Protein AF-A0ABD3R9Z1-F1 (afdb_monomer)

Secondary structure (DSSP, 8-state):
-HHHHHHHHHHHHHHHHHHHHHTSHHHHTTTTS---TT-HHHHHHHHHHHHHHTT--SPPP--SSHHHHHHHHHHHHHHTT----S----SS--HHHHHHHHHHHHHHHTSTT-TTHHHHHHHHHH-S-HHHHHHHHHHHHHHHHTTSSS--SS--------------------------------------------------------------------------TTHHHHHHHHHHHHHHHHHHHHHHHHHHHHHHHHHHHHHHHHHHHHHHHHHHHHHHHHHHHHHHHHHHHHHHHHHHHHHHHHHHHHHHHHHHHHHHHHHHHHHHHHHHHHHHHHHHHHHHHHHHHHHHHHHHHHHHHHHHHHHHHHHHHHHHHHHHHHHHHHHHHHHHHHHHHHHHHHHHHHHHHHHHHHHHHHHHHHHHHHHHHHHHHHHHHHHHHHS-------------------HHHHHHHHHHHHHHHHHHHHHHHHHHHHHHHHHHHHHHHHHHHHHHHHHHHHHHHHHHHHHHHHHHHHHHHHHHHHHHHHHHHHHHHHHHHHHHHHHHHHHHHHHHHHHHHHHHHHHHHHHHHHHHHHHHHHHHHHHHHHHHHHHHHHHHHHHHHHHHHHHHHHHHHHHHHHHHHHHHHHHHHHHHHHHHHHHHHHHHTTTSSS-HHHHHHHHHHHHHHHHHHHHHHHHHHHHHHHHHHHHHHHHHHHHHHHHHHHHHHHHHHHHHHHHHHHHHHHHHHHHHHHHHHHHHHHHHHHHHHHHHHHHHHHHHHHHHHHHTTS---HHHHHHHHHHHHHHHHHHHHHHHHHHHHHHHHSSSS-------------------HHHHHHHHHHHHHHHHHHHHHHHHHHHHHHHHHHHHHHHHHHHHHHHHHHHHHHHHHHHHHHHHHHHHHHHHHHHTTS-------------------------------------------------------------

pLDDT: mean 74.55, std 20.41, range [29.44, 95.31]

Radius of gyration: 79.47 Å; Cα contacts (8 Å, |Δi|>4): 129; chains: 1; bounding box: 194×84×289 Å

Solvent-accessible surface area (backbone atoms only — not comparable to full-atom values): 58354 Å² total; per-residue (Å²): 109,69,72,62,52,53,54,52,55,54,49,53,51,42,53,32,52,49,57,62,50,43,76,36,79,79,40,49,89,55,73,90,50,88,78,56,72,75,36,38,69,55,26,50,38,51,38,58,50,51,36,62,60,66,69,50,88,70,83,74,81,83,53,96,37,22,66,57,22,52,51,49,43,51,45,53,41,48,76,70,68,41,91,62,78,90,65,72,78,56,101,68,74,46,71,67,53,54,45,52,52,51,49,43,50,53,48,43,34,66,28,94,83,25,94,57,20,69,60,51,52,51,52,57,71,64,50,94,45,67,71,43,47,52,51,52,52,47,51,48,53,54,58,57,59,70,63,68,77,78,67,88,82,75,76,98,73,90,76,93,78,88,91,79,90,89,88,89,86,81,94,77,92,78,93,75,93,74,93,76,92,74,90,77,90,79,80,88,88,89,87,82,79,90,76,90,83,87,87,81,84,84,85,93,86,82,88,83,90,84,89,83,85,88,86,91,92,83,83,88,85,85,89,84,91,80,93,58,99,64,49,70,60,52,51,53,49,50,52,49,51,51,48,51,50,50,52,50,52,48,51,51,51,53,49,50,51,50,52,51,50,53,51,50,48,51,51,52,53,49,53,52,50,51,54,49,50,55,48,54,50,52,55,50,52,52,50,52,52,50,50,52,54,51,52,52,52,50,53,51,51,51,49,52,50,51,53,51,51,49,53,54,49,51,51,51,52,50,52,48,54,52,48,54,54,50,52,56,49,48,54,52,47,52,52,51,51,50,51,52,49,54,51,50,53,51,50,50,52,51,48,55,49,49,56,49,49,52,51,48,53,52,54,50,50,55,50,49,53,50,50,53,50,49,51,50,52,51,61,57,45,52,60,51,52,50,51,52,50,51,51,49,53,52,48,52,52,49,51,51,52,49,51,52,52,53,49,52,51,48,53,50,49,53,50,48,51,52,49,48,53,50,49,51,51,48,50,50,50,51,49,48,52,48,50,48,50,48,50,51,50,45,52,58,70,75,59,78,88,83,80,85,83,81,81,88,77,90,84,91,81,90,80,93,80,63,80,77,56,57,57,54,53,52,50,52,53,53,49,50,52,51,52,52,51,50,50,54,52,52,50,50,59,50,50,51,53,50,50,53,50,49,51,49,52,48,53,51,49,52,48,51,51,51,50,50,54,48,55,50,50,54,49,52,52,50,52,50,53,48,54,54,47,54,53,50,50,53,52,51,51,52,52,52,52,52,52,52,50,50,54,52,51,51,53,50,51,52,50,51,50,51,51,51,53,51,51,51,51,53,52,50,53,51,50,51,54,51,50,52,50,49,53,53,52,49,54,52,49,55,47,52,56,48,51,50,51,51,51,53,49,52,51,50,50,53,50,52,51,49,59,49,50,55,50,53,50,52,51,50,52,51,53,51,51,51,50,50,51,51,51,50,52,49,50,48,50,51,50,50,51,52,49,51,52,48,53,52,51,48,53,56,46,54,56,49,48,61,59,43,60,71,54,50,79,78,61,74,84,84,56,76,79,64,53,60,62,53,51,58,57,51,55,52,53,52,51,54,51,50,50,52,51,49,53,50,49,49,53,52,49,54,55,50,50,54,50,50,53,52,50,53,52,50,52,52,52,51,50,54,53,50,54,51,52,52,51,52,50,53,52,51,50,54,51,50,54,51,51,50,54,53,51,54,50,52,50,53,51,48,54,52,51,51,52,53,48,52,52,50,49,55,51,50,53,51,51,51,50,51,52,51,53,52,51,53,51,50,50,51,56,52,62,72,68,61,81,80,52,76,66,60,54,51,52,50,50,51,52,50,50,50,53,49,52,55,48,52,49,50,49,51,54,46,54,65,53,58,78,71,73,74,91,84,84,83,83,83,84,82,78,89,81,80,86,84,91,85,89,86,89,81,90,48,78,63,54,60,48,50,51,48,51,53,48,50,52,50,49,52,49,52,50,49,51,50,52,50,50,50,52,50,49,52,50,48,54,53,48,50,51,52,49,53,51,51,51,50,54,51,50,51,50,49,52,50,51,51,52,49,51,51,50,49,51,52,49,50,53,52,49,50,54,51,50,58,61,63,62,76,78,73,81,90,80,86,81,85,91,85,86,82,89,83,91,83,86,85,88,87,84,81,88,74,89,77,91,79,86,84,88,82,85,90,81,89,86,80,89,81,88,82,88,86,82,90,83,87,82,90,82,86,83,90,80,86,88,83,86,82,84,86,132

Organism: NCBI:txid382380

Foldseek 3Di:
DVVVVVVVLLVLLVQLLVLLLCLDPLNVVVPPDPDDLQDLSVLQSVLVVLCVLLVPPDDDDRDPGSLVSVLVLVVSLVVSVQPQPPPNQPSGQDSSSVSSSSLSSLLSCCDPPGPCNVVSVVSLVPDPDPSSSVSNVVSNVVVVVVVPPPPPPDDDDDDDDDDDDDDDDDDDDDDDDDDDDDDDDDDDDDDDDDDDDDDDDDDDDDDDDDDDDDDDDDDDDDDDDDDDPCVVVVVVVVVVVVVVVVVVVVVVVVVVVVVVVVVVVVVVVVVVVVVVVVVVVVVVVVVVVVVVVVVVVVVVVVVVVVVVVVVVVVVVVVVVVVVVVVVVVVVVVVVVVVVVVVVVVVVVVVVVVVVVVVVVVVVVVVVVVVVVVVVVVVVVVVVVVVVVVVVVVVVVVVVVVVVVVVVVVVVVVVVVVVVVVVVVVVVVVVVVVVVVVVVVVVVVVVDDDDDDDDDDDDDDDDDDDDPVVVVVVVVVVVVVVVVVVVVVVVVVVVVVVVVVVVVVVVVVVVVVVVVVVVVVVVVVVVVVVVVVVVVVVVVVVVVVVVVVVVVVVVVVVVVVVVVVVVVVVVVVVVVVVVVVVVVVVVVVVVVVVVVVVVVVVVVVVVVVVVVVVVVVVVVVVVVVVVVVVVVVVVVVVVVVVVVVVVVVVVVVVVVVCVVVVVVCVVPVPPCPPVVVVVVVVVVVVVVVVVVVVVVVVVVVVVVVVVVVVVVVVVVVVVVVVVVVVVVVVVVVVVVVVVVVVVVVVVVVVVVVVVVVVVVVVVVVVVVVVVVVVVVVVVVVVVVVPDDDPPVVVVVVVVVVVVVVVVVVVVVVVCVVVVVPPPDPDPDPPDDDDDDDDDDDDDDDPVNVVVVVVVVVVVVVVVVVVVVVVVVVVVVVVVVVVVVVVVVVVVVVVVVVVVVVVVVVVVVVVVVVVVVVVVVVPDDDDDDDDDDDDDDDDDDDDDDDDDDDDDDDDDDDDDDDDDDDDDDDDDDDDDDDDDDDDDD

Sequence (983 aa):
MADCMEGSATQQRLDALQCWLCDFPQLEACHERVADFDDVVIANKIIEIAEEICDCEISIPRPTSASKAWAAIHGLARDNGLPIDDIDPPPLITRECQSRILCALLCHALSDRCERQRDYVGRIMAMGRSDVQQEIMRIIQESALYRNDDDDNNGDTGEYSAYMEASGAASVSASFELEGKIDTKRDRIDAFGDDNLHFDSPQGKKRPQVDRNGIIFEGMHNVVQHRSADDDIACLEIAKLQKELNELRQREMDFSLKVDEERAQHRSDMLQVESRHLRTTRDLEGKYTKEISEQKREIEMLRHYEQSAKKLSEENSRLRDELDVLECSKEKLAFAEEQLRKFREKVELIGDLNDALQREEKAHAASVDKCLALEGELAVLKPLKRQLEEYRVRATDAEVALAECREDLRRLKLKSSGLEDTNEVLQRGARLQHKEAINLQKRLQEDGGQSDKGGFAVGIGISELNPELMEELKTLRSEYARLKEFESKREVDSVQRLEESYDDARRLSEKFKAQFCKTKSELEDTQQLLCESEVREANLMVEAEQLKKKIIELDDEMKEERLKSHKAALDAERNFQNEKKSIINKGRQDLIDLEEKLTQKIEAERKQHKDKMDRAEAQRMEMESNLSEQLTTLREHSSNVLRSTKELGQKMLDDMEQSKKAEVEKLSKDKADEIEALIAKGKAMIRESRQKAKALQMKITEEYEVKISSLEESLVKVKSIQEEYEKIATAKIAKRDQQIKVLESRIRESIISNSQLEDKVKKAERSSRELAGDNDRLRRQLGSRFGLGASAQNNLEELTSLCKSLQEENRRLKEINSDRLISAMDVRESIPSSDTTQPVTSFSKTALTEFREEYEEKIEELENEKRDLIMKSSAAATETRKAEQRSWELEEELTKVRSELTSAKLALQRNERRSNFSLGLSSSSKQKENAPNILQDPSPAAAETQNFTPKIEAKTNSQTRPVLPLLMDHFTPKSDSDECRQS

Mean predicted aligned error: 23.97 Å

Structure (mmCIF, N/CA/C/O backbone):
data_AF-A0ABD3R9Z1-F1
#
_entry.id   AF-A0ABD3R9Z1-F1
#
loop_
_atom_site.group_PDB
_atom_site.id
_atom_site.type_symbol
_atom_site.label_atom_id
_atom_site.label_alt_id
_atom_site.label_comp_id
_atom_site.label_asym_id
_atom_site.label_entity_id
_atom_site.label_seq_id
_atom_site.pdbx_PDB_ins_code
_atom_site.Cartn_x
_atom_site.Cartn_y
_atom_site.Cartn_z
_atom_site.occupancy
_atom_site.B_iso_or_equiv
_atom_site.auth_seq_id
_atom_site.auth_comp_id
_atom_site.auth_asym_id
_atom_site.auth_atom_id
_atom_site.pdbx_PDB_model_num
ATOM 1 N N . MET A 1 1 ? -8.720 -10.884 -21.717 1.00 48.88 1 MET A N 1
ATOM 2 C CA . MET A 1 1 ? -7.986 -9.724 -21.155 1.00 48.88 1 MET A CA 1
ATOM 3 C C . MET A 1 1 ? -7.708 -8.675 -22.225 1.00 48.88 1 MET A C 1
ATOM 5 O O . MET A 1 1 ? -7.985 -7.525 -21.934 1.00 48.88 1 MET A O 1
ATOM 9 N N . ALA A 1 2 ? -7.258 -9.038 -23.436 1.00 37.34 2 ALA A N 1
ATOM 10 C CA . ALA A 1 2 ? -7.145 -8.100 -24.565 1.00 37.34 2 ALA A CA 1
ATOM 11 C C . ALA A 1 2 ? -8.491 -7.421 -24.920 1.00 37.34 2 ALA A C 1
ATOM 13 O O . ALA A 1 2 ? -8.570 -6.200 -24.873 1.00 37.34 2 ALA A O 1
ATOM 14 N N . ASP A 1 3 ? -9.579 -8.190 -25.057 1.00 42.06 3 ASP A N 1
ATOM 15 C CA . ASP A 1 3 ? -10.919 -7.644 -25.365 1.00 42.06 3 ASP A CA 1
ATOM 16 C C . ASP A 1 3 ? -11.479 -6.690 -24.287 1.00 42.06 3 ASP A C 1
ATOM 18 O O . ASP A 1 3 ? -12.270 -5.796 -24.575 1.00 42.06 3 ASP A O 1
ATOM 22 N N . CYS A 1 4 ? -11.061 -6.842 -23.022 1.00 46.94 4 CYS A N 1
ATOM 23 C CA . CYS A 1 4 ? -11.464 -5.920 -21.950 1.00 46.94 4 CYS A CA 1
ATOM 24 C C . CYS A 1 4 ? -10.667 -4.607 -21.974 1.00 46.94 4 CYS A C 1
ATOM 26 O O . CYS A 1 4 ? -11.173 -3.586 -21.516 1.00 46.94 4 CYS A O 1
ATOM 28 N N . MET A 1 5 ? -9.431 -4.632 -22.482 1.00 50.44 5 MET A N 1
ATOM 29 C CA . MET A 1 5 ? -8.582 -3.442 -22.603 1.00 50.44 5 MET A CA 1
ATOM 30 C C . MET A 1 5 ? -9.013 -2.594 -23.809 1.00 50.44 5 MET A C 1
ATOM 32 O O . MET A 1 5 ? -9.090 -1.373 -23.693 1.00 50.44 5 MET A O 1
ATOM 36 N N . GLU A 1 6 ? -9.396 -3.231 -24.921 1.00 59.47 6 GLU A N 1
ATOM 37 C CA . GLU A 1 6 ? -9.941 -2.543 -26.104 1.00 59.47 6 GLU A CA 1
ATOM 38 C C . GLU A 1 6 ? -11.282 -1.849 -25.821 1.00 59.47 6 GLU A C 1
ATOM 40 O O . GLU A 1 6 ? -11.496 -0.713 -26.255 1.00 59.47 6 GLU A O 1
ATOM 45 N N . GLY A 1 7 ? -12.155 -2.469 -25.017 1.00 64.94 7 GLY A N 1
ATOM 46 C CA . GLY A 1 7 ? -13.420 -1.860 -24.587 1.00 64.94 7 GLY A CA 1
ATOM 47 C C . GLY A 1 7 ? -13.243 -0.597 -23.732 1.00 64.94 7 GLY A C 1
ATOM 48 O O . GLY A 1 7 ? -14.035 0.338 -23.824 1.00 64.94 7 GLY A O 1
ATOM 49 N N . SER A 1 8 ? -12.180 -0.532 -22.923 1.00 75.31 8 SER A N 1
ATOM 50 C CA . SER A 1 8 ? -11.884 0.653 -22.105 1.00 75.31 8 SER A CA 1
ATOM 51 C C . SER A 1 8 ? -11.363 1.818 -22.948 1.00 75.31 8 SER A C 1
ATOM 53 O O . SER A 1 8 ? -11.725 2.964 -22.690 1.00 75.31 8 SER A O 1
ATOM 55 N N . ALA A 1 9 ? -10.528 1.540 -23.954 1.00 75.06 9 ALA A N 1
ATOM 56 C CA . ALA A 1 9 ? -9.971 2.568 -24.832 1.00 75.06 9 ALA A CA 1
ATOM 57 C C . ALA A 1 9 ? -11.039 3.171 -25.758 1.00 75.06 9 ALA A C 1
ATOM 59 O O . ALA A 1 9 ? -11.098 4.386 -25.934 1.00 75.06 9 ALA A O 1
ATOM 60 N N . THR A 1 10 ? -11.929 2.339 -26.306 1.00 79.25 10 THR A N 1
ATOM 61 C CA . THR A 1 10 ? -13.063 2.803 -27.126 1.00 79.25 10 THR A CA 1
ATOM 62 C C . THR A 1 10 ? -14.055 3.639 -26.321 1.00 79.25 10 THR A C 1
ATOM 64 O O . THR A 1 10 ? -14.508 4.670 -26.814 1.00 79.25 10 THR A O 1
ATOM 67 N N . GLN A 1 11 ? -14.343 3.268 -25.068 1.00 81.19 11 GLN A N 1
ATOM 68 C CA . GLN A 1 11 ? -15.197 4.081 -24.197 1.00 81.19 11 GLN A CA 1
ATOM 69 C C . GLN A 1 11 ? -14.552 5.436 -23.866 1.00 81.19 11 GLN A C 1
ATOM 71 O O . GLN A 1 11 ? -15.217 6.459 -23.965 1.00 81.19 11 GLN A O 1
ATOM 76 N N . GLN A 1 12 ? -13.250 5.467 -23.560 1.00 82.94 12 GLN A N 1
ATOM 77 C CA . GLN A 1 12 ? -12.532 6.715 -23.281 1.00 82.94 12 GLN A CA 1
ATOM 78 C C . GLN A 1 12 ? -12.522 7.672 -24.489 1.00 82.94 12 GLN A C 1
ATOM 80 O O . GLN A 1 12 ? -12.700 8.878 -24.321 1.00 82.94 12 GLN A O 1
ATOM 85 N N . ARG A 1 13 ? -12.368 7.141 -25.711 1.00 85.12 13 ARG A N 1
ATOM 86 C CA . ARG A 1 13 ? -12.471 7.927 -26.954 1.00 85.12 13 ARG A CA 1
ATOM 87 C C . ARG A 1 13 ? -13.872 8.484 -27.160 1.00 85.12 13 ARG A C 1
ATOM 89 O O . ARG A 1 13 ? -14.013 9.655 -27.498 1.00 85.12 13 ARG A O 1
ATOM 96 N N . LEU A 1 14 ? -14.900 7.665 -26.937 1.00 83.62 14 LEU A N 1
ATOM 97 C CA . LEU A 1 14 ? -16.291 8.105 -27.030 1.00 83.62 14 LEU A CA 1
ATOM 98 C C . LEU A 1 14 ? -16.607 9.200 -26.008 1.00 83.62 14 LEU A C 1
ATOM 100 O O . LEU A 1 14 ? -17.225 10.189 -26.383 1.00 83.62 14 LEU A O 1
ATOM 104 N N . ASP A 1 15 ? -16.128 9.081 -24.770 1.00 82.81 15 ASP A N 1
ATOM 105 C CA . ASP A 1 15 ? -16.336 10.093 -23.729 1.00 82.81 15 ASP A CA 1
ATOM 106 C C . ASP A 1 15 ? -15.655 11.429 -24.090 1.00 82.81 15 ASP A C 1
ATOM 108 O O . ASP A 1 15 ? -16.226 12.503 -23.877 1.00 82.81 15 ASP A O 1
ATOM 112 N N . ALA A 1 16 ? -14.454 11.385 -24.681 1.00 83.19 16 ALA A N 1
ATOM 113 C CA . ALA A 1 16 ? -13.746 12.577 -25.149 1.00 83.19 16 ALA A CA 1
ATOM 114 C C . ALA A 1 16 ? -14.448 13.239 -26.351 1.00 83.19 16 ALA A C 1
ATOM 116 O O . ALA A 1 16 ? -14.640 14.456 -26.362 1.00 83.19 16 ALA A O 1
ATOM 117 N N . LEU A 1 17 ? -14.896 12.440 -27.326 1.00 85.06 17 LEU A N 1
ATOM 118 C CA . LEU A 1 17 ? -15.678 12.912 -28.475 1.00 85.06 17 LEU A CA 1
ATOM 119 C C . LEU A 1 17 ? -17.033 13.478 -28.043 1.00 85.06 17 LEU A C 1
ATOM 121 O O . LEU A 1 17 ? -17.484 14.479 -28.591 1.00 85.06 17 LEU A O 1
ATOM 125 N N . GLN A 1 18 ? -17.665 12.882 -27.033 1.00 86.00 18 GLN A N 1
ATOM 126 C CA . GLN A 1 18 ? -18.903 13.387 -26.453 1.00 86.00 18 GLN A CA 1
ATOM 127 C C . GLN A 1 18 ? -18.693 14.758 -25.805 1.00 86.00 18 GLN A C 1
ATOM 129 O O . GLN A 1 18 ? -19.509 15.651 -26.003 1.00 86.00 18 GLN A O 1
ATOM 134 N N . CYS A 1 19 ? -17.600 14.944 -25.057 1.00 84.06 19 CYS A N 1
ATOM 135 C CA . CYS A 1 19 ? -17.279 16.240 -24.458 1.00 84.06 19 CYS A CA 1
ATOM 136 C C . CYS A 1 19 ? -17.088 17.323 -25.528 1.00 84.06 19 CYS A C 1
ATOM 138 O O . CYS A 1 19 ? -17.641 18.405 -25.379 1.00 84.06 19 CYS A O 1
ATOM 140 N N . TRP A 1 20 ? -16.395 17.006 -26.625 1.00 88.25 20 TRP A N 1
ATOM 141 C CA . TRP A 1 20 ? -16.258 17.916 -27.767 1.00 88.25 20 TRP A CA 1
ATOM 142 C C . TRP A 1 20 ? -17.602 18.244 -28.434 1.00 88.25 20 TRP A C 1
ATOM 144 O O . TRP A 1 20 ? -17.871 19.396 -28.764 1.00 88.25 20 TRP A O 1
ATOM 154 N N . LEU A 1 21 ? -18.475 17.248 -28.606 1.00 86.75 21 LEU A N 1
ATOM 155 C CA . LEU A 1 21 ? -19.809 17.454 -29.173 1.00 86.75 21 LEU A CA 1
ATOM 156 C C . LEU A 1 21 ? -20.705 18.326 -28.278 1.00 86.75 21 LEU A C 1
ATOM 158 O O . LEU A 1 21 ? -21.537 19.066 -28.795 1.00 86.75 21 LEU A O 1
ATOM 162 N N . CYS A 1 22 ? -20.543 18.276 -26.954 1.00 85.62 22 CYS A N 1
ATOM 163 C CA . CYS A 1 22 ? -21.317 19.108 -26.028 1.00 85.62 22 CYS A CA 1
ATOM 164 C C . CYS A 1 22 ? -21.002 20.611 -26.132 1.00 85.62 22 CYS A C 1
ATOM 166 O O . CYS A 1 22 ? -21.840 21.410 -25.726 1.00 85.62 22 CYS A O 1
ATOM 168 N N . ASP A 1 23 ? -19.867 21.006 -26.720 1.00 84.00 23 ASP A N 1
ATOM 169 C CA . ASP A 1 23 ? -19.544 22.420 -26.983 1.00 84.00 23 ASP A CA 1
ATOM 170 C C . ASP A 1 23 ? -20.350 23.011 -28.158 1.00 84.00 23 ASP A C 1
ATOM 172 O O . ASP A 1 23 ? -20.244 24.201 -28.475 1.00 84.00 23 ASP A O 1
ATOM 176 N N . PHE A 1 24 ? -21.152 22.192 -28.845 1.00 84.88 24 PHE A N 1
ATOM 177 C CA . PHE A 1 24 ? -22.074 22.654 -29.874 1.00 84.88 24 PHE A CA 1
ATOM 178 C C . PHE A 1 24 ? -23.404 23.096 -29.238 1.00 84.88 24 PHE A C 1
ATOM 180 O O . PHE A 1 24 ? -24.036 22.303 -28.531 1.00 84.88 24 PHE A O 1
ATOM 187 N N . PRO A 1 25 ? -23.911 24.309 -29.546 1.00 83.44 25 PRO A N 1
ATOM 188 C CA . PRO A 1 25 ? -25.185 24.809 -29.011 1.00 83.44 25 PRO A CA 1
ATOM 189 C C . PRO A 1 25 ? -26.376 23.868 -29.257 1.00 83.44 25 PRO A C 1
ATOM 191 O O . PRO A 1 25 ? -27.358 23.862 -28.516 1.00 83.44 25 PRO A O 1
ATOM 194 N N . GLN A 1 26 ? -26.296 23.046 -30.308 1.00 83.62 26 GLN A N 1
ATOM 195 C CA . GLN A 1 26 ? -27.287 22.033 -30.660 1.00 83.62 26 GLN A CA 1
ATOM 196 C C . GLN A 1 26 ? -27.432 20.931 -29.591 1.00 83.62 26 GLN A C 1
ATOM 198 O O . GLN A 1 26 ? -28.516 20.346 -29.495 1.00 83.62 26 GLN A O 1
ATOM 203 N N . LEU A 1 27 ? -26.380 20.663 -28.805 1.00 81.19 27 LEU A N 1
ATOM 204 C CA . LEU A 1 27 ? -26.310 19.636 -27.754 1.00 81.19 27 LEU A CA 1
ATOM 205 C C . LEU A 1 27 ? -26.259 20.205 -26.325 1.00 81.19 27 LEU A C 1
ATOM 207 O O . LEU A 1 27 ? -26.526 19.461 -25.382 1.00 81.19 27 LEU A O 1
ATOM 211 N N . GLU A 1 28 ? -26.015 21.507 -26.153 1.00 77.38 28 GLU A N 1
ATOM 212 C CA . GLU A 1 28 ? -25.933 22.186 -24.845 1.00 77.38 28 GLU A CA 1
ATOM 213 C C . GLU A 1 28 ? -27.203 21.978 -23.984 1.00 77.38 28 GLU A C 1
ATOM 215 O O . GLU A 1 28 ? -27.152 21.812 -22.767 1.00 77.38 28 GLU A O 1
ATOM 220 N N . ALA A 1 29 ? -28.379 21.855 -24.608 1.00 70.31 29 ALA A N 1
ATOM 221 C CA . ALA A 1 29 ? -29.635 21.592 -23.894 1.00 70.31 29 ALA A CA 1
ATOM 222 C C . ALA A 1 29 ? -29.750 20.168 -23.292 1.00 70.31 29 ALA A C 1
ATOM 224 O O . ALA A 1 29 ? -30.705 19.890 -22.564 1.00 70.31 29 ALA A O 1
ATOM 225 N N . CYS A 1 30 ? -28.812 19.260 -23.581 1.00 69.62 30 CYS A N 1
ATOM 226 C CA . CYS A 1 30 ? -28.830 17.860 -23.137 1.00 69.62 30 CYS A CA 1
ATOM 227 C C . CYS A 1 30 ? -27.878 17.564 -21.955 1.00 69.62 30 CYS A C 1
ATOM 229 O O . CYS A 1 30 ? -27.694 16.399 -21.603 1.00 69.62 30 CYS A O 1
ATOM 231 N N . HIS A 1 31 ? -27.315 18.597 -21.315 1.00 58.94 31 HIS A N 1
ATOM 232 C CA . HIS A 1 31 ? -26.204 18.522 -20.351 1.00 58.94 31 HIS A CA 1
ATOM 233 C C . HIS A 1 31 ? -26.384 17.629 -19.101 1.00 58.94 31 HIS A C 1
ATOM 235 O O . HIS A 1 31 ? -25.393 17.320 -18.442 1.00 58.94 31 HIS A O 1
ATOM 241 N N . GLU A 1 32 ? -27.596 17.189 -18.743 1.00 56.38 32 GLU A N 1
ATOM 242 C CA . GLU A 1 32 ? -27.836 16.494 -17.463 1.00 56.38 32 GLU A CA 1
ATOM 243 C C . GLU A 1 32 ? -27.603 14.972 -17.472 1.00 56.38 32 GLU A C 1
ATOM 245 O O . GLU A 1 32 ? -27.715 14.335 -16.421 1.00 56.38 32 GLU A O 1
ATOM 250 N N . ARG A 1 33 ? -27.277 14.339 -18.607 1.00 53.66 33 ARG A N 1
ATOM 251 C CA . ARG A 1 33 ? -27.055 12.880 -18.656 1.00 53.66 33 ARG A CA 1
ATOM 252 C C . ARG A 1 33 ? -25.842 12.521 -19.505 1.00 53.66 33 ARG A C 1
ATOM 254 O O . ARG A 1 33 ? -25.605 13.136 -20.536 1.00 53.66 33 ARG A O 1
ATOM 261 N N . VAL A 1 34 ? -25.107 11.487 -19.081 1.00 59.41 34 VAL A N 1
ATOM 262 C CA . VAL A 1 34 ? -24.162 10.755 -19.941 1.00 59.41 34 VAL A CA 1
ATOM 263 C C . VAL A 1 34 ? -24.935 10.389 -21.210 1.00 59.41 34 VAL A C 1
ATOM 265 O O . VAL A 1 34 ? -25.917 9.652 -21.122 1.00 59.41 34 VAL A O 1
ATOM 268 N N . ALA A 1 35 ? -24.590 11.014 -22.337 1.00 63.25 35 ALA A N 1
ATOM 269 C CA . ALA A 1 35 ? -25.366 10.951 -23.562 1.00 63.25 35 ALA A CA 1
ATOM 270 C C . ALA A 1 35 ? -25.333 9.516 -24.081 1.00 63.25 35 ALA A C 1
ATOM 272 O O . ALA A 1 35 ? -24.294 9.014 -24.504 1.00 63.25 35 ALA A O 1
ATOM 273 N N . ASP A 1 36 ? -26.473 8.838 -24.011 1.00 81.31 36 ASP A N 1
ATOM 274 C CA . ASP A 1 36 ? -26.621 7.549 -24.659 1.00 81.31 36 ASP A CA 1
ATOM 275 C C . ASP A 1 36 ? -26.714 7.805 -26.167 1.00 81.31 36 ASP A C 1
ATOM 277 O O . ASP A 1 36 ? -27.711 8.340 -26.653 1.00 81.31 36 ASP A O 1
ATOM 281 N N . PHE A 1 37 ? -25.654 7.479 -26.911 1.00 84.44 37 PHE A N 1
ATOM 282 C CA . PHE A 1 37 ? -25.605 7.640 -28.370 1.00 84.44 37 PHE A CA 1
ATOM 283 C C . PHE A 1 37 ? -26.671 6.803 -29.104 1.00 84.44 37 PHE A C 1
ATOM 285 O O . PHE A 1 37 ? -26.910 7.022 -30.296 1.00 84.44 37 PHE A O 1
ATOM 292 N N . ASP A 1 38 ? -27.345 5.890 -28.397 1.00 86.81 38 ASP A N 1
ATOM 293 C CA . ASP A 1 38 ? -28.495 5.135 -28.890 1.00 86.81 38 ASP A CA 1
ATOM 294 C C . ASP A 1 38 ? -29.837 5.894 -28.731 1.00 86.81 38 ASP A C 1
ATOM 296 O O . ASP A 1 38 ? -30.875 5.433 -29.220 1.00 86.81 38 ASP A O 1
ATOM 300 N N . ASP A 1 39 ? -29.843 7.087 -28.120 1.00 89.94 39 ASP A N 1
ATOM 301 C CA . ASP A 1 39 ? -31.004 7.982 -28.074 1.00 89.94 39 ASP A CA 1
ATOM 302 C C . ASP A 1 39 ? -31.193 8.706 -29.418 1.00 89.94 39 ASP A C 1
ATOM 304 O O . ASP A 1 39 ? -30.316 9.405 -29.933 1.00 89.94 39 ASP A O 1
ATOM 308 N N . VAL A 1 40 ? -32.393 8.580 -29.987 1.00 91.69 40 VAL A N 1
ATOM 309 C CA . VAL A 1 40 ? -32.773 9.209 -31.257 1.00 91.69 40 VAL A CA 1
ATOM 310 C C . VAL A 1 40 ? -32.690 10.738 -31.218 1.00 91.69 40 VAL A C 1
ATOM 312 O O . VAL A 1 40 ? -32.428 11.356 -32.247 1.00 91.69 40 VAL A O 1
ATOM 315 N N . VAL A 1 41 ? -32.912 11.366 -30.061 1.00 88.12 41 VAL A N 1
ATOM 316 C CA . VAL A 1 41 ? -32.839 12.824 -29.910 1.00 88.12 41 VAL A CA 1
ATOM 317 C C . VAL A 1 41 ? -31.391 13.284 -30.025 1.00 88.12 41 VAL A C 1
ATOM 319 O O . VAL A 1 41 ? -31.111 14.198 -30.798 1.00 88.12 41 VAL A O 1
ATOM 322 N N . ILE A 1 42 ? -30.477 12.604 -29.329 1.00 87.69 42 ILE A N 1
ATOM 323 C CA . ILE A 1 42 ? -29.036 12.881 -29.379 1.00 87.69 42 ILE A CA 1
ATOM 324 C C . ILE A 1 42 ? -28.506 12.607 -30.788 1.00 87.69 42 ILE A C 1
ATOM 326 O O . ILE A 1 42 ? -27.871 13.476 -31.380 1.00 87.69 42 ILE A O 1
ATOM 330 N N . ALA A 1 43 ? -28.842 11.460 -31.384 1.00 90.75 43 ALA A N 1
ATOM 331 C CA . ALA A 1 43 ? -28.401 11.124 -32.735 1.00 90.75 43 ALA A CA 1
ATOM 332 C C . ALA A 1 43 ? -28.908 12.130 -33.793 1.00 90.75 43 ALA A C 1
ATOM 334 O O . ALA A 1 43 ? -28.170 12.488 -34.706 1.00 90.75 43 ALA A O 1
ATOM 335 N N . ASN A 1 44 ? -30.128 12.662 -33.649 1.00 90.38 44 ASN A N 1
ATOM 336 C CA . ASN A 1 44 ? -30.638 13.723 -34.528 1.00 90.38 44 ASN A CA 1
ATOM 337 C C . ASN A 1 44 ? -29.913 15.064 -34.341 1.00 90.38 44 ASN A C 1
ATOM 339 O O . ASN A 1 44 ? -29.776 15.816 -35.301 1.00 90.38 44 ASN A O 1
ATOM 343 N N . LYS A 1 45 ? -29.435 15.374 -33.133 1.00 90.31 45 LYS A N 1
ATOM 344 C CA . LYS A 1 45 ? -28.582 16.547 -32.896 1.00 90.31 45 LYS A CA 1
ATOM 345 C C . LYS A 1 45 ? -27.186 16.377 -33.480 1.00 90.31 45 LYS A C 1
ATOM 347 O O . LYS A 1 45 ? -26.644 17.329 -34.029 1.00 90.31 45 LYS A O 1
ATOM 352 N N . ILE A 1 46 ? -26.646 15.162 -33.447 1.00 90.62 46 ILE A N 1
ATOM 353 C CA . ILE A 1 46 ? -25.382 14.841 -34.115 1.00 90.62 46 ILE A CA 1
ATOM 354 C C . ILE A 1 46 ? -25.525 14.961 -35.640 1.00 90.62 46 ILE A C 1
ATOM 356 O O . ILE A 1 46 ? -24.583 15.411 -36.278 1.00 90.62 46 ILE A O 1
ATOM 360 N N . ILE A 1 47 ? -26.693 14.661 -36.230 1.00 93.75 47 ILE A N 1
ATOM 361 C CA . ILE A 1 47 ? -26.959 14.974 -37.650 1.00 93.75 47 ILE A CA 1
ATOM 362 C C . ILE A 1 47 ? -26.842 16.476 -37.915 1.00 93.75 47 ILE A C 1
ATOM 364 O O . ILE A 1 47 ? -26.137 16.846 -38.840 1.00 93.75 47 ILE A O 1
ATOM 368 N N . GLU A 1 48 ? -27.473 17.333 -37.102 1.00 91.06 48 GLU A N 1
ATOM 369 C CA . GLU A 1 48 ? -27.387 18.797 -37.277 1.00 91.06 48 GLU A CA 1
ATOM 370 C C . GLU A 1 48 ? -25.924 19.286 -37.219 1.00 91.06 48 GLU A C 1
ATOM 372 O O . GLU A 1 48 ? -25.529 20.171 -37.973 1.00 91.06 48 GLU A O 1
ATOM 377 N N . ILE A 1 49 ? -25.105 18.683 -36.351 1.00 90.38 49 ILE A N 1
ATOM 378 C CA . ILE A 1 49 ? -23.671 18.989 -36.237 1.00 90.38 49 ILE A CA 1
ATOM 379 C C . ILE A 1 49 ? -22.884 18.437 -37.432 1.00 90.38 49 ILE A C 1
ATOM 381 O O . ILE A 1 49 ? -21.991 19.107 -37.936 1.00 90.38 49 ILE A O 1
ATOM 385 N N . ALA A 1 50 ? -23.205 17.235 -37.911 1.00 92.38 50 ALA A N 1
ATOM 386 C CA . ALA A 1 50 ? -22.567 16.654 -39.088 1.00 92.38 50 ALA A CA 1
ATOM 387 C C . ALA A 1 50 ? -22.903 17.443 -40.365 1.00 92.38 50 ALA A C 1
ATOM 389 O O . ALA A 1 50 ? -22.017 17.641 -41.190 1.00 92.38 50 ALA A O 1
ATOM 390 N N . GLU A 1 51 ? -24.140 17.934 -40.503 1.00 92.44 51 GLU A N 1
ATOM 391 C CA . GLU A 1 51 ? -24.555 18.863 -41.564 1.00 92.44 51 GLU A CA 1
ATOM 392 C C . GLU A 1 51 ? -23.762 20.178 -41.486 1.00 92.44 51 GLU A C 1
ATOM 394 O O . GLU A 1 51 ? -23.308 20.662 -42.520 1.00 92.44 51 GLU A O 1
ATOM 399 N N . GLU A 1 52 ? -23.545 20.716 -40.276 1.00 92.50 52 GLU A N 1
ATOM 400 C CA . GLU A 1 52 ? -22.725 21.916 -40.047 1.00 92.50 52 GLU A CA 1
ATOM 401 C C . GLU A 1 52 ? -21.248 21.691 -40.404 1.00 92.50 52 GLU A C 1
ATOM 403 O O . GLU A 1 52 ? -20.640 22.545 -41.035 1.00 92.50 52 GLU A O 1
ATOM 408 N N . ILE A 1 53 ? -20.661 20.559 -40.003 1.00 91.81 53 ILE A N 1
ATOM 409 C CA . ILE A 1 53 ? -19.242 20.249 -40.242 1.00 91.81 53 ILE A CA 1
ATOM 410 C C . ILE A 1 53 ? -18.972 19.948 -41.719 1.00 91.81 53 ILE A C 1
ATOM 412 O O . ILE A 1 53 ? -17.896 20.267 -42.220 1.00 91.81 53 ILE A O 1
ATOM 416 N N . CYS A 1 54 ? -19.923 19.305 -42.397 1.00 92.31 54 CYS A N 1
ATOM 417 C CA . CYS A 1 54 ? -19.796 18.923 -43.801 1.00 92.31 54 CYS A CA 1
ATOM 418 C C . CYS A 1 54 ? -20.364 19.977 -44.770 1.00 92.31 54 CYS A C 1
ATOM 420 O O . CYS A 1 54 ? -20.519 19.668 -45.949 1.00 92.31 54 CYS A O 1
ATOM 422 N N . ASP A 1 55 ? -20.742 21.165 -44.280 1.00 89.25 55 ASP A N 1
ATOM 423 C CA . ASP A 1 55 ? -21.353 22.255 -45.057 1.00 89.25 55 ASP A CA 1
ATOM 424 C C . ASP A 1 55 ? -22.486 21.779 -46.000 1.00 89.25 55 ASP A C 1
ATOM 426 O O . ASP A 1 55 ? -22.610 22.197 -47.155 1.00 89.25 55 ASP A O 1
ATOM 430 N N . CYS A 1 56 ? -23.337 20.861 -45.524 1.00 86.88 56 CYS A N 1
ATOM 431 C CA . CYS A 1 56 ? -24.374 20.257 -46.357 1.00 86.88 56 CYS A CA 1
ATOM 432 C C . CYS A 1 56 ? -25.604 21.174 -46.468 1.00 86.88 56 CYS A C 1
ATOM 434 O O . CYS A 1 56 ? -26.358 21.347 -45.512 1.00 86.88 56 CYS A O 1
ATOM 436 N N . GLU A 1 57 ? -25.863 21.727 -47.658 1.00 83.56 57 GLU A N 1
ATOM 437 C CA . GLU A 1 57 ? -27.032 22.594 -47.904 1.00 83.56 57 GLU A CA 1
ATOM 438 C C . GLU A 1 57 ? -28.377 21.834 -47.918 1.00 83.56 57 GLU A C 1
ATOM 440 O O . GLU A 1 57 ? -29.452 22.441 -47.849 1.00 83.56 57 GLU A O 1
ATOM 445 N N . ILE A 1 58 ? -28.347 20.501 -48.026 1.00 81.62 58 ILE A N 1
ATOM 446 C CA . ILE A 1 58 ? -29.545 19.663 -48.124 1.00 81.62 58 ILE A CA 1
ATOM 447 C C . ILE A 1 58 ? -29.931 19.181 -46.728 1.00 81.62 58 ILE A C 1
ATOM 449 O O . ILE A 1 58 ? -29.333 18.251 -46.199 1.00 81.62 58 ILE A O 1
ATOM 453 N N . SER A 1 59 ? -30.989 19.768 -46.164 1.00 85.38 59 SER A N 1
ATOM 454 C CA . SER A 1 59 ? -31.538 19.312 -44.884 1.00 85.38 59 SER A CA 1
ATOM 455 C C . SER A 1 59 ? -32.040 17.871 -44.992 1.00 85.38 59 SER A C 1
ATOM 457 O O . SER A 1 59 ? -32.968 17.569 -45.754 1.00 85.38 59 SER A O 1
ATOM 459 N N . ILE A 1 60 ? -31.442 16.977 -44.208 1.00 87.81 60 ILE A N 1
ATOM 460 C CA . ILE A 1 60 ? -31.817 15.570 -44.178 1.00 87.81 60 ILE A CA 1
ATOM 461 C C . ILE A 1 60 ? -33.119 15.407 -43.381 1.00 87.81 60 ILE A C 1
ATOM 463 O O . ILE A 1 60 ? -33.273 15.966 -42.289 1.00 87.81 60 ILE A O 1
ATOM 467 N N . PRO A 1 61 ? -34.093 14.616 -43.875 1.00 88.38 61 PRO A N 1
ATOM 468 C CA . PRO A 1 61 ? -35.315 14.340 -43.131 1.00 88.38 61 PRO A CA 1
ATOM 469 C C . PRO A 1 61 ? -34.985 13.679 -41.793 1.00 88.38 61 PRO A C 1
ATOM 471 O O . PRO A 1 61 ? -34.380 12.610 -41.782 1.00 88.38 61 PRO A O 1
ATOM 474 N N . ARG A 1 62 ? -35.425 14.275 -40.675 1.00 92.75 62 ARG A N 1
ATOM 475 C CA . ARG A 1 62 ? -35.107 13.784 -39.325 1.00 92.75 62 ARG A CA 1
ATOM 476 C C . ARG A 1 62 ? -35.539 12.322 -39.136 1.00 92.75 62 ARG A C 1
ATOM 478 O O . ARG A 1 62 ? -36.743 12.038 -39.135 1.00 92.75 62 ARG A O 1
ATOM 485 N N . PRO A 1 63 ? -34.593 11.389 -38.965 1.00 92.38 63 PRO A N 1
ATOM 486 C CA . PRO A 1 63 ? -34.916 9.982 -38.803 1.00 92.38 63 PRO A CA 1
ATOM 487 C C . PRO A 1 63 ? -35.665 9.692 -37.495 1.00 92.38 63 PRO A C 1
ATOM 489 O O . PRO A 1 63 ? -35.440 10.294 -36.446 1.00 92.38 63 PRO A O 1
ATOM 492 N N . THR A 1 64 ? -36.565 8.707 -37.555 1.00 91.69 64 THR A N 1
ATOM 493 C CA . THR A 1 64 ? -37.437 8.307 -36.435 1.00 91.69 64 THR A CA 1
ATOM 494 C C . THR A 1 64 ? -36.785 7.319 -35.460 1.00 91.69 64 THR A C 1
ATOM 496 O O . THR A 1 64 ? -37.449 6.839 -34.547 1.00 91.69 64 THR A O 1
ATOM 499 N N . SER A 1 65 ? -35.522 6.941 -35.673 1.00 93.75 65 SER A N 1
ATOM 500 C CA . SER A 1 65 ? -34.791 5.969 -34.844 1.00 93.75 65 SER A CA 1
ATOM 501 C C . SER A 1 65 ? -33.290 6.241 -34.895 1.00 93.75 65 SER A C 1
ATOM 503 O O . SER A 1 65 ? -32.794 6.555 -35.978 1.00 93.75 65 SER A O 1
ATOM 505 N N . ALA A 1 66 ? -32.568 6.020 -33.793 1.00 90.62 66 ALA A N 1
ATOM 506 C CA . ALA A 1 66 ? -31.125 6.266 -33.703 1.00 90.62 66 ALA A CA 1
ATOM 507 C C . ALA A 1 66 ? -30.302 5.503 -34.756 1.00 90.62 66 ALA A C 1
ATOM 509 O O . ALA A 1 66 ? -29.424 6.081 -35.378 1.00 90.62 66 ALA A O 1
ATOM 510 N N . SER A 1 67 ? -30.639 4.244 -35.059 1.00 91.50 67 SER A N 1
ATOM 511 C CA . SER A 1 67 ? -29.963 3.478 -36.125 1.00 91.50 67 SER A CA 1
ATOM 512 C C . SER A 1 67 ? -30.074 4.153 -37.502 1.00 91.50 67 SER A C 1
ATOM 514 O O . SER A 1 67 ? -29.077 4.294 -38.205 1.00 91.50 67 SER A O 1
ATOM 516 N N . LYS A 1 68 ? -31.265 4.651 -37.868 1.00 92.81 68 LYS A N 1
ATOM 517 C CA . LYS A 1 68 ? -31.453 5.438 -39.101 1.00 92.81 68 LYS A CA 1
ATOM 518 C C . LYS A 1 68 ? -30.737 6.787 -39.043 1.00 92.81 68 LYS A C 1
ATOM 520 O O . LYS A 1 68 ? -30.319 7.280 -40.083 1.00 92.81 68 LYS A O 1
ATOM 525 N N . ALA A 1 69 ? -30.611 7.370 -37.851 1.00 93.44 69 ALA A N 1
ATOM 526 C CA . ALA A 1 69 ? -29.872 8.608 -37.654 1.00 93.44 69 ALA A CA 1
ATOM 527 C C . ALA A 1 69 ? -28.379 8.418 -37.908 1.00 93.44 69 ALA A C 1
ATOM 529 O O . ALA A 1 69 ? -27.812 9.099 -38.751 1.00 93.44 69 ALA A O 1
ATOM 530 N N . TRP A 1 70 ? -27.776 7.408 -37.291 1.00 94.12 70 TRP A N 1
ATOM 531 C CA . TRP A 1 70 ? -26.386 7.044 -37.532 1.00 94.12 70 TRP A CA 1
ATOM 532 C C . TRP A 1 70 ? -26.119 6.616 -38.978 1.00 94.12 70 TRP A C 1
ATOM 534 O O . TRP A 1 70 ? -25.066 6.943 -39.513 1.00 94.12 70 TRP A O 1
ATOM 544 N N . ALA A 1 71 ? -27.078 5.968 -39.648 1.00 92.06 71 ALA A N 1
ATOM 545 C CA . ALA A 1 71 ? -26.962 5.666 -41.075 1.00 92.06 71 ALA A CA 1
ATOM 546 C C . ALA A 1 71 ? -26.959 6.938 -41.943 1.00 92.06 71 ALA A C 1
ATOM 548 O O . ALA A 1 71 ? -26.226 7.002 -42.926 1.00 92.06 71 ALA A O 1
ATOM 549 N N . ALA A 1 72 ? -27.734 7.961 -41.568 1.00 93.38 72 ALA A N 1
ATOM 550 C CA . ALA A 1 72 ? -27.713 9.259 -42.237 1.00 93.38 72 ALA A CA 1
ATOM 551 C C . ALA A 1 72 ? -26.400 10.020 -41.986 1.00 93.38 72 ALA A C 1
ATOM 553 O O . ALA A 1 72 ? -25.838 10.566 -42.929 1.00 93.38 72 ALA A O 1
ATOM 554 N N . ILE A 1 73 ? -25.870 9.993 -40.754 1.00 93.94 73 ILE A N 1
ATOM 555 C CA . ILE A 1 73 ? -24.558 10.580 -40.415 1.00 93.94 73 ILE A CA 1
ATOM 556 C C . ILE A 1 73 ? -23.442 9.880 -41.202 1.00 93.94 73 ILE A C 1
ATOM 558 O O . ILE A 1 73 ? -22.570 10.533 -41.768 1.00 93.94 73 ILE A O 1
ATOM 562 N N . HIS A 1 74 ? -23.490 8.548 -41.283 1.00 92.75 74 HIS A N 1
ATOM 563 C CA . HIS A 1 74 ? -22.559 7.767 -42.092 1.00 92.75 74 HIS A CA 1
ATOM 564 C C . HIS A 1 74 ? -22.660 8.138 -43.580 1.00 92.75 74 HIS A C 1
ATOM 566 O O . HIS A 1 74 ? -21.637 8.248 -44.253 1.00 92.75 74 HIS A O 1
ATOM 572 N N . GLY A 1 75 ? -23.878 8.321 -44.101 1.00 91.88 75 GLY A N 1
ATOM 573 C CA . GLY A 1 75 ? -24.112 8.781 -45.472 1.00 91.88 75 GLY A CA 1
ATOM 574 C C . GLY A 1 75 ? -23.483 10.148 -45.729 1.00 91.88 75 GLY A C 1
ATOM 575 O O . GLY A 1 75 ? -22.671 10.270 -46.635 1.00 91.88 75 GLY A O 1
ATOM 576 N N . LEU A 1 76 ? -23.756 11.131 -44.865 1.00 93.31 76 LEU A N 1
ATOM 577 C CA . LEU A 1 76 ? -23.163 12.473 -44.932 1.00 93.31 76 LEU A CA 1
ATOM 578 C C . LEU A 1 76 ? -21.640 12.439 -44.966 1.00 93.31 76 LEU A C 1
ATOM 580 O O . LEU A 1 76 ? -21.014 13.083 -45.804 1.00 93.31 76 LEU A O 1
ATOM 584 N N . ALA A 1 77 ? -21.040 11.685 -44.050 1.00 91.69 77 ALA A N 1
ATOM 585 C CA . ALA A 1 77 ? -19.598 11.612 -43.954 1.00 91.69 77 ALA A CA 1
ATOM 586 C C . ALA A 1 77 ? -18.979 10.936 -45.192 1.00 91.69 77 ALA A C 1
ATOM 588 O O . ALA A 1 77 ? -17.970 11.409 -45.714 1.00 91.69 77 ALA A O 1
ATOM 589 N N . ARG A 1 78 ? -19.623 9.887 -45.721 1.00 91.56 78 ARG A N 1
ATOM 590 C CA . ARG A 1 78 ? -19.217 9.221 -46.968 1.00 91.56 78 ARG A CA 1
ATOM 591 C C . ARG A 1 78 ? -19.353 10.142 -48.184 1.00 91.56 78 ARG A C 1
ATOM 593 O O . ARG A 1 78 ? -18.422 10.227 -48.979 1.00 91.56 78 ARG A O 1
ATOM 600 N N . ASP A 1 79 ? -20.474 10.847 -48.315 1.00 91.06 79 ASP A N 1
ATOM 601 C CA . ASP A 1 79 ? -20.754 11.738 -49.450 1.00 91.06 79 ASP A CA 1
ATOM 602 C C . ASP A 1 79 ? -19.766 12.917 -49.516 1.00 91.06 79 ASP A C 1
ATOM 604 O O . ASP A 1 79 ? -19.475 13.424 -50.598 1.00 91.06 79 ASP A O 1
ATOM 608 N N . ASN A 1 80 ? -19.178 13.294 -48.375 1.00 90.31 80 ASN A N 1
ATOM 609 C CA . ASN A 1 80 ? -18.125 14.308 -48.269 1.00 90.31 80 ASN A CA 1
ATOM 610 C C . ASN A 1 80 ? -16.697 13.734 -48.356 1.00 90.31 80 ASN A C 1
ATOM 612 O O . ASN A 1 80 ? -15.717 14.437 -48.101 1.00 90.31 80 ASN A O 1
ATOM 616 N N . GLY A 1 81 ? -16.557 12.460 -48.736 1.00 87.50 81 GLY A N 1
ATOM 617 C CA . GLY A 1 81 ? -15.265 11.814 -48.961 1.00 87.50 81 GLY A CA 1
ATOM 618 C C . GLY A 1 81 ? -14.456 11.585 -47.685 1.00 87.50 81 GLY A C 1
ATOM 619 O O . GLY A 1 81 ? -13.224 11.555 -47.739 1.00 87.50 81 GLY A O 1
ATOM 620 N N . LEU A 1 82 ? -15.116 11.456 -46.529 1.00 90.06 82 LEU A N 1
ATOM 621 C CA . LEU A 1 82 ? -14.431 11.095 -45.293 1.00 90.06 82 LEU A CA 1
ATOM 622 C C . LEU A 1 82 ? -14.040 9.614 -45.324 1.00 90.06 82 LEU A C 1
ATOM 624 O O . LEU A 1 82 ? -14.856 8.786 -45.731 1.00 90.06 82 LEU A O 1
ATOM 628 N N . PRO A 1 83 ? -12.813 9.266 -44.889 1.00 83.12 83 PRO A N 1
ATOM 629 C CA . PRO A 1 83 ? -12.314 7.896 -44.898 1.00 83.12 83 PRO A CA 1
ATOM 630 C C . PRO A 1 83 ? -13.006 7.087 -43.797 1.00 83.12 83 PRO A C 1
ATOM 632 O O . PRO A 1 83 ? -12.494 6.921 -42.692 1.00 83.12 83 PRO A O 1
ATOM 635 N N . ILE A 1 84 ? -14.216 6.634 -44.092 1.00 86.56 84 ILE A N 1
ATOM 636 C CA . ILE A 1 84 ? -14.962 5.660 -43.309 1.00 86.56 84 ILE A CA 1
ATOM 637 C C . ILE A 1 84 ? -14.984 4.409 -44.172 1.00 86.56 84 ILE A C 1
ATOM 639 O O . ILE A 1 84 ? -15.403 4.498 -45.323 1.00 86.56 84 ILE A O 1
ATOM 643 N N . ASP A 1 85 ? -14.497 3.288 -43.636 1.00 79.88 85 ASP A N 1
ATOM 644 C CA . ASP A 1 85 ? -14.381 2.014 -44.354 1.00 79.88 85 ASP A CA 1
ATOM 645 C C . ASP A 1 85 ? -15.602 1.769 -45.266 1.00 79.88 85 ASP A C 1
ATOM 647 O O . ASP A 1 85 ? -16.744 1.880 -44.811 1.00 79.88 85 ASP A O 1
ATOM 651 N N . ASP A 1 86 ? -15.369 1.413 -46.537 1.00 64.19 86 ASP A N 1
ATOM 652 C CA . ASP A 1 86 ? -16.369 1.244 -47.620 1.00 64.19 86 ASP A CA 1
ATOM 653 C C . ASP A 1 86 ? -17.442 0.162 -47.365 1.00 64.19 86 ASP A C 1
ATOM 655 O O . ASP A 1 86 ? -18.204 -0.234 -48.250 1.00 64.19 86 ASP A O 1
ATOM 659 N N . ILE A 1 87 ? -17.535 -0.342 -46.141 1.00 68.56 87 ILE A N 1
ATOM 660 C CA . ILE A 1 87 ? -18.543 -1.299 -45.723 1.00 68.56 87 ILE A CA 1
ATOM 661 C C . ILE A 1 87 ? -19.896 -0.583 -45.776 1.00 68.56 87 ILE A C 1
ATOM 663 O O . ILE A 1 87 ? -20.130 0.398 -45.069 1.00 68.56 87 ILE A O 1
ATOM 667 N N . ASP A 1 88 ? -20.799 -1.048 -46.645 1.00 74.69 88 ASP A N 1
ATOM 668 C CA . ASP A 1 88 ? -22.201 -0.627 -46.630 1.00 74.69 88 ASP A CA 1
ATOM 669 C C . ASP A 1 88 ? -22.716 -0.631 -45.189 1.00 74.69 88 ASP A C 1
ATOM 671 O O . ASP A 1 88 ? -22.481 -1.619 -44.483 1.00 74.69 88 ASP A O 1
ATOM 675 N N . PRO A 1 89 ? -23.367 0.459 -44.732 1.00 70.44 89 PRO A N 1
ATOM 676 C CA . PRO A 1 89 ? -23.672 0.647 -43.324 1.00 70.44 89 PRO A CA 1
ATOM 677 C C . PRO A 1 89 ? -24.376 -0.611 -42.806 1.00 70.44 89 PRO A C 1
ATOM 679 O O . PRO A 1 89 ? -25.453 -0.958 -43.312 1.00 70.44 89 PRO A O 1
ATOM 682 N N . PRO A 1 90 ? -23.769 -1.345 -41.855 1.00 68.75 90 PRO A N 1
ATOM 683 C CA . PRO A 1 90 ? -24.358 -2.576 -41.371 1.00 68.75 90 PRO A CA 1
ATOM 684 C C . PRO A 1 90 ? -25.753 -2.267 -40.807 1.00 68.75 90 PRO A C 1
ATOM 686 O O . PRO A 1 90 ? -25.961 -1.194 -40.234 1.00 68.75 90 PRO A O 1
ATOM 689 N N . PRO A 1 91 ? -26.728 -3.191 -40.924 1.00 73.88 91 PRO A N 1
ATOM 690 C CA . PRO A 1 91 ? -28.105 -2.956 -40.477 1.00 73.88 91 PRO A CA 1
ATOM 691 C C . PRO A 1 91 ? -28.207 -2.578 -38.987 1.00 73.88 91 PRO A C 1
ATOM 693 O O . PRO A 1 91 ? -29.222 -2.031 -38.558 1.00 73.88 91 PRO A O 1
ATOM 696 N N . LEU A 1 92 ? -27.149 -2.840 -38.212 1.00 80.19 92 LEU A N 1
ATOM 697 C CA . LEU A 1 92 ? -26.916 -2.341 -36.863 1.00 80.19 92 LEU A CA 1
ATOM 698 C C . LEU A 1 92 ? -25.529 -1.686 -36.813 1.00 80.19 92 LEU A C 1
ATOM 700 O O . LEU A 1 92 ? -24.514 -2.362 -36.977 1.00 80.19 92 LEU A O 1
ATOM 704 N N . ILE A 1 93 ? -25.497 -0.377 -36.575 1.00 84.38 93 ILE A N 1
ATOM 705 C CA . ILE A 1 93 ? -24.261 0.387 -36.394 1.00 84.38 93 ILE A CA 1
ATOM 706 C C . ILE A 1 93 ? -23.743 0.094 -34.984 1.00 84.38 93 ILE A C 1
ATOM 708 O O . ILE A 1 93 ? -24.429 0.354 -33.999 1.00 84.38 93 ILE A O 1
ATOM 712 N N . THR A 1 94 ? -22.555 -0.501 -34.890 1.00 88.94 94 THR A N 1
ATOM 713 C CA . THR A 1 94 ? -21.907 -0.817 -33.610 1.00 88.94 94 THR A CA 1
ATOM 714 C C . THR A 1 94 ? -21.336 0.449 -32.961 1.00 88.94 94 THR A C 1
ATOM 716 O O . THR A 1 94 ? -21.047 1.426 -33.651 1.00 88.94 94 THR A O 1
ATOM 719 N N . ARG A 1 95 ? -21.100 0.433 -31.639 1.00 86.25 95 ARG A N 1
ATOM 720 C CA . ARG A 1 95 ? -20.430 1.548 -30.931 1.00 86.25 95 ARG A CA 1
ATOM 721 C C . ARG A 1 95 ? -19.059 1.893 -31.510 1.00 86.25 95 ARG A C 1
ATOM 723 O O . ARG A 1 95 ? -18.672 3.054 -31.549 1.00 86.25 95 ARG A O 1
ATOM 730 N N . GLU A 1 96 ? -18.337 0.888 -31.991 1.00 85.50 96 GLU A N 1
ATOM 731 C CA . GLU A 1 96 ? -17.058 1.094 -32.663 1.00 85.50 96 GLU A CA 1
ATOM 732 C C . GLU A 1 96 ? -17.234 1.870 -33.977 1.00 85.50 96 GLU A C 1
ATOM 734 O O . GLU A 1 96 ? -16.486 2.805 -34.248 1.00 85.50 96 GLU A O 1
ATOM 739 N N . CYS A 1 97 ? -18.278 1.557 -34.751 1.00 86.06 97 CYS A N 1
ATOM 740 C CA . CYS A 1 97 ? -18.626 2.298 -35.960 1.00 86.06 97 CYS A CA 1
ATOM 741 C C . CYS A 1 97 ? -19.044 3.744 -35.635 1.00 86.06 97 CYS A C 1
ATOM 743 O O . CYS A 1 97 ? -18.564 4.668 -36.285 1.00 86.06 97 CYS A O 1
ATOM 745 N N . GLN A 1 98 ? -19.834 3.965 -34.574 1.00 90.06 98 GLN A N 1
ATOM 746 C CA . GLN A 1 98 ? -20.156 5.316 -34.080 1.00 90.06 98 GLN A CA 1
ATOM 747 C C . GLN A 1 98 ? -18.882 6.101 -33.733 1.00 90.06 98 GLN A C 1
ATOM 749 O O . GLN A 1 98 ? -18.719 7.237 -34.174 1.00 90.06 98 GLN A O 1
ATOM 754 N N . SER A 1 99 ? -17.942 5.482 -33.007 1.00 88.00 99 SER A N 1
ATOM 755 C CA . SER A 1 99 ? -16.659 6.107 -32.667 1.00 88.00 99 SER A CA 1
ATOM 756 C C . SER A 1 99 ? -15.850 6.467 -33.914 1.00 88.00 99 SER A C 1
ATOM 758 O O . SER A 1 99 ? -15.348 7.583 -33.987 1.00 88.00 99 SER A O 1
ATOM 760 N N . ARG A 1 100 ? -15.759 5.576 -34.913 1.00 87.88 100 ARG A N 1
ATOM 761 C CA . ARG A 1 100 ? -15.038 5.849 -36.171 1.00 87.88 100 ARG A CA 1
ATOM 762 C C . ARG A 1 100 ? -15.662 7.000 -36.960 1.00 87.88 100 ARG A C 1
ATOM 764 O O . ARG A 1 100 ? -14.933 7.876 -37.416 1.00 87.88 100 ARG A O 1
ATOM 771 N N . ILE A 1 101 ? -16.991 7.037 -37.071 1.00 90.12 101 ILE A N 1
ATOM 772 C CA . ILE A 1 101 ? -17.720 8.122 -37.748 1.00 90.12 101 ILE A CA 1
ATOM 773 C C . ILE A 1 101 ? -17.451 9.464 -37.052 1.00 90.12 101 ILE A C 1
ATOM 775 O O . ILE A 1 101 ? -17.126 10.449 -37.711 1.00 90.12 101 ILE A O 1
ATOM 779 N N . LEU A 1 102 ? -17.536 9.505 -35.718 1.00 91.31 102 LEU A N 1
ATOM 780 C CA . LEU A 1 102 ? -17.265 10.719 -34.945 1.00 91.31 102 LEU A CA 1
ATOM 781 C C . LEU A 1 102 ? -15.799 11.164 -35.047 1.00 91.31 102 LEU A C 1
ATOM 783 O O . LEU A 1 102 ? -15.541 12.356 -35.203 1.00 91.31 102 LEU A O 1
ATOM 787 N N . CYS A 1 103 ? -14.843 10.228 -35.023 1.00 90.25 103 CYS A N 1
ATOM 788 C CA . CYS A 1 103 ? -13.434 10.530 -35.279 1.00 90.25 103 CYS A CA 1
ATOM 789 C C . CYS A 1 103 ? -13.242 11.142 -36.671 1.00 90.25 103 CYS A C 1
ATOM 791 O O . CYS A 1 103 ? -12.542 12.142 -36.802 1.00 90.25 103 CYS A O 1
ATOM 793 N N . ALA A 1 104 ? -13.878 10.580 -37.703 1.00 90.12 104 ALA A N 1
ATOM 794 C CA . ALA A 1 104 ? -13.778 11.085 -39.070 1.00 90.12 104 ALA A CA 1
ATOM 795 C C . ALA A 1 104 ? -14.333 12.515 -39.196 1.00 90.12 104 ALA A C 1
ATOM 797 O O . ALA A 1 104 ? -13.695 13.361 -39.823 1.00 90.12 104 ALA A O 1
ATOM 798 N N . LEU A 1 105 ? -15.464 12.809 -38.544 1.00 91.00 105 LEU A N 1
ATOM 799 C CA . LEU A 1 105 ? -16.044 14.156 -38.484 1.00 91.00 105 LEU A CA 1
ATOM 800 C C . LEU A 1 105 ? -15.138 15.149 -37.744 1.00 91.00 105 LEU A C 1
ATOM 802 O O . LEU A 1 105 ? -14.911 16.249 -38.241 1.00 91.00 105 LEU A O 1
ATOM 806 N N . LEU A 1 106 ? -14.573 14.759 -36.598 1.00 92.44 106 LEU A N 1
ATOM 807 C CA . LEU A 1 106 ? -13.610 15.578 -35.855 1.00 92.44 106 LEU A CA 1
ATOM 808 C C . LEU A 1 106 ? -12.369 15.891 -36.704 1.00 92.44 106 LEU A C 1
ATOM 810 O O . LEU A 1 106 ? -11.939 17.040 -36.787 1.00 92.44 106 LEU A O 1
ATOM 814 N N . CYS A 1 107 ? -11.805 14.882 -37.370 1.00 91.00 107 CYS A N 1
ATOM 815 C CA . CYS A 1 107 ? -10.632 15.063 -38.223 1.00 91.00 107 CYS A CA 1
ATOM 816 C C . CYS A 1 107 ? -10.945 15.950 -39.431 1.00 91.00 107 CYS A C 1
ATOM 818 O O . CYS A 1 107 ? -10.087 16.713 -39.867 1.00 91.00 107 CYS A O 1
ATOM 820 N N . HIS A 1 108 ? -12.171 15.886 -39.959 1.00 92.25 108 HIS A N 1
ATOM 821 C CA . HIS A 1 108 ? -12.613 16.789 -41.016 1.00 92.25 108 HIS A CA 1
ATOM 822 C C . HIS A 1 108 ? -12.734 18.230 -40.535 1.00 92.25 108 HIS A C 1
ATOM 824 O O . HIS A 1 108 ? -12.159 19.118 -41.162 1.00 92.25 108 HIS A O 1
ATOM 830 N N . ALA A 1 109 ? -13.407 18.441 -39.400 1.00 90.25 109 ALA A N 1
ATOM 831 C CA . ALA A 1 109 ? -13.595 19.751 -38.785 1.00 90.25 109 ALA A CA 1
ATOM 832 C C . ALA A 1 109 ? -12.261 20.461 -38.502 1.00 90.25 109 ALA A C 1
ATOM 834 O O . ALA A 1 109 ? -12.188 21.686 -38.514 1.00 90.25 109 ALA A O 1
ATOM 835 N N . LEU A 1 110 ? -11.193 19.695 -38.268 1.00 89.94 110 LEU A N 1
ATOM 836 C CA . LEU A 1 110 ? -9.849 20.210 -38.006 1.00 89.94 110 LEU A CA 1
ATOM 837 C C . LEU A 1 110 ? -8.918 20.169 -39.218 1.00 89.94 110 LEU A C 1
ATOM 839 O O . LEU A 1 110 ? -7.769 20.595 -39.112 1.00 89.94 110 LEU A O 1
ATOM 843 N N . SER A 1 111 ? -9.393 19.684 -40.363 1.00 90.12 111 SER A N 1
ATOM 844 C CA . SER A 1 111 ? -8.625 19.701 -41.603 1.00 90.12 111 SER A CA 1
ATOM 845 C C . SER A 1 111 ? -8.652 21.082 -42.250 1.00 90.12 111 SER A C 1
ATOM 847 O O . SER A 1 111 ? -9.645 21.801 -42.158 1.00 90.12 111 SER A O 1
ATOM 849 N N . ASP A 1 112 ? -7.604 21.407 -43.007 1.00 88.12 112 ASP A N 1
ATOM 850 C CA . ASP A 1 112 ? -7.506 22.666 -43.764 1.00 88.12 112 ASP A CA 1
ATOM 851 C C . ASP A 1 112 ? -8.582 22.803 -44.862 1.00 88.12 112 ASP A C 1
ATOM 853 O O . ASP A 1 112 ? -8.704 23.847 -45.498 1.00 88.12 112 ASP A O 1
ATOM 857 N N . ARG A 1 113 ? -9.355 21.734 -45.111 1.00 85.12 113 ARG A N 1
ATOM 858 C CA . ARG A 1 113 ? -10.476 21.714 -46.058 1.00 85.12 113 ARG A CA 1
ATOM 859 C C . ARG A 1 113 ? -11.791 22.200 -45.445 1.00 85.12 113 ARG A C 1
ATOM 861 O O . ARG A 1 113 ? -12.713 22.469 -46.203 1.00 85.12 113 ARG A O 1
ATOM 868 N N . CYS A 1 114 ? -11.890 22.296 -44.120 1.00 89.94 114 CYS A N 1
ATOM 869 C CA . CYS A 1 114 ? -13.080 22.811 -43.452 1.00 89.94 114 CYS A CA 1
ATOM 870 C C . CYS A 1 114 ? -12.985 24.337 -43.328 1.00 89.94 114 CYS A C 1
ATOM 872 O O . CYS A 1 114 ? -12.070 24.858 -42.687 1.00 89.94 114 CYS A O 1
ATOM 874 N N . GLU A 1 115 ? -13.943 25.077 -43.895 1.00 87.94 115 GLU A N 1
ATOM 875 C CA . GLU A 1 115 ? -13.920 26.550 -43.880 1.00 87.94 115 GLU A CA 1
ATOM 876 C C . GLU A 1 115 ? -13.946 27.125 -42.453 1.00 87.94 115 GLU A C 1
ATOM 878 O O . GLU A 1 115 ? -13.409 28.204 -42.184 1.00 87.94 115 GLU A O 1
ATOM 883 N N . ARG A 1 116 ? -14.521 26.369 -41.511 1.00 90.81 116 ARG A N 1
ATOM 884 C CA . ARG A 1 116 ? -14.715 26.756 -40.107 1.00 90.81 116 ARG A CA 1
ATOM 885 C C . ARG A 1 116 ? -13.679 26.160 -39.152 1.00 90.81 116 ARG A C 1
ATOM 887 O O . ARG A 1 116 ? -13.850 26.238 -37.937 1.00 90.81 116 ARG A O 1
ATOM 894 N N . GLN A 1 117 ? -12.566 25.638 -39.674 1.00 92.12 117 GLN A N 1
ATOM 895 C CA . GLN A 1 117 ? -11.487 25.021 -38.889 1.00 92.12 117 GLN A CA 1
ATOM 896 C C . GLN A 1 117 ? -11.053 25.874 -37.685 1.00 92.12 117 GLN A C 1
ATOM 898 O O . GLN A 1 117 ? -10.916 25.363 -36.573 1.00 92.12 117 GLN A O 1
ATOM 903 N N . ARG A 1 118 ? -10.874 27.191 -37.869 1.00 87.50 118 ARG A N 1
ATOM 904 C CA . ARG A 1 118 ? -10.450 28.099 -36.785 1.00 87.50 118 ARG A CA 1
ATOM 905 C C . ARG A 1 118 ? -11.452 28.166 -35.634 1.00 87.50 118 ARG A C 1
ATOM 907 O O . ARG A 1 118 ? -11.028 28.231 -34.482 1.00 87.50 118 ARG A O 1
ATOM 914 N N . ASP A 1 119 ? -12.748 28.122 -35.934 1.00 87.38 119 ASP A N 1
ATOM 915 C CA . ASP A 1 119 ? -13.800 28.138 -34.917 1.00 87.38 119 ASP A CA 1
ATOM 916 C C . ASP A 1 119 ? -13.760 26.843 -34.098 1.00 87.38 119 ASP A C 1
ATOM 918 O O . ASP A 1 119 ? -13.825 26.881 -32.869 1.00 87.38 119 ASP A O 1
ATOM 922 N N . TYR A 1 120 ? -13.592 25.695 -34.762 1.00 90.44 120 TYR A N 1
ATOM 923 C CA . TYR A 1 120 ? -13.537 24.389 -34.101 1.00 90.44 120 TYR A CA 1
ATOM 924 C C . TYR A 1 120 ? -12.265 24.201 -33.267 1.00 90.44 120 TYR A C 1
ATOM 926 O O . TYR A 1 120 ? -12.348 23.719 -32.137 1.00 90.44 120 TYR A O 1
ATOM 934 N N . VAL A 1 121 ? -11.108 24.658 -33.759 1.00 85.94 121 VAL A N 1
ATOM 935 C CA . VAL A 1 121 ? -9.861 24.697 -32.975 1.00 85.94 121 VAL A CA 1
ATOM 936 C C . VAL A 1 121 ? -10.026 25.598 -31.749 1.00 85.94 121 VAL A C 1
ATOM 938 O O . VAL A 1 121 ? -9.651 25.206 -30.646 1.00 85.94 121 VAL A O 1
ATOM 941 N N . GLY A 1 122 ? -10.631 26.779 -31.916 1.00 84.06 122 GLY A N 1
ATOM 942 C CA . GLY A 1 122 ? -10.912 27.698 -30.812 1.00 84.06 122 GLY A CA 1
ATOM 943 C C . GLY A 1 122 ? -11.786 27.068 -29.724 1.00 84.06 122 GLY A C 1
ATOM 944 O O . GLY A 1 122 ? -11.471 27.202 -28.543 1.00 84.06 122 GLY A O 1
ATOM 945 N N . ARG A 1 123 ? -12.830 26.322 -30.111 1.00 86.06 123 ARG A N 1
ATOM 946 C CA . ARG A 1 123 ? -13.698 25.588 -29.171 1.00 86.06 123 ARG A CA 1
ATOM 947 C C . ARG A 1 123 ? -12.935 24.508 -28.404 1.00 86.06 123 ARG A C 1
ATOM 949 O O . ARG A 1 123 ? -12.984 24.494 -27.180 1.00 86.06 123 ARG A O 1
ATOM 956 N N . ILE A 1 124 ? -12.150 23.677 -29.095 1.00 83.50 124 ILE A N 1
ATOM 957 C CA . ILE A 1 124 ? -11.351 22.623 -28.446 1.00 83.50 124 ILE A CA 1
ATOM 958 C C . ILE A 1 124 ? -10.365 23.224 -27.435 1.00 83.50 124 ILE A C 1
ATOM 960 O O . ILE A 1 124 ? -10.226 22.719 -26.321 1.00 83.50 124 ILE A O 1
ATOM 964 N N . MET A 1 125 ? -9.702 24.327 -27.785 1.00 82.12 125 MET A N 1
ATOM 965 C CA . MET A 1 125 ? -8.754 24.993 -26.886 1.00 82.12 125 MET A CA 1
ATOM 966 C C . MET A 1 125 ? -9.434 25.656 -25.678 1.00 82.12 125 MET A C 1
ATOM 968 O O . MET A 1 125 ? -8.805 25.782 -24.629 1.00 82.12 125 MET A O 1
ATOM 972 N N . ALA A 1 126 ? -10.707 26.039 -25.797 1.00 82.12 126 ALA A N 1
ATOM 973 C CA . ALA A 1 126 ? -11.493 26.620 -24.711 1.00 82.12 126 ALA A CA 1
ATOM 974 C C . ALA A 1 126 ? -12.048 25.580 -23.714 1.00 82.12 126 ALA A C 1
ATOM 976 O O . ALA A 1 126 ? -12.508 25.964 -22.637 1.00 82.12 126 ALA A O 1
ATOM 977 N N . MET A 1 127 ? -11.984 24.276 -24.018 1.00 83.31 127 MET A N 1
ATOM 978 C CA . MET A 1 127 ? -12.405 23.228 -23.081 1.00 83.31 127 MET A CA 1
ATOM 979 C C . MET A 1 127 ? -11.559 23.261 -21.798 1.00 83.31 127 MET A C 1
ATOM 981 O O . MET A 1 127 ? -10.351 23.049 -21.823 1.00 83.31 127 MET A O 1
ATOM 985 N N . GLY A 1 128 ? -12.192 23.421 -20.632 1.00 77.44 128 GLY A N 1
ATOM 986 C CA . GLY A 1 128 ? -11.505 23.439 -19.328 1.00 77.44 128 GLY A CA 1
ATOM 987 C C . GLY A 1 128 ? -10.925 22.090 -18.864 1.00 77.44 128 GLY A C 1
ATOM 988 O O . GLY A 1 128 ? -10.503 21.963 -17.715 1.00 77.44 128 GLY A O 1
ATOM 989 N N . ARG A 1 129 ? -10.935 21.060 -19.721 1.00 83.25 129 ARG A N 1
ATOM 990 C CA . ARG A 1 129 ? -10.556 19.675 -19.409 1.00 83.25 129 ARG A CA 1
ATOM 991 C C . ARG A 1 129 ? -9.344 19.230 -20.229 1.00 83.25 129 ARG A C 1
ATOM 993 O O . ARG A 1 129 ? -9.475 18.783 -21.367 1.00 83.25 129 ARG A O 1
ATOM 1000 N N . SER A 1 130 ? -8.158 19.328 -19.626 1.00 77.00 130 SER A N 1
ATOM 1001 C CA . SER A 1 130 ? -6.882 18.984 -20.276 1.00 77.00 130 SER A CA 1
ATOM 1002 C C . SER A 1 130 ? -6.776 17.501 -20.666 1.00 77.00 130 SER A C 1
ATOM 1004 O O . SER A 1 130 ? -6.176 17.176 -21.685 1.00 77.00 130 SER A O 1
ATOM 1006 N N . ASP A 1 131 ? -7.404 16.601 -19.906 1.00 69.19 131 ASP A N 1
ATOM 1007 C CA . ASP A 1 131 ? -7.482 15.164 -20.201 1.00 69.19 131 ASP A CA 1
ATOM 1008 C C . ASP A 1 131 ? -8.243 14.877 -21.505 1.00 69.19 131 ASP A C 1
ATOM 1010 O O . ASP A 1 131 ? -7.794 14.086 -22.333 1.00 69.19 131 ASP A O 1
ATOM 1014 N N . VAL A 1 132 ? -9.361 15.574 -21.718 1.00 81.75 132 VAL A N 1
ATOM 1015 C CA . VAL A 1 132 ? -10.175 15.479 -22.939 1.00 81.75 132 VAL A CA 1
ATOM 1016 C C . VAL A 1 132 ? -9.428 16.064 -24.139 1.00 81.75 132 VAL A C 1
ATOM 1018 O O . VAL A 1 132 ? -9.383 15.439 -25.197 1.00 81.75 132 VAL A O 1
ATOM 1021 N N . GLN A 1 133 ? -8.785 17.224 -23.970 1.00 80.69 133 GLN A N 1
ATOM 1022 C CA . GLN A 1 133 ? -7.968 17.845 -25.018 1.00 80.69 133 GLN A CA 1
ATOM 1023 C C . GLN A 1 133 ? -6.819 16.934 -25.473 1.00 80.69 133 GLN A C 1
ATOM 1025 O O . GLN A 1 133 ? -6.571 16.809 -26.672 1.00 80.69 133 GLN A O 1
ATOM 1030 N N . GLN A 1 134 ? -6.136 16.268 -24.537 1.00 81.00 134 GLN A N 1
ATOM 1031 C CA . GLN A 1 134 ? -5.060 15.324 -24.854 1.00 81.00 134 GLN A CA 1
ATOM 1032 C C . GLN A 1 134 ? -5.565 14.097 -25.618 1.00 81.00 134 GLN A C 1
ATOM 1034 O O . GLN A 1 134 ? -4.902 13.654 -26.555 1.00 81.00 134 GLN A O 1
ATOM 1039 N N . GLU A 1 135 ? -6.726 13.551 -25.250 1.00 87.31 135 GLU A N 1
ATOM 1040 C CA . GLU A 1 135 ? -7.308 12.406 -25.958 1.00 87.31 135 GLU A CA 1
ATOM 1041 C C . GLU A 1 135 ? -7.761 12.789 -27.374 1.00 87.31 135 GLU A C 1
ATOM 1043 O O . GLU A 1 135 ? -7.487 12.060 -28.323 1.00 87.31 135 GLU A O 1
ATOM 1048 N N . ILE A 1 136 ? -8.366 13.968 -27.546 1.00 85.31 136 ILE A N 1
ATOM 1049 C CA . ILE A 1 136 ? -8.721 14.522 -28.863 1.00 85.31 136 ILE A CA 1
ATOM 1050 C C . ILE A 1 136 ? -7.471 14.712 -29.726 1.00 85.31 136 ILE A C 1
ATOM 1052 O O . ILE A 1 136 ? -7.455 14.299 -30.884 1.00 85.31 136 ILE A O 1
ATOM 1056 N N . MET A 1 137 ? -6.396 15.265 -29.156 1.00 84.62 137 MET A N 1
ATOM 1057 C CA . MET A 1 137 ? -5.118 15.414 -29.855 1.00 84.62 137 MET A CA 1
ATOM 1058 C C . MET A 1 137 ? -4.536 14.061 -30.275 1.00 84.62 137 MET A C 1
ATOM 1060 O O . MET A 1 137 ? -4.038 13.923 -31.391 1.00 84.62 137 MET A O 1
ATOM 1064 N N . ARG A 1 138 ? -4.649 13.041 -29.417 1.00 87.31 138 ARG A N 1
ATOM 1065 C CA . ARG A 1 138 ? -4.228 11.674 -29.740 1.00 87.31 138 ARG A CA 1
ATOM 1066 C C . ARG A 1 138 ? -5.039 11.091 -30.897 1.00 87.31 138 ARG A C 1
ATOM 1068 O O . ARG A 1 138 ? -4.442 10.536 -31.811 1.00 87.31 138 ARG A O 1
ATOM 1075 N N . ILE A 1 139 ? -6.366 11.253 -30.897 1.00 86.19 139 ILE A N 1
ATOM 1076 C CA . ILE A 1 139 ? -7.241 10.795 -31.992 1.00 86.19 139 ILE A CA 1
ATOM 1077 C C . ILE A 1 139 ? -6.815 11.432 -33.325 1.00 86.19 139 ILE A C 1
ATOM 1079 O O . ILE A 1 139 ? -6.695 10.732 -34.330 1.00 86.19 139 ILE A O 1
ATOM 1083 N N . ILE A 1 140 ? -6.526 12.738 -33.324 1.00 84.75 140 ILE A N 1
ATOM 1084 C CA . ILE A 1 140 ? -6.054 13.465 -34.513 1.00 84.75 140 ILE A CA 1
ATOM 1085 C C . ILE A 1 140 ? -4.709 12.903 -34.990 1.00 84.75 140 ILE A C 1
ATOM 1087 O O . ILE A 1 140 ? -4.563 12.582 -36.168 1.00 84.75 140 ILE A O 1
ATOM 1091 N N . GLN A 1 141 ? -3.741 12.731 -34.087 1.00 84.75 141 GLN A N 1
ATOM 1092 C CA . GLN A 1 141 ? -2.414 12.199 -34.415 1.00 84.75 141 GLN A CA 1
ATOM 1093 C C . GLN A 1 141 ? -2.476 10.769 -34.963 1.00 84.75 141 GLN A C 1
ATOM 1095 O O . GLN A 1 141 ? -1.839 10.473 -35.970 1.00 84.75 141 GLN A O 1
ATOM 1100 N N . GLU A 1 142 ? -3.274 9.896 -34.347 1.00 84.56 142 GLU A N 1
ATOM 1101 C CA . GLU A 1 142 ? -3.475 8.529 -34.832 1.00 84.56 142 GLU A CA 1
ATOM 1102 C C . GLU A 1 142 ? -4.095 8.522 -36.231 1.00 84.56 142 GLU A C 1
ATOM 1104 O O . GLU A 1 142 ? -3.612 7.819 -37.114 1.00 84.56 142 GLU A O 1
ATOM 1109 N N . SER A 1 143 ? -5.118 9.346 -36.472 1.00 80.00 143 SER A N 1
ATOM 1110 C CA . SER A 1 143 ? -5.757 9.438 -37.791 1.00 80.00 143 SER A CA 1
ATOM 1111 C C . SER A 1 143 ? -4.823 9.977 -38.886 1.00 80.00 143 SER A C 1
ATOM 1113 O O . SER A 1 143 ? -4.958 9.596 -40.048 1.00 80.00 143 SER A O 1
ATOM 1115 N N . ALA A 1 144 ? -3.860 10.832 -38.521 1.00 78.06 144 ALA A N 1
ATOM 1116 C CA . ALA A 1 144 ? -2.850 11.353 -39.435 1.00 78.06 144 ALA A CA 1
ATOM 1117 C C . ALA A 1 144 ? -1.811 10.286 -39.809 1.00 78.06 144 ALA A C 1
ATOM 1119 O O . ALA A 1 144 ? -1.349 10.263 -40.947 1.00 78.06 144 ALA A O 1
ATOM 1120 N N . LEU A 1 145 ? -1.481 9.379 -38.883 1.00 78.00 145 LEU A N 1
ATOM 1121 C CA . LEU A 1 145 ? -0.566 8.265 -39.145 1.00 78.00 145 LEU A CA 1
ATOM 1122 C C . LEU A 1 145 ? -1.168 7.256 -40.131 1.00 78.00 145 LEU A C 1
ATOM 1124 O O . LEU A 1 145 ? -0.476 6.832 -41.047 1.00 78.00 145 LEU A O 1
ATOM 1128 N N . TYR A 1 146 ? -2.465 6.953 -40.019 1.00 71.25 146 TYR A N 1
ATOM 1129 C CA . TYR A 1 146 ? -3.137 6.019 -40.934 1.00 71.25 146 TYR A CA 1
ATOM 1130 C C . TYR A 1 146 ? -3.268 6.522 -42.382 1.00 71.25 146 TYR A C 1
ATOM 1132 O O . TYR A 1 146 ? -3.531 5.717 -43.267 1.00 71.25 146 TYR A O 1
ATOM 1140 N N . ARG A 1 147 ? -3.095 7.824 -42.660 1.00 63.28 147 ARG A N 1
ATOM 1141 C CA . ARG A 1 147 ? -3.167 8.357 -44.036 1.00 63.28 147 ARG A CA 1
ATOM 1142 C C . ARG A 1 147 ? -1.864 8.259 -44.824 1.00 63.28 147 ARG A C 1
ATOM 1144 O O . ARG A 1 147 ? -1.915 8.384 -46.041 1.00 63.28 147 ARG A O 1
ATOM 1151 N N . ASN A 1 148 ? -0.722 8.071 -44.166 1.00 58.12 148 ASN A N 1
ATOM 1152 C CA . ASN A 1 148 ? 0.577 8.156 -44.838 1.00 58.12 148 ASN A CA 1
ATOM 1153 C C . ASN A 1 148 ? 1.082 6.814 -45.392 1.00 58.12 148 ASN A C 1
ATOM 1155 O O . ASN A 1 148 ? 2.067 6.818 -46.120 1.00 58.12 148 ASN A O 1
ATOM 1159 N N . ASP A 1 149 ? 0.417 5.692 -45.096 1.00 52.19 149 ASP A N 1
ATOM 1160 C CA . ASP A 1 149 ? 0.901 4.360 -45.492 1.00 52.19 149 ASP A CA 1
ATOM 1161 C C . ASP A 1 149 ? 0.393 3.879 -46.872 1.00 52.19 149 ASP A C 1
ATOM 1163 O O . ASP A 1 149 ? 0.920 2.897 -47.395 1.00 52.19 149 ASP A O 1
ATOM 1167 N N . ASP A 1 150 ? -0.574 4.564 -47.502 1.00 49.41 150 ASP A N 1
ATOM 1168 C CA . ASP A 1 150 ? -1.219 4.087 -48.745 1.00 49.41 150 ASP A CA 1
ATOM 1169 C C . ASP A 1 150 ? -0.816 4.830 -50.042 1.00 49.41 150 ASP A C 1
ATOM 1171 O O . ASP A 1 150 ? -1.188 4.382 -51.128 1.00 49.41 150 ASP A O 1
ATOM 1175 N N . ASP A 1 151 ? -0.022 5.910 -49.980 1.00 47.84 151 ASP A N 1
ATOM 1176 C CA . ASP A 1 151 ? 0.344 6.716 -51.170 1.00 47.84 151 ASP A CA 1
ATOM 1177 C C . ASP A 1 151 ? 1.777 6.478 -51.708 1.00 47.84 151 ASP A C 1
ATOM 1179 O O . ASP A 1 151 ? 2.186 7.079 -52.702 1.00 47.84 151 ASP A O 1
ATOM 1183 N N . ASP A 1 152 ? 2.536 5.535 -51.141 1.00 47.03 152 ASP A N 1
ATOM 1184 C CA . ASP A 1 152 ? 3.948 5.285 -51.501 1.00 47.03 152 ASP A CA 1
ATOM 1185 C C . ASP A 1 152 ? 4.155 4.458 -52.792 1.00 47.03 152 ASP A C 1
ATOM 1187 O O . ASP A 1 152 ? 5.186 3.811 -52.998 1.00 47.03 152 ASP A O 1
ATOM 1191 N N . ASN A 1 153 ? 3.187 4.472 -53.714 1.00 48.44 153 ASN A N 1
ATOM 1192 C CA . ASN A 1 153 ? 3.279 3.716 -54.963 1.00 48.44 153 ASN A CA 1
ATOM 1193 C C . ASN A 1 153 ? 2.815 4.506 -56.196 1.00 48.44 153 ASN A C 1
ATOM 1195 O O . ASN A 1 153 ? 1.990 4.011 -56.960 1.00 48.44 153 ASN A O 1
ATOM 1199 N N . ASN A 1 154 ? 3.341 5.722 -56.409 1.00 42.69 154 ASN A N 1
ATOM 1200 C CA . ASN A 1 154 ? 3.633 6.255 -57.754 1.00 42.69 154 ASN A CA 1
ATOM 1201 C C . ASN A 1 154 ? 4.316 7.641 -57.745 1.00 42.69 154 ASN A C 1
ATOM 1203 O O . ASN A 1 154 ? 3.737 8.616 -57.285 1.00 42.69 154 ASN A O 1
ATOM 1207 N N . GLY A 1 155 ? 5.472 7.738 -58.419 1.00 37.31 155 GLY A N 1
ATOM 1208 C CA . GLY A 1 155 ? 6.101 8.993 -58.875 1.00 37.31 155 GLY A CA 1
ATOM 1209 C C . GLY A 1 155 ? 7.211 9.483 -57.946 1.00 37.31 155 GLY A C 1
ATOM 1210 O O . GLY A 1 155 ? 6.959 10.109 -56.931 1.00 37.31 155 GLY A O 1
ATOM 1211 N N . ASP A 1 156 ? 8.482 9.160 -58.180 1.00 52.00 156 ASP A N 1
ATOM 1212 C CA . ASP A 1 156 ? 9.348 9.843 -59.159 1.00 52.00 156 ASP A CA 1
ATOM 1213 C C . ASP A 1 156 ? 8.971 11.309 -59.430 1.00 52.00 156 ASP A C 1
ATOM 1215 O O . ASP A 1 156 ? 8.571 11.687 -60.529 1.00 52.00 156 ASP A O 1
ATOM 1219 N N . THR A 1 157 ? 9.120 12.146 -58.407 1.00 39.97 157 THR A N 1
ATOM 1220 C CA . THR A 1 157 ? 9.318 13.587 -58.579 1.00 39.97 157 THR A CA 1
ATOM 1221 C C . THR A 1 157 ? 10.393 14.056 -57.614 1.00 39.97 157 THR A C 1
ATOM 1223 O O . THR A 1 157 ? 10.213 14.057 -56.400 1.00 39.97 157 THR A O 1
ATOM 1226 N N . GLY A 1 158 ? 11.545 14.416 -58.176 1.00 48.44 158 GLY A N 1
ATOM 1227 C CA . GLY A 1 158 ? 12.634 15.039 -57.442 1.00 48.44 158 GLY A CA 1
ATOM 1228 C C . GLY A 1 158 ? 12.314 16.467 -57.016 1.00 48.44 158 GLY A C 1
ATOM 1229 O O . GLY A 1 158 ? 11.721 17.218 -57.774 1.00 48.44 158 GLY A O 1
ATOM 1230 N N . GLU A 1 159 ? 12.808 16.829 -55.838 1.00 37.56 159 GLU A N 1
ATOM 1231 C CA . GLU A 1 159 ? 13.028 18.177 -55.296 1.00 37.56 159 GLU A CA 1
ATOM 1232 C C . GLU A 1 159 ? 13.991 17.923 -54.115 1.00 37.56 159 GLU A C 1
ATOM 1234 O O . GLU A 1 159 ? 13.691 17.122 -53.241 1.00 37.56 159 GLU A O 1
ATOM 1239 N N . TYR A 1 160 ? 15.253 18.356 -54.046 1.00 48.25 160 TYR A N 1
ATOM 1240 C CA . TYR A 1 160 ? 15.870 19.660 -54.294 1.00 48.25 160 TYR A CA 1
ATOM 1241 C C . TYR A 1 160 ? 15.139 20.835 -53.639 1.00 48.25 160 TYR A C 1
ATOM 1243 O O . TYR A 1 160 ? 14.753 21.785 -54.307 1.00 48.25 160 TYR A O 1
ATOM 1251 N N . SER A 1 161 ? 15.015 20.810 -52.310 1.00 44.84 161 SER A N 1
ATOM 1252 C CA . SER A 1 161 ? 14.863 22.034 -51.518 1.00 44.84 161 SER A CA 1
ATOM 1253 C C . SER A 1 161 ? 15.266 21.824 -50.054 1.00 44.84 161 SER A C 1
ATOM 1255 O O . SER A 1 161 ? 14.977 20.788 -49.469 1.00 44.84 161 SER A O 1
ATOM 1257 N N . ALA A 1 162 ? 15.899 22.853 -49.485 1.00 41.38 162 ALA A N 1
ATOM 1258 C CA . ALA A 1 162 ? 16.171 23.088 -48.063 1.00 41.38 162 ALA A CA 1
ATOM 1259 C C . ALA A 1 162 ? 17.347 22.342 -47.388 1.00 41.38 162 ALA A C 1
ATOM 1261 O O . ALA A 1 162 ? 17.169 21.452 -46.567 1.00 41.38 162 ALA A O 1
ATOM 1262 N N . TYR A 1 163 ? 18.568 22.846 -47.612 1.00 37.50 163 TYR A N 1
ATOM 1263 C CA . TYR A 1 163 ? 19.597 22.891 -46.561 1.00 37.50 163 TYR A CA 1
ATOM 1264 C C . TYR A 1 163 ? 20.279 24.267 -46.579 1.00 37.50 163 TYR A C 1
ATOM 1266 O O . TYR A 1 163 ? 21.247 24.498 -47.299 1.00 37.50 163 TYR A O 1
ATOM 1274 N N . MET A 1 164 ? 19.741 25.196 -45.791 1.00 41.94 164 MET A N 1
ATOM 1275 C CA . MET A 1 164 ? 20.429 26.399 -45.325 1.00 41.94 164 MET A CA 1
ATOM 1276 C C . MET A 1 164 ? 20.102 26.577 -43.840 1.00 41.94 164 MET A C 1
ATOM 1278 O O . MET A 1 164 ? 18.961 26.391 -43.438 1.00 41.94 164 MET A O 1
ATOM 1282 N N . GLU A 1 165 ? 21.135 26.967 -43.090 1.00 37.97 165 GLU A N 1
ATOM 1283 C CA . GLU A 1 165 ? 21.140 27.419 -41.688 1.00 37.97 165 GLU A CA 1
ATOM 1284 C C . GLU A 1 165 ? 21.144 26.351 -40.580 1.00 37.97 165 GLU A C 1
ATOM 1286 O O . GLU A 1 165 ? 20.109 25.903 -40.109 1.00 37.97 165 GLU A O 1
ATOM 1291 N N . ALA A 1 166 ? 22.348 26.031 -40.080 1.00 36.78 166 ALA A N 1
ATOM 1292 C CA . ALA A 1 166 ? 22.713 26.257 -38.670 1.00 36.78 166 ALA A CA 1
ATOM 1293 C C . ALA A 1 166 ? 24.125 25.723 -38.358 1.00 36.78 166 ALA A C 1
ATOM 1295 O O . ALA A 1 166 ? 24.292 24.552 -38.024 1.00 36.78 166 ALA A O 1
ATOM 1296 N N . SER A 1 167 ? 25.158 26.575 -38.409 1.00 34.56 167 SER A N 1
ATOM 1297 C CA . SER A 1 167 ? 26.339 26.451 -37.523 1.00 34.56 167 SER A CA 1
ATOM 1298 C C . SER A 1 167 ? 27.141 27.758 -37.505 1.00 34.56 167 SER A C 1
ATOM 1300 O O . SER A 1 167 ? 28.144 27.924 -38.194 1.00 34.56 167 SER A O 1
ATOM 1302 N N . GLY A 1 168 ? 26.679 28.716 -36.701 1.00 31.64 168 GLY A N 1
ATOM 1303 C CA . GLY A 1 168 ? 27.437 29.907 -36.333 1.00 31.64 168 GLY A CA 1
ATOM 1304 C C . GLY A 1 168 ? 27.766 29.882 -34.845 1.00 31.64 168 GLY A C 1
ATOM 1305 O O . GLY A 1 168 ? 26.922 30.250 -34.041 1.00 31.64 168 GLY A O 1
ATOM 1306 N N . ALA A 1 169 ? 28.984 29.461 -34.491 1.00 33.38 169 ALA A N 1
ATOM 1307 C CA . ALA A 1 169 ? 29.685 29.868 -33.268 1.00 33.38 169 ALA A CA 1
ATOM 1308 C C . ALA A 1 169 ? 31.149 29.392 -33.302 1.00 33.38 169 ALA A C 1
ATOM 1310 O O . ALA A 1 169 ? 31.423 28.229 -33.029 1.00 33.38 169 ALA A O 1
ATOM 1311 N N . ALA A 1 170 ? 32.080 30.298 -33.619 1.00 36.78 170 ALA A N 1
ATOM 1312 C CA . ALA A 1 170 ? 33.353 30.475 -32.904 1.00 36.78 170 ALA A CA 1
ATOM 1313 C C . ALA A 1 170 ? 34.188 31.568 -33.590 1.00 36.78 170 ALA A C 1
ATOM 1315 O O . ALA A 1 170 ? 34.908 31.343 -34.558 1.00 36.78 170 ALA A O 1
ATOM 1316 N N . SER A 1 171 ? 34.071 32.775 -33.045 1.00 34.47 171 SER A N 1
ATOM 1317 C CA . SER A 1 171 ? 34.954 33.909 -33.288 1.00 34.47 171 SER A CA 1
ATOM 1318 C C . SER A 1 171 ? 36.310 33.665 -32.619 1.00 34.47 171 SER A C 1
ATOM 1320 O O . SER A 1 171 ? 36.386 33.705 -31.392 1.00 34.47 171 SER A O 1
ATOM 1322 N N . VAL A 1 172 ? 37.381 33.501 -33.403 1.00 33.78 172 VAL A N 1
ATOM 1323 C CA . VAL A 1 172 ? 38.752 33.841 -32.985 1.00 33.78 172 VAL A CA 1
ATOM 1324 C C . VAL A 1 172 ? 39.466 34.542 -34.140 1.00 33.78 172 VAL A C 1
ATOM 1326 O O . VAL A 1 172 ? 39.562 34.038 -35.254 1.00 33.78 172 VAL A O 1
ATOM 1329 N N . SER A 1 173 ? 39.940 35.740 -33.829 1.00 35.66 173 SER A N 1
ATOM 1330 C CA . SER A 1 173 ? 40.655 36.698 -34.658 1.00 35.66 173 SER A CA 1
ATOM 1331 C C . SER A 1 173 ? 41.933 36.155 -35.305 1.00 35.66 173 SER A C 1
ATOM 1333 O O . SER A 1 173 ? 42.784 35.618 -34.602 1.00 35.66 173 SER A O 1
ATOM 1335 N N . ALA A 1 174 ? 42.140 36.447 -36.592 1.00 32.88 174 ALA A N 1
ATOM 1336 C CA . ALA A 1 174 ? 43.424 36.918 -37.123 1.00 32.88 174 ALA A CA 1
ATOM 1337 C C . ALA A 1 174 ? 43.244 37.430 -38.559 1.00 32.88 174 ALA A C 1
ATOM 1339 O O . ALA A 1 174 ? 43.039 36.667 -39.499 1.00 32.88 174 ALA A O 1
ATOM 1340 N N . SER A 1 175 ? 43.330 38.748 -38.704 1.00 37.47 175 SER A N 1
ATOM 1341 C CA . SER A 1 175 ? 43.407 39.462 -39.971 1.00 37.47 175 SER A CA 1
ATOM 1342 C C . SER A 1 175 ? 44.642 39.041 -40.769 1.00 37.47 175 SER A C 1
ATOM 1344 O O . SER A 1 175 ? 45.764 39.186 -40.285 1.00 37.47 175 SER A O 1
ATOM 1346 N N . PHE A 1 176 ? 44.450 38.613 -42.015 1.00 32.38 176 PHE A N 1
ATOM 1347 C CA . PHE A 1 176 ? 45.465 38.764 -43.055 1.00 32.38 176 PHE A CA 1
ATOM 1348 C C . PHE A 1 176 ? 44.777 38.892 -44.416 1.00 32.38 176 PHE A C 1
ATOM 1350 O O . PHE A 1 176 ? 44.350 37.914 -45.025 1.00 32.38 176 PHE A O 1
ATOM 1357 N N . GLU A 1 177 ? 44.615 40.139 -44.852 1.00 39.28 177 GLU A N 1
ATOM 1358 C CA . GLU A 1 177 ? 44.215 40.494 -46.208 1.00 39.28 177 GLU A CA 1
ATOM 1359 C C . GLU A 1 177 ? 45.341 40.103 -47.172 1.00 39.28 177 GLU A C 1
ATOM 1361 O O . GLU A 1 177 ? 46.465 40.586 -47.041 1.00 39.28 177 GLU A O 1
ATOM 1366 N N . LEU A 1 178 ? 45.045 39.270 -48.170 1.00 38.41 178 LEU A N 1
ATOM 1367 C CA . LEU A 1 178 ? 45.750 39.346 -49.444 1.00 38.41 178 LEU A CA 1
ATOM 1368 C C . LEU A 1 178 ? 44.781 39.025 -50.586 1.00 38.41 178 LEU A C 1
ATOM 1370 O O . LEU A 1 178 ? 44.409 37.879 -50.834 1.00 38.41 178 LEU A O 1
ATOM 1374 N N . GLU A 1 179 ? 44.358 40.096 -51.252 1.00 37.09 179 GLU A N 1
ATOM 1375 C CA . GLU A 1 179 ? 43.671 40.108 -52.538 1.00 37.09 179 GLU A CA 1
ATOM 1376 C C . GLU A 1 179 ? 44.399 39.254 -53.585 1.00 37.09 179 GLU A C 1
ATOM 1378 O O . GLU A 1 179 ? 45.584 39.440 -53.860 1.00 37.09 179 GLU A O 1
ATOM 1383 N N . GLY A 1 180 ? 43.647 38.371 -54.240 1.00 37.50 180 GLY A N 1
ATOM 1384 C CA . GLY A 1 180 ? 44.099 37.585 -55.383 1.00 37.50 180 GLY A CA 1
ATOM 1385 C C . GLY A 1 180 ? 42.947 37.316 -56.344 1.00 37.50 180 GLY A C 1
ATOM 1386 O O . GLY A 1 180 ? 42.438 36.203 -56.413 1.00 37.50 180 GLY A O 1
ATOM 1387 N N . LYS A 1 181 ? 42.518 38.355 -57.072 1.00 42.16 181 LYS A N 1
ATOM 1388 C CA . LYS A 1 181 ? 41.619 38.257 -58.232 1.00 42.16 181 LYS A CA 1
ATOM 1389 C C . LYS A 1 181 ? 42.214 37.313 -59.281 1.00 42.16 181 LYS A C 1
ATOM 1391 O O . LYS A 1 181 ? 43.219 37.659 -59.898 1.00 42.16 181 LYS A O 1
ATOM 1396 N N . ILE A 1 182 ? 41.557 36.186 -59.549 1.00 40.47 182 ILE A N 1
ATOM 1397 C CA . ILE A 1 182 ? 41.706 35.459 -60.816 1.00 40.47 182 ILE A CA 1
ATOM 1398 C C . ILE A 1 182 ? 40.310 35.153 -61.357 1.00 40.47 182 ILE A C 1
ATOM 1400 O O . ILE A 1 182 ? 39.639 34.213 -60.937 1.00 40.47 182 ILE A O 1
ATOM 1404 N N . ASP A 1 183 ? 39.897 35.987 -62.310 1.00 42.50 183 ASP A N 1
ATOM 1405 C CA . ASP A 1 183 ? 38.812 35.729 -63.249 1.00 42.50 183 ASP A CA 1
ATOM 1406 C C . ASP A 1 183 ? 39.090 34.443 -64.036 1.00 42.50 183 ASP A C 1
ATOM 1408 O O . ASP A 1 183 ? 40.088 34.352 -64.751 1.00 42.50 183 ASP A O 1
ATOM 1412 N N . THR A 1 184 ? 38.172 33.477 -63.999 1.00 39.91 184 THR A N 1
ATOM 1413 C CA . THR A 1 184 ? 38.075 32.458 -65.055 1.00 39.91 184 THR A CA 1
ATOM 1414 C C . THR A 1 184 ? 36.622 32.258 -65.468 1.00 39.91 184 THR A C 1
ATOM 1416 O O . THR A 1 184 ? 35.862 31.492 -64.885 1.00 39.91 184 THR A O 1
ATOM 1419 N N . LYS A 1 185 ? 36.251 32.966 -66.539 1.00 43.34 185 LYS A N 1
ATOM 1420 C CA . LYS A 1 185 ? 35.149 32.596 -67.428 1.00 43.34 185 LYS A CA 1
ATOM 1421 C C . LYS A 1 185 ? 35.426 31.195 -67.977 1.00 43.34 185 LYS A C 1
ATOM 1423 O O . LYS A 1 185 ? 36.474 30.986 -68.588 1.00 43.34 185 LYS A O 1
ATOM 1428 N N . ARG A 1 186 ? 34.491 30.259 -67.813 1.00 37.50 186 ARG A N 1
ATOM 1429 C CA . ARG A 1 186 ? 34.477 29.010 -68.582 1.00 37.50 186 ARG A CA 1
ATOM 1430 C C . ARG A 1 186 ? 33.127 28.875 -69.269 1.00 37.50 186 ARG A C 1
ATOM 1432 O O . ARG A 1 186 ? 32.115 28.579 -68.645 1.00 37.50 186 ARG A O 1
ATOM 1439 N N . ASP A 1 187 ? 33.157 29.191 -70.556 1.00 38.16 187 ASP A N 1
ATOM 1440 C CA . ASP A 1 187 ? 32.080 28.986 -71.509 1.00 38.16 187 ASP A CA 1
ATOM 1441 C C . ASP A 1 187 ? 31.816 27.491 -71.737 1.00 38.16 187 ASP A C 1
ATOM 1443 O O . ASP A 1 187 ? 32.746 26.689 -71.824 1.00 38.16 187 ASP A O 1
ATOM 1447 N N . ARG A 1 188 ? 30.517 27.182 -71.852 1.00 42.38 188 ARG A N 1
ATOM 1448 C CA . ARG A 1 188 ? 29.869 26.316 -72.853 1.00 42.38 188 ARG A CA 1
ATOM 1449 C C . ARG A 1 188 ? 30.743 25.254 -73.530 1.00 42.38 188 ARG A C 1
ATOM 1451 O O . ARG A 1 188 ? 31.611 25.605 -74.319 1.00 42.38 188 ARG A O 1
ATOM 1458 N N . ILE A 1 189 ? 30.349 23.989 -73.377 1.00 38.34 189 ILE A N 1
ATOM 1459 C CA . ILE A 1 189 ? 29.889 23.072 -74.443 1.00 38.34 189 ILE A CA 1
ATOM 1460 C C . ILE A 1 189 ? 29.391 21.806 -73.728 1.00 38.34 189 ILE A C 1
ATOM 1462 O O . ILE A 1 189 ? 30.199 21.082 -73.168 1.00 38.34 189 ILE A O 1
ATOM 1466 N N . ASP A 1 190 ? 28.080 21.571 -73.750 1.00 38.81 190 ASP A N 1
ATOM 1467 C CA . ASP A 1 190 ? 27.454 20.250 -73.607 1.00 38.81 190 ASP A CA 1
ATOM 1468 C C . ASP A 1 190 ? 26.102 20.323 -74.320 1.00 38.81 190 ASP A C 1
ATOM 1470 O O . ASP A 1 190 ? 25.162 20.950 -73.836 1.00 38.81 190 ASP A O 1
ATOM 1474 N N . ALA A 1 191 ? 26.049 19.770 -75.530 1.00 44.38 191 ALA A N 1
ATOM 1475 C CA . ALA A 1 191 ? 24.817 19.451 -76.243 1.00 44.38 191 ALA A CA 1
ATOM 1476 C C . ALA A 1 191 ? 25.170 18.626 -77.483 1.00 44.38 191 ALA A C 1
ATOM 1478 O O . ALA A 1 191 ? 25.381 19.197 -78.545 1.00 44.38 191 ALA A O 1
ATOM 1479 N N . PHE A 1 192 ? 25.216 17.302 -77.357 1.00 39.84 192 PHE A N 1
ATOM 1480 C CA . PHE A 1 192 ? 24.842 16.417 -78.460 1.00 39.84 192 PHE A CA 1
ATOM 1481 C C . PHE A 1 192 ? 24.156 15.189 -77.879 1.00 39.84 192 PHE A C 1
ATOM 1483 O O . PHE A 1 192 ? 24.784 14.350 -77.238 1.00 39.84 192 PHE A O 1
ATOM 1490 N N . GLY A 1 193 ? 22.838 15.182 -78.062 1.00 38.34 193 GLY A N 1
ATOM 1491 C CA . GLY A 1 193 ? 21.964 14.071 -77.757 1.00 38.34 193 GLY A CA 1
ATOM 1492 C C . GLY A 1 193 ? 22.084 12.948 -78.777 1.00 38.34 193 GLY A C 1
ATOM 1493 O O . GLY A 1 193 ? 22.521 13.140 -79.915 1.00 38.34 193 GLY A O 1
ATOM 1494 N N . ASP A 1 194 ? 21.666 11.786 -78.295 1.00 38.78 194 ASP A N 1
ATOM 1495 C CA . ASP A 1 194 ? 21.218 10.639 -79.063 1.00 38.78 194 ASP A CA 1
ATOM 1496 C C . ASP A 1 194 ? 20.221 11.041 -80.151 1.00 38.78 194 ASP A C 1
ATOM 1498 O O . ASP A 1 194 ? 19.263 11.759 -79.879 1.00 38.78 194 ASP A O 1
ATOM 1502 N N . ASP A 1 195 ? 20.402 10.481 -81.345 1.00 42.31 195 ASP A N 1
ATOM 1503 C CA . ASP A 1 195 ? 19.277 10.020 -82.151 1.00 42.31 195 ASP A CA 1
ATOM 1504 C C . ASP A 1 195 ? 19.725 8.885 -83.086 1.00 42.31 195 ASP A C 1
ATOM 1506 O O . ASP A 1 195 ? 20.558 9.044 -83.979 1.00 42.31 195 ASP A O 1
ATOM 1510 N N . ASN A 1 196 ? 19.171 7.708 -82.793 1.00 42.66 196 ASN A N 1
ATOM 1511 C CA . ASN A 1 196 ? 18.651 6.693 -83.710 1.00 42.66 196 ASN A CA 1
ATOM 1512 C C . ASN A 1 196 ? 18.938 6.842 -85.218 1.00 42.66 196 ASN A C 1
ATOM 1514 O O . ASN A 1 196 ? 18.614 7.862 -85.814 1.00 42.66 196 ASN A O 1
ATOM 1518 N N . LEU A 1 197 ? 19.371 5.731 -85.840 1.00 43.66 197 LEU A N 1
ATOM 1519 C CA . LEU A 1 197 ? 18.867 5.112 -87.093 1.00 43.66 197 LEU A CA 1
ATOM 1520 C C . LEU A 1 197 ? 19.922 4.084 -87.570 1.00 43.66 197 LEU A C 1
ATOM 1522 O O . LEU A 1 197 ? 21.031 4.438 -87.944 1.00 43.66 197 LEU A O 1
ATOM 1526 N N . HIS A 1 198 ? 19.765 2.785 -87.318 1.00 39.06 198 HIS A N 1
ATOM 1527 C CA . HIS A 1 198 ? 19.001 1.800 -88.096 1.00 39.06 198 HIS A CA 1
ATOM 1528 C C . HIS A 1 198 ? 19.501 1.550 -89.543 1.00 39.06 198 HIS A C 1
ATOM 1530 O O . HIS A 1 198 ? 19.331 2.377 -90.428 1.00 39.06 198 HIS A O 1
ATOM 1536 N N . PHE A 1 199 ? 19.998 0.316 -89.726 1.00 36.38 199 PHE A N 1
ATOM 1537 C CA . PHE A 1 199 ? 19.913 -0.573 -90.899 1.00 36.38 199 PHE A CA 1
ATOM 1538 C C . PHE A 1 199 ? 20.853 -0.439 -92.129 1.00 36.38 199 PHE A C 1
ATOM 1540 O O . PHE A 1 199 ? 21.022 0.607 -92.741 1.00 36.38 199 PHE A O 1
ATOM 1547 N N . ASP A 1 200 ? 21.345 -1.632 -92.503 1.00 32.28 200 ASP A N 1
ATOM 1548 C CA . ASP A 1 200 ? 21.741 -2.153 -93.822 1.00 32.28 200 ASP A CA 1
ATOM 1549 C C . ASP A 1 200 ? 23.153 -1.954 -94.426 1.00 32.28 200 ASP A C 1
ATOM 1551 O O . ASP A 1 200 ? 23.495 -0.985 -95.096 1.00 32.28 200 ASP A O 1
ATOM 1555 N N . SER A 1 201 ? 23.930 -3.045 -94.336 1.00 42.09 201 SER A N 1
ATOM 1556 C CA . SER A 1 201 ? 24.699 -3.622 -95.465 1.00 42.09 201 SER A CA 1
ATOM 1557 C C . SER A 1 201 ? 23.758 -3.943 -96.652 1.00 42.09 201 SER A C 1
ATOM 1559 O O . SER A 1 201 ? 22.600 -4.219 -96.349 1.00 42.09 201 SER A O 1
ATOM 1561 N N . PRO A 1 202 ? 24.171 -4.077 -97.951 1.00 53.09 202 PRO A N 1
ATOM 1562 C CA . PRO A 1 202 ? 25.403 -4.765 -98.395 1.00 53.09 202 PRO A CA 1
ATOM 1563 C C . PRO A 1 202 ? 26.008 -4.373 -99.796 1.00 53.09 202 PRO A C 1
ATOM 1565 O O . PRO A 1 202 ? 25.472 -3.584 -100.561 1.00 53.09 202 PRO A O 1
ATOM 1568 N N . GLN A 1 203 ? 27.105 -5.060 -100.170 1.00 39.03 203 GLN A N 1
ATOM 1569 C CA . GLN A 1 203 ? 27.522 -5.491 -101.535 1.00 39.03 203 GLN A CA 1
ATOM 1570 C C . GLN A 1 203 ? 27.880 -4.481 -102.668 1.00 39.03 203 GLN A C 1
ATOM 1572 O O . GLN A 1 203 ? 27.030 -3.980 -103.387 1.00 39.03 203 GLN A O 1
ATOM 1577 N N . GLY A 1 204 ? 29.179 -4.460 -103.021 1.00 35.72 204 GLY A N 1
ATOM 1578 C CA . GLY A 1 204 ? 29.698 -4.933 -104.326 1.00 35.72 204 GLY A CA 1
ATOM 1579 C C . GLY A 1 204 ? 29.626 -4.047 -105.592 1.00 35.72 204 GLY A C 1
ATOM 1580 O O . GLY A 1 204 ? 28.542 -3.732 -106.059 1.00 35.72 204 GLY A O 1
ATOM 1581 N N . LYS A 1 205 ? 30.792 -3.860 -106.258 1.00 38.38 205 LYS A N 1
ATOM 1582 C CA . LYS A 1 205 ? 31.083 -4.011 -107.722 1.00 38.38 205 LYS A CA 1
ATOM 1583 C C . LYS A 1 205 ? 32.037 -2.949 -108.331 1.00 38.38 205 LYS A C 1
ATOM 1585 O O . LYS A 1 205 ? 31.719 -1.775 -108.381 1.00 38.38 205 LYS A O 1
ATOM 1590 N N . LYS A 1 206 ? 33.081 -3.485 -108.996 1.00 36.94 206 LYS A N 1
ATOM 1591 C CA . LYS A 1 206 ? 33.700 -3.089 -110.294 1.00 36.94 206 LYS A CA 1
ATOM 1592 C C . LYS A 1 206 ? 34.634 -1.844 -110.402 1.00 36.94 206 LYS A C 1
ATOM 1594 O O . LYS A 1 206 ? 34.195 -0.713 -110.303 1.00 36.94 206 LYS A O 1
ATOM 1599 N N . ARG A 1 207 ? 35.913 -2.152 -110.732 1.00 40.53 207 ARG A N 1
ATOM 1600 C CA . ARG A 1 207 ? 36.902 -1.574 -111.714 1.00 40.53 207 ARG A CA 1
ATOM 1601 C C . ARG A 1 207 ? 36.385 -0.534 -112.757 1.00 40.53 207 ARG A C 1
ATOM 1603 O O . ARG A 1 207 ? 35.175 -0.559 -112.958 1.00 40.53 207 ARG A O 1
ATOM 1610 N N . PRO A 1 208 ? 37.216 0.179 -113.594 1.00 45.94 208 PRO A N 1
ATOM 1611 C CA . PRO A 1 208 ? 38.686 0.113 -113.874 1.00 45.94 208 PRO A CA 1
ATOM 1612 C C . PRO A 1 208 ? 39.435 1.476 -114.128 1.00 45.94 208 PRO A C 1
ATOM 1614 O O . PRO A 1 208 ? 38.840 2.542 -114.086 1.00 45.94 208 PRO A O 1
ATOM 1617 N N . GLN A 1 209 ? 40.751 1.375 -114.424 1.00 42.78 209 GLN A N 1
ATOM 1618 C CA . GLN A 1 209 ? 41.647 2.216 -115.270 1.00 42.78 209 GLN A CA 1
ATOM 1619 C C . GLN A 1 209 ? 41.148 3.547 -115.871 1.00 42.78 209 GLN A C 1
ATOM 1621 O O . GLN A 1 209 ? 40.149 3.540 -116.584 1.00 42.78 209 GLN A O 1
ATOM 1626 N N . VAL A 1 210 ? 42.020 4.573 -115.838 1.00 42.88 210 VAL A N 1
ATOM 1627 C CA . VAL A 1 210 ? 42.249 5.518 -116.958 1.00 42.88 210 VAL A CA 1
ATOM 1628 C C . VAL A 1 210 ? 43.730 5.955 -117.012 1.00 42.88 210 VAL A C 1
ATOM 1630 O O . VAL A 1 210 ? 44.268 6.471 -116.036 1.00 42.88 210 VAL A O 1
ATOM 1633 N N . ASP A 1 211 ? 44.353 5.739 -118.175 1.00 36.78 211 ASP A N 1
ATOM 1634 C CA . ASP A 1 211 ? 45.620 6.310 -118.662 1.00 36.78 211 ASP A CA 1
ATOM 1635 C C . ASP A 1 211 ? 45.518 7.821 -118.956 1.00 36.78 211 ASP A C 1
ATOM 1637 O O . ASP A 1 211 ? 44.451 8.272 -119.370 1.00 36.78 211 ASP A O 1
ATOM 1641 N N . ARG A 1 212 ? 46.639 8.570 -118.922 1.00 39.53 212 ARG A N 1
ATOM 1642 C CA . ARG A 1 212 ? 47.126 9.390 -120.068 1.00 39.53 212 ARG A CA 1
ATOM 1643 C C . ARG A 1 212 ? 48.310 10.322 -119.740 1.00 39.53 212 ARG A C 1
ATOM 1645 O O . ARG A 1 212 ? 48.169 11.228 -118.932 1.00 39.53 212 ARG A O 1
ATOM 1652 N N . ASN A 1 213 ? 49.361 10.144 -120.556 1.00 38.97 213 ASN A N 1
ATOM 1653 C CA . ASN A 1 213 ? 50.201 11.135 -121.271 1.00 38.97 213 ASN A CA 1
ATOM 1654 C C . ASN A 1 213 ? 51.068 12.122 -120.452 1.00 38.97 213 ASN A C 1
ATOM 1656 O O . ASN A 1 213 ? 50.566 12.795 -119.570 1.00 38.97 213 ASN A O 1
ATOM 1660 N N . GLY A 1 214 ? 52.364 12.344 -120.719 1.00 35.69 214 GLY A N 1
ATOM 1661 C CA . GLY A 1 214 ? 53.193 12.099 -121.914 1.00 35.69 214 GLY A CA 1
ATOM 1662 C C . GLY A 1 214 ? 53.546 13.416 -122.638 1.00 35.69 214 GLY A C 1
ATOM 1663 O O . GLY A 1 214 ? 52.661 14.259 -122.744 1.00 35.69 214 GLY A O 1
ATOM 1664 N N . ILE A 1 215 ? 54.797 13.528 -123.141 1.00 40.09 215 ILE A N 1
ATOM 1665 C CA . ILE A 1 215 ? 55.419 14.465 -124.138 1.00 40.09 215 ILE A CA 1
ATOM 1666 C C . ILE A 1 215 ? 56.758 15.013 -123.567 1.00 40.09 215 ILE A C 1
ATOM 1668 O O . ILE A 1 215 ? 56.732 15.755 -122.593 1.00 40.09 215 ILE A O 1
ATOM 1672 N N . ILE A 1 216 ? 57.961 14.525 -123.928 1.00 36.69 216 ILE A N 1
ATOM 1673 C CA . ILE A 1 216 ? 58.737 14.525 -125.203 1.00 36.69 216 ILE A CA 1
ATOM 1674 C C . ILE A 1 216 ? 59.291 15.914 -125.584 1.00 36.69 216 ILE A C 1
ATOM 1676 O O . ILE A 1 216 ? 58.510 16.771 -125.979 1.00 36.69 216 ILE A O 1
ATOM 1680 N N . PHE A 1 217 ? 60.627 16.083 -125.610 1.00 33.69 217 PHE A N 1
ATOM 1681 C CA . PHE A 1 217 ? 61.323 16.646 -126.784 1.00 33.69 217 PHE A CA 1
ATOM 1682 C C . PHE A 1 217 ? 62.834 16.337 -126.798 1.00 33.69 217 PHE A C 1
ATOM 1684 O O . PHE A 1 217 ? 63.560 16.598 -125.844 1.00 33.69 217 PHE A O 1
ATOM 1691 N N . GLU A 1 218 ? 63.267 15.786 -127.926 1.00 34.38 218 GLU A N 1
ATOM 1692 C CA . GLU A 1 218 ? 64.593 15.309 -128.322 1.00 34.38 218 GLU A CA 1
ATOM 1693 C C . GLU A 1 218 ? 64.880 15.977 -129.683 1.00 34.38 218 GLU A C 1
ATOM 1695 O O . GLU A 1 218 ? 63.947 16.126 -130.475 1.00 34.38 218 GLU A O 1
ATOM 1700 N N . GLY A 1 219 ? 66.114 16.407 -129.988 1.00 33.12 219 GLY A N 1
ATOM 1701 C CA . GLY A 1 219 ? 66.397 16.956 -131.327 1.00 33.12 219 GLY A CA 1
ATOM 1702 C C . GLY A 1 219 ? 67.724 17.696 -131.550 1.00 33.12 219 GLY A C 1
ATOM 1703 O O . GLY A 1 219 ? 67.766 18.915 -131.485 1.00 33.12 219 GLY A O 1
ATOM 1704 N N . MET A 1 220 ? 68.772 16.917 -131.844 1.00 32.03 220 MET A N 1
ATOM 1705 C CA . MET A 1 220 ? 69.828 17.063 -132.877 1.00 32.03 220 MET A CA 1
ATOM 1706 C C . MET A 1 220 ? 70.240 18.442 -133.458 1.00 32.03 220 MET A C 1
ATOM 1708 O O . MET A 1 220 ? 69.408 19.165 -133.986 1.00 32.03 220 MET A O 1
ATOM 1712 N N . HIS A 1 221 ? 71.564 18.676 -133.566 1.00 33.84 221 HIS A N 1
ATOM 1713 C CA . HIS A 1 221 ? 72.318 19.132 -134.770 1.00 33.84 221 HIS A CA 1
ATOM 1714 C C . HIS A 1 221 ? 73.837 19.184 -134.424 1.00 33.84 221 HIS A C 1
ATOM 1716 O O . HIS A 1 221 ? 74.213 19.834 -133.459 1.00 33.84 221 HIS A O 1
ATOM 1722 N N . ASN A 1 222 ? 74.711 18.311 -134.950 1.00 30.91 222 ASN A N 1
ATOM 1723 C CA . ASN A 1 222 ? 75.457 18.301 -136.231 1.00 30.91 222 ASN A CA 1
ATOM 1724 C C . ASN A 1 222 ? 76.742 19.174 -136.322 1.00 30.91 222 ASN A C 1
ATOM 1726 O O . ASN A 1 222 ? 76.638 20.389 -136.366 1.00 30.91 222 ASN A O 1
ATOM 1730 N N . VAL A 1 223 ? 77.883 18.479 -136.547 1.00 32.81 223 VAL A N 1
ATOM 1731 C CA . VAL A 1 223 ? 79.026 18.787 -137.462 1.00 32.81 223 VAL A CA 1
ATOM 1732 C C . VAL A 1 223 ? 79.901 20.011 -137.083 1.00 32.81 223 VAL A C 1
ATOM 1734 O O . VAL A 1 223 ? 79.392 21.089 -136.838 1.00 32.81 223 VAL A O 1
ATOM 1737 N N . VAL A 1 224 ? 81.233 19.916 -136.931 1.00 36.59 224 VAL A N 1
ATOM 1738 C CA . VAL A 1 224 ? 82.271 19.976 -137.992 1.00 36.59 224 VAL A CA 1
ATOM 1739 C C . VAL A 1 224 ? 83.633 19.538 -137.409 1.00 36.59 224 VAL A C 1
ATOM 1741 O O . VAL A 1 224 ? 84.011 19.938 -136.312 1.00 36.59 224 VAL A O 1
ATOM 1744 N N . GLN A 1 225 ? 84.371 18.735 -138.181 1.00 35.16 225 GLN A N 1
ATOM 1745 C CA . GLN A 1 225 ? 85.759 18.308 -137.966 1.00 35.16 225 GLN A CA 1
ATOM 1746 C C . GLN A 1 225 ? 86.763 19.437 -138.247 1.00 35.16 225 GLN A C 1
ATOM 1748 O O . GLN A 1 225 ? 86.659 20.073 -139.288 1.00 35.16 225 GLN A O 1
ATOM 1753 N N . HIS A 1 226 ? 87.823 19.555 -137.444 1.00 34.97 226 HIS A N 1
ATOM 1754 C CA . HIS A 1 226 ? 89.143 19.972 -137.932 1.00 34.97 226 HIS A CA 1
ATOM 1755 C C . HIS A 1 226 ? 90.235 19.306 -137.088 1.00 34.97 226 HIS A C 1
ATOM 1757 O O . HIS A 1 226 ? 90.353 19.572 -135.902 1.00 34.97 226 HIS A O 1
ATOM 1763 N N . ARG A 1 227 ? 91.002 18.411 -137.725 1.00 34.56 227 ARG A N 1
ATOM 1764 C CA . ARG A 1 227 ? 92.206 17.780 -137.172 1.00 34.56 227 ARG A CA 1
ATOM 1765 C C . ARG A 1 227 ? 93.335 18.806 -137.138 1.00 34.56 227 ARG A C 1
ATOM 1767 O O . ARG A 1 227 ? 93.673 19.345 -138.195 1.00 34.56 227 ARG A O 1
ATOM 1774 N N . SER A 1 228 ? 93.963 19.003 -135.985 1.00 41.25 228 SER A N 1
ATOM 1775 C CA . SER A 1 228 ? 95.290 19.621 -135.907 1.00 41.25 228 SER A CA 1
ATOM 1776 C C . SER A 1 228 ? 96.127 18.889 -134.859 1.00 41.25 228 SER A C 1
ATOM 1778 O O . SER A 1 228 ? 95.601 18.427 -133.855 1.00 41.25 228 SER A O 1
ATOM 1780 N N . ALA A 1 229 ? 97.424 18.724 -135.107 1.00 47.56 229 ALA A N 1
ATOM 1781 C CA . ALA A 1 229 ? 98.319 17.845 -134.348 1.00 47.56 229 ALA A CA 1
ATOM 1782 C C . ALA A 1 229 ? 98.646 18.309 -132.903 1.00 47.56 229 ALA A C 1
ATOM 1784 O O . ALA A 1 229 ? 99.588 17.794 -132.309 1.00 47.56 229 ALA A O 1
ATOM 1785 N N . ASP A 1 230 ? 97.843 19.219 -132.339 1.00 48.00 230 ASP A N 1
ATOM 1786 C CA . ASP A 1 230 ? 97.796 19.578 -130.912 1.00 48.00 230 ASP A CA 1
ATOM 1787 C C . ASP A 1 230 ? 96.658 18.838 -130.150 1.00 48.00 230 ASP A C 1
ATOM 1789 O O . ASP A 1 230 ? 96.556 18.931 -128.923 1.00 48.00 230 ASP A O 1
ATOM 1793 N N . ASP A 1 231 ? 95.828 18.049 -130.856 1.00 48.25 231 ASP A N 1
ATOM 1794 C CA . ASP A 1 231 ? 94.667 17.311 -130.319 1.00 48.25 231 ASP A CA 1
ATOM 1795 C C . ASP A 1 231 ? 95.032 16.190 -129.326 1.00 48.25 231 ASP A C 1
ATOM 1797 O O . ASP A 1 231 ? 94.200 15.820 -128.501 1.00 48.25 231 ASP A O 1
ATOM 1801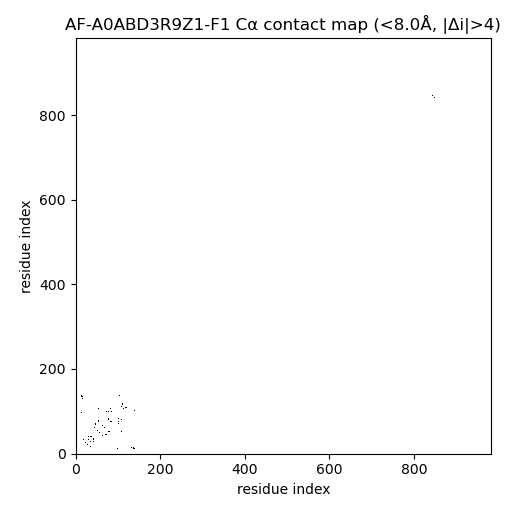 N N . ASP A 1 232 ? 96.261 15.667 -129.336 1.00 53.09 232 ASP A N 1
ATOM 1802 C CA . ASP A 1 232 ? 96.673 14.597 -128.410 1.00 53.09 232 ASP A CA 1
ATOM 1803 C C . ASP A 1 232 ? 96.931 15.122 -126.983 1.00 53.09 232 ASP A C 1
ATOM 1805 O O . ASP A 1 232 ? 96.695 14.406 -126.006 1.00 53.09 232 ASP A O 1
ATOM 1809 N N . ILE A 1 233 ? 97.332 16.393 -126.834 1.00 59.38 233 ILE A N 1
ATOM 1810 C CA . ILE A 1 233 ? 97.451 17.050 -125.520 1.00 59.38 233 ILE A CA 1
ATOM 1811 C C . ILE A 1 233 ? 96.057 17.445 -125.013 1.00 59.38 233 ILE A C 1
ATOM 1813 O O . ILE A 1 233 ? 95.721 17.163 -123.862 1.00 59.38 233 ILE A O 1
ATOM 1817 N N . ALA A 1 234 ? 95.207 17.997 -125.887 1.00 59.00 234 ALA A N 1
ATOM 1818 C CA . ALA A 1 234 ? 93.831 18.352 -125.546 1.00 59.00 234 ALA A CA 1
ATOM 1819 C C . ALA A 1 234 ? 92.969 17.119 -125.215 1.00 59.00 234 ALA A C 1
ATOM 1821 O O . ALA A 1 234 ? 92.166 17.164 -124.288 1.00 59.00 234 ALA A O 1
ATOM 1822 N N . CYS A 1 235 ? 93.156 15.986 -125.902 1.00 60.19 235 CYS A N 1
ATOM 1823 C CA . CYS A 1 235 ? 92.435 14.745 -125.608 1.00 60.19 235 CYS A CA 1
ATOM 1824 C C . CYS A 1 235 ? 92.875 14.111 -124.278 1.00 60.19 235 CYS A C 1
ATOM 1826 O O . CYS A 1 235 ? 92.032 13.572 -123.559 1.00 60.19 235 CYS A O 1
ATOM 1828 N N . LEU A 1 236 ? 94.157 14.214 -123.903 1.00 72.00 236 LEU A N 1
ATOM 1829 C CA . LEU A 1 236 ? 94.635 13.796 -122.578 1.00 72.00 236 LEU A CA 1
ATOM 1830 C C . LEU A 1 236 ? 94.087 14.697 -121.461 1.00 72.00 236 LEU A C 1
ATOM 1832 O O . LEU A 1 236 ? 93.704 14.195 -120.403 1.00 72.00 236 LEU A O 1
ATOM 1836 N N . GLU A 1 237 ? 94.000 16.006 -121.697 1.00 77.00 237 GLU A N 1
ATOM 1837 C CA . GLU A 1 237 ? 93.457 16.966 -120.733 1.00 77.00 237 GLU A CA 1
ATOM 1838 C C . GLU A 1 237 ? 91.929 16.844 -120.598 1.00 77.00 237 GLU A C 1
ATOM 1840 O O . GLU A 1 237 ? 91.415 16.813 -119.481 1.00 77.00 237 GLU A O 1
ATOM 1845 N N . ILE A 1 238 ? 91.200 16.629 -121.701 1.00 77.75 238 ILE A N 1
ATOM 1846 C CA . ILE A 1 238 ? 89.761 16.321 -121.696 1.00 77.75 238 ILE A CA 1
ATOM 1847 C C . ILE A 1 238 ? 89.491 14.992 -120.986 1.00 77.75 238 ILE A C 1
ATOM 1849 O O . ILE A 1 238 ? 88.574 14.927 -120.172 1.00 77.75 238 ILE A O 1
ATOM 1853 N N . ALA A 1 239 ? 90.282 13.942 -121.228 1.00 78.94 239 ALA A N 1
ATOM 1854 C CA . ALA A 1 239 ? 90.121 12.667 -120.528 1.00 78.94 239 ALA A CA 1
ATOM 1855 C C . ALA A 1 239 ? 90.401 12.800 -119.022 1.00 78.94 239 ALA A C 1
ATOM 1857 O O . ALA A 1 239 ? 89.695 12.206 -118.202 1.00 78.94 239 ALA A O 1
ATOM 1858 N N . LYS A 1 240 ? 91.394 13.615 -118.639 1.00 82.50 240 LYS A N 1
ATOM 1859 C CA . LYS A 1 240 ? 91.688 13.921 -117.234 1.00 82.50 240 LYS A CA 1
ATOM 1860 C C . LYS A 1 240 ? 90.547 14.705 -116.581 1.00 82.50 240 LYS A C 1
ATOM 1862 O O . LYS A 1 240 ? 90.086 14.303 -115.518 1.00 82.50 240 LYS A O 1
ATOM 1867 N N . LEU A 1 241 ? 90.026 15.736 -117.244 1.00 83.88 241 LEU A N 1
ATOM 1868 C CA . LEU A 1 241 ? 88.876 16.511 -116.769 1.00 83.88 241 LEU A CA 1
ATOM 1869 C C . LEU A 1 241 ? 87.592 15.673 -116.713 1.00 83.88 241 LEU A C 1
ATOM 1871 O O . LEU A 1 241 ? 86.822 15.808 -115.771 1.00 83.88 241 LEU A O 1
ATOM 1875 N N . GLN A 1 242 ? 87.361 14.765 -117.664 1.00 84.06 242 GLN A N 1
ATOM 1876 C CA . GLN A 1 242 ? 86.238 13.821 -117.624 1.00 84.06 242 GLN A CA 1
ATOM 1877 C C . GLN A 1 242 ? 86.365 12.840 -116.459 1.00 84.06 242 GLN A C 1
ATOM 1879 O O . GLN A 1 242 ? 85.370 12.533 -115.802 1.00 84.06 242 GLN A O 1
ATOM 1884 N N . LYS A 1 243 ? 87.581 12.364 -116.174 1.00 87.12 243 LYS A N 1
ATOM 1885 C CA . LYS A 1 243 ? 87.850 11.524 -115.008 1.00 87.12 243 LYS A CA 1
ATOM 1886 C C . LYS A 1 243 ? 87.603 12.291 -113.709 1.00 87.12 243 LYS A C 1
ATOM 1888 O O . LYS A 1 243 ? 86.879 11.789 -112.858 1.00 87.12 243 LYS A O 1
ATOM 1893 N N . GLU A 1 244 ? 88.119 13.511 -113.584 1.00 86.19 244 GLU A N 1
ATOM 1894 C CA . GLU A 1 244 ? 87.890 14.379 -112.420 1.00 86.19 244 GLU A CA 1
ATOM 1895 C C . GLU A 1 244 ? 86.401 14.726 -112.247 1.00 86.19 244 GLU A C 1
ATOM 1897 O O . GLU A 1 244 ? 85.884 14.677 -111.133 1.00 86.19 244 GLU A O 1
ATOM 1902 N N . LEU A 1 245 ? 85.676 14.989 -113.339 1.00 88.25 245 LEU A N 1
ATOM 1903 C CA . LEU A 1 245 ? 84.230 15.226 -113.328 1.00 88.25 245 LEU A CA 1
ATOM 1904 C C . LEU A 1 245 ? 83.456 13.989 -112.853 1.00 88.25 245 LEU A C 1
ATOM 1906 O O . LEU A 1 245 ? 82.523 14.113 -112.063 1.00 88.25 245 LEU A O 1
ATOM 1910 N N . ASN A 1 246 ? 83.834 12.796 -113.315 1.00 86.94 246 ASN A N 1
ATOM 1911 C CA . ASN A 1 246 ? 83.208 11.547 -112.885 1.00 86.94 246 ASN A CA 1
ATOM 1912 C C . ASN A 1 246 ? 83.527 11.228 -111.420 1.00 86.94 246 ASN A C 1
ATOM 1914 O O . ASN A 1 246 ? 82.638 10.798 -110.693 1.00 86.94 246 ASN A O 1
ATOM 1918 N N . GLU A 1 247 ? 84.751 11.492 -110.960 1.00 88.88 247 GLU A N 1
ATOM 1919 C CA . GLU A 1 247 ? 85.115 11.373 -109.546 1.00 88.88 247 GLU A CA 1
ATOM 1920 C C . GLU A 1 247 ? 84.338 12.370 -108.674 1.00 88.88 247 GLU A C 1
ATOM 1922 O O . GLU A 1 247 ? 83.884 12.004 -107.592 1.00 88.88 247 GLU A O 1
ATOM 1927 N N . LEU A 1 248 ? 84.137 13.609 -109.136 1.00 87.50 248 LEU A N 1
ATOM 1928 C CA . LEU A 1 248 ? 83.314 14.598 -108.434 1.00 87.50 248 LEU A CA 1
ATOM 1929 C C . LEU A 1 248 ? 81.841 14.188 -108.388 1.00 87.50 248 LEU A C 1
ATOM 1931 O O . LEU A 1 248 ? 81.238 14.275 -107.324 1.00 87.50 248 LEU A O 1
ATOM 1935 N N . ARG A 1 249 ? 81.282 13.679 -109.492 1.00 88.06 249 ARG A N 1
ATOM 1936 C CA . ARG A 1 249 ? 79.911 13.141 -109.531 1.00 88.06 249 ARG A CA 1
ATOM 1937 C C . ARG A 1 249 ? 79.740 11.927 -108.624 1.00 88.06 249 ARG A C 1
ATOM 1939 O O . ARG A 1 249 ? 78.714 11.808 -107.967 1.00 88.06 249 ARG A O 1
ATOM 1946 N N . GLN A 1 250 ? 80.738 11.046 -108.565 1.00 90.50 250 GLN A N 1
ATOM 1947 C CA . GLN A 1 250 ? 80.714 9.906 -107.652 1.00 90.50 250 GLN A CA 1
ATOM 1948 C C . GLN A 1 250 ? 80.738 10.382 -106.197 1.00 90.50 250 GLN A C 1
ATOM 1950 O O . GLN A 1 250 ? 79.902 9.954 -105.412 1.00 90.50 250 GLN A O 1
ATOM 1955 N N . ARG A 1 251 ? 81.613 11.338 -105.854 1.00 90.06 251 ARG A N 1
ATOM 1956 C CA . ARG A 1 251 ? 81.627 11.948 -104.514 1.00 90.06 251 ARG A CA 1
ATOM 1957 C C . ARG A 1 251 ? 80.304 12.639 -104.187 1.00 90.06 251 ARG A C 1
ATOM 1959 O O . ARG A 1 251 ? 79.839 12.525 -103.063 1.00 90.06 251 ARG A O 1
ATOM 1966 N N . GLU A 1 252 ? 79.694 13.345 -105.137 1.00 86.69 252 GLU A N 1
ATOM 1967 C CA . GLU A 1 252 ? 78.385 13.986 -104.961 1.00 86.69 252 GLU A CA 1
ATOM 1968 C C . GLU A 1 252 ? 77.281 12.951 -104.700 1.00 86.69 252 GLU A C 1
ATOM 1970 O O . GLU A 1 252 ? 76.479 13.130 -103.784 1.00 86.69 252 GLU A O 1
ATOM 1975 N N . MET A 1 253 ? 77.282 11.835 -105.434 1.00 89.44 253 MET A N 1
ATOM 1976 C CA . MET A 1 253 ? 76.359 10.720 -105.210 1.00 89.44 253 MET A CA 1
ATOM 1977 C C . MET A 1 253 ? 76.571 10.080 -103.833 1.00 89.44 253 MET A C 1
ATOM 1979 O O . MET A 1 253 ? 75.603 9.878 -103.101 1.00 89.44 253 MET A O 1
ATOM 1983 N N . ASP A 1 254 ? 77.824 9.830 -103.446 1.00 91.19 254 ASP A N 1
ATOM 1984 C CA . ASP A 1 254 ? 78.174 9.267 -102.141 1.00 91.19 254 ASP A CA 1
ATOM 1985 C C . ASP A 1 254 ? 77.768 10.219 -100.998 1.00 91.19 254 ASP A C 1
ATOM 1987 O O . ASP A 1 254 ? 77.218 9.784 -99.985 1.00 91.19 254 ASP A O 1
ATOM 1991 N N . PHE A 1 255 ? 77.967 11.534 -101.166 1.00 91.81 255 PHE A N 1
ATOM 1992 C CA . PHE A 1 255 ? 77.497 12.538 -100.208 1.00 91.81 255 PHE A CA 1
ATOM 1993 C C . PHE A 1 255 ? 75.970 12.606 -100.143 1.00 91.81 255 PHE A C 1
ATOM 1995 O O . PHE A 1 255 ? 75.432 12.718 -99.045 1.00 91.81 255 PHE A O 1
ATOM 2002 N N . SER A 1 256 ? 75.262 12.502 -101.271 1.00 89.25 256 SER A N 1
ATOM 2003 C CA . SER A 1 256 ? 73.796 12.468 -101.281 1.00 89.25 256 SER A CA 1
ATOM 2004 C C . SER A 1 256 ? 73.262 11.240 -100.545 1.00 89.25 256 SER A C 1
ATOM 2006 O O . SER A 1 256 ? 72.374 11.376 -99.707 1.00 89.25 256 SER A O 1
ATOM 2008 N N . LEU A 1 257 ? 73.841 10.060 -100.795 1.00 92.12 257 LEU A N 1
ATOM 2009 C CA . LEU A 1 257 ? 73.484 8.828 -100.088 1.00 92.12 257 LEU A CA 1
ATOM 2010 C C . LEU A 1 257 ? 73.740 8.954 -98.587 1.00 92.12 257 LEU A C 1
ATOM 2012 O O . LEU A 1 257 ? 72.878 8.592 -97.791 1.00 92.12 257 LEU A O 1
ATOM 2016 N N . LYS A 1 258 ? 74.877 9.538 -98.195 1.00 93.19 258 LYS A N 1
ATOM 2017 C CA . LYS A 1 258 ? 75.198 9.776 -96.786 1.00 93.19 258 LYS A CA 1
ATOM 2018 C C . LYS A 1 258 ? 74.233 10.762 -96.123 1.00 93.19 258 LYS A C 1
ATOM 2020 O O . LYS A 1 258 ? 73.819 10.537 -94.991 1.00 93.19 258 LYS A O 1
ATOM 2025 N N . VAL A 1 259 ? 73.835 11.829 -96.818 1.00 90.06 259 VAL A N 1
ATOM 2026 C CA . VAL A 1 259 ? 72.824 12.779 -96.322 1.00 90.06 259 VAL A CA 1
ATOM 2027 C C . VAL A 1 259 ? 71.462 12.100 -96.173 1.00 90.06 259 VAL A C 1
ATOM 2029 O O . VAL A 1 259 ? 70.766 12.347 -95.189 1.00 90.06 259 VAL A O 1
ATOM 2032 N N . ASP A 1 260 ? 71.068 11.238 -97.109 1.00 90.38 260 ASP A N 1
ATOM 2033 C CA . ASP A 1 260 ? 69.806 10.503 -97.021 1.00 90.38 260 ASP A CA 1
ATOM 2034 C C . ASP A 1 260 ? 69.824 9.443 -95.914 1.00 90.38 260 ASP A C 1
ATOM 2036 O O . ASP A 1 260 ? 68.823 9.291 -95.208 1.00 90.38 260 ASP A O 1
ATOM 2040 N N . GLU A 1 261 ? 70.960 8.780 -95.698 1.00 92.69 261 GLU A N 1
ATOM 2041 C CA . GLU A 1 261 ? 71.192 7.865 -94.579 1.00 92.69 261 GLU A CA 1
ATOM 2042 C C . GLU A 1 261 ? 71.142 8.605 -93.235 1.00 92.69 261 GLU A C 1
ATOM 2044 O O . GLU A 1 261 ? 70.400 8.197 -92.343 1.00 92.69 261 GLU A O 1
ATOM 2049 N N . GLU A 1 262 ? 71.821 9.750 -93.098 1.00 91.38 262 GLU A N 1
ATOM 2050 C CA . GLU A 1 262 ? 71.760 10.586 -91.891 1.00 91.38 262 GLU A CA 1
ATOM 2051 C C . GLU A 1 262 ? 70.343 11.126 -91.640 1.00 91.38 262 GLU A C 1
ATOM 2053 O O . GLU A 1 262 ? 69.866 11.126 -90.502 1.00 91.38 262 GLU A O 1
ATOM 2058 N N . ARG A 1 263 ? 69.612 11.525 -92.690 1.00 89.94 263 ARG A N 1
ATOM 2059 C CA . ARG A 1 263 ? 68.201 11.935 -92.581 1.00 89.94 263 ARG A CA 1
ATOM 2060 C C . ARG A 1 263 ? 67.297 10.772 -92.182 1.00 89.94 263 ARG A C 1
ATOM 2062 O O . ARG A 1 263 ? 66.373 10.970 -91.392 1.00 89.94 263 ARG A O 1
ATOM 2069 N N . ALA A 1 264 ? 67.522 9.575 -92.720 1.00 90.19 264 ALA A N 1
ATOM 2070 C CA . ALA A 1 264 ? 66.778 8.377 -92.344 1.00 90.19 264 ALA A CA 1
ATOM 2071 C C . ALA A 1 264 ? 67.064 7.980 -90.890 1.00 90.19 264 ALA A C 1
ATOM 2073 O O . ALA A 1 264 ? 66.119 7.723 -90.141 1.00 90.19 264 ALA A O 1
ATOM 2074 N N . GLN A 1 265 ? 68.329 8.032 -90.469 1.00 91.06 265 GLN A N 1
ATOM 2075 C CA . GLN A 1 265 ? 68.747 7.780 -89.094 1.00 91.06 265 GLN A CA 1
ATOM 2076 C C . GLN A 1 265 ? 68.126 8.798 -88.133 1.00 91.06 265 GLN A C 1
ATOM 2078 O O . GLN A 1 265 ? 67.513 8.404 -87.147 1.00 91.06 265 GLN A O 1
ATOM 2083 N N . HIS A 1 266 ? 68.174 10.093 -88.459 1.00 90.00 266 HIS A N 1
ATOM 2084 C CA . HIS A 1 266 ? 67.545 11.139 -87.652 1.00 90.00 266 HIS A CA 1
ATOM 2085 C C . HIS A 1 266 ? 66.025 10.944 -87.529 1.00 90.00 266 HIS A C 1
ATOM 2087 O O . HIS A 1 266 ? 65.465 11.112 -86.446 1.00 90.00 266 HIS A O 1
ATOM 2093 N N . ARG A 1 267 ? 65.331 10.565 -88.614 1.00 92.81 267 ARG A N 1
ATOM 2094 C CA . ARG A 1 267 ? 63.893 10.232 -88.562 1.00 92.81 267 ARG A CA 1
ATOM 2095 C C . ARG A 1 267 ? 63.621 9.020 -87.671 1.00 92.81 267 ARG A C 1
ATOM 2097 O O . ARG A 1 267 ? 62.687 9.054 -86.875 1.00 92.81 267 ARG A O 1
ATOM 2104 N N . SER A 1 268 ? 64.435 7.973 -87.780 1.00 91.94 268 SER A N 1
ATOM 2105 C CA . SER A 1 268 ? 64.330 6.784 -86.930 1.00 91.94 268 SER A CA 1
ATOM 2106 C C . SER A 1 268 ? 64.550 7.124 -85.452 1.00 91.94 268 SER A C 1
ATOM 2108 O O . SER A 1 268 ? 63.760 6.716 -84.600 1.00 91.94 268 SER A O 1
ATOM 2110 N N . ASP A 1 269 ? 65.577 7.917 -85.139 1.00 90.19 269 ASP A N 1
ATOM 2111 C CA . ASP A 1 269 ? 65.888 8.344 -83.773 1.00 90.19 269 ASP A CA 1
ATOM 2112 C C . ASP A 1 269 ? 64.763 9.214 -83.189 1.00 90.19 269 ASP A C 1
ATOM 2114 O O . ASP A 1 269 ? 64.363 9.011 -82.040 1.00 90.19 269 ASP A O 1
ATOM 2118 N N . MET A 1 270 ? 64.186 10.119 -83.989 1.00 92.19 270 MET A N 1
ATOM 2119 C CA . MET A 1 270 ? 63.034 10.940 -83.599 1.00 92.19 270 MET A CA 1
ATOM 2120 C C . MET A 1 270 ? 61.811 10.075 -83.269 1.00 92.19 270 MET A C 1
ATOM 2122 O O . MET A 1 270 ? 61.262 10.190 -82.173 1.00 92.19 270 MET A O 1
ATOM 2126 N N . LEU A 1 271 ? 61.450 9.131 -84.146 1.00 92.50 271 LEU A N 1
ATOM 2127 C CA . LEU A 1 271 ? 60.352 8.187 -83.899 1.00 92.50 271 LEU A CA 1
ATOM 2128 C C . LEU A 1 271 ? 60.610 7.316 -82.661 1.00 92.50 271 LEU A C 1
ATOM 2130 O O . LEU A 1 271 ? 59.683 6.975 -81.923 1.00 92.50 271 LEU A O 1
ATOM 2134 N N . GLN A 1 272 ? 61.867 6.958 -82.389 1.00 92.38 272 GLN A N 1
ATOM 2135 C CA . GLN A 1 272 ? 62.219 6.190 -81.199 1.00 92.38 272 GLN A CA 1
ATOM 2136 C C . GLN A 1 272 ? 62.082 7.018 -79.911 1.00 92.38 272 GLN A C 1
ATOM 2138 O O . GLN A 1 272 ? 61.680 6.472 -78.878 1.00 92.38 272 GLN A O 1
ATOM 2143 N N . VAL A 1 273 ? 62.413 8.313 -79.949 1.00 91.19 273 VAL A N 1
ATOM 2144 C CA . VAL A 1 273 ? 62.204 9.247 -78.832 1.00 91.19 273 VAL A CA 1
ATOM 2145 C C . VAL A 1 273 ? 60.712 9.474 -78.596 1.00 91.19 273 VAL A C 1
ATOM 2147 O O . VAL A 1 273 ? 60.264 9.330 -77.459 1.00 91.19 273 VAL A O 1
ATOM 2150 N N . GLU A 1 274 ? 59.927 9.718 -79.646 1.00 89.50 274 GLU A N 1
ATOM 2151 C CA . GLU A 1 274 ? 58.466 9.852 -79.555 1.00 89.50 274 GLU A CA 1
ATOM 2152 C C . GLU A 1 274 ? 57.814 8.574 -79.011 1.00 89.50 274 GLU A C 1
ATOM 2154 O O . GLU A 1 274 ? 57.010 8.626 -78.083 1.00 89.50 274 GLU A O 1
ATOM 2159 N N . SER A 1 275 ? 58.227 7.398 -79.495 1.00 90.94 275 SER A N 1
ATOM 2160 C CA . SER A 1 275 ? 57.756 6.103 -78.984 1.00 90.94 275 SER A CA 1
ATOM 2161 C C . SER A 1 275 ? 58.094 5.889 -77.504 1.00 90.94 275 SER A C 1
ATOM 2163 O O . SER A 1 275 ? 57.307 5.281 -76.771 1.00 90.94 275 SER A O 1
ATOM 2165 N N . ARG A 1 276 ? 59.263 6.363 -77.047 1.00 92.06 276 ARG A N 1
ATOM 2166 C CA . ARG A 1 276 ? 59.647 6.334 -75.627 1.00 92.06 276 ARG A CA 1
ATOM 2167 C C . ARG A 1 276 ? 58.792 7.295 -74.806 1.00 92.06 276 ARG A C 1
ATOM 2169 O O . ARG A 1 276 ? 58.303 6.886 -73.758 1.00 92.06 276 ARG A O 1
ATOM 2176 N N . HIS A 1 277 ? 58.561 8.512 -75.296 1.00 91.06 277 HIS A N 1
ATOM 2177 C CA . HIS A 1 277 ? 57.720 9.495 -74.619 1.00 91.06 277 HIS A CA 1
ATOM 2178 C C . HIS A 1 277 ? 56.269 9.007 -74.489 1.00 91.06 277 HIS A C 1
ATOM 2180 O O . HIS A 1 277 ? 55.723 8.988 -73.390 1.00 91.06 277 HIS A O 1
ATOM 2186 N N . LEU A 1 278 ? 55.683 8.473 -75.565 1.00 91.38 278 LEU A N 1
ATOM 2187 C CA . LEU A 1 278 ? 54.336 7.893 -75.538 1.00 91.38 278 LEU A CA 1
ATOM 2188 C C . LEU A 1 278 ? 54.224 6.701 -74.581 1.00 91.38 278 LEU A C 1
ATOM 2190 O O . LEU A 1 278 ? 53.195 6.531 -73.934 1.00 91.38 278 LEU A O 1
ATOM 2194 N N . ARG A 1 279 ? 55.271 5.874 -74.461 1.00 91.94 279 ARG A N 1
ATOM 2195 C CA . ARG A 1 279 ? 55.311 4.807 -73.450 1.00 91.94 279 ARG A CA 1
ATOM 2196 C C . ARG A 1 279 ? 55.302 5.372 -72.035 1.00 91.94 279 ARG A C 1
ATOM 2198 O O . ARG A 1 279 ? 54.479 4.939 -71.240 1.00 91.94 279 ARG A O 1
ATOM 2205 N N . THR A 1 280 ? 56.133 6.375 -71.745 1.00 91.12 280 THR A N 1
ATOM 2206 C CA . THR A 1 280 ? 56.131 7.013 -70.421 1.00 91.12 280 THR A CA 1
ATOM 2207 C C . THR A 1 280 ? 54.796 7.672 -70.090 1.00 91.12 280 THR A C 1
ATOM 2209 O O . THR A 1 280 ? 54.348 7.569 -68.952 1.00 91.12 280 THR A O 1
ATOM 2212 N N . THR A 1 281 ? 54.128 8.285 -71.071 1.00 89.75 281 THR A N 1
ATOM 2213 C CA . THR A 1 281 ? 52.793 8.863 -70.883 1.00 89.75 281 THR A CA 1
ATOM 2214 C C . THR A 1 281 ? 51.770 7.781 -70.550 1.00 89.75 281 THR A C 1
ATOM 2216 O O . THR A 1 281 ? 51.087 7.909 -69.542 1.00 89.75 281 THR A O 1
ATOM 2219 N N . ARG A 1 282 ? 51.738 6.664 -71.293 1.00 92.44 282 ARG A N 1
ATOM 2220 C CA . ARG A 1 282 ? 50.842 5.532 -70.985 1.00 92.44 282 ARG A CA 1
ATOM 2221 C C . ARG A 1 282 ? 51.123 4.900 -69.622 1.00 92.44 282 ARG A C 1
ATOM 2223 O O . ARG A 1 282 ? 50.189 4.522 -68.922 1.00 92.44 282 ARG A O 1
ATOM 2230 N N . ASP A 1 283 ? 52.391 4.788 -69.229 1.00 91.88 283 ASP A N 1
ATOM 2231 C CA . ASP A 1 283 ? 52.762 4.257 -67.914 1.00 91.88 283 ASP A CA 1
ATOM 2232 C C . ASP A 1 283 ? 52.289 5.186 -66.782 1.00 91.88 283 ASP A C 1
ATOM 2234 O O . ASP A 1 283 ? 51.826 4.710 -65.745 1.00 91.88 283 ASP A O 1
ATOM 2238 N N . LEU A 1 284 ? 52.383 6.508 -66.973 1.00 90.75 284 LEU A N 1
ATOM 2239 C CA . LEU A 1 284 ? 51.865 7.501 -66.028 1.00 90.75 284 LEU A CA 1
ATOM 2240 C C . LEU A 1 284 ? 50.334 7.497 -65.983 1.00 90.75 284 LEU A C 1
ATOM 2242 O O . LEU A 1 284 ? 49.769 7.439 -64.895 1.00 90.75 284 LEU A O 1
ATOM 2246 N N . GLU A 1 285 ? 49.662 7.473 -67.133 1.00 90.81 285 GLU A N 1
ATOM 2247 C CA . GLU A 1 285 ? 48.204 7.327 -67.227 1.00 90.81 285 GLU A CA 1
ATOM 2248 C C . GLU A 1 285 ? 47.732 6.050 -66.522 1.00 90.81 285 GLU A C 1
ATOM 2250 O O . GLU A 1 285 ? 46.778 6.085 -65.746 1.00 90.81 285 GLU A O 1
ATOM 2255 N N . GLY A 1 286 ? 48.437 4.930 -66.710 1.00 91.88 286 GLY A N 1
ATOM 2256 C CA . GLY A 1 286 ? 48.150 3.670 -66.030 1.00 91.88 286 GLY A CA 1
ATOM 2257 C C . GLY A 1 286 ? 48.329 3.749 -64.511 1.00 91.88 286 GLY A C 1
ATOM 2258 O O . GLY A 1 286 ? 47.531 3.167 -63.775 1.00 91.88 286 GLY A O 1
ATOM 2259 N N . LYS A 1 287 ? 49.336 4.485 -64.021 1.00 93.00 287 LYS A N 1
ATOM 2260 C CA . LYS A 1 287 ? 49.526 4.738 -62.581 1.00 93.00 287 LYS A CA 1
ATOM 2261 C C . LYS A 1 287 ? 48.399 5.592 -62.006 1.00 93.00 287 LYS A C 1
ATOM 2263 O O . LYS A 1 287 ? 47.785 5.169 -61.033 1.00 93.00 287 LYS A O 1
ATOM 2268 N N . TYR A 1 288 ? 48.078 6.720 -62.636 1.00 92.38 288 TYR A N 1
ATOM 2269 C CA . TYR A 1 288 ? 46.995 7.592 -62.175 1.00 92.38 288 TYR A CA 1
ATOM 2270 C C . TYR A 1 288 ? 45.630 6.909 -62.255 1.00 92.38 288 TYR A C 1
ATOM 2272 O O . TYR A 1 288 ? 44.815 7.059 -61.356 1.00 92.38 288 TYR A O 1
ATOM 2280 N N . THR A 1 289 ? 45.389 6.083 -63.275 1.00 92.44 289 THR A N 1
ATOM 2281 C CA . THR A 1 289 ? 44.149 5.298 -63.374 1.00 92.44 289 THR A CA 1
ATOM 2282 C C . THR A 1 289 ? 44.020 4.306 -62.215 1.00 92.44 289 THR A C 1
ATOM 2284 O O . THR A 1 289 ? 42.935 4.160 -61.651 1.00 92.44 289 THR A O 1
ATOM 2287 N N . LYS A 1 290 ? 45.119 3.645 -61.819 1.00 93.50 290 LYS A N 1
ATOM 2288 C CA . LYS A 1 290 ? 45.135 2.755 -60.647 1.00 93.50 290 LYS A CA 1
ATOM 2289 C C . LYS A 1 290 ? 44.889 3.524 -59.353 1.00 93.50 290 LYS A C 1
ATOM 2291 O O . LYS A 1 290 ? 44.008 3.125 -58.600 1.00 93.50 290 LYS A O 1
ATOM 2296 N N . GLU A 1 291 ? 45.583 4.638 -59.145 1.00 92.56 291 GLU A N 1
ATOM 2297 C CA . GLU A 1 291 ? 45.412 5.492 -57.963 1.00 92.56 291 GLU A CA 1
ATOM 2298 C C . GLU A 1 291 ? 43.973 6.021 -57.853 1.00 92.56 291 GLU A C 1
ATOM 2300 O O . GLU A 1 291 ? 43.344 5.889 -56.807 1.00 92.56 291 GLU A O 1
ATOM 2305 N N . ILE A 1 292 ? 43.384 6.489 -58.960 1.00 90.31 292 ILE A N 1
ATOM 2306 C CA . ILE A 1 292 ? 41.972 6.896 -59.015 1.00 90.31 292 ILE A CA 1
ATOM 2307 C C . ILE A 1 292 ? 41.051 5.720 -58.669 1.00 90.31 292 ILE A C 1
ATOM 2309 O O . ILE A 1 292 ? 40.061 5.902 -57.965 1.00 90.31 292 ILE A O 1
ATOM 2313 N N . SER A 1 293 ? 41.341 4.506 -59.148 1.00 91.25 293 SER A N 1
ATOM 2314 C CA . SER A 1 293 ? 40.529 3.325 -58.821 1.00 91.25 293 SER A CA 1
ATOM 2315 C C . SER A 1 293 ? 40.636 2.917 -57.346 1.00 91.25 293 SER A C 1
ATOM 2317 O O . SER A 1 293 ? 39.654 2.456 -56.765 1.00 91.25 293 SER A O 1
ATOM 2319 N N . GLU A 1 294 ? 41.804 3.106 -56.730 1.00 92.25 294 GLU A N 1
ATOM 2320 C CA . GLU A 1 294 ? 42.043 2.844 -55.310 1.00 92.25 294 GLU A CA 1
ATOM 2321 C C . GLU A 1 294 ? 41.333 3.876 -54.436 1.00 92.25 294 GLU A C 1
ATOM 2323 O O . GLU A 1 294 ? 40.568 3.484 -53.560 1.00 92.25 294 GLU A O 1
ATOM 2328 N N . GLN A 1 295 ? 41.473 5.166 -54.752 1.00 92.00 295 GLN A N 1
ATOM 2329 C CA . GLN A 1 295 ? 40.759 6.248 -54.071 1.00 92.00 295 GLN A CA 1
ATOM 2330 C C . GLN A 1 295 ? 39.240 6.110 -54.214 1.00 92.00 295 GLN A C 1
ATOM 2332 O O . GLN A 1 295 ? 38.510 6.284 -53.243 1.00 92.00 295 GLN A O 1
ATOM 2337 N N . LYS A 1 296 ? 38.734 5.728 -55.396 1.00 91.88 296 LYS A N 1
ATOM 2338 C CA . LYS A 1 296 ? 37.302 5.434 -55.583 1.00 91.88 296 LYS A CA 1
ATOM 2339 C C . LYS A 1 296 ? 36.831 4.291 -54.685 1.00 91.88 296 LYS A C 1
ATOM 2341 O O . LYS A 1 296 ? 35.754 4.388 -54.108 1.00 91.88 296 LYS A O 1
ATOM 2346 N N . ARG A 1 297 ? 37.628 3.226 -54.547 1.00 93.38 297 ARG A N 1
ATOM 2347 C CA . ARG A 1 297 ? 37.311 2.098 -53.658 1.00 93.38 297 ARG A CA 1
ATOM 2348 C C . ARG A 1 297 ? 37.315 2.522 -52.191 1.00 93.38 297 ARG A C 1
ATOM 2350 O O . ARG A 1 297 ? 36.443 2.102 -51.442 1.00 93.38 297 ARG A O 1
ATOM 2357 N N . GLU A 1 298 ? 38.273 3.350 -51.788 1.00 93.44 298 GLU A N 1
ATOM 2358 C CA . GLU A 1 298 ? 38.357 3.890 -50.429 1.00 93.44 298 GLU A CA 1
ATOM 2359 C C . GLU A 1 298 ? 37.161 4.789 -50.095 1.00 93.44 298 GLU A C 1
ATOM 2361 O O . GLU A 1 298 ? 36.531 4.594 -49.058 1.00 93.44 298 GLU A O 1
ATOM 2366 N N . ILE A 1 299 ? 36.777 5.694 -51.002 1.00 89.38 299 ILE A N 1
ATOM 2367 C CA . ILE A 1 299 ? 35.577 6.530 -50.855 1.00 89.38 299 ILE A CA 1
ATOM 2368 C C . ILE A 1 299 ? 34.321 5.661 -50.715 1.00 89.38 299 ILE A C 1
ATOM 2370 O O . ILE A 1 299 ? 33.477 5.943 -49.868 1.00 89.38 299 ILE A O 1
ATOM 2374 N N . GLU A 1 300 ? 34.197 4.589 -51.500 1.00 93.88 300 GLU A N 1
ATOM 2375 C CA . GLU A 1 300 ? 33.045 3.686 -51.412 1.00 93.88 300 GLU A CA 1
ATOM 2376 C C . GLU A 1 300 ? 33.011 2.915 -50.081 1.00 93.88 300 GLU A C 1
ATOM 2378 O O . GLU A 1 300 ? 31.959 2.803 -49.452 1.00 93.88 300 GLU A O 1
ATOM 2383 N N . MET A 1 301 ? 34.165 2.460 -49.577 1.00 92.06 301 MET A N 1
ATOM 2384 C CA . MET A 1 301 ? 34.249 1.867 -48.236 1.00 92.06 301 MET A CA 1
ATOM 2385 C C . MET A 1 301 ? 33.860 2.871 -47.144 1.00 92.06 301 MET A C 1
ATOM 2387 O O . MET A 1 301 ? 33.105 2.520 -46.239 1.00 92.06 301 MET A O 1
ATOM 2391 N N . LEU A 1 302 ? 34.329 4.120 -47.227 1.00 90.31 302 LEU A N 1
ATOM 2392 C CA . LEU A 1 302 ? 33.969 5.173 -46.272 1.00 90.31 302 LEU A CA 1
ATOM 2393 C C . LEU A 1 302 ? 32.469 5.488 -46.302 1.00 90.31 302 LEU A C 1
ATOM 2395 O O . LEU A 1 302 ? 31.872 5.648 -45.241 1.00 90.31 302 LEU A O 1
ATOM 2399 N N . ARG A 1 303 ? 31.834 5.485 -47.479 1.00 91.12 303 ARG A N 1
ATOM 2400 C CA . ARG A 1 303 ? 30.372 5.616 -47.605 1.00 91.12 303 ARG A CA 1
ATOM 2401 C C . ARG A 1 303 ? 29.628 4.463 -46.939 1.00 91.12 303 ARG A C 1
ATOM 2403 O O . ARG A 1 303 ? 28.643 4.703 -46.245 1.00 91.12 303 ARG A O 1
ATOM 2410 N N . HIS A 1 304 ? 30.099 3.225 -47.090 1.00 91.88 304 HIS A N 1
ATOM 2411 C CA . HIS A 1 304 ? 29.518 2.083 -46.378 1.00 91.88 304 HIS A CA 1
ATOM 2412 C C . HIS A 1 304 ? 29.683 2.193 -44.855 1.00 91.88 304 HIS A C 1
ATOM 2414 O O . HIS A 1 304 ? 28.749 1.864 -44.116 1.00 91.88 304 HIS A O 1
ATOM 2420 N N . TYR A 1 305 ? 30.829 2.686 -44.371 1.00 92.19 305 TYR A N 1
ATOM 2421 C CA . TYR A 1 305 ? 31.025 2.968 -42.946 1.00 92.19 305 TYR A CA 1
ATOM 2422 C C . TYR A 1 305 ? 30.099 4.079 -42.450 1.00 92.19 305 TYR A C 1
ATOM 2424 O O . TYR A 1 305 ? 29.488 3.921 -41.397 1.00 92.19 305 TYR A O 1
ATOM 2432 N N . GLU A 1 306 ? 29.934 5.159 -43.214 1.00 90.62 306 GLU A N 1
ATOM 2433 C CA . GLU A 1 306 ? 29.014 6.250 -42.885 1.00 90.62 306 GLU A CA 1
ATOM 2434 C C . GLU A 1 306 ? 27.560 5.761 -42.822 1.00 90.62 306 GLU A C 1
ATOM 2436 O O . GLU A 1 306 ? 26.853 6.052 -41.861 1.00 90.62 306 GLU A O 1
ATOM 2441 N N . GLN A 1 307 ? 27.119 4.957 -43.794 1.00 91.06 307 GLN A N 1
ATOM 2442 C CA . GLN A 1 307 ? 25.784 4.349 -43.784 1.00 91.06 307 GLN A CA 1
ATOM 2443 C C . GLN A 1 307 ? 25.586 3.412 -42.588 1.00 91.06 307 GLN A C 1
ATOM 2445 O O . GLN A 1 307 ? 24.526 3.418 -41.968 1.00 91.06 307 GLN A O 1
ATOM 2450 N N . SER A 1 308 ? 26.600 2.617 -42.238 1.00 91.81 308 SER A N 1
ATOM 2451 C CA . SER A 1 308 ? 26.540 1.728 -41.071 1.00 91.81 308 SER A CA 1
ATOM 2452 C C . SER A 1 308 ? 26.491 2.522 -39.762 1.00 91.81 308 SER A C 1
ATOM 2454 O O . SER A 1 308 ? 25.720 2.185 -38.867 1.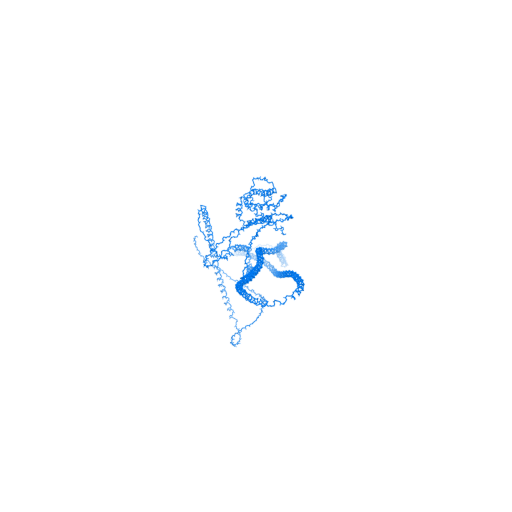00 91.81 308 SER A O 1
ATOM 2456 N N . ALA A 1 309 ? 27.258 3.611 -39.665 1.00 88.88 309 ALA A N 1
ATOM 2457 C CA . ALA A 1 309 ? 27.232 4.519 -38.524 1.00 88.88 309 ALA A CA 1
ATOM 2458 C C . ALA A 1 309 ? 25.884 5.249 -38.398 1.00 88.88 309 ALA A C 1
ATOM 2460 O O . ALA A 1 309 ? 25.373 5.373 -37.289 1.00 88.88 309 ALA A O 1
ATOM 2461 N N . LYS A 1 310 ? 25.277 5.670 -39.517 1.00 91.44 310 LYS A N 1
ATOM 2462 C CA . LYS A 1 310 ? 23.924 6.252 -39.550 1.00 91.44 310 LYS A CA 1
ATOM 2463 C C . LYS A 1 310 ? 22.876 5.267 -39.033 1.00 91.44 310 LYS A C 1
ATOM 2465 O O . LYS A 1 310 ? 22.159 5.611 -38.102 1.00 91.44 310 LYS A O 1
ATOM 2470 N N . LYS A 1 311 ? 22.883 4.018 -39.516 1.00 92.25 311 LYS A N 1
ATOM 2471 C CA . LYS A 1 311 ? 21.984 2.958 -39.019 1.00 92.25 311 LYS A CA 1
ATOM 2472 C C . LYS A 1 311 ? 22.138 2.709 -37.515 1.00 92.25 311 LYS A C 1
ATOM 2474 O O . LYS A 1 311 ? 21.145 2.632 -36.805 1.00 92.25 311 LYS A O 1
ATOM 2479 N N . LEU A 1 312 ? 23.374 2.635 -37.013 1.00 91.00 312 LEU A N 1
ATOM 2480 C CA . LEU A 1 312 ? 23.636 2.486 -35.574 1.00 91.00 312 LEU A CA 1
ATOM 2481 C C . LEU A 1 312 ? 23.209 3.718 -34.763 1.00 91.00 312 LEU A C 1
ATOM 2483 O O . LEU A 1 312 ? 22.821 3.589 -33.602 1.00 91.00 312 LEU A O 1
ATOM 2487 N N . SER A 1 313 ? 23.304 4.916 -35.340 1.00 93.44 313 SER A N 1
ATOM 2488 C CA . SER A 1 313 ? 22.824 6.145 -34.706 1.00 93.44 313 SER A CA 1
ATOM 2489 C C . SER A 1 313 ? 21.298 6.169 -34.624 1.00 93.44 313 SER A C 1
ATOM 2491 O O . SER A 1 313 ? 20.764 6.512 -33.576 1.00 93.44 313 SER A O 1
ATOM 2493 N N . GLU A 1 314 ? 20.605 5.784 -35.696 1.00 90.94 314 GLU A N 1
ATOM 2494 C CA . GLU A 1 314 ? 19.142 5.661 -35.741 1.00 90.94 314 GLU A CA 1
ATOM 2495 C C . GLU A 1 314 ? 18.641 4.603 -34.749 1.00 90.94 314 GLU A C 1
ATOM 2497 O O . GLU A 1 314 ? 17.712 4.864 -33.987 1.00 90.94 314 GLU A O 1
ATOM 2502 N N . GLU A 1 315 ? 19.304 3.445 -34.678 1.00 91.44 315 GLU A N 1
ATOM 2503 C CA . GLU A 1 315 ? 18.998 2.398 -33.697 1.00 91.44 315 GLU A CA 1
ATOM 2504 C C . GLU A 1 315 ? 19.218 2.880 -32.254 1.00 91.44 315 GLU A C 1
ATOM 2506 O O . GLU A 1 315 ? 18.381 2.633 -31.390 1.00 91.44 315 GLU A O 1
ATOM 2511 N N . ASN A 1 316 ? 20.291 3.633 -31.979 1.00 88.75 316 ASN A N 1
ATOM 2512 C CA . ASN A 1 316 ? 20.504 4.235 -30.659 1.00 88.75 316 ASN A CA 1
ATOM 2513 C C . ASN A 1 316 ? 19.435 5.272 -30.297 1.00 88.75 316 ASN A C 1
ATOM 2515 O O . ASN A 1 316 ? 19.034 5.325 -29.136 1.00 88.75 316 ASN A O 1
ATOM 2519 N N . SER A 1 317 ? 18.991 6.099 -31.247 1.00 89.69 317 SER A N 1
ATOM 2520 C CA . SER A 1 317 ? 17.889 7.041 -31.014 1.00 89.69 317 SER A CA 1
ATOM 2521 C C . SER A 1 317 ? 16.599 6.291 -30.697 1.00 89.69 317 SER A C 1
ATOM 2523 O O . SER A 1 317 ? 15.986 6.553 -29.669 1.00 89.69 317 SER A O 1
ATOM 2525 N N . ARG A 1 318 ? 16.266 5.265 -31.487 1.00 92.00 318 ARG A N 1
ATOM 2526 C CA . ARG A 1 318 ? 15.101 4.411 -31.235 1.00 92.00 318 ARG A CA 1
ATOM 2527 C C . ARG A 1 318 ? 15.152 3.741 -29.858 1.00 92.00 318 ARG A C 1
ATOM 2529 O O . ARG A 1 318 ? 14.152 3.723 -29.151 1.00 92.00 318 ARG A O 1
ATOM 2536 N N . LEU A 1 319 ? 16.305 3.203 -29.455 1.00 89.75 319 LEU A N 1
ATOM 2537 C CA . LEU A 1 319 ? 16.467 2.588 -28.133 1.00 89.75 319 LEU A CA 1
ATOM 2538 C C . LEU A 1 319 ? 16.339 3.604 -26.989 1.00 89.75 319 LEU A C 1
ATOM 2540 O O . LEU A 1 319 ? 15.900 3.232 -25.904 1.00 89.75 319 LEU A O 1
ATOM 2544 N N . ARG A 1 320 ? 16.711 4.874 -27.200 1.00 91.50 320 ARG A N 1
ATOM 2545 C CA . ARG A 1 320 ? 16.463 5.941 -26.217 1.00 91.50 320 ARG A CA 1
ATOM 2546 C C . ARG A 1 320 ? 14.977 6.238 -26.091 1.00 91.50 320 ARG A C 1
ATOM 2548 O O . ARG A 1 320 ? 14.491 6.276 -24.970 1.00 91.50 320 ARG A O 1
ATOM 2555 N N . ASP A 1 321 ? 14.263 6.335 -27.207 1.00 89.19 321 ASP A N 1
ATOM 2556 C CA . ASP A 1 321 ? 12.812 6.532 -27.187 1.00 89.19 321 ASP A CA 1
ATOM 2557 C C . ASP A 1 321 ? 12.107 5.354 -26.483 1.00 89.19 321 ASP A C 1
ATOM 2559 O O . ASP A 1 321 ? 11.220 5.552 -25.655 1.00 89.19 321 ASP A O 1
ATOM 2563 N N . GLU A 1 322 ? 12.544 4.113 -26.737 1.00 90.75 322 GLU A N 1
ATOM 2564 C CA . GLU A 1 322 ? 12.047 2.923 -26.031 1.00 90.75 322 GLU A CA 1
ATOM 2565 C C . GLU A 1 322 ? 12.363 2.968 -24.521 1.00 90.75 322 GLU A C 1
ATOM 2567 O O . GLU A 1 322 ? 11.513 2.595 -23.708 1.00 90.75 322 GLU A O 1
ATOM 2572 N N . LEU A 1 323 ? 13.544 3.457 -24.116 1.00 88.06 323 LEU A N 1
ATOM 2573 C CA . LEU A 1 323 ? 13.891 3.658 -22.703 1.00 88.06 323 LEU A CA 1
ATOM 2574 C C . LEU A 1 323 ? 13.026 4.733 -22.035 1.00 88.06 323 LEU A C 1
ATOM 2576 O O . LEU A 1 323 ? 12.559 4.499 -20.920 1.00 88.06 323 LEU A O 1
ATOM 2580 N N . ASP A 1 324 ? 12.756 5.851 -22.707 1.00 89.38 324 ASP A N 1
ATOM 2581 C CA . ASP A 1 324 ? 11.910 6.933 -22.188 1.00 89.38 324 ASP A CA 1
ATOM 2582 C C . ASP A 1 324 ? 10.453 6.460 -22.008 1.00 89.38 324 ASP A C 1
ATOM 2584 O O . ASP A 1 324 ? 9.806 6.726 -20.987 1.00 89.38 324 ASP A O 1
ATOM 2588 N N . VAL A 1 325 ? 9.942 5.665 -22.958 1.00 89.62 325 VAL A N 1
ATOM 2589 C CA . VAL A 1 325 ? 8.629 5.006 -22.841 1.00 89.62 325 VAL A CA 1
ATOM 2590 C C . VAL A 1 325 ? 8.609 4.024 -21.666 1.00 89.62 325 VAL A C 1
ATOM 2592 O O . VAL A 1 325 ? 7.637 3.987 -20.900 1.00 89.62 325 VAL A O 1
ATOM 2595 N N . LEU A 1 326 ? 9.676 3.239 -21.483 1.00 87.19 326 LEU A N 1
ATOM 2596 C CA . LEU A 1 326 ? 9.796 2.324 -20.350 1.00 87.19 326 LEU A CA 1
ATOM 2597 C C . LEU A 1 326 ? 9.884 3.072 -19.014 1.00 87.19 326 LEU A C 1
ATOM 2599 O O . LEU A 1 326 ? 9.289 2.614 -18.037 1.00 87.19 326 LEU A O 1
ATOM 2603 N N . GLU A 1 327 ? 10.542 4.227 -18.956 1.00 88.25 327 GLU A N 1
ATOM 2604 C CA . GLU A 1 327 ? 10.618 5.060 -17.754 1.00 88.25 327 GLU A CA 1
ATOM 2605 C C . GLU A 1 327 ? 9.236 5.614 -17.369 1.00 88.25 327 GLU A C 1
ATOM 2607 O O . GLU A 1 327 ? 8.804 5.443 -16.226 1.00 88.25 327 GLU A O 1
ATOM 2612 N N . CYS A 1 328 ? 8.457 6.101 -18.342 1.00 84.38 328 CYS A N 1
ATOM 2613 C CA . CYS A 1 328 ? 7.050 6.456 -18.126 1.00 84.38 328 CYS A CA 1
ATOM 2614 C C . CYS A 1 328 ? 6.210 5.258 -17.642 1.00 84.38 328 CYS A C 1
ATOM 2616 O O . CYS A 1 328 ? 5.332 5.391 -16.784 1.00 84.38 328 CYS A O 1
ATOM 2618 N N . SER A 1 329 ? 6.457 4.059 -18.182 1.00 83.06 329 SER A N 1
ATOM 2619 C CA . SER A 1 329 ? 5.749 2.842 -17.761 1.00 83.06 329 SER A CA 1
ATOM 2620 C C . SER A 1 329 ? 6.105 2.425 -16.328 1.00 83.06 329 SER A C 1
ATOM 2622 O O . SER A 1 329 ? 5.234 1.968 -15.586 1.00 83.06 329 SER A O 1
ATOM 2624 N N . LYS A 1 330 ? 7.354 2.649 -15.905 1.00 91.62 330 LYS A N 1
ATOM 2625 C CA . LYS A 1 330 ? 7.845 2.378 -14.551 1.00 91.62 330 LYS A CA 1
ATOM 2626 C C . LYS A 1 330 ? 7.170 3.279 -13.521 1.00 91.62 330 LYS A C 1
ATOM 2628 O O . LYS A 1 330 ? 6.801 2.792 -12.457 1.00 91.62 330 LYS A O 1
ATOM 2633 N N . GLU A 1 331 ? 6.955 4.556 -13.830 1.00 87.00 331 GLU A N 1
ATOM 2634 C CA . GLU A 1 331 ? 6.205 5.465 -12.952 1.00 87.00 331 GLU A CA 1
ATOM 2635 C C . GLU A 1 331 ? 4.738 5.042 -12.810 1.00 87.00 331 GLU A C 1
ATOM 2637 O O . GLU A 1 331 ? 4.207 4.999 -11.698 1.00 87.00 331 GLU A O 1
ATOM 2642 N N . LYS A 1 332 ? 4.093 4.639 -13.916 1.00 88.25 332 LYS A N 1
ATOM 2643 C CA . LYS A 1 332 ? 2.729 4.080 -13.886 1.00 88.25 332 LYS A CA 1
ATOM 2644 C C . LYS A 1 332 ? 2.659 2.793 -13.064 1.00 88.25 332 LYS A C 1
ATOM 2646 O O . LYS A 1 332 ? 1.709 2.612 -12.302 1.00 88.25 332 LYS A O 1
ATOM 2651 N N . LEU A 1 333 ? 3.659 1.917 -13.189 1.00 88.56 333 LEU A N 1
ATOM 2652 C CA . LEU A 1 333 ? 3.764 0.699 -12.389 1.00 88.56 333 LEU A CA 1
ATOM 2653 C C . LEU A 1 333 ? 3.937 1.031 -10.903 1.00 88.56 333 LEU A C 1
ATOM 2655 O O . LEU A 1 333 ? 3.192 0.499 -10.089 1.00 88.56 333 LEU A O 1
ATOM 2659 N N . ALA A 1 334 ? 4.833 1.956 -10.553 1.00 87.94 334 ALA A N 1
ATOM 2660 C CA . ALA A 1 334 ? 5.036 2.397 -9.173 1.00 87.94 334 ALA A CA 1
ATOM 2661 C C . ALA A 1 334 ? 3.759 3.015 -8.574 1.00 87.94 334 ALA A C 1
ATOM 2663 O O . ALA A 1 334 ? 3.407 2.736 -7.428 1.00 87.94 334 ALA A O 1
ATOM 2664 N N . PHE A 1 335 ? 3.014 3.800 -9.358 1.00 90.81 335 PHE A N 1
ATOM 2665 C CA . PHE A 1 335 ? 1.708 4.315 -8.949 1.00 90.81 335 PHE A CA 1
ATOM 2666 C C . PHE A 1 335 ? 0.694 3.185 -8.714 1.00 90.81 335 PHE A C 1
ATOM 2668 O O . PHE A 1 335 ? -0.008 3.189 -7.703 1.00 90.81 335 PHE A O 1
ATOM 2675 N N . ALA A 1 336 ? 0.623 2.195 -9.608 1.00 87.44 336 ALA A N 1
ATOM 2676 C CA . ALA A 1 336 ? -0.261 1.041 -9.449 1.00 87.44 336 ALA A CA 1
ATOM 2677 C C . ALA A 1 336 ? 0.118 0.178 -8.230 1.00 87.44 336 ALA A C 1
ATOM 2679 O O . ALA A 1 336 ? -0.763 -0.250 -7.483 1.00 87.44 336 ALA A O 1
ATOM 2680 N N . GLU A 1 337 ? 1.412 -0.037 -7.985 1.00 89.25 337 GLU A N 1
ATOM 2681 C CA . GLU A 1 337 ? 1.934 -0.728 -6.803 1.00 89.25 337 GLU A CA 1
ATOM 2682 C C . GLU A 1 337 ? 1.585 0.018 -5.511 1.00 89.25 337 GLU A C 1
ATOM 2684 O O . GLU A 1 337 ? 1.151 -0.600 -4.538 1.00 89.25 337 GLU A O 1
ATOM 2689 N N . GLU A 1 338 ? 1.680 1.347 -5.513 1.00 91.50 338 GLU A N 1
ATOM 2690 C CA . GLU A 1 338 ? 1.289 2.198 -4.389 1.00 91.50 338 GLU A CA 1
ATOM 2691 C C . GLU A 1 338 ? -0.227 2.148 -4.126 1.00 91.50 338 GLU A C 1
ATOM 2693 O O . GLU A 1 338 ? -0.663 2.066 -2.975 1.00 91.50 338 GLU A O 1
ATOM 2698 N N . GLN A 1 339 ? -1.060 2.121 -5.172 1.00 91.25 339 GLN A N 1
ATOM 2699 C CA . GLN A 1 339 ? -2.504 1.910 -5.011 1.00 91.25 339 GLN A CA 1
ATOM 2700 C C . GLN A 1 339 ? -2.812 0.510 -4.469 1.00 91.25 339 GLN A C 1
ATOM 2702 O O . GLN A 1 339 ? -3.624 0.370 -3.554 1.00 91.25 339 GLN A O 1
ATOM 2707 N N . LEU A 1 340 ? -2.135 -0.531 -4.964 1.00 86.75 340 LEU A N 1
ATOM 2708 C CA . LEU A 1 340 ? -2.263 -1.890 -4.432 1.00 86.75 340 LEU A CA 1
ATOM 2709 C C . LEU A 1 340 ? -1.834 -1.971 -2.964 1.00 86.75 340 LEU A C 1
ATOM 2711 O O . LEU A 1 340 ? -2.497 -2.653 -2.182 1.00 86.75 340 LEU A O 1
ATOM 2715 N N . ARG A 1 341 ? -0.775 -1.255 -2.568 1.00 94.56 341 ARG A N 1
ATOM 2716 C CA . ARG A 1 341 ? -0.354 -1.131 -1.168 1.00 94.56 341 ARG A CA 1
ATOM 2717 C C . ARG A 1 341 ? -1.465 -0.514 -0.317 1.00 94.56 341 ARG A C 1
ATOM 2719 O O . ARG A 1 341 ? -1.869 -1.129 0.667 1.00 94.56 341 ARG A O 1
ATOM 2726 N N . LYS A 1 342 ? -2.045 0.611 -0.751 1.00 90.62 342 LYS A N 1
ATOM 2727 C CA . LYS A 1 342 ? -3.187 1.255 -0.073 1.00 90.62 342 LYS A CA 1
ATOM 2728 C C . LYS A 1 342 ? -4.406 0.336 0.035 1.00 90.62 342 LYS A C 1
ATOM 2730 O O . LYS A 1 342 ? -5.086 0.334 1.058 1.00 90.62 342 LYS A O 1
ATOM 2735 N N . PHE A 1 343 ? -4.707 -0.457 -0.995 1.00 89.69 343 PHE A N 1
ATOM 2736 C CA . PHE A 1 343 ? -5.804 -1.427 -0.929 1.00 89.69 343 PHE A CA 1
ATOM 2737 C C . PHE A 1 343 ? -5.511 -2.579 0.035 1.00 89.69 343 PHE A C 1
ATOM 2739 O O . PHE A 1 343 ? -6.416 -2.988 0.756 1.00 89.69 343 PHE A O 1
ATOM 2746 N N . ARG A 1 344 ? -4.268 -3.073 0.108 1.00 92.62 344 ARG A N 1
ATOM 2747 C CA . ARG A 1 344 ? -3.874 -4.089 1.100 1.00 92.62 344 ARG A CA 1
ATOM 2748 C C . ARG A 1 344 ? -4.003 -3.566 2.529 1.00 92.62 344 ARG A C 1
ATOM 2750 O O . ARG A 1 344 ? -4.590 -4.257 3.350 1.00 92.62 344 ARG A O 1
ATOM 2757 N N . GLU A 1 345 ? -3.554 -2.340 2.791 1.00 91.75 345 GLU A N 1
ATOM 2758 C CA . GLU A 1 345 ? -3.718 -1.677 4.095 1.00 91.75 345 GLU A CA 1
ATOM 2759 C C . GLU A 1 345 ? -5.202 -1.513 4.464 1.00 91.75 345 GLU A C 1
ATOM 2761 O O . GLU A 1 345 ? -5.599 -1.787 5.593 1.00 91.75 345 GLU A O 1
ATOM 2766 N N . LYS A 1 346 ? -6.064 -1.147 3.501 1.00 90.06 346 LYS A N 1
ATOM 2767 C CA . LYS A 1 346 ? -7.522 -1.100 3.721 1.00 90.06 346 LYS A CA 1
ATOM 2768 C C . LYS A 1 346 ? -8.122 -2.476 4.018 1.00 90.06 346 LYS A C 1
ATOM 2770 O O . LYS A 1 346 ? -9.025 -2.565 4.843 1.00 90.06 346 LYS A O 1
ATOM 2775 N N . VAL A 1 347 ? -7.660 -3.535 3.352 1.00 90.38 347 VAL A N 1
ATOM 2776 C CA . VAL A 1 347 ? -8.119 -4.910 3.614 1.00 90.38 347 VAL A CA 1
ATOM 2777 C C . VAL A 1 347 ? -7.690 -5.374 5.006 1.00 90.38 347 VAL A C 1
ATOM 2779 O O . VAL A 1 347 ? -8.499 -5.977 5.704 1.00 90.38 347 VAL A O 1
ATOM 2782 N N . GLU A 1 348 ? -6.467 -5.057 5.431 1.00 93.25 348 GLU A N 1
ATOM 2783 C CA . GLU A 1 348 ? -5.979 -5.336 6.788 1.00 93.25 348 GLU A CA 1
ATOM 2784 C C . GLU A 1 348 ? -6.817 -4.590 7.837 1.00 93.25 348 GLU A C 1
ATOM 2786 O O . GLU A 1 348 ? -7.319 -5.211 8.770 1.00 93.25 348 GLU A O 1
ATOM 2791 N N . LEU A 1 349 ? -7.112 -3.305 7.606 1.00 90.56 349 LEU A N 1
ATOM 2792 C CA . LEU A 1 349 ? -7.988 -2.513 8.474 1.00 90.56 349 LEU A CA 1
ATOM 2793 C C . LEU A 1 349 ? -9.414 -3.090 8.566 1.00 90.56 349 LEU A C 1
ATOM 2795 O O . LEU A 1 349 ? -10.009 -3.110 9.641 1.00 90.56 349 LEU A O 1
ATOM 2799 N N . ILE A 1 350 ? -9.978 -3.571 7.452 1.00 89.81 350 ILE A N 1
ATOM 2800 C CA . ILE A 1 350 ? -11.282 -4.258 7.446 1.00 89.81 350 ILE A CA 1
ATOM 2801 C C . ILE A 1 350 ? -11.202 -5.582 8.222 1.00 89.81 350 ILE A C 1
ATOM 2803 O O . ILE A 1 350 ? -12.156 -5.934 8.915 1.00 89.81 350 ILE A O 1
ATOM 2807 N N . GLY A 1 351 ? -10.078 -6.299 8.138 1.00 91.31 351 GLY A N 1
ATOM 2808 C CA . GLY A 1 351 ? -9.802 -7.488 8.946 1.00 91.31 351 GLY A CA 1
ATOM 2809 C C . GLY A 1 351 ? -9.834 -7.181 10.444 1.00 91.31 351 GLY A C 1
ATOM 2810 O O . GLY A 1 351 ? -10.604 -7.800 11.176 1.00 91.31 351 GLY A O 1
ATOM 2811 N N . ASP A 1 352 ? -9.100 -6.156 10.877 1.00 91.38 352 ASP A N 1
ATOM 2812 C CA . ASP A 1 352 ? -9.070 -5.710 12.275 1.00 91.38 352 ASP A CA 1
ATOM 2813 C C . ASP A 1 352 ? -10.453 -5.268 12.781 1.00 91.38 352 ASP A C 1
ATOM 2815 O O . ASP A 1 352 ? -10.835 -5.564 13.920 1.00 91.38 352 ASP A O 1
ATOM 2819 N N . LEU A 1 353 ? -11.227 -4.574 11.935 1.00 89.19 353 LEU A N 1
ATOM 2820 C CA . LEU A 1 353 ? -12.604 -4.175 12.239 1.00 89.19 353 LEU A CA 1
ATOM 2821 C C . LEU A 1 353 ? -13.540 -5.382 12.364 1.00 89.19 353 LEU A C 1
ATOM 2823 O O . LEU A 1 353 ? -14.353 -5.412 13.287 1.00 89.19 353 LEU A O 1
ATOM 2827 N N . ASN A 1 354 ? -13.414 -6.389 11.498 1.00 91.19 354 ASN A N 1
ATOM 2828 C CA . ASN A 1 354 ? -14.186 -7.630 11.604 1.00 91.19 354 ASN A CA 1
ATOM 2829 C C . ASN A 1 354 ? -13.828 -8.415 12.872 1.00 91.19 354 ASN A C 1
ATOM 2831 O O . ASN A 1 354 ? -14.722 -8.908 13.556 1.00 91.19 354 ASN A O 1
ATOM 2835 N N . ASP A 1 355 ? -12.548 -8.483 13.239 1.00 92.06 355 ASP A N 1
ATOM 2836 C CA . ASP A 1 355 ? -12.109 -9.122 14.482 1.00 92.06 355 ASP A CA 1
ATOM 2837 C C . ASP A 1 355 ? -12.599 -8.358 15.721 1.00 92.06 355 ASP A C 1
ATOM 2839 O O . ASP A 1 355 ? -12.915 -8.957 16.755 1.00 92.06 355 ASP A O 1
ATOM 2843 N N . ALA A 1 356 ? -12.669 -7.025 15.647 1.00 89.56 356 ALA A N 1
ATOM 2844 C CA . ALA A 1 356 ? -13.275 -6.195 16.684 1.00 89.56 356 ALA A CA 1
ATOM 2845 C C . ALA A 1 356 ? -14.784 -6.439 16.800 1.00 89.56 356 ALA A C 1
ATOM 2847 O O . ALA A 1 356 ? -15.263 -6.680 17.910 1.00 89.56 356 ALA A O 1
ATOM 2848 N N . LEU A 1 357 ? -15.497 -6.466 15.671 1.00 91.56 357 LEU A N 1
ATOM 2849 C CA . LEU A 1 357 ? -16.924 -6.769 15.613 1.00 91.56 357 LEU A CA 1
ATOM 2850 C C . LEU A 1 357 ? -17.212 -8.165 16.175 1.00 91.56 357 LEU A C 1
ATOM 2852 O O . LEU A 1 357 ? -18.069 -8.312 17.036 1.00 91.56 357 LEU A O 1
ATOM 2856 N N . GLN A 1 358 ? -16.437 -9.183 15.796 1.00 93.38 358 GLN A N 1
ATOM 2857 C CA . GLN A 1 358 ? -16.626 -10.545 16.295 1.00 93.38 358 GLN A CA 1
ATOM 2858 C C . GLN A 1 358 ? -16.362 -10.657 17.807 1.00 93.38 358 GLN A C 1
ATOM 2860 O O . GLN A 1 358 ? -17.008 -11.442 18.509 1.00 93.38 358 GLN A O 1
ATOM 2865 N N . ARG A 1 359 ? -15.407 -9.884 18.344 1.00 91.56 359 ARG A N 1
ATOM 2866 C CA . ARG A 1 359 ? -15.190 -9.784 19.797 1.00 91.56 359 ARG A CA 1
ATOM 2867 C C . ARG A 1 359 ? -16.378 -9.131 20.495 1.00 91.56 359 ARG A C 1
ATOM 2869 O O . ARG A 1 359 ? -16.765 -9.601 21.565 1.00 91.56 359 ARG A O 1
ATOM 2876 N N . GLU A 1 360 ? -16.951 -8.089 19.901 1.00 89.44 360 GLU A N 1
ATOM 2877 C CA . GLU A 1 360 ? -18.146 -7.426 20.418 1.00 89.44 360 GLU A CA 1
ATOM 2878 C C . GLU A 1 360 ? -19.362 -8.356 20.370 1.00 89.44 360 GLU A C 1
ATOM 2880 O O . GLU A 1 360 ? -20.009 -8.543 21.395 1.00 89.44 360 GLU A O 1
ATOM 2885 N N . GLU A 1 361 ? -19.606 -9.045 19.255 1.00 91.31 361 GLU A N 1
ATOM 2886 C CA . GLU A 1 361 ? -20.670 -10.045 19.111 1.00 91.31 361 GLU A CA 1
ATOM 2887 C C . GLU A 1 361 ? -20.549 -11.164 20.151 1.00 91.31 361 GLU A C 1
ATOM 2889 O O . GLU A 1 361 ? -21.538 -11.525 20.787 1.00 91.31 361 GLU A O 1
ATOM 2894 N N . LYS A 1 362 ? -19.336 -11.683 20.395 1.00 92.44 362 LYS A N 1
ATOM 2895 C CA . LYS A 1 362 ? -19.088 -12.681 21.451 1.00 92.44 362 LYS A CA 1
ATOM 2896 C C . LYS A 1 362 ? -19.364 -12.127 22.849 1.00 92.44 362 LYS A C 1
ATOM 2898 O O . LYS A 1 362 ? -19.958 -12.822 23.671 1.00 92.44 362 LYS A O 1
ATOM 2903 N N . ALA A 1 363 ? -18.948 -10.892 23.133 1.00 90.19 363 ALA A N 1
ATOM 2904 C CA . ALA A 1 363 ? -19.227 -10.243 24.413 1.00 90.19 363 ALA A CA 1
ATOM 2905 C C . ALA A 1 363 ? -20.730 -9.977 24.603 1.00 90.19 363 ALA A C 1
ATOM 2907 O O . ALA A 1 363 ? -21.259 -10.143 25.707 1.00 90.19 363 ALA A O 1
ATOM 2908 N N . HIS A 1 364 ? -21.428 -9.617 23.526 1.00 89.31 364 HIS A N 1
ATOM 2909 C CA . HIS A 1 364 ? -22.866 -9.394 23.516 1.00 89.31 364 HIS A CA 1
ATOM 2910 C C . HIS A 1 364 ? -23.626 -10.711 23.709 1.00 89.31 364 HIS A C 1
ATOM 2912 O O . HIS A 1 364 ? -24.519 -10.770 24.549 1.00 89.31 364 HIS A O 1
ATOM 2918 N N . ALA A 1 365 ? -23.223 -11.786 23.024 1.00 91.50 365 ALA A N 1
ATOM 2919 C CA . ALA A 1 365 ? -23.769 -13.128 23.213 1.00 91.50 365 ALA A CA 1
ATOM 2920 C C . ALA A 1 365 ? -23.595 -13.608 24.663 1.00 91.50 365 ALA A C 1
ATOM 2922 O O . ALA A 1 365 ? -24.573 -13.988 25.299 1.00 91.50 365 ALA A O 1
ATOM 2923 N N . ALA A 1 366 ? -22.396 -13.466 25.239 1.00 91.88 366 ALA A N 1
ATOM 2924 C CA . ALA A 1 366 ? -22.152 -13.806 26.643 1.00 91.88 366 ALA A CA 1
ATOM 2925 C C . ALA A 1 366 ? -23.001 -12.966 27.620 1.00 91.88 366 ALA A C 1
ATOM 2927 O O . ALA A 1 366 ? -23.433 -13.453 28.667 1.00 91.88 366 ALA A O 1
ATOM 2928 N N . SER A 1 367 ? -23.257 -11.698 27.285 1.00 90.25 367 SER A N 1
ATOM 2929 C CA . SER A 1 367 ? -24.133 -10.826 28.076 1.00 90.25 367 SER A CA 1
ATOM 2930 C C . SER A 1 367 ? -25.599 -11.257 27.980 1.00 90.25 367 SER A C 1
ATOM 2932 O O . SER A 1 367 ? -26.287 -11.289 28.998 1.00 90.25 367 SER A O 1
ATOM 2934 N N . VAL A 1 368 ? -26.063 -11.642 26.787 1.00 92.06 368 VAL A N 1
ATOM 2935 C CA . VAL A 1 368 ? -27.408 -12.196 26.564 1.00 92.06 368 VAL A CA 1
ATOM 2936 C C . VAL A 1 368 ? -27.584 -13.508 27.324 1.00 92.06 368 VAL A C 1
ATOM 2938 O O . VAL A 1 368 ? -28.565 -13.646 28.051 1.00 92.06 368 VAL A O 1
ATOM 2941 N N . ASP A 1 369 ? -26.618 -14.424 27.255 1.00 93.25 369 ASP A N 1
ATOM 2942 C CA . ASP A 1 369 ? -26.643 -15.682 28.009 1.00 93.25 369 ASP A CA 1
ATOM 2943 C C . ASP A 1 369 ? -26.724 -15.432 29.519 1.00 93.25 369 ASP A C 1
ATOM 2945 O O . ASP A 1 369 ? -27.489 -16.086 30.231 1.00 93.25 369 ASP A O 1
ATOM 2949 N N . LYS A 1 370 ? -25.989 -14.432 30.022 1.00 93.44 370 LYS A N 1
ATOM 2950 C CA . LYS A 1 370 ? -26.060 -14.028 31.430 1.00 93.44 370 LYS A CA 1
ATOM 2951 C C . LYS A 1 370 ? -27.426 -13.445 31.799 1.00 93.44 370 LYS A C 1
ATOM 2953 O O . LYS A 1 370 ? -27.934 -13.753 32.875 1.00 93.44 370 LYS A O 1
ATOM 2958 N N . CYS A 1 371 ? -28.031 -12.630 30.935 1.00 88.88 371 CYS A N 1
ATOM 2959 C CA . CYS A 1 371 ? -29.390 -12.124 31.141 1.00 88.88 371 CYS A CA 1
ATOM 2960 C C . CYS A 1 371 ? -30.409 -13.267 31.182 1.00 88.88 371 CYS A C 1
ATOM 2962 O O . CYS A 1 371 ? -31.216 -13.314 32.105 1.00 88.88 371 CYS A O 1
ATOM 2964 N N . LEU A 1 372 ? -30.323 -14.226 30.257 1.00 91.38 372 LEU A N 1
ATOM 2965 C CA . LEU A 1 372 ? -31.190 -15.407 30.234 1.00 91.38 372 LEU A CA 1
ATOM 2966 C C . LEU A 1 372 ? -31.011 -16.277 31.487 1.00 91.38 372 LEU A C 1
ATOM 2968 O O . LEU A 1 372 ? -31.992 -16.756 32.056 1.00 91.38 372 LEU A O 1
ATOM 2972 N N . ALA A 1 373 ? -29.775 -16.448 31.965 1.00 92.12 373 ALA A N 1
ATOM 2973 C CA . ALA A 1 373 ? -29.500 -17.154 33.215 1.00 92.12 373 ALA A CA 1
ATOM 2974 C C . ALA A 1 373 ? -30.138 -16.445 34.422 1.00 92.12 373 ALA A C 1
ATOM 2976 O O . ALA A 1 373 ? -30.822 -17.087 35.221 1.00 92.12 373 ALA A O 1
ATOM 2977 N N . LEU A 1 374 ? -29.983 -15.120 34.520 1.00 90.50 374 LEU A N 1
ATOM 2978 C CA . LEU A 1 374 ? -30.604 -14.313 35.575 1.00 90.50 374 LEU A CA 1
ATOM 2979 C C . LEU A 1 374 ? -32.135 -14.343 35.495 1.00 90.50 374 LEU A C 1
ATOM 2981 O O . LEU A 1 374 ? -32.792 -14.436 36.528 1.00 90.50 374 LEU A O 1
ATOM 2985 N N . GLU A 1 375 ? -32.723 -14.310 34.299 1.00 90.44 375 GLU A N 1
ATOM 2986 C CA . GLU A 1 375 ? -34.166 -14.496 34.108 1.00 90.44 375 GLU A CA 1
ATOM 2987 C C . GLU A 1 375 ? -34.628 -15.876 34.592 1.00 90.44 375 GLU A C 1
ATOM 2989 O O . GLU A 1 375 ? -35.667 -15.978 35.253 1.00 90.44 375 GLU A O 1
ATOM 2994 N N . GLY A 1 376 ? -33.836 -16.921 34.334 1.00 92.56 376 GLY A N 1
ATOM 2995 C CA . GLY A 1 376 ? -34.048 -18.267 34.864 1.00 92.56 376 GLY A CA 1
ATOM 2996 C C . GLY A 1 376 ? -34.026 -18.308 36.395 1.00 92.56 376 GLY A C 1
ATOM 2997 O O . GLY A 1 376 ? -34.954 -18.831 37.014 1.00 92.56 376 GLY A O 1
ATOM 2998 N N . GLU A 1 377 ? -33.024 -17.697 37.029 1.00 91.75 377 GLU A N 1
ATOM 2999 C CA . GLU A 1 377 ? -32.942 -17.580 38.493 1.00 91.75 377 GLU A CA 1
ATOM 3000 C C . GLU A 1 377 ? -34.136 -16.804 39.072 1.00 91.75 377 GLU A C 1
ATOM 3002 O O . GLU A 1 377 ? -34.740 -17.211 40.069 1.00 91.75 377 GLU A O 1
ATOM 3007 N N . LEU A 1 378 ? -34.543 -15.716 38.415 1.00 89.38 378 LEU A N 1
ATOM 3008 C CA . LEU A 1 378 ? -35.690 -14.901 38.813 1.00 89.38 378 LEU A CA 1
ATOM 3009 C C . LEU A 1 378 ? -37.003 -15.693 38.684 1.00 89.38 378 LEU A C 1
ATOM 3011 O O . LEU A 1 378 ? -37.894 -15.571 39.531 1.00 89.38 378 LEU A O 1
ATOM 3015 N N . ALA A 1 379 ? -37.118 -16.550 37.666 1.00 90.06 379 ALA A N 1
ATOM 3016 C CA . ALA A 1 379 ? -38.242 -17.465 37.511 1.00 90.06 379 ALA A CA 1
ATOM 3017 C C . ALA A 1 379 ? -38.320 -18.494 38.654 1.00 90.06 379 ALA A C 1
ATOM 3019 O O . ALA A 1 379 ? -39.428 -18.785 39.108 1.00 90.06 379 ALA A O 1
ATOM 3020 N N . VAL A 1 380 ? -37.183 -18.973 39.179 1.00 92.06 380 VAL A N 1
ATOM 3021 C CA . VAL A 1 380 ? -37.124 -19.863 40.359 1.00 92.06 380 VAL A CA 1
ATOM 3022 C C . VAL A 1 380 ? -37.411 -19.107 41.664 1.00 92.06 380 VAL A C 1
ATOM 3024 O O . VAL A 1 380 ? -38.097 -19.623 42.548 1.00 92.06 380 VAL A O 1
ATOM 3027 N N . LEU A 1 381 ? -36.959 -17.856 41.788 1.00 86.62 381 LEU A N 1
ATOM 3028 C CA . LEU A 1 381 ? -37.191 -17.029 42.978 1.00 86.62 381 LEU A CA 1
ATOM 3029 C C . LEU A 1 381 ? -38.662 -16.630 43.161 1.00 86.62 381 LEU A C 1
ATOM 3031 O O . LEU A 1 381 ? -39.122 -16.501 44.294 1.00 86.62 381 LEU A O 1
ATOM 3035 N N . LYS A 1 382 ? -39.432 -16.446 42.081 1.00 89.31 382 LYS A N 1
ATOM 3036 C CA . LYS A 1 382 ? -40.860 -16.073 42.155 1.00 89.31 382 LYS A CA 1
ATOM 3037 C C . LYS A 1 382 ? -41.722 -17.042 42.995 1.00 89.31 382 LYS A C 1
ATOM 3039 O O . LYS A 1 382 ? -42.431 -16.554 43.881 1.00 89.31 382 LYS A O 1
ATOM 3044 N N . PRO A 1 383 ? -41.715 -18.371 42.770 1.00 89.44 383 PRO A N 1
ATOM 3045 C CA . PRO A 1 383 ? -42.460 -19.315 43.603 1.00 89.44 383 PRO A CA 1
ATOM 3046 C C . PRO A 1 383 ? -41.906 -19.411 45.030 1.00 89.44 383 PRO A C 1
ATOM 3048 O O . PRO A 1 383 ? -42.702 -19.481 45.961 1.00 89.44 383 PRO A O 1
ATOM 3051 N N . LEU A 1 384 ? -40.585 -19.323 45.231 1.00 87.38 384 LEU A N 1
ATOM 3052 C CA . LEU A 1 384 ? -39.982 -19.285 46.573 1.00 87.38 384 LEU A CA 1
ATOM 3053 C C . LEU A 1 384 ? -40.433 -18.058 47.372 1.00 87.38 384 LEU A C 1
ATOM 3055 O O . LEU A 1 384 ? -40.793 -18.179 48.537 1.00 87.38 384 LEU A O 1
ATOM 3059 N N . LYS A 1 385 ? -40.497 -16.881 46.738 1.00 89.31 385 LYS A N 1
ATOM 3060 C CA . LYS A 1 385 ? -41.034 -15.664 47.358 1.00 89.31 385 LYS A CA 1
ATOM 3061 C C . LYS A 1 385 ? -42.505 -15.833 47.740 1.00 89.31 385 LYS A C 1
ATOM 3063 O O . LYS A 1 385 ? -42.888 -15.412 48.824 1.00 89.31 385 LYS A O 1
ATOM 3068 N N . ARG A 1 386 ? -43.319 -16.471 46.885 1.00 89.38 386 ARG A N 1
ATOM 3069 C CA . ARG A 1 386 ? -44.709 -16.825 47.230 1.00 89.38 386 ARG A CA 1
ATOM 3070 C C . ARG A 1 386 ? -44.777 -17.766 48.430 1.00 89.38 386 ARG A C 1
ATOM 3072 O O . ARG A 1 386 ? -45.552 -17.500 49.335 1.00 89.38 386 ARG A O 1
ATOM 3079 N N . GLN A 1 387 ? -43.948 -18.809 48.469 1.00 89.81 387 GLN A N 1
ATOM 3080 C CA . GLN A 1 387 ? -43.893 -19.732 49.607 1.00 89.81 387 GLN A CA 1
ATOM 3081 C C . GLN A 1 387 ? -43.467 -19.027 50.897 1.00 89.81 387 GLN A C 1
ATOM 3083 O O . GLN A 1 387 ? -44.054 -19.267 51.945 1.00 89.81 387 GLN A O 1
ATOM 3088 N N . LEU A 1 388 ? -42.475 -18.138 50.835 1.00 88.81 388 LEU A N 1
ATOM 3089 C CA . LEU A 1 388 ? -42.012 -17.377 51.994 1.00 88.81 388 LEU A CA 1
ATOM 3090 C C . LEU A 1 388 ? -43.100 -16.426 52.504 1.00 88.81 388 LEU A C 1
ATOM 3092 O O . LEU A 1 388 ? -43.301 -16.323 53.711 1.00 88.81 388 LEU A O 1
ATOM 3096 N N . GLU A 1 389 ? -43.846 -15.793 51.597 1.00 91.25 389 GLU A N 1
ATOM 3097 C CA . GLU A 1 389 ? -44.991 -14.960 51.963 1.00 91.25 389 GLU A CA 1
ATOM 3098 C C . GLU A 1 389 ? -46.128 -15.794 52.573 1.00 91.25 389 GLU A C 1
ATOM 3100 O O . GLU A 1 389 ? -46.683 -15.410 53.596 1.00 91.25 389 GLU A O 1
ATOM 3105 N N . GLU A 1 390 ? -46.418 -16.982 52.034 1.00 91.00 390 GLU A N 1
ATOM 3106 C CA . GLU A 1 390 ? -47.365 -17.921 52.650 1.00 91.00 390 GLU A CA 1
ATOM 3107 C C . GLU A 1 390 ? -46.920 -18.370 54.045 1.00 91.00 390 GLU A C 1
ATOM 3109 O O . GLU A 1 390 ? -47.750 -18.475 54.945 1.00 91.00 390 GLU A O 1
ATOM 3114 N N . TYR A 1 391 ? -45.628 -18.646 54.246 1.00 91.88 391 TYR A N 1
ATOM 3115 C CA . TYR A 1 391 ? -45.097 -18.984 55.565 1.00 91.88 391 TYR A CA 1
ATOM 3116 C C . TYR A 1 391 ? -45.165 -17.801 56.524 1.00 91.88 391 TYR A C 1
ATOM 3118 O O . TYR A 1 391 ? -45.467 -18.009 57.694 1.00 91.88 391 TYR A O 1
ATOM 3126 N N . ARG A 1 392 ? -44.944 -16.572 56.044 1.00 89.56 392 ARG A N 1
ATOM 3127 C CA . ARG A 1 392 ? -45.157 -15.355 56.834 1.00 89.56 392 ARG A CA 1
ATOM 3128 C C . ARG A 1 392 ? -46.605 -15.211 57.266 1.00 89.56 392 ARG A C 1
ATOM 3130 O O . ARG A 1 392 ? -46.836 -15.025 58.452 1.00 89.56 392 ARG A O 1
ATOM 3137 N N . VAL A 1 393 ? -47.554 -15.359 56.342 1.00 90.62 393 VAL A N 1
ATOM 3138 C CA . VAL A 1 393 ? -48.989 -15.305 56.658 1.00 90.62 393 VAL A CA 1
ATOM 3139 C C . VAL A 1 393 ? -49.360 -16.400 57.662 1.00 90.62 393 VAL A C 1
ATOM 3141 O O . VAL A 1 393 ? -49.991 -16.120 58.675 1.00 90.62 393 VAL A O 1
ATOM 3144 N N . ARG A 1 394 ? -48.884 -17.637 57.465 1.00 90.31 394 ARG A N 1
ATOM 3145 C CA . ARG A 1 394 ? -49.109 -18.729 58.429 1.00 90.31 394 ARG A CA 1
ATOM 3146 C C . ARG A 1 394 ? -48.478 -18.460 59.794 1.00 90.31 394 ARG A C 1
ATOM 3148 O O . ARG A 1 394 ? -49.065 -18.831 60.805 1.00 90.31 394 ARG A O 1
ATOM 3155 N N . ALA A 1 395 ? -47.295 -17.851 59.837 1.00 89.06 395 ALA A N 1
ATOM 3156 C CA . ALA A 1 395 ? -46.644 -17.474 61.086 1.00 89.06 395 ALA A CA 1
ATOM 3157 C C . ALA A 1 395 ? -47.447 -16.389 61.812 1.00 89.06 395 ALA A C 1
ATOM 3159 O O . ALA A 1 395 ? -47.717 -16.545 62.998 1.00 89.06 395 ALA A O 1
ATOM 3160 N N . THR A 1 396 ? -47.917 -15.359 61.100 1.00 90.00 396 THR A N 1
ATOM 3161 C CA . THR A 1 396 ? -48.783 -14.329 61.688 1.00 90.00 396 THR A CA 1
ATOM 3162 C C . THR A 1 396 ? -50.112 -14.908 62.172 1.00 90.00 396 THR A C 1
ATOM 3164 O O . THR A 1 396 ? -50.554 -14.569 63.265 1.00 90.00 396 THR A O 1
ATOM 3167 N N . ASP A 1 397 ? -50.722 -15.836 61.429 1.00 90.44 397 ASP A N 1
ATOM 3168 C CA . ASP A 1 397 ? -51.953 -16.515 61.858 1.00 90.44 397 ASP A CA 1
ATOM 3169 C C . ASP A 1 397 ? -51.714 -17.366 63.115 1.00 90.44 397 ASP A C 1
ATOM 3171 O O . ASP A 1 397 ? -52.531 -17.376 64.038 1.00 90.44 397 ASP A O 1
ATOM 3175 N N . ALA A 1 398 ? -50.572 -18.058 63.187 1.00 88.81 398 ALA A N 1
ATOM 3176 C CA . ALA A 1 398 ? -50.181 -18.836 64.358 1.00 88.81 398 ALA A CA 1
ATOM 3177 C C . ALA A 1 398 ? -49.900 -17.946 65.578 1.00 88.81 398 ALA A C 1
ATOM 3179 O O . ALA A 1 398 ? -50.287 -18.311 66.687 1.00 88.81 398 ALA A O 1
ATOM 3180 N N . GLU A 1 399 ? -49.268 -16.784 65.393 1.00 88.25 399 GLU A N 1
ATOM 3181 C CA . GLU A 1 399 ? -49.058 -15.781 66.445 1.00 88.25 399 GLU A CA 1
ATOM 3182 C C . GLU A 1 399 ? -50.389 -15.240 66.979 1.00 88.25 399 GLU A C 1
ATOM 3184 O O . GLU A 1 399 ? -50.573 -15.164 68.197 1.00 88.25 399 GLU A O 1
ATOM 3189 N N . VAL A 1 400 ? -51.339 -14.929 66.089 1.00 91.81 400 VAL A N 1
ATOM 3190 C CA . VAL A 1 400 ? -52.697 -14.510 66.467 1.00 91.81 400 VAL A CA 1
ATOM 3191 C C . VAL A 1 400 ? -53.396 -15.616 67.259 1.00 91.81 400 VAL A C 1
ATOM 3193 O O . VAL A 1 400 ? -53.879 -15.357 68.360 1.00 91.81 400 VAL A O 1
ATOM 3196 N N . ALA A 1 401 ? -53.370 -16.862 66.777 1.00 89.56 401 ALA A N 1
ATOM 3197 C CA . ALA A 1 401 ? -53.962 -17.997 67.485 1.00 89.56 401 ALA A CA 1
ATOM 3198 C C . ALA A 1 401 ? -53.310 -18.238 68.863 1.00 89.56 401 ALA A C 1
ATOM 3200 O O . ALA A 1 401 ? -53.994 -18.534 69.846 1.00 89.56 401 ALA A O 1
ATOM 3201 N N . LEU A 1 402 ? -51.986 -18.075 68.974 1.00 88.25 402 LEU A N 1
ATOM 3202 C CA . LEU A 1 402 ? -51.261 -18.143 70.247 1.00 88.25 402 LEU A CA 1
ATOM 3203 C C . LEU A 1 402 ? -51.688 -17.030 71.206 1.00 88.25 402 LEU A C 1
ATOM 3205 O O . LEU A 1 402 ? -51.865 -17.291 72.398 1.00 88.25 402 LEU A O 1
ATOM 3209 N N . ALA A 1 403 ? -51.860 -15.804 70.709 1.00 89.88 403 ALA A N 1
ATOM 3210 C CA . ALA A 1 403 ? -52.343 -14.678 71.499 1.00 89.88 403 ALA A CA 1
ATOM 3211 C C . ALA A 1 403 ? -53.772 -14.922 72.014 1.00 89.88 403 ALA A C 1
ATOM 3213 O O . ALA A 1 403 ? -54.037 -14.700 73.198 1.00 89.88 403 ALA A O 1
ATOM 3214 N N . GLU A 1 404 ? -54.658 -15.461 71.173 1.00 89.69 404 GLU A N 1
ATOM 3215 C CA . GLU A 1 404 ? -56.014 -15.871 71.557 1.00 89.69 404 GLU A CA 1
ATOM 3216 C C . GLU A 1 404 ? -55.991 -16.965 72.635 1.00 89.69 404 GLU A C 1
ATOM 3218 O O . GLU A 1 404 ? -56.638 -16.825 73.674 1.00 89.69 404 GLU A O 1
ATOM 3223 N N . CYS A 1 405 ? -55.164 -18.003 72.466 1.00 87.81 405 CYS A N 1
ATOM 3224 C CA . CYS A 1 405 ? -55.007 -19.073 73.456 1.00 87.81 405 CYS A CA 1
ATOM 3225 C C . CYS A 1 405 ? -54.447 -18.556 74.790 1.00 87.81 405 CYS A C 1
ATOM 3227 O O . CYS A 1 405 ? -54.888 -18.979 75.862 1.00 87.81 405 CYS A O 1
ATOM 3229 N N . ARG A 1 406 ? -53.480 -17.628 74.751 1.00 89.50 406 ARG A N 1
ATOM 3230 C CA . ARG A 1 406 ? -52.932 -16.965 75.948 1.00 89.50 406 ARG A CA 1
ATOM 3231 C C . ARG A 1 406 ? -54.017 -16.165 76.677 1.00 89.50 406 ARG A C 1
ATOM 3233 O O . ARG A 1 406 ? -54.054 -16.185 77.911 1.00 89.50 406 ARG A O 1
ATOM 3240 N N . GLU A 1 407 ? -54.907 -15.498 75.946 1.00 88.88 407 GLU A N 1
ATOM 3241 C CA . GLU A 1 407 ? -56.014 -14.737 76.529 1.00 88.88 407 GLU A CA 1
ATOM 3242 C C . GLU A 1 407 ? -57.117 -15.641 77.095 1.00 88.88 407 GLU A C 1
ATOM 3244 O O . GLU A 1 407 ? -57.620 -15.403 78.195 1.00 88.88 407 GLU A O 1
ATOM 3249 N N . ASP A 1 408 ? -57.439 -16.743 76.424 1.00 88.81 408 ASP A N 1
ATOM 3250 C CA . ASP A 1 408 ? -58.360 -17.751 76.951 1.00 88.81 408 ASP A CA 1
ATOM 3251 C C . ASP A 1 408 ? -57.816 -18.415 78.217 1.00 88.81 408 ASP A C 1
ATOM 3253 O O . ASP A 1 408 ? -58.549 -18.598 79.193 1.00 88.81 408 ASP A O 1
ATOM 3257 N N . LEU A 1 409 ? -56.511 -18.687 78.263 1.00 87.94 409 LEU A N 1
ATOM 3258 C CA . LEU A 1 409 ? -55.842 -19.180 79.462 1.00 87.94 409 LEU A CA 1
ATOM 3259 C C . LEU A 1 409 ? -55.876 -18.146 80.598 1.00 87.94 409 LEU A C 1
ATOM 3261 O O . LEU A 1 409 ? -56.077 -18.525 81.754 1.00 87.94 409 LEU A O 1
ATOM 3265 N N . ARG A 1 410 ? -55.737 -16.843 80.303 1.00 89.50 410 ARG A N 1
ATOM 3266 C CA . ARG A 1 410 ? -55.974 -15.775 81.294 1.00 89.50 410 ARG A CA 1
ATOM 3267 C C . ARG A 1 410 ? -57.410 -15.789 81.798 1.00 89.50 410 ARG A C 1
ATOM 3269 O O . ARG A 1 410 ? -57.608 -15.768 83.010 1.00 89.50 410 ARG A O 1
ATOM 3276 N N . ARG A 1 411 ? -58.403 -15.868 80.907 1.00 89.50 411 ARG A N 1
ATOM 3277 C CA . ARG A 1 411 ? -59.825 -15.928 81.284 1.00 89.50 411 ARG A CA 1
ATOM 3278 C C . ARG A 1 411 ? -60.133 -17.150 82.145 1.00 89.50 411 ARG A C 1
ATOM 3280 O O . ARG A 1 411 ? -60.849 -17.026 83.136 1.00 89.50 411 ARG A O 1
ATOM 3287 N N . LEU A 1 412 ? -59.574 -18.312 81.812 1.00 87.38 412 LEU A N 1
ATOM 3288 C CA . LEU A 1 412 ? -59.705 -19.531 82.610 1.00 87.38 412 LEU A CA 1
ATOM 3289 C C . LEU A 1 412 ? -59.031 -19.398 83.973 1.00 87.38 412 LEU A C 1
ATOM 3291 O O . LEU A 1 412 ? -59.640 -19.772 84.970 1.00 87.38 412 LEU A O 1
ATOM 3295 N N . LYS A 1 413 ? -57.827 -18.821 84.047 1.00 87.88 413 LYS A N 1
ATOM 3296 C CA . LYS A 1 413 ? -57.158 -18.542 85.326 1.00 87.88 413 LYS A CA 1
ATOM 3297 C C . LYS A 1 413 ? -57.960 -17.578 86.193 1.00 87.88 413 LYS A C 1
ATOM 3299 O O . LYS A 1 413 ? -58.089 -17.837 87.379 1.00 87.88 413 LYS A O 1
ATOM 3304 N N . LEU A 1 414 ? -58.543 -16.531 85.608 1.00 87.56 414 LEU A N 1
ATOM 3305 C CA . LEU A 1 414 ? -59.399 -15.578 86.321 1.00 87.56 414 LEU A CA 1
ATOM 3306 C C . LEU A 1 414 ? -60.677 -16.248 86.855 1.00 87.56 414 LEU A C 1
ATOM 3308 O O . LEU A 1 414 ? -61.117 -15.978 87.968 1.00 87.56 414 LEU A O 1
ATOM 3312 N N . LYS A 1 415 ? -61.272 -17.155 86.068 1.00 88.00 415 LYS A N 1
ATOM 3313 C CA . LYS A 1 415 ? -62.404 -17.978 86.517 1.00 88.00 415 LYS A CA 1
ATOM 3314 C C . LYS A 1 415 ? -61.988 -18.963 87.608 1.00 88.00 415 LYS A C 1
ATOM 3316 O O . LYS A 1 415 ? -62.730 -19.117 88.567 1.00 88.00 415 LYS A O 1
ATOM 3321 N N . SER A 1 416 ? -60.826 -19.604 87.479 1.00 84.19 416 SER A N 1
ATOM 3322 C CA . SER A 1 416 ? -60.275 -20.519 88.487 1.00 84.19 416 SER A CA 1
ATOM 3323 C C . SER A 1 416 ? -60.013 -19.792 89.796 1.00 84.19 416 SER A C 1
ATOM 3325 O O . SER A 1 416 ? -60.458 -20.269 90.827 1.00 84.19 416 SER A O 1
ATOM 3327 N N . SER A 1 417 ? -59.381 -18.614 89.759 1.00 83.88 417 SER A N 1
ATOM 3328 C CA . SER A 1 417 ? -59.140 -17.807 90.957 1.00 83.88 417 SER A CA 1
ATOM 3329 C C . SER A 1 417 ? -60.450 -17.329 91.577 1.00 83.88 417 SER A C 1
ATOM 3331 O O . SER A 1 417 ? -60.622 -17.434 92.781 1.00 83.88 417 SER A O 1
ATOM 3333 N N . GLY A 1 418 ? -61.422 -16.896 90.765 1.00 86.06 418 GLY A N 1
ATOM 3334 C CA . GLY A 1 418 ? -62.755 -16.554 91.268 1.00 86.06 418 GLY A CA 1
ATOM 3335 C C . GLY A 1 418 ? -63.469 -17.751 91.908 1.00 86.06 418 GLY A C 1
ATOM 3336 O O . GLY A 1 418 ? -64.102 -17.610 92.950 1.00 86.06 418 GLY A O 1
ATOM 3337 N N . LEU A 1 419 ? -63.343 -18.948 91.327 1.00 84.50 419 LEU A N 1
ATOM 3338 C CA . LEU A 1 419 ? -63.879 -20.179 91.909 1.00 84.50 419 LEU A CA 1
ATOM 3339 C C . LEU A 1 419 ? -63.133 -20.579 93.186 1.00 84.50 419 LEU A C 1
ATOM 3341 O O . LEU A 1 419 ? -63.780 -20.980 94.149 1.00 84.50 419 LEU A O 1
ATOM 3345 N N . GLU A 1 420 ? -61.811 -20.435 93.231 1.00 83.75 420 GLU A N 1
ATOM 3346 C CA . GLU A 1 420 ? -60.992 -20.631 94.430 1.00 83.75 420 GLU A CA 1
ATOM 3347 C C . GLU A 1 420 ? -61.422 -19.679 95.546 1.00 83.75 420 GLU A C 1
ATOM 3349 O O . GLU A 1 420 ? -61.703 -20.151 96.642 1.00 83.75 420 GLU A O 1
ATOM 3354 N N . ASP A 1 421 ? -61.605 -18.387 95.259 1.00 83.12 421 ASP A N 1
ATOM 3355 C CA . ASP A 1 421 ? -62.107 -17.402 96.221 1.00 83.12 421 ASP A CA 1
ATOM 3356 C C . ASP A 1 421 ? -63.499 -17.793 96.740 1.00 83.12 421 ASP A C 1
ATOM 3358 O O . ASP A 1 421 ? -63.748 -17.788 97.949 1.00 83.12 421 ASP A O 1
ATOM 3362 N N . THR A 1 422 ? -64.418 -18.201 95.854 1.00 82.19 422 THR A N 1
ATOM 3363 C CA . THR A 1 422 ? -65.743 -18.683 96.285 1.00 82.19 422 THR A CA 1
ATOM 3364 C C . THR A 1 422 ? -65.656 -19.968 97.105 1.00 82.19 422 THR A C 1
ATOM 3366 O O . THR A 1 422 ? -66.395 -20.123 98.075 1.00 82.19 422 THR A O 1
ATOM 3369 N N . ASN A 1 423 ? -64.733 -20.874 96.776 1.00 82.00 423 ASN A N 1
ATOM 3370 C CA . ASN A 1 423 ? -64.501 -22.108 97.515 1.00 82.00 423 ASN A CA 1
ATOM 3371 C C . ASN A 1 423 ? -63.873 -21.819 98.885 1.00 82.00 423 ASN A C 1
ATOM 3373 O O . ASN A 1 423 ? -64.258 -22.433 99.872 1.00 82.00 423 ASN A O 1
ATOM 3377 N N . GLU A 1 424 ? -62.971 -20.843 98.996 1.00 83.50 424 GLU A N 1
ATOM 3378 C CA . GLU A 1 424 ? -62.448 -20.366 100.275 1.00 83.50 424 GLU A CA 1
ATOM 3379 C C . GLU A 1 424 ? -63.537 -19.722 101.133 1.00 83.50 424 GLU A C 1
ATOM 3381 O O . GLU A 1 424 ? -63.565 -19.930 102.347 1.00 83.50 424 GLU A O 1
ATOM 3386 N N . VAL A 1 425 ? -64.438 -18.938 100.535 1.00 82.62 425 VAL A N 1
ATOM 3387 C CA . VAL A 1 425 ? -65.602 -18.374 101.233 1.00 82.62 425 VAL A CA 1
ATOM 3388 C C . VAL A 1 425 ? -66.534 -19.490 101.700 1.00 82.62 425 VAL A C 1
ATOM 3390 O O . VAL A 1 425 ? -66.944 -19.485 102.858 1.00 82.62 425 VAL A O 1
ATOM 3393 N N . LEU A 1 426 ? -66.809 -20.489 100.858 1.00 78.81 426 LEU A N 1
ATOM 3394 C CA . LEU A 1 426 ? -67.607 -21.661 101.224 1.00 78.81 426 LEU A CA 1
ATOM 3395 C C . LEU A 1 426 ? -66.929 -22.503 102.307 1.00 78.81 426 LEU A C 1
ATOM 3397 O O . LEU A 1 426 ? -67.593 -22.916 103.249 1.00 78.81 426 LEU A O 1
ATOM 3401 N N . GLN A 1 427 ? -65.613 -22.713 102.243 1.00 78.31 427 GLN A N 1
ATOM 3402 C CA . GLN A 1 427 ? -64.855 -23.392 103.293 1.00 78.31 427 GLN A CA 1
ATOM 3403 C C . GLN A 1 427 ? -64.852 -22.591 104.592 1.00 78.31 427 GLN A C 1
ATOM 3405 O O . GLN A 1 427 ? -64.973 -23.179 105.664 1.00 78.31 427 GLN A O 1
ATOM 3410 N N . ARG A 1 428 ? -64.731 -21.260 104.535 1.00 80.62 428 ARG A N 1
ATOM 3411 C CA . ARG A 1 428 ? -64.867 -20.389 105.711 1.00 80.62 428 ARG A CA 1
ATOM 3412 C C . ARG A 1 428 ? -66.275 -20.473 106.294 1.00 80.62 428 ARG A C 1
ATOM 3414 O O . ARG A 1 428 ? -66.399 -20.657 107.501 1.00 80.62 428 ARG A O 1
ATOM 3421 N N . GLY A 1 429 ? -67.308 -20.436 105.455 1.00 78.12 429 GLY A N 1
ATOM 3422 C CA . GLY A 1 429 ? -68.702 -20.646 105.846 1.00 78.12 429 GLY A CA 1
ATOM 3423 C C . GLY A 1 429 ? -68.927 -22.019 106.482 1.00 78.12 429 GLY A C 1
ATOM 3424 O O . GLY A 1 429 ? -69.488 -22.106 107.569 1.00 78.12 429 GLY A O 1
ATOM 3425 N N . ALA A 1 430 ? -68.395 -23.084 105.885 1.00 75.25 430 ALA A N 1
ATOM 3426 C CA . ALA A 1 430 ? -68.459 -24.441 106.419 1.00 75.25 430 ALA A CA 1
ATOM 3427 C C . ALA A 1 430 ? -67.691 -24.580 107.742 1.00 75.25 430 ALA A C 1
ATOM 3429 O O . ALA A 1 430 ? -68.163 -25.243 108.659 1.00 75.25 430 ALA A O 1
ATOM 3430 N N . ARG A 1 431 ? -66.531 -23.926 107.893 1.00 78.94 431 ARG A N 1
ATOM 3431 C CA . ARG A 1 431 ? -65.776 -23.882 109.159 1.00 78.94 431 ARG A CA 1
ATOM 3432 C C . ARG A 1 431 ? -66.504 -23.085 110.237 1.00 78.94 431 ARG A C 1
ATOM 3434 O O . ARG A 1 431 ? -66.415 -23.465 111.399 1.00 78.94 431 ARG A O 1
ATOM 3441 N N . LEU A 1 432 ? -67.203 -22.007 109.879 1.00 77.25 432 LEU A N 1
ATOM 3442 C CA . LEU A 1 432 ? -68.057 -21.252 110.798 1.00 77.25 432 LEU A CA 1
ATOM 3443 C C . LEU A 1 432 ? -69.245 -22.100 111.246 1.00 77.25 432 LEU A C 1
ATOM 3445 O O . LEU A 1 432 ? -69.434 -22.249 112.445 1.00 77.25 432 LEU A O 1
ATOM 3449 N N . GLN A 1 433 ? -69.945 -22.756 110.319 1.00 75.19 433 GLN A N 1
ATOM 3450 C CA . GLN A 1 433 ? -71.015 -23.704 110.644 1.00 75.19 433 GLN A CA 1
ATOM 3451 C C . GLN A 1 433 ? -70.506 -24.889 111.472 1.00 75.19 433 GLN A C 1
ATOM 3453 O O . GLN A 1 433 ? -71.177 -25.326 112.398 1.00 75.19 433 GLN A O 1
ATOM 3458 N N . HIS A 1 434 ? -69.299 -25.392 111.203 1.00 75.25 434 HIS A N 1
ATOM 3459 C CA . HIS A 1 434 ? -68.680 -26.448 112.001 1.00 75.25 434 HIS A CA 1
ATOM 3460 C C . HIS A 1 434 ? -68.275 -25.949 113.395 1.00 75.25 434 HIS A C 1
ATOM 3462 O O . HIS A 1 434 ? -68.483 -26.656 114.372 1.00 75.25 434 HIS A O 1
ATOM 3468 N N . LYS A 1 435 ? -67.768 -24.715 113.525 1.00 76.56 435 LYS A N 1
ATOM 3469 C CA . LYS A 1 435 ? -67.533 -24.058 114.822 1.00 76.56 435 LYS A CA 1
ATOM 3470 C C . LYS A 1 435 ? -68.830 -23.797 115.579 1.00 76.56 435 LYS A C 1
ATOM 3472 O O . LYS A 1 435 ? -68.838 -23.956 116.790 1.00 76.56 435 LYS A O 1
ATOM 3477 N N . GLU A 1 436 ? -69.909 -23.413 114.906 1.00 72.56 436 GLU A N 1
ATOM 3478 C CA . GLU A 1 436 ? -71.235 -23.254 115.506 1.00 72.56 436 GLU A CA 1
ATOM 3479 C C . GLU A 1 436 ? -71.811 -24.601 115.933 1.00 72.56 436 GLU A C 1
ATOM 3481 O O . GLU A 1 436 ? -72.313 -24.705 117.044 1.00 72.56 436 GLU A O 1
ATOM 3486 N N . ALA A 1 437 ? -71.655 -25.651 115.126 1.00 67.38 437 ALA A N 1
ATOM 3487 C CA . ALA A 1 437 ? -72.017 -27.016 115.490 1.00 67.38 437 ALA A CA 1
ATOM 3488 C C . ALA A 1 437 ? -71.189 -27.522 116.680 1.00 67.38 437 ALA A C 1
ATOM 3490 O O . ALA A 1 437 ? -71.753 -28.113 117.592 1.00 67.38 437 ALA A O 1
ATOM 3491 N N . ILE A 1 438 ? -69.885 -27.227 116.732 1.00 69.81 438 ILE A N 1
ATOM 3492 C CA . ILE A 1 438 ? -69.016 -27.533 117.877 1.00 69.81 438 ILE A CA 1
ATOM 3493 C C . ILE A 1 438 ? -69.398 -26.686 119.094 1.00 69.81 438 ILE A C 1
ATOM 3495 O O . ILE A 1 438 ? -69.416 -27.212 120.194 1.00 69.81 438 ILE A O 1
ATOM 3499 N N . ASN A 1 439 ? -69.753 -25.408 118.942 1.00 66.06 439 ASN A N 1
ATOM 3500 C CA . ASN A 1 439 ? -70.216 -24.557 120.044 1.00 66.06 439 ASN A CA 1
ATOM 3501 C C . ASN A 1 439 ? -71.606 -24.971 120.550 1.00 66.06 439 ASN A C 1
ATOM 3503 O O . ASN A 1 439 ? -71.868 -24.867 121.744 1.00 66.06 439 ASN A O 1
ATOM 3507 N N . LEU A 1 440 ? -72.481 -25.475 119.677 1.00 59.22 440 LEU A N 1
ATOM 3508 C CA . LEU A 1 440 ? -73.754 -26.101 120.038 1.00 59.22 440 LEU A CA 1
ATOM 3509 C C . LEU A 1 440 ? -73.520 -27.455 120.715 1.00 59.22 440 LEU A C 1
ATOM 3511 O O . LEU A 1 440 ? -74.166 -27.744 121.713 1.00 59.22 440 LEU A O 1
ATOM 3515 N N . GLN A 1 441 ? -72.542 -28.238 120.255 1.00 56.25 441 GLN A N 1
ATOM 3516 C CA . GLN A 1 441 ? -72.093 -29.474 120.898 1.00 56.25 441 GLN A CA 1
ATOM 3517 C C . GLN A 1 441 ? -71.424 -29.202 122.256 1.00 56.25 441 GLN A C 1
ATOM 3519 O O . GLN A 1 441 ? -71.598 -29.989 123.177 1.00 56.25 441 GLN A O 1
ATOM 3524 N N . LYS A 1 442 ? -70.731 -28.067 122.411 1.00 55.09 442 LYS A N 1
ATOM 3525 C CA . LYS A 1 442 ? -70.109 -27.611 123.660 1.00 55.09 442 LYS A CA 1
ATOM 3526 C C . LYS A 1 442 ? -71.144 -27.038 124.629 1.00 55.09 442 LYS A C 1
ATOM 3528 O O . LYS A 1 442 ? -71.088 -27.355 125.804 1.00 55.09 442 LYS A O 1
ATOM 3533 N N . ARG A 1 443 ? -72.172 -26.334 124.136 1.00 51.38 443 ARG A N 1
ATOM 3534 C CA . ARG A 1 443 ? -73.376 -25.984 124.917 1.00 51.38 443 ARG A CA 1
ATOM 3535 C C . ARG A 1 443 ? -74.202 -27.212 125.316 1.00 51.38 443 ARG A C 1
ATOM 3537 O O . ARG A 1 443 ? -74.791 -27.205 126.384 1.00 51.38 443 ARG A O 1
ATOM 3544 N N . LEU A 1 444 ? -74.203 -28.273 124.508 1.00 47.94 444 LEU A N 1
ATOM 3545 C CA . LEU A 1 444 ? -74.812 -29.570 124.841 1.00 47.94 444 LEU A CA 1
ATOM 3546 C C . LEU A 1 444 ? -73.916 -30.464 125.726 1.00 47.94 444 LEU A C 1
ATOM 3548 O O . LEU A 1 444 ? -74.409 -31.447 126.270 1.00 47.94 444 LEU A O 1
ATOM 3552 N N . GLN A 1 445 ? -72.626 -30.143 125.884 1.00 47.72 445 GLN A N 1
ATOM 3553 C CA . GLN A 1 445 ? -71.689 -30.827 126.792 1.00 47.72 445 GLN A CA 1
ATOM 3554 C C . GLN A 1 445 ? -71.434 -30.064 128.103 1.00 47.72 445 GLN A C 1
ATOM 3556 O O . GLN A 1 445 ? -70.994 -30.686 129.066 1.00 47.72 445 GLN A O 1
ATOM 3561 N N . GLU A 1 446 ? -71.724 -28.761 128.164 1.00 43.62 446 GLU A N 1
ATOM 3562 C CA . GLU A 1 446 ? -71.588 -27.926 129.370 1.00 43.62 446 GLU A CA 1
ATOM 3563 C C . GLU A 1 446 ? -72.931 -27.642 130.073 1.00 43.62 446 GLU A C 1
ATOM 3565 O O . GLU A 1 446 ? -72.907 -27.224 131.223 1.00 43.62 446 GLU A O 1
ATOM 3570 N N . ASP A 1 447 ? -74.082 -27.971 129.469 1.00 41.81 447 ASP A N 1
ATOM 3571 C CA . ASP A 1 447 ? -75.390 -27.953 130.143 1.00 41.81 447 ASP A CA 1
ATOM 3572 C C . ASP A 1 447 ? -76.198 -29.222 129.843 1.00 41.81 447 ASP A C 1
ATOM 3574 O O . ASP A 1 447 ? -76.953 -29.332 128.874 1.00 41.81 447 ASP A O 1
ATOM 3578 N N . GLY A 1 448 ? -76.031 -30.205 130.726 1.00 33.25 448 GLY A N 1
ATOM 3579 C CA . GLY A 1 448 ? -76.761 -31.462 130.686 1.00 33.25 448 GLY A CA 1
ATOM 3580 C C . GLY A 1 448 ? -76.568 -32.287 131.951 1.00 33.25 448 GLY A C 1
ATOM 3581 O O . GLY A 1 448 ? -75.983 -33.363 131.885 1.00 33.25 448 GLY A O 1
ATOM 3582 N N . GLY A 1 449 ? -77.075 -31.815 133.099 1.00 34.50 449 GLY A N 1
ATOM 3583 C CA . GLY A 1 449 ? -77.306 -32.732 134.220 1.00 34.50 449 GLY A CA 1
ATOM 3584 C C . GLY A 1 449 ? -77.501 -32.156 135.621 1.00 34.50 449 GLY A C 1
ATOM 3585 O O . GLY A 1 449 ? -76.739 -32.532 136.500 1.00 34.50 449 GLY A O 1
ATOM 3586 N N . GLN A 1 450 ? -78.526 -31.326 135.855 1.00 36.69 450 GLN A N 1
ATOM 3587 C CA . GLN A 1 450 ? -79.274 -31.233 137.133 1.00 36.69 450 GLN A CA 1
ATOM 3588 C C . GLN A 1 450 ? -80.445 -30.252 136.943 1.00 36.69 450 GLN A C 1
ATOM 3590 O O . GLN A 1 450 ? -80.258 -29.050 136.828 1.00 36.69 450 GLN A O 1
ATOM 3595 N N . SER A 1 451 ? -81.615 -30.759 136.562 1.00 35.06 451 SER A N 1
ATOM 3596 C CA . SER A 1 451 ? -82.716 -31.197 137.437 1.00 35.06 451 SER A CA 1
ATOM 3597 C C . SER A 1 451 ? -83.687 -30.067 137.793 1.00 35.06 451 SER A C 1
ATOM 3599 O O . SER A 1 451 ? -83.357 -29.177 138.567 1.00 35.06 451 SER A O 1
ATOM 3601 N N . ASP A 1 452 ? -84.908 -30.243 137.291 1.00 33.22 452 ASP A N 1
ATOM 3602 C CA . ASP A 1 452 ? -86.176 -30.046 137.991 1.00 33.22 452 ASP A CA 1
ATOM 3603 C C . ASP A 1 452 ? -86.630 -28.651 138.455 1.00 33.22 452 ASP A C 1
ATOM 3605 O O . ASP A 1 452 ? -85.933 -27.909 139.137 1.00 33.22 452 ASP A O 1
ATOM 3609 N N . LYS A 1 453 ? -87.944 -28.451 138.241 1.00 35.84 453 LYS A N 1
ATOM 3610 C CA . LYS A 1 453 ? -88.855 -27.406 138.760 1.00 35.84 453 LYS A CA 1
ATOM 3611 C C . LYS A 1 453 ? -88.812 -26.115 137.929 1.00 35.84 453 LYS A C 1
ATOM 3613 O O . LYS A 1 453 ? -87.875 -25.343 137.997 1.00 35.84 453 LYS A O 1
ATOM 3618 N N . GLY A 1 454 ? -89.782 -25.804 137.073 1.00 32.97 454 GLY A N 1
ATOM 3619 C CA . GLY A 1 454 ? -91.217 -26.032 137.205 1.00 32.97 454 GLY A CA 1
ATOM 3620 C C . GLY A 1 454 ? -91.879 -24.850 137.914 1.00 32.97 454 GLY A C 1
ATOM 3621 O O . GLY A 1 454 ? -92.174 -24.959 139.093 1.00 32.97 454 GLY A O 1
ATOM 3622 N N . GLY A 1 455 ? -92.131 -23.776 137.156 1.00 36.91 455 GLY A N 1
ATOM 3623 C CA . GLY A 1 455 ? -93.239 -22.826 137.342 1.00 36.91 455 GLY A CA 1
ATOM 3624 C C . GLY A 1 455 ? -93.222 -21.855 138.535 1.00 36.91 455 GLY A C 1
ATOM 3625 O O . GLY A 1 455 ? -92.702 -22.156 139.599 1.00 36.91 455 GLY A O 1
ATOM 3626 N N . PHE A 1 456 ? -93.947 -20.739 138.340 1.00 29.80 456 PHE A N 1
ATOM 3627 C CA . PHE A 1 456 ? -94.427 -19.777 139.354 1.00 29.80 456 PHE A CA 1
ATOM 3628 C C . PHE A 1 456 ? -93.341 -18.922 140.050 1.00 29.80 456 PHE A C 1
ATOM 3630 O O . PHE A 1 456 ? -92.248 -19.382 140.316 1.00 29.80 456 PHE A O 1
ATOM 3637 N N . ALA A 1 457 ? -93.541 -17.666 140.444 1.00 31.34 457 ALA A N 1
ATOM 3638 C CA . ALA A 1 457 ? -94.603 -16.681 140.271 1.00 31.34 457 ALA A CA 1
ATOM 3639 C C . ALA A 1 457 ? -94.140 -15.354 140.911 1.00 31.34 457 ALA A C 1
ATOM 3641 O O . ALA A 1 457 ? -93.402 -15.378 141.885 1.00 31.34 457 ALA A O 1
ATOM 3642 N N . VAL A 1 458 ? -94.629 -14.236 140.358 1.00 35.81 458 VAL A N 1
ATOM 3643 C CA . VAL A 1 458 ? -95.178 -13.039 141.037 1.00 35.81 458 VAL A CA 1
ATOM 3644 C C . VAL A 1 458 ? -94.442 -12.467 142.264 1.00 35.81 458 VAL A C 1
ATOM 3646 O O . VAL A 1 458 ? -94.351 -13.116 143.296 1.00 35.81 458 VAL A O 1
ATOM 3649 N N . GLY A 1 459 ? -94.175 -11.152 142.246 1.00 29.44 459 GLY A N 1
ATOM 3650 C CA . GLY A 1 459 ? -94.308 -10.362 143.480 1.00 29.44 459 GLY A CA 1
ATOM 3651 C C . GLY A 1 459 ? -93.512 -9.064 143.576 1.00 29.44 459 GLY A C 1
ATOM 3652 O O . GLY A 1 459 ? -92.334 -9.065 143.894 1.00 29.44 459 GLY A O 1
ATOM 3653 N N . ILE A 1 460 ? -94.226 -7.964 143.360 1.00 38.19 460 ILE A N 1
ATOM 3654 C CA . ILE A 1 460 ? -93.936 -6.562 143.705 1.00 38.19 460 ILE A CA 1
ATOM 3655 C C . ILE A 1 460 ? -93.579 -6.369 145.200 1.00 38.19 460 ILE A C 1
ATOM 3657 O O . ILE A 1 460 ? -94.178 -7.015 146.054 1.00 38.19 460 ILE A O 1
ATOM 3661 N N . GLY A 1 461 ? -92.718 -5.386 145.511 1.00 30.36 461 GLY A N 1
ATOM 3662 C CA . GLY A 1 461 ? -92.552 -4.783 146.853 1.00 30.36 461 GLY A CA 1
ATOM 3663 C C . GLY A 1 461 ? -91.207 -4.051 146.992 1.00 30.36 461 GLY A C 1
ATOM 3664 O O . GLY A 1 461 ? -90.179 -4.701 147.101 1.00 30.36 461 GLY A O 1
ATOM 3665 N N . 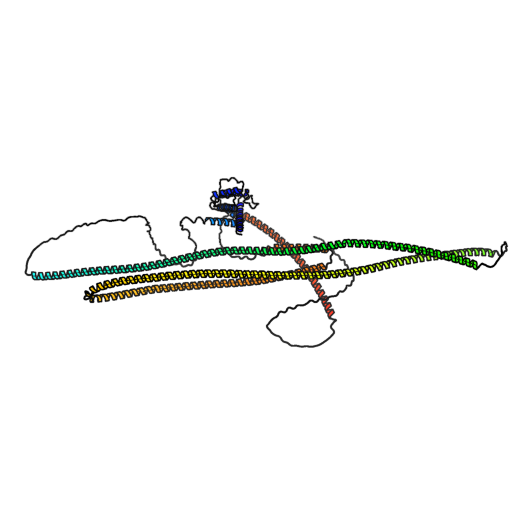ILE A 1 462 ? -91.103 -2.745 146.714 1.00 30.86 462 ILE A N 1
ATOM 3666 C CA . ILE A 1 462 ? -91.238 -1.613 147.661 1.00 30.86 462 ILE A CA 1
ATOM 3667 C C . ILE A 1 462 ? -90.361 -1.760 148.919 1.00 30.86 462 ILE A C 1
ATOM 3669 O O . ILE A 1 462 ? -90.748 -2.475 149.835 1.00 30.86 462 ILE A O 1
ATOM 3673 N N . SER A 1 463 ? -89.268 -0.988 148.993 1.00 34.81 463 SER A N 1
ATOM 3674 C CA . SER A 1 463 ? -88.988 -0.075 150.121 1.00 34.81 463 SER A CA 1
ATOM 3675 C C . SER A 1 463 ? -87.694 0.729 149.911 1.00 34.81 463 SER A C 1
ATOM 3677 O O . SER A 1 463 ? -86.584 0.212 149.863 1.00 34.81 463 SER A O 1
ATOM 3679 N N . GLU A 1 464 ? -87.899 2.029 149.703 1.00 40.00 464 GLU A N 1
ATOM 3680 C CA . GLU A 1 464 ? -87.270 3.130 150.445 1.00 40.00 464 GLU A CA 1
ATOM 3681 C C . GLU A 1 464 ? -85.815 2.953 150.917 1.00 40.00 464 GLU A C 1
ATOM 3683 O O . GLU A 1 464 ? -85.563 2.423 151.993 1.00 40.00 464 GLU A O 1
ATOM 3688 N N . LEU A 1 465 ? -84.872 3.543 150.170 1.00 43.44 465 LEU A N 1
ATOM 3689 C CA . LEU A 1 465 ? -83.613 4.065 150.710 1.00 43.44 465 LEU A CA 1
ATOM 3690 C C . LEU A 1 465 ? -83.108 5.238 149.846 1.00 43.44 465 LEU A C 1
ATOM 3692 O O . LEU A 1 465 ? -82.710 5.067 148.699 1.00 43.44 465 LEU A O 1
ATOM 3696 N N . ASN A 1 466 ? -83.151 6.421 150.462 1.00 38.59 466 ASN A N 1
ATOM 3697 C CA . ASN A 1 466 ? -82.455 7.679 150.168 1.00 38.59 466 ASN A CA 1
ATOM 3698 C C . ASN A 1 466 ? -82.650 8.345 148.769 1.00 38.59 466 ASN A C 1
ATOM 3700 O O . ASN A 1 466 ? -82.006 7.942 147.798 1.00 38.59 466 ASN A O 1
ATOM 3704 N N . PRO A 1 467 ? -83.476 9.409 148.643 1.00 52.56 467 PRO A N 1
ATOM 3705 C CA . PRO A 1 467 ? -83.779 10.064 147.362 1.00 52.56 467 PRO A CA 1
ATOM 3706 C C . PRO A 1 467 ? -82.593 10.775 146.683 1.00 52.56 467 PRO A C 1
ATOM 3708 O O . PRO A 1 467 ? -82.666 11.009 145.481 1.00 52.56 467 PRO A O 1
ATOM 3711 N N . GLU A 1 468 ? -81.485 11.039 147.380 1.00 51.22 468 GLU A N 1
ATOM 3712 C CA . GLU A 1 468 ? -80.290 11.651 146.769 1.00 51.22 468 GLU A CA 1
ATOM 3713 C C . GLU A 1 468 ? -79.457 10.652 145.932 1.00 51.22 468 GLU A C 1
ATOM 3715 O O . GLU A 1 468 ? -78.806 11.046 144.969 1.00 51.22 468 GLU A O 1
ATOM 3720 N N . LEU A 1 469 ? -79.540 9.338 146.199 1.00 53.75 469 LEU A N 1
ATOM 3721 C CA . LEU A 1 469 ? -78.765 8.318 145.466 1.00 53.75 469 LEU A CA 1
ATOM 3722 C C . LEU A 1 469 ? -79.435 7.854 144.157 1.00 53.75 469 LEU A C 1
ATOM 3724 O O . LEU A 1 469 ? -78.778 7.326 143.260 1.00 53.75 469 LEU A O 1
ATOM 3728 N N . MET A 1 470 ? -80.758 8.009 144.043 1.00 52.44 470 MET A N 1
ATOM 3729 C CA . MET A 1 470 ? -81.554 7.524 142.903 1.00 52.44 470 MET A CA 1
ATOM 3730 C C . MET A 1 470 ? -81.473 8.437 141.672 1.00 52.44 470 MET A C 1
ATOM 3732 O O . MET A 1 470 ? -81.638 7.950 140.549 1.00 52.44 470 MET A O 1
ATOM 3736 N N . GLU A 1 471 ? -81.196 9.731 141.859 1.00 60.00 471 GLU A N 1
ATOM 3737 C CA . GLU A 1 471 ? -80.898 10.640 140.747 1.00 60.00 471 GLU A CA 1
ATOM 3738 C C . GLU A 1 471 ? -79.488 10.397 140.191 1.00 60.00 471 GLU A C 1
ATOM 3740 O O . GLU A 1 471 ? -79.357 10.251 138.975 1.00 60.00 471 GLU A O 1
ATOM 3745 N N . GLU A 1 472 ? -78.473 10.194 141.044 1.00 59.84 472 GLU A N 1
ATOM 3746 C CA . GLU A 1 472 ? -77.108 9.844 140.607 1.00 59.84 472 GLU A CA 1
ATOM 3747 C C . GLU A 1 472 ? -77.021 8.469 139.924 1.00 59.84 472 GLU A C 1
ATOM 3749 O O . GLU A 1 472 ? -76.314 8.299 138.933 1.00 59.84 472 GLU A O 1
ATOM 3754 N N . LEU A 1 473 ? -77.784 7.469 140.379 1.00 60.72 473 LEU A N 1
ATOM 3755 C CA . LEU A 1 473 ? -77.818 6.155 139.724 1.00 60.72 473 LEU A CA 1
ATOM 3756 C C . LEU A 1 473 ? -78.504 6.184 138.353 1.00 60.72 473 LEU A C 1
ATOM 3758 O O . LEU A 1 473 ? -78.144 5.399 137.473 1.00 60.72 473 LEU A O 1
ATOM 3762 N N . LYS A 1 474 ? -79.492 7.062 138.146 1.00 63.69 474 LYS A N 1
ATOM 3763 C CA . LYS A 1 474 ? -80.134 7.229 136.834 1.00 63.69 474 LYS A CA 1
ATOM 3764 C C . LYS A 1 474 ? -79.240 8.000 135.867 1.00 63.69 474 LYS A C 1
ATOM 3766 O O . LYS A 1 474 ? -79.143 7.584 134.711 1.00 63.69 474 LYS A O 1
ATOM 3771 N N . THR A 1 475 ? -78.546 9.041 136.326 1.00 69.75 475 THR A N 1
ATOM 3772 C CA . THR A 1 475 ? -77.571 9.765 135.498 1.00 69.75 475 THR A CA 1
ATOM 3773 C C . THR A 1 475 ? -76.381 8.874 135.146 1.00 69.75 475 THR A C 1
ATOM 3775 O O . THR A 1 475 ? -76.121 8.694 133.958 1.00 69.75 475 THR A O 1
ATOM 3778 N N . LEU A 1 476 ? -75.765 8.177 136.109 1.00 69.88 476 LEU A N 1
ATOM 3779 C CA . LEU A 1 476 ? -74.650 7.250 135.853 1.00 69.88 476 LEU A CA 1
ATOM 3780 C C . LEU A 1 476 ? -75.029 6.083 134.932 1.00 69.88 476 LEU A C 1
ATOM 3782 O O . LEU A 1 476 ? -74.238 5.701 134.074 1.00 69.88 476 LEU A O 1
ATOM 3786 N N . ARG A 1 477 ? -76.242 5.521 135.041 1.00 70.44 477 ARG A N 1
ATOM 3787 C CA . ARG A 1 477 ? -76.700 4.469 134.111 1.00 70.44 477 ARG A CA 1
ATOM 3788 C C . ARG A 1 477 ? -76.931 5.003 132.698 1.00 70.44 477 ARG A C 1
ATOM 3790 O O . ARG A 1 477 ? -76.630 4.296 131.738 1.00 70.44 477 ARG A O 1
ATOM 3797 N N . SER A 1 478 ? -77.430 6.233 132.561 1.00 74.69 478 SER A N 1
ATOM 3798 C CA . SER A 1 478 ? -77.602 6.875 131.252 1.00 74.69 478 SER A CA 1
ATOM 3799 C C . SER A 1 478 ? -76.265 7.283 130.618 1.00 74.69 478 SER A C 1
ATOM 3801 O O . SER A 1 478 ? -76.074 7.084 129.419 1.00 74.69 478 SER A O 1
ATOM 3803 N N . GLU A 1 479 ? -75.299 7.751 131.412 1.00 71.81 479 GLU A N 1
ATOM 3804 C CA . GLU A 1 479 ? -73.955 8.084 130.937 1.00 71.81 479 GLU A CA 1
ATOM 3805 C C . GLU A 1 479 ? -73.133 6.839 130.610 1.00 71.81 479 GLU A C 1
ATOM 3807 O O . GLU A 1 479 ? -72.464 6.825 129.581 1.00 71.81 479 GLU A O 1
ATOM 3812 N N . TYR A 1 480 ? -73.233 5.768 131.401 1.00 74.00 480 TYR A N 1
ATOM 3813 C CA . TYR A 1 480 ? -72.593 4.486 131.098 1.00 74.00 480 TYR A CA 1
ATOM 3814 C C . TYR A 1 480 ? -73.158 3.859 129.817 1.00 74.00 480 TYR A C 1
ATOM 3816 O O . TYR A 1 480 ? -72.398 3.367 128.987 1.00 74.00 480 TYR A O 1
ATOM 3824 N N . ALA A 1 481 ? -74.478 3.925 129.605 1.00 76.12 481 ALA A N 1
ATOM 3825 C CA . ALA A 1 481 ? -75.093 3.482 128.355 1.00 76.12 481 ALA A CA 1
ATOM 3826 C C . ALA A 1 481 ? -74.599 4.309 127.158 1.00 76.12 481 ALA A C 1
ATOM 3828 O O . ALA A 1 481 ? -74.219 3.741 126.135 1.00 76.12 481 ALA A O 1
ATOM 3829 N N . ARG A 1 482 ? -74.518 5.638 127.310 1.00 75.75 482 ARG A N 1
ATOM 3830 C CA . ARG A 1 482 ? -74.004 6.535 126.267 1.00 75.75 482 ARG A CA 1
ATOM 3831 C C . ARG A 1 482 ? -72.524 6.277 125.967 1.00 75.75 482 ARG A C 1
ATOM 3833 O O . ARG A 1 482 ? -72.146 6.207 124.804 1.00 75.75 482 ARG A O 1
ATOM 3840 N N . LEU A 1 483 ? -71.686 6.119 126.992 1.00 72.81 483 LEU A N 1
ATOM 3841 C CA . LEU A 1 483 ? -70.252 5.841 126.851 1.00 72.81 483 LEU A CA 1
ATOM 3842 C C . LEU A 1 483 ? -69.999 4.476 126.204 1.00 72.81 483 LEU A C 1
ATOM 3844 O O . LEU A 1 483 ? -69.162 4.385 125.312 1.00 72.81 483 LEU A O 1
ATOM 3848 N N . LYS A 1 484 ? -70.772 3.451 126.569 1.00 74.31 484 LYS A N 1
ATOM 3849 C CA . LYS A 1 484 ? -70.692 2.115 125.965 1.00 74.31 484 LYS A CA 1
ATOM 3850 C C . LYS A 1 484 ? -71.139 2.108 124.501 1.00 74.31 484 LYS A C 1
ATOM 3852 O O . LYS A 1 484 ? -70.558 1.406 123.678 1.00 74.31 484 LYS A O 1
ATOM 3857 N N . GLU A 1 485 ? -72.132 2.924 124.149 1.00 72.88 485 GLU A N 1
ATOM 3858 C CA . GLU A 1 485 ? -72.530 3.116 122.753 1.00 72.88 485 GLU A CA 1
ATOM 3859 C C . GLU A 1 485 ? -71.437 3.847 121.951 1.00 72.88 485 GLU A C 1
ATOM 3861 O O . GLU A 1 485 ? -71.126 3.449 120.828 1.00 72.88 485 GLU A O 1
ATOM 3866 N N . PHE A 1 486 ? -70.788 4.857 122.544 1.00 71.88 486 PHE A N 1
ATOM 3867 C CA . PHE A 1 486 ? -69.644 5.551 121.940 1.00 71.88 486 PHE A CA 1
ATOM 3868 C C . PHE A 1 486 ? -68.418 4.649 121.755 1.00 71.88 486 PHE A C 1
ATOM 3870 O O . PHE A 1 486 ? -67.744 4.758 120.733 1.00 71.88 486 PHE A O 1
ATOM 3877 N N . GLU A 1 487 ? -68.135 3.761 122.707 1.00 66.62 487 GLU A N 1
ATOM 3878 C CA . GLU A 1 487 ? -67.057 2.772 122.621 1.00 66.62 487 GLU A CA 1
ATOM 3879 C C . GLU A 1 487 ? -67.344 1.752 121.509 1.00 66.62 487 GLU A C 1
ATOM 3881 O O . GLU A 1 487 ? -66.507 1.559 120.631 1.00 66.62 487 GLU A O 1
ATOM 3886 N N . SER A 1 488 ? -68.579 1.235 121.434 1.00 68.00 488 SER A N 1
ATOM 3887 C CA . SER A 1 488 ? -68.992 0.318 120.362 1.00 68.00 488 SER A CA 1
ATOM 3888 C C . SER A 1 488 ? -68.928 0.950 118.965 1.00 68.00 488 SER A C 1
ATOM 3890 O O . SER A 1 488 ? -68.472 0.313 118.020 1.00 68.00 488 SER A O 1
ATOM 3892 N N . LYS A 1 489 ? -69.314 2.228 118.822 1.00 70.19 489 LYS A N 1
ATOM 3893 C CA . LYS A 1 489 ? -69.212 2.956 117.546 1.00 70.19 489 LYS A CA 1
ATOM 3894 C C . LYS A 1 489 ? -67.759 3.249 117.170 1.00 70.19 489 LYS A C 1
ATOM 3896 O O . LYS A 1 489 ? -67.401 3.116 116.007 1.00 70.19 489 LYS A O 1
ATOM 3901 N N . ARG A 1 490 ? -66.898 3.591 118.137 1.00 68.38 490 ARG A N 1
ATOM 3902 C CA . ARG A 1 490 ? -65.466 3.814 117.878 1.00 68.38 490 ARG A CA 1
ATOM 3903 C C . ARG A 1 490 ? -64.730 2.542 117.475 1.00 68.38 490 ARG A C 1
ATOM 3905 O O . ARG A 1 490 ? -63.869 2.617 116.603 1.00 68.38 490 ARG A O 1
ATOM 3912 N N . GLU A 1 491 ? -65.051 1.407 118.089 1.00 68.50 491 GLU A N 1
ATOM 3913 C CA . GLU A 1 491 ? -64.461 0.121 117.716 1.00 68.50 491 GLU A CA 1
ATOM 3914 C C . GLU A 1 491 ? -64.878 -0.276 116.299 1.00 68.50 491 GLU A C 1
ATOM 3916 O O . GLU A 1 491 ? -64.003 -0.552 115.480 1.00 68.50 491 GLU A O 1
ATOM 3921 N N . VAL A 1 492 ? -66.170 -0.184 115.963 1.00 70.88 492 VAL A N 1
ATOM 3922 C CA . VAL A 1 492 ? -66.682 -0.481 114.612 1.00 70.88 492 VAL A CA 1
ATOM 3923 C C . VAL A 1 492 ? -66.059 0.435 113.552 1.00 70.88 492 VAL A C 1
ATOM 3925 O O . VAL A 1 492 ? -65.543 -0.067 112.558 1.00 70.88 492 VAL A O 1
ATOM 3928 N N . ASP A 1 493 ? -65.982 1.749 113.790 1.00 74.31 493 ASP A N 1
ATOM 3929 C CA . ASP A 1 493 ? -65.360 2.700 112.851 1.00 74.31 493 ASP A CA 1
ATOM 3930 C C . ASP A 1 493 ? -63.839 2.503 112.704 1.00 74.31 493 ASP A C 1
ATOM 3932 O O . ASP A 1 493 ? -63.240 2.914 111.705 1.00 74.31 493 ASP A O 1
ATOM 3936 N N . SER A 1 494 ? -63.177 1.942 113.721 1.00 75.38 494 SER A N 1
ATOM 3937 C CA . SER A 1 494 ? -61.744 1.629 113.677 1.00 75.38 494 SER A CA 1
ATOM 3938 C C . SER A 1 494 ? -61.470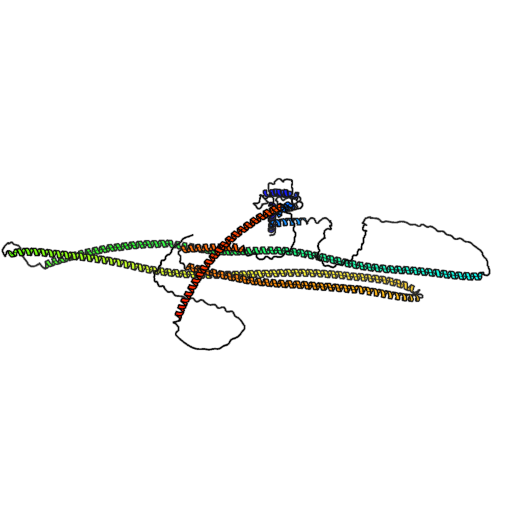 0.322 112.936 1.00 75.38 494 SER A C 1
ATOM 3940 O O . SER A 1 494 ? -60.538 0.266 112.135 1.00 75.38 494 SER A O 1
ATOM 3942 N N . VAL A 1 495 ? -62.312 -0.693 113.150 1.00 77.31 495 VAL A N 1
ATOM 3943 C CA . VAL A 1 495 ? -62.238 -1.993 112.479 1.00 77.31 495 VAL A CA 1
ATOM 3944 C C . VAL A 1 495 ? -62.583 -1.830 111.006 1.00 77.31 495 VAL A C 1
ATOM 3946 O O . VAL A 1 495 ? -61.818 -2.294 110.173 1.00 77.31 495 VAL A O 1
ATOM 3949 N N . GLN A 1 496 ? -63.627 -1.068 110.675 1.00 83.00 496 GLN A N 1
ATOM 3950 C CA . GLN A 1 496 ? -63.988 -0.786 109.288 1.00 83.00 496 GLN A CA 1
ATOM 3951 C C . GLN A 1 496 ? -62.869 -0.035 108.548 1.00 83.00 496 GLN A C 1
ATOM 3953 O O . GLN A 1 496 ? -62.512 -0.404 107.435 1.00 83.00 496 GLN A O 1
ATOM 3958 N N . ARG A 1 497 ? -62.231 0.964 109.178 1.00 81.69 497 ARG A N 1
ATOM 3959 C CA . ARG A 1 497 ? -61.061 1.640 108.581 1.00 81.69 497 ARG A CA 1
ATOM 3960 C C . ARG A 1 497 ? -59.854 0.714 108.409 1.00 81.69 497 ARG A C 1
ATOM 3962 O O . ARG A 1 497 ? -59.083 0.887 107.467 1.00 81.69 497 ARG A O 1
ATOM 3969 N N . LEU A 1 498 ? -59.664 -0.244 109.314 1.00 82.50 498 LEU A N 1
ATOM 3970 C CA . LEU A 1 498 ? -58.624 -1.268 109.199 1.00 82.50 498 LEU A CA 1
ATOM 3971 C C . LEU A 1 498 ? -58.937 -2.278 108.087 1.00 82.50 498 LEU A C 1
ATOM 3973 O O . LEU A 1 498 ? -58.019 -2.662 107.369 1.00 82.50 498 LEU A O 1
ATOM 3977 N N . GLU A 1 499 ? -60.200 -2.664 107.913 1.00 84.88 499 GLU A N 1
ATOM 3978 C CA . GLU A 1 499 ? -60.668 -3.536 106.830 1.00 84.88 499 GLU A CA 1
ATOM 3979 C C . GLU A 1 499 ? -60.525 -2.856 105.466 1.00 84.88 499 GLU A C 1
ATOM 3981 O O . GLU A 1 499 ? -59.921 -3.432 104.568 1.00 84.88 499 GLU A O 1
ATOM 3986 N N . GLU A 1 500 ? -60.966 -1.601 105.333 1.00 87.94 500 GLU A N 1
ATOM 3987 C CA . GLU A 1 500 ? -60.805 -0.809 104.106 1.00 87.94 500 GLU A CA 1
ATOM 3988 C C . GLU A 1 500 ? -59.319 -0.625 103.748 1.00 87.94 500 GLU A C 1
ATOM 3990 O O . GLU A 1 500 ? -58.916 -0.845 102.607 1.00 87.94 500 GLU A O 1
ATOM 3995 N N . SER A 1 501 ? -58.472 -0.311 104.736 1.00 89.06 501 SER A N 1
ATOM 3996 C CA . SER A 1 501 ? -57.016 -0.206 104.552 1.00 89.06 501 SER A CA 1
ATOM 3997 C C . SER A 1 501 ? -56.373 -1.544 104.160 1.00 89.06 501 SER A C 1
ATOM 3999 O O . SER A 1 501 ? -55.476 -1.588 103.314 1.00 89.06 501 SER A O 1
ATOM 4001 N N . TYR A 1 502 ? -56.835 -2.652 104.743 1.00 89.88 502 TYR A N 1
ATOM 4002 C CA . TYR A 1 502 ? -56.361 -3.992 104.406 1.00 89.88 502 TYR A CA 1
ATOM 4003 C C . TYR A 1 502 ? -56.772 -4.403 102.988 1.00 89.88 502 TYR A C 1
ATOM 4005 O O . TYR A 1 502 ? -55.944 -4.933 102.244 1.00 89.88 502 TYR A O 1
ATOM 4013 N N . ASP A 1 503 ? -58.009 -4.120 102.588 1.00 89.00 503 ASP A N 1
ATOM 4014 C CA . ASP A 1 503 ? -58.515 -4.395 101.244 1.00 89.00 503 ASP A CA 1
ATOM 4015 C C . ASP A 1 503 ? -57.799 -3.552 100.184 1.00 89.00 503 ASP A C 1
ATOM 4017 O O . ASP A 1 503 ? -57.432 -4.070 99.124 1.00 89.00 503 ASP A O 1
ATOM 4021 N N . ASP A 1 504 ? -57.513 -2.283 100.477 1.00 89.56 504 ASP A N 1
ATOM 4022 C CA . ASP A 1 504 ? -56.707 -1.427 99.607 1.00 89.56 504 ASP A CA 1
ATOM 4023 C C . ASP A 1 504 ? -55.261 -1.930 99.503 1.00 89.56 504 ASP A C 1
ATOM 4025 O O . ASP A 1 504 ? -54.717 -2.030 98.397 1.00 89.56 504 ASP A O 1
ATOM 4029 N N . ALA A 1 505 ? -54.646 -2.337 100.618 1.00 88.62 505 ALA A N 1
ATOM 4030 C CA . ALA A 1 505 ? -53.318 -2.949 100.615 1.00 88.62 505 ALA A CA 1
ATOM 4031 C C . ALA A 1 505 ? -53.295 -4.268 99.822 1.00 88.62 505 ALA A C 1
ATOM 4033 O O . ALA A 1 505 ? -52.345 -4.534 99.078 1.00 88.62 505 ALA A O 1
ATOM 4034 N N . ARG A 1 506 ? -54.357 -5.076 99.919 1.00 91.69 506 ARG A N 1
ATOM 4035 C CA . ARG A 1 506 ? -54.518 -6.320 99.160 1.00 91.69 506 ARG A CA 1
ATOM 4036 C C . ARG A 1 506 ? -54.676 -6.051 97.665 1.00 91.69 506 ARG A C 1
ATOM 4038 O O . ARG A 1 506 ? -53.949 -6.649 96.873 1.00 91.69 506 ARG A O 1
ATOM 4045 N N . ARG A 1 507 ? -55.541 -5.114 97.266 1.00 91.19 507 ARG A N 1
ATOM 4046 C CA . ARG A 1 507 ? -55.698 -4.699 95.859 1.00 91.19 507 ARG A CA 1
ATOM 4047 C C . ARG A 1 507 ? -54.396 -4.170 95.276 1.00 91.19 507 ARG A C 1
ATOM 4049 O O . ARG A 1 507 ? -54.049 -4.489 94.139 1.00 91.19 507 ARG A O 1
ATOM 4056 N N . LEU A 1 508 ? -53.663 -3.369 96.046 1.00 91.19 508 LEU A N 1
ATOM 4057 C CA . LEU A 1 508 ? -52.383 -2.822 95.613 1.00 91.19 508 LEU A CA 1
ATOM 4058 C C . LEU A 1 508 ? -51.337 -3.935 95.438 1.00 91.19 508 LEU A C 1
ATOM 4060 O O . LEU A 1 508 ? -50.638 -3.963 94.426 1.00 91.19 508 LEU A O 1
ATOM 4064 N N . SER A 1 509 ? -51.286 -4.893 96.367 1.00 89.75 509 SER A N 1
ATOM 4065 C CA . SER A 1 509 ? -50.461 -6.105 96.280 1.00 89.75 509 SER A CA 1
ATOM 4066 C C . SER A 1 509 ? -50.780 -6.940 95.032 1.00 89.75 509 SER A C 1
ATOM 4068 O O . SER A 1 509 ? -49.876 -7.287 94.269 1.00 89.75 509 SER A O 1
ATOM 4070 N N . GLU A 1 510 ? -52.058 -7.208 94.761 1.00 90.88 510 GLU A N 1
ATOM 4071 C CA . GLU A 1 510 ? -52.499 -7.960 93.581 1.00 90.88 510 GLU A CA 1
ATOM 4072 C C . GLU A 1 510 ? -52.158 -7.223 92.279 1.00 90.88 510 GLU A C 1
ATOM 4074 O O . GLU A 1 510 ? -51.678 -7.841 91.325 1.00 90.88 510 GLU A O 1
ATOM 4079 N N . LYS A 1 511 ? -52.303 -5.892 92.254 1.00 92.06 511 LYS A N 1
ATOM 4080 C CA . LYS A 1 511 ? -51.901 -5.055 91.117 1.00 92.06 511 LYS A CA 1
ATOM 4081 C C . LYS A 1 511 ? -50.395 -5.118 90.871 1.00 92.06 511 LYS A C 1
ATOM 4083 O O . LYS A 1 511 ? -49.983 -5.303 89.726 1.00 92.06 511 LYS A O 1
ATOM 4088 N N . PHE A 1 512 ? -49.575 -5.012 91.917 1.00 91.25 512 PHE A N 1
ATOM 4089 C CA . PHE A 1 512 ? -48.123 -5.152 91.791 1.00 91.25 512 PHE A CA 1
ATOM 4090 C C . PHE A 1 512 ? -47.722 -6.555 91.340 1.00 91.25 512 PHE A C 1
ATOM 4092 O O . PHE A 1 512 ? -46.855 -6.691 90.480 1.00 91.25 512 PHE A O 1
ATOM 4099 N N . LYS A 1 513 ? -48.388 -7.599 91.841 1.00 92.88 513 LYS A N 1
ATOM 4100 C CA . LYS A 1 513 ? -48.156 -8.982 91.412 1.00 92.88 513 LYS A CA 1
ATOM 4101 C C . LYS A 1 513 ? -48.507 -9.181 89.936 1.00 92.88 513 LYS A C 1
ATOM 4103 O O . LYS A 1 513 ? -47.730 -9.785 89.201 1.00 92.88 513 LYS A O 1
ATOM 4108 N N . ALA A 1 514 ? -49.633 -8.633 89.478 1.00 90.94 514 ALA A N 1
ATOM 4109 C CA . ALA A 1 514 ? -50.033 -8.683 88.075 1.00 90.94 514 ALA A CA 1
ATOM 4110 C C . ALA A 1 514 ? -49.054 -7.917 87.171 1.00 90.94 514 ALA A C 1
ATOM 4112 O O . ALA A 1 514 ? -48.659 -8.431 86.124 1.00 90.94 514 ALA A O 1
ATOM 4113 N N . GLN A 1 515 ? -48.620 -6.722 87.589 1.00 91.06 515 GLN A N 1
ATOM 4114 C CA . GLN A 1 515 ? -47.601 -5.948 86.878 1.00 91.06 515 GLN A CA 1
ATOM 4115 C C . GLN A 1 515 ? -46.270 -6.698 86.811 1.00 91.06 515 GLN A C 1
ATOM 4117 O O . GLN A 1 515 ? -45.699 -6.791 85.733 1.00 91.06 515 GLN A O 1
ATOM 4122 N N . PHE A 1 516 ? -45.826 -7.294 87.918 1.00 93.69 516 PHE A N 1
ATOM 4123 C CA . PHE A 1 516 ? -44.609 -8.100 87.974 1.00 93.69 516 PHE A CA 1
ATOM 4124 C C . PHE A 1 516 ? -44.676 -9.318 87.045 1.00 93.69 516 PHE A C 1
ATOM 4126 O O . PHE A 1 516 ? -43.731 -9.596 86.315 1.00 93.69 516 PHE A O 1
ATOM 4133 N N . CYS A 1 517 ? -45.795 -10.046 87.026 1.00 92.94 517 CYS A N 1
ATOM 4134 C CA . CYS A 1 517 ? -45.961 -11.175 86.110 1.00 92.94 517 CYS A CA 1
ATOM 4135 C C . CYS A 1 517 ? -46.001 -10.729 84.642 1.00 92.94 517 CYS A C 1
ATOM 4137 O O . CYS A 1 517 ? -45.472 -11.434 83.785 1.00 92.94 517 CYS A O 1
ATOM 4139 N N . LYS A 1 518 ? -46.603 -9.570 84.350 1.00 93.44 518 LYS A N 1
ATOM 4140 C CA . LYS A 1 518 ? -46.624 -8.997 83.002 1.00 93.44 518 LYS A CA 1
ATOM 4141 C C . LYS A 1 518 ? -45.216 -8.615 82.542 1.00 93.44 518 LYS A C 1
ATOM 4143 O O . LYS A 1 518 ? -44.795 -9.086 81.493 1.00 93.44 518 LYS A O 1
ATOM 4148 N N . THR A 1 519 ? -44.474 -7.847 83.340 1.00 92.25 519 THR A N 1
ATOM 4149 C CA . THR A 1 519 ? -43.101 -7.446 82.997 1.00 92.25 519 THR A CA 1
ATOM 4150 C C . THR A 1 519 ? -42.159 -8.640 82.922 1.00 92.25 519 THR A C 1
ATOM 4152 O O . THR A 1 519 ? -41.287 -8.667 82.062 1.00 92.25 519 THR A O 1
ATOM 4155 N N . LYS A 1 520 ? -42.351 -9.662 83.765 1.00 94.44 520 LYS A N 1
ATOM 4156 C CA . LYS A 1 520 ? -41.602 -10.918 83.668 1.00 94.44 520 LYS A CA 1
ATOM 4157 C C . LYS A 1 520 ? -41.864 -11.641 82.341 1.00 94.44 520 LYS A C 1
ATOM 4159 O O . LYS A 1 520 ? -40.910 -12.063 81.704 1.00 94.44 520 LYS A O 1
ATOM 4164 N N . SER A 1 521 ? -43.124 -11.749 81.916 1.00 92.62 521 SER A N 1
ATOM 4165 C CA . SER A 1 521 ? -43.483 -12.360 80.626 1.00 92.62 521 SER A CA 1
ATOM 4166 C C . SER A 1 521 ? -42.912 -11.573 79.444 1.00 92.62 521 SER A C 1
ATOM 4168 O O . SER A 1 521 ? -42.394 -12.172 78.513 1.00 92.62 521 SER A O 1
ATOM 4170 N N . GLU A 1 522 ? -42.976 -10.239 79.485 1.00 92.75 522 GLU A N 1
ATOM 4171 C CA . GLU A 1 522 ? -42.392 -9.374 78.448 1.00 92.75 522 GLU A CA 1
ATOM 4172 C C . GLU A 1 522 ? -40.858 -9.491 78.407 1.00 92.75 522 GLU A C 1
ATOM 4174 O O . GLU A 1 522 ? -40.255 -9.478 77.334 1.00 92.75 522 GLU A O 1
ATOM 4179 N N . LEU A 1 523 ? -40.209 -9.648 79.565 1.00 94.12 523 LEU A N 1
ATOM 4180 C CA . LEU A 1 523 ? -38.773 -9.907 79.641 1.00 94.12 523 LEU A CA 1
ATOM 4181 C C . LEU A 1 523 ? -38.402 -11.278 79.051 1.00 94.12 523 LEU A C 1
ATOM 4183 O O . LEU A 1 523 ? -37.408 -11.378 78.341 1.00 94.12 523 LEU A O 1
ATOM 4187 N N . GLU A 1 524 ? -39.190 -12.321 79.312 1.00 93.00 524 GLU A N 1
ATOM 4188 C CA . GLU A 1 524 ? -38.975 -13.657 78.736 1.00 93.00 524 GLU A CA 1
ATOM 4189 C C . GLU A 1 524 ? -39.173 -13.646 77.208 1.00 93.00 524 GLU A C 1
ATOM 4191 O O . GLU A 1 524 ? -38.320 -14.156 76.481 1.00 93.00 524 GLU A O 1
ATOM 4196 N N . ASP A 1 525 ? -40.228 -12.989 76.707 1.00 92.81 525 ASP A N 1
ATOM 4197 C CA . ASP A 1 525 ? -40.476 -12.838 75.265 1.00 92.81 525 ASP A CA 1
ATOM 4198 C C . ASP A 1 525 ? -39.338 -12.040 74.582 1.00 92.81 525 ASP A C 1
ATOM 4200 O O . ASP A 1 525 ? -38.853 -12.421 73.516 1.00 92.81 525 ASP A O 1
ATOM 4204 N N . THR A 1 526 ? -38.851 -10.954 75.200 1.00 91.62 526 THR A N 1
ATOM 4205 C CA . THR A 1 526 ? -37.723 -10.172 74.648 1.00 91.62 526 THR A CA 1
ATOM 4206 C C . THR A 1 526 ? -36.397 -10.927 74.690 1.00 91.62 526 THR A C 1
ATOM 4208 O O . THR A 1 526 ? -35.619 -10.826 73.742 1.00 91.62 526 THR A O 1
ATOM 4211 N N . GLN A 1 527 ? -36.141 -11.720 75.735 1.00 92.31 527 GLN A N 1
ATOM 4212 C CA . GLN A 1 527 ? -34.980 -12.611 75.788 1.00 92.31 527 GLN A CA 1
ATOM 4213 C C . GLN A 1 527 ? -35.039 -13.669 74.685 1.00 92.31 527 GLN A C 1
ATOM 4215 O O . GLN A 1 527 ? -34.027 -13.934 74.039 1.00 92.31 527 GLN A O 1
ATOM 4220 N N . GLN A 1 528 ? -36.217 -14.234 74.420 1.00 93.81 528 GLN A N 1
ATOM 4221 C CA . GLN A 1 528 ? -36.389 -15.193 73.336 1.00 93.81 528 GLN A CA 1
ATOM 4222 C C . GLN A 1 528 ? -36.161 -14.553 71.957 1.00 93.81 528 GLN A C 1
ATOM 4224 O O . GLN A 1 528 ? -35.413 -15.106 71.151 1.00 93.81 528 GLN A O 1
ATOM 4229 N N . LEU A 1 529 ? -36.713 -13.362 71.706 1.00 92.75 529 LEU A N 1
ATOM 4230 C CA . LEU A 1 529 ? -36.474 -12.616 70.463 1.00 92.75 529 LEU A CA 1
ATOM 4231 C C . LEU A 1 529 ? -34.994 -12.262 70.261 1.00 92.75 529 LEU A C 1
ATOM 4233 O O . LEU A 1 529 ? -34.512 -12.276 69.126 1.00 92.75 529 LEU A O 1
ATOM 4237 N N . LEU A 1 530 ? -34.265 -11.962 71.342 1.00 91.62 530 LEU A N 1
ATOM 4238 C CA . LEU A 1 530 ? -32.823 -11.728 71.287 1.00 91.62 530 LEU A CA 1
ATOM 4239 C C . LEU A 1 530 ? -32.081 -13.000 70.861 1.00 91.62 530 LEU A C 1
ATOM 4241 O O . LEU A 1 530 ? -31.324 -12.948 69.896 1.00 91.62 530 LEU A O 1
ATOM 4245 N N . CYS A 1 531 ? -32.366 -14.145 71.488 1.00 92.94 531 CYS A N 1
ATOM 4246 C CA . CYS A 1 531 ? -31.783 -15.434 71.100 1.00 92.94 531 CYS A CA 1
ATOM 4247 C C . CYS A 1 531 ? -32.076 -15.779 69.626 1.00 92.94 531 CYS A C 1
ATOM 4249 O O . CYS A 1 531 ? -31.189 -16.203 68.888 1.00 92.94 531 CYS A O 1
ATOM 4251 N N . GLU A 1 532 ? -33.310 -15.570 69.160 1.00 91.94 532 GLU A N 1
ATOM 4252 C CA . GLU A 1 532 ? -33.690 -15.793 67.758 1.00 91.94 532 GLU A CA 1
ATOM 4253 C C . GLU A 1 532 ? -32.991 -14.818 66.795 1.00 91.94 532 GLU A C 1
ATOM 4255 O O . GLU A 1 532 ? -32.699 -15.164 65.646 1.00 91.94 532 GLU A O 1
ATOM 4260 N N . SER A 1 533 ? -32.713 -13.589 67.237 1.00 91.88 533 SER A N 1
ATOM 4261 C CA . SER A 1 533 ? -31.920 -12.621 66.476 1.00 91.88 533 SER A CA 1
ATOM 4262 C C . SER A 1 533 ? -30.456 -13.046 66.377 1.00 91.88 533 SER A C 1
ATOM 4264 O O . SER A 1 533 ? -29.906 -13.027 65.280 1.00 91.88 533 SER A O 1
ATOM 4266 N N . GLU A 1 534 ? -29.848 -13.481 67.481 1.00 91.69 534 GLU A N 1
ATOM 4267 C CA . GLU A 1 534 ? -28.459 -13.956 67.518 1.00 91.69 534 GLU A CA 1
ATOM 4268 C C . GLU A 1 534 ? -28.259 -15.184 66.618 1.00 91.69 534 GLU A C 1
ATOM 4270 O O . GLU A 1 534 ? -27.291 -15.254 65.861 1.00 91.69 534 GLU A O 1
ATOM 4275 N N . VAL A 1 535 ? -29.209 -16.127 66.619 1.00 94.06 535 VAL A N 1
ATOM 4276 C CA . VAL A 1 535 ? -29.175 -17.292 65.718 1.00 94.06 535 VAL A CA 1
ATOM 4277 C C . VAL A 1 535 ? -29.298 -16.869 64.251 1.00 94.06 535 VAL A C 1
ATOM 4279 O O . VAL A 1 535 ? -28.578 -17.387 63.395 1.00 94.06 535 VAL A O 1
ATOM 4282 N N . ARG A 1 536 ? -30.182 -15.913 63.931 1.00 93.38 536 ARG A N 1
ATOM 4283 C CA . ARG A 1 536 ? -30.298 -15.379 62.563 1.00 93.38 536 ARG A CA 1
ATOM 4284 C C . ARG A 1 536 ? -29.027 -14.663 62.117 1.00 93.38 536 ARG A C 1
ATOM 4286 O O . ARG A 1 536 ? -28.599 -14.867 60.985 1.00 93.38 536 ARG A O 1
ATOM 4293 N N . GLU A 1 537 ? -28.418 -13.861 62.985 1.00 90.75 537 GLU A N 1
ATOM 4294 C CA . GLU A 1 537 ? -27.157 -13.173 62.698 1.00 90.75 537 GLU A CA 1
ATOM 4295 C C . GLU A 1 537 ? -26.017 -14.171 62.464 1.00 90.75 537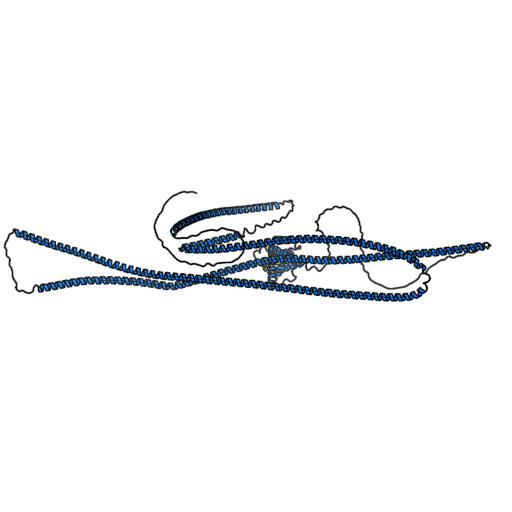 GLU A C 1
ATOM 4297 O O . GLU A 1 537 ? -25.281 -14.038 61.487 1.00 90.75 537 GLU A O 1
ATOM 4302 N N . ALA A 1 538 ? -25.923 -15.223 63.283 1.00 92.44 538 ALA A N 1
ATOM 4303 C CA . ALA A 1 538 ? -24.951 -16.294 63.090 1.00 92.44 538 ALA A CA 1
ATOM 4304 C C . ALA A 1 538 ? -25.131 -17.004 61.735 1.00 92.44 538 ALA A C 1
ATOM 4306 O O . ALA A 1 538 ? -24.152 -17.231 61.025 1.00 92.44 538 ALA A O 1
ATOM 4307 N N . ASN A 1 539 ? -26.372 -17.298 61.333 1.00 92.69 539 ASN A N 1
ATOM 4308 C CA . ASN A 1 539 ? -26.655 -17.911 60.031 1.00 92.69 539 ASN A CA 1
ATOM 4309 C C . ASN A 1 539 ? -26.285 -16.984 58.862 1.00 92.69 539 ASN A C 1
ATOM 4311 O O . ASN A 1 539 ? -25.634 -17.423 57.916 1.00 92.69 539 ASN A O 1
ATOM 4315 N N . LEU A 1 540 ? -26.634 -15.696 58.946 1.00 91.56 540 LEU A N 1
ATOM 4316 C CA . LEU A 1 540 ? -26.277 -14.705 57.925 1.00 91.56 540 LEU A CA 1
ATOM 4317 C C . LEU A 1 540 ? -24.761 -14.499 57.822 1.00 91.56 540 LEU A C 1
ATOM 4319 O O . LEU A 1 540 ? -24.240 -14.320 56.724 1.00 91.56 540 LEU A O 1
ATOM 4323 N N . MET A 1 541 ? -24.036 -14.559 58.942 1.00 91.25 541 MET A N 1
ATOM 4324 C CA . MET A 1 541 ? -22.571 -14.524 58.950 1.00 91.25 541 MET A CA 1
ATOM 4325 C C . MET A 1 541 ? -21.976 -15.727 58.210 1.00 91.25 541 MET A C 1
ATOM 4327 O O . MET A 1 541 ? -21.075 -15.550 57.391 1.00 91.25 541 MET A O 1
ATOM 4331 N N . VAL A 1 542 ? -22.515 -16.932 58.424 1.00 92.81 542 VAL A N 1
ATOM 4332 C CA . VAL A 1 542 ? -22.090 -18.141 57.697 1.00 92.81 542 VAL A CA 1
ATOM 4333 C C . VAL A 1 542 ? -22.390 -18.027 56.199 1.00 92.81 542 VAL A C 1
ATOM 4335 O O . VAL A 1 542 ? -21.524 -18.335 55.380 1.00 92.81 542 VAL A O 1
ATOM 4338 N N . GLU A 1 543 ? -23.574 -17.547 55.811 1.00 92.19 543 GLU A N 1
ATOM 4339 C CA . GLU A 1 543 ? -23.913 -17.306 54.400 1.00 92.19 543 GLU A CA 1
ATOM 4340 C C . GLU A 1 543 ? -22.989 -16.260 53.760 1.00 92.19 543 GLU A C 1
ATOM 4342 O O . GLU A 1 543 ? -22.500 -16.457 52.645 1.00 92.19 543 GLU A O 1
ATOM 4347 N N . ALA A 1 544 ? -22.682 -15.174 54.473 1.00 89.00 544 ALA A N 1
ATOM 4348 C CA . ALA A 1 544 ? -21.753 -14.150 54.006 1.00 89.00 544 ALA A CA 1
ATOM 4349 C C . ALA A 1 544 ? -20.334 -14.711 53.806 1.00 89.00 544 ALA A C 1
ATOM 4351 O O . ALA A 1 544 ? -19.676 -14.385 52.814 1.00 89.00 544 ALA A O 1
ATOM 4352 N N . GLU A 1 545 ? -19.861 -15.583 54.700 1.00 92.38 545 GLU A N 1
ATOM 4353 C CA . GLU A 1 545 ? -18.579 -16.276 54.539 1.00 92.38 545 GLU A CA 1
ATOM 4354 C C . GLU A 1 545 ? -18.582 -17.242 53.348 1.00 92.38 545 GLU A C 1
ATOM 4356 O O . GLU A 1 545 ? -17.615 -17.267 52.580 1.00 92.38 545 GLU A O 1
ATOM 4361 N N . GLN A 1 546 ? -19.671 -17.986 53.134 1.00 92.50 546 GLN A N 1
ATOM 4362 C CA . GLN A 1 546 ? -19.824 -18.871 51.976 1.00 92.50 546 GLN A CA 1
ATOM 4363 C C . GLN A 1 546 ? -19.825 -18.091 50.657 1.00 92.50 546 GLN A C 1
ATOM 4365 O O . GLN A 1 546 ? -19.112 -18.461 49.722 1.00 92.50 546 GLN A O 1
ATOM 4370 N N . LEU A 1 547 ? -20.561 -16.979 50.583 1.00 90.69 547 LEU A N 1
ATOM 4371 C CA . LEU A 1 547 ? -20.569 -16.104 49.409 1.00 90.69 547 LEU A CA 1
ATOM 4372 C C . LEU A 1 547 ? -19.192 -15.490 49.161 1.00 90.69 547 LEU A C 1
ATOM 4374 O O . LEU A 1 547 ? -18.727 -15.458 48.023 1.00 90.69 547 LEU A O 1
ATOM 4378 N N . LYS A 1 548 ? -18.497 -15.059 50.218 1.00 91.69 548 LYS A N 1
ATOM 4379 C CA . LYS A 1 548 ? -17.131 -14.542 50.110 1.00 91.69 548 LYS A CA 1
ATOM 4380 C C . LYS A 1 548 ? -16.166 -15.600 49.577 1.00 91.69 548 LYS A C 1
ATOM 4382 O O . LYS A 1 548 ? -15.331 -15.279 48.736 1.00 91.69 548 LYS A O 1
ATOM 4387 N N . LYS A 1 549 ? -16.294 -16.852 50.025 1.00 93.69 549 LYS A N 1
ATOM 4388 C CA . LYS A 1 549 ? -15.503 -17.974 49.508 1.00 93.69 549 LYS A CA 1
ATOM 4389 C C . LYS A 1 549 ? -15.793 -18.226 48.025 1.00 93.69 549 LYS A C 1
ATOM 4391 O O . LYS A 1 549 ? -14.853 -18.305 47.243 1.00 93.69 549 LYS A O 1
ATOM 4396 N N . LYS A 1 550 ? -17.069 -18.231 47.626 1.00 93.38 550 LYS A N 1
ATOM 4397 C CA . LYS A 1 550 ? -17.486 -18.392 46.224 1.00 93.38 550 LYS A CA 1
ATOM 4398 C C . LYS A 1 550 ? -16.978 -17.263 45.320 1.00 93.38 550 LYS A C 1
ATOM 4400 O O . LYS A 1 550 ? -16.591 -17.514 44.187 1.00 93.38 550 LYS A O 1
ATOM 4405 N N . ILE A 1 551 ? -16.942 -16.023 45.815 1.00 89.81 551 ILE A N 1
ATOM 4406 C CA . ILE A 1 551 ? -16.357 -14.885 45.085 1.00 89.81 551 ILE A CA 1
ATOM 4407 C C . ILE A 1 551 ? -14.858 -15.100 44.844 1.00 89.81 551 ILE A C 1
ATOM 4409 O O . ILE A 1 551 ? -14.382 -14.811 43.751 1.00 89.81 551 ILE A O 1
ATOM 4413 N N . ILE A 1 552 ? -14.122 -15.607 45.838 1.00 92.81 552 ILE A N 1
ATOM 4414 C CA . ILE A 1 552 ? -12.687 -15.902 45.696 1.00 92.81 552 ILE A CA 1
ATOM 4415 C C . ILE A 1 552 ? -12.470 -17.033 44.682 1.00 92.81 552 ILE A C 1
ATOM 4417 O O . ILE A 1 552 ? -11.634 -16.888 43.798 1.00 92.81 552 ILE A O 1
ATOM 4421 N N . GLU A 1 553 ? -13.254 -18.112 44.767 1.00 92.00 553 GLU A N 1
ATOM 4422 C CA . GLU A 1 553 ? -13.196 -19.237 43.820 1.00 92.00 553 GLU A CA 1
ATOM 4423 C C . GLU A 1 553 ? -13.462 -18.772 42.377 1.00 92.00 553 GLU A C 1
ATOM 4425 O O . GLU A 1 553 ? -12.663 -19.053 41.488 1.00 92.00 553 GLU A O 1
ATOM 4430 N N . LEU A 1 554 ? -14.510 -17.969 42.151 1.00 89.56 554 LEU A N 1
ATOM 4431 C CA . LEU A 1 554 ? -14.818 -17.408 40.829 1.00 89.56 554 LEU A CA 1
ATOM 4432 C C . LEU A 1 554 ? -13.740 -16.437 40.318 1.00 89.56 554 LEU A C 1
ATOM 4434 O O . LEU A 1 554 ? -13.479 -16.381 39.116 1.00 89.56 554 LEU A O 1
ATOM 4438 N N . ASP A 1 555 ? -13.114 -15.650 41.198 1.00 90.00 555 ASP A N 1
ATOM 4439 C CA . ASP A 1 555 ? -12.021 -14.750 40.811 1.00 90.00 555 ASP A CA 1
ATOM 4440 C C . ASP A 1 555 ? -10.770 -15.537 40.389 1.00 90.00 555 ASP A C 1
ATOM 4442 O O . ASP A 1 555 ? -10.098 -15.165 39.424 1.00 90.00 555 ASP A O 1
ATOM 4446 N N . ASP A 1 556 ? -10.476 -16.649 41.062 1.00 91.38 556 ASP A N 1
ATOM 4447 C CA . ASP A 1 556 ? -9.367 -17.530 40.700 1.00 91.38 556 ASP A CA 1
ATOM 4448 C C . ASP A 1 556 ? -9.652 -18.318 39.410 1.00 91.38 556 ASP A C 1
ATOM 4450 O O . ASP A 1 556 ? -8.775 -18.380 38.545 1.00 91.38 556 ASP A O 1
ATOM 4454 N N . GLU A 1 557 ? -10.884 -18.792 39.197 1.00 90.56 557 GLU A N 1
ATOM 4455 C CA . GLU A 1 557 ? -11.320 -19.375 37.917 1.00 90.56 557 GLU A CA 1
ATOM 4456 C C . GLU A 1 557 ? -11.195 -18.366 36.763 1.00 90.56 557 GLU A C 1
ATOM 4458 O O . GLU A 1 557 ? -10.640 -18.683 35.709 1.00 90.56 557 GLU A O 1
ATOM 4463 N N . MET A 1 558 ? -11.622 -17.111 36.960 1.00 88.19 558 MET A N 1
ATOM 4464 C CA . MET A 1 558 ? -11.455 -16.063 35.946 1.00 88.19 558 MET A CA 1
ATOM 4465 C C . MET A 1 558 ? -9.983 -15.749 35.656 1.00 88.19 558 MET A C 1
ATOM 4467 O O . MET A 1 558 ? -9.633 -15.454 34.509 1.00 88.19 558 MET A O 1
ATOM 4471 N N . LYS A 1 559 ? -9.101 -15.771 36.663 1.00 91.00 559 LYS A N 1
ATOM 4472 C CA . LYS A 1 559 ? -7.654 -15.604 36.445 1.00 91.00 559 LYS A CA 1
ATOM 4473 C C . LYS A 1 559 ? -7.077 -16.771 35.656 1.00 91.00 559 LYS A C 1
ATOM 4475 O O . LYS A 1 559 ? -6.273 -16.532 34.755 1.00 91.00 559 LYS A O 1
ATOM 4480 N N . GLU A 1 560 ? -7.479 -17.999 35.973 1.00 91.75 560 GLU A N 1
ATOM 4481 C CA . GLU A 1 560 ? -7.035 -19.194 35.258 1.00 91.75 560 GLU A CA 1
ATOM 4482 C C . GLU A 1 560 ? -7.487 -19.160 33.794 1.00 91.75 560 GLU A C 1
ATOM 4484 O O . GLU A 1 560 ? -6.675 -19.390 32.897 1.00 91.75 560 GLU A O 1
ATOM 4489 N N . GLU A 1 561 ? -8.738 -18.780 33.530 1.00 89.25 561 GLU A N 1
ATOM 4490 C CA . GLU A 1 561 ? -9.268 -18.680 32.169 1.00 89.25 561 GLU A CA 1
ATOM 4491 C C . GLU A 1 561 ? -8.595 -17.553 31.371 1.00 89.25 561 GLU A C 1
ATOM 4493 O O . GLU A 1 561 ? -8.228 -17.737 30.210 1.00 89.25 561 GLU A O 1
ATOM 4498 N N . ARG A 1 562 ? -8.301 -16.408 32.006 1.00 88.38 562 ARG A N 1
ATOM 4499 C CA . ARG A 1 562 ? -7.482 -15.345 31.391 1.00 88.38 562 ARG A CA 1
ATOM 4500 C C . ARG A 1 562 ? -6.074 -15.831 31.053 1.00 88.38 562 ARG A C 1
ATOM 4502 O O . ARG A 1 562 ? -5.556 -15.493 29.991 1.00 88.38 562 ARG A O 1
ATOM 4509 N N . LEU A 1 563 ? -5.456 -16.629 31.924 1.00 91.38 563 LEU A N 1
ATOM 4510 C CA . LEU A 1 563 ? -4.149 -17.245 31.679 1.00 91.38 563 LEU A CA 1
ATOM 4511 C C . LEU A 1 563 ? -4.200 -18.249 30.520 1.00 91.38 563 LEU A C 1
ATOM 4513 O O . LEU A 1 563 ? -3.312 -18.224 29.667 1.00 91.38 563 LEU A O 1
ATOM 4517 N N . LYS A 1 564 ? -5.243 -19.086 30.447 1.00 91.75 564 LYS A N 1
ATOM 4518 C CA . LYS A 1 564 ? -5.473 -20.017 29.330 1.00 91.75 564 LYS A CA 1
ATOM 4519 C C . LYS A 1 564 ? -5.680 -19.271 28.015 1.00 91.75 564 LYS A C 1
ATOM 4521 O O . LYS A 1 564 ? -4.993 -19.575 27.042 1.00 91.75 564 LYS A O 1
ATOM 4526 N N . SER A 1 565 ? -6.538 -18.251 28.002 1.00 87.81 565 SER A N 1
ATOM 4527 C CA . SER A 1 565 ? -6.780 -17.406 26.829 1.00 87.81 565 SER A CA 1
ATOM 4528 C C . SER A 1 565 ? -5.512 -16.682 26.373 1.00 87.81 565 SER A C 1
ATOM 4530 O O . SER A 1 565 ? -5.225 -16.656 25.179 1.00 87.81 565 SER A O 1
ATOM 4532 N N . HIS A 1 566 ? -4.725 -16.126 27.298 1.00 87.62 566 HIS A N 1
ATOM 4533 C CA . HIS A 1 566 ? -3.466 -15.455 26.967 1.00 87.62 566 HIS A CA 1
ATOM 4534 C C . HIS A 1 566 ? -2.429 -16.439 26.412 1.00 87.62 566 HIS A C 1
ATOM 4536 O O . HIS A 1 566 ? -1.718 -16.126 25.460 1.00 87.62 566 HIS A O 1
ATOM 4542 N N . LYS A 1 567 ? -2.344 -17.650 26.975 1.00 93.69 567 LYS A N 1
ATOM 4543 C CA . LYS A 1 567 ? -1.461 -18.703 26.463 1.00 93.69 567 LYS A CA 1
ATOM 4544 C C . LYS A 1 567 ? -1.869 -19.147 25.055 1.00 93.69 567 LYS A C 1
ATOM 4546 O O . LYS A 1 567 ? -1.007 -19.226 24.190 1.00 93.69 567 LYS A O 1
ATOM 4551 N N . ALA A 1 568 ? -3.163 -19.355 24.811 1.00 89.00 568 ALA A N 1
ATOM 4552 C CA . ALA A 1 568 ? -3.682 -19.689 23.486 1.00 89.00 568 ALA A CA 1
ATOM 4553 C C . ALA A 1 568 ? -3.393 -18.583 22.455 1.00 89.00 568 ALA A C 1
ATOM 4555 O O . ALA A 1 568 ? -3.000 -18.887 21.333 1.00 89.00 568 ALA A O 1
ATOM 4556 N N . ALA A 1 569 ? -3.512 -17.309 22.847 1.00 86.31 569 ALA A N 1
ATOM 4557 C CA . ALA A 1 569 ? -3.154 -16.176 21.993 1.00 86.31 569 ALA A CA 1
ATOM 4558 C C . ALA A 1 569 ? -1.651 -16.148 21.656 1.00 86.31 569 ALA A C 1
ATOM 4560 O O . ALA A 1 569 ? -1.286 -15.947 20.501 1.00 86.31 569 ALA A O 1
ATOM 4561 N N . LEU A 1 570 ? -0.773 -16.410 22.633 1.00 90.12 570 LEU A N 1
ATOM 4562 C CA . LEU A 1 570 ? 0.672 -16.514 22.390 1.00 90.12 570 LEU A CA 1
ATOM 4563 C C . LEU A 1 570 ? 1.034 -17.691 21.474 1.00 90.12 570 LEU A C 1
ATOM 4565 O O . LEU A 1 570 ? 1.919 -17.556 20.629 1.00 90.12 570 LEU A O 1
ATOM 4569 N N . ASP A 1 571 ? 0.371 -18.836 21.634 1.00 90.62 571 ASP A N 1
ATOM 4570 C CA . ASP A 1 571 ? 0.594 -20.006 20.783 1.00 90.62 571 ASP A CA 1
ATOM 4571 C C . ASP A 1 571 ? 0.093 -19.752 19.346 1.00 90.62 571 ASP A C 1
ATOM 4573 O O . ASP A 1 571 ? 0.780 -20.110 18.387 1.00 90.62 571 ASP A O 1
ATOM 4577 N N . ALA A 1 572 ? -1.042 -19.060 19.180 1.00 86.38 572 ALA A N 1
ATOM 4578 C CA . ALA A 1 572 ? -1.546 -18.625 17.877 1.00 86.38 572 ALA A CA 1
ATOM 4579 C C . ALA A 1 572 ? -0.592 -17.632 17.187 1.00 86.38 572 ALA A C 1
ATOM 4581 O O . ALA A 1 572 ? -0.236 -17.841 16.028 1.00 86.38 572 ALA A O 1
ATOM 4582 N N . GLU A 1 573 ? -0.096 -16.621 17.909 1.00 88.06 573 GLU A N 1
ATOM 4583 C CA . GLU A 1 573 ? 0.899 -15.667 17.396 1.00 88.06 573 GLU A CA 1
ATOM 4584 C C . GLU A 1 573 ? 2.187 -16.386 16.971 1.00 88.06 573 GLU A C 1
ATOM 4586 O O . GLU A 1 573 ? 2.750 -16.131 15.907 1.00 88.06 573 GLU A O 1
ATOM 4591 N N . ARG A 1 574 ? 2.650 -17.355 17.768 1.00 91.00 574 ARG A N 1
ATOM 4592 C CA . ARG A 1 574 ? 3.835 -18.149 17.428 1.00 91.00 574 ARG A CA 1
ATOM 4593 C C . ARG A 1 574 ? 3.633 -18.966 16.152 1.00 91.00 574 ARG A C 1
ATOM 4595 O O . ARG A 1 574 ? 4.556 -19.052 15.342 1.00 91.00 574 ARG A O 1
ATOM 4602 N N . ASN A 1 575 ? 2.450 -19.549 15.967 1.00 88.56 575 ASN A N 1
ATOM 4603 C CA . ASN A 1 575 ? 2.101 -20.286 14.755 1.00 88.56 575 ASN A CA 1
ATOM 4604 C C . ASN A 1 575 ? 2.044 -19.362 13.536 1.00 88.56 575 ASN A C 1
ATOM 4606 O O . ASN A 1 575 ? 2.660 -19.680 12.520 1.00 88.56 575 ASN A O 1
ATOM 4610 N N . PHE A 1 576 ? 1.424 -18.189 13.670 1.00 87.62 576 PHE A N 1
ATOM 4611 C CA . PHE A 1 576 ? 1.388 -17.175 12.618 1.00 87.62 576 PHE A CA 1
ATOM 4612 C C . PHE A 1 576 ? 2.796 -16.719 12.208 1.00 87.62 576 PHE A C 1
ATOM 4614 O O . PHE A 1 576 ? 3.130 -16.689 11.025 1.00 87.62 576 PHE A O 1
ATOM 4621 N N . GLN A 1 577 ? 3.681 -16.450 13.173 1.00 89.56 577 GLN A N 1
ATOM 4622 C CA . GLN A 1 577 ? 5.076 -16.089 12.892 1.00 89.56 577 GLN A CA 1
ATOM 4623 C C . GLN A 1 577 ? 5.847 -17.217 12.187 1.00 89.56 577 GLN A C 1
ATOM 4625 O O . GLN A 1 577 ? 6.699 -16.949 11.335 1.00 89.56 577 GLN A O 1
ATOM 4630 N N . ASN A 1 578 ? 5.567 -18.479 12.521 1.00 90.94 578 ASN A N 1
ATOM 4631 C CA . ASN A 1 578 ? 6.173 -19.630 11.853 1.00 90.94 578 ASN A CA 1
ATOM 4632 C C . ASN A 1 578 ? 5.663 -19.788 10.414 1.00 90.94 578 ASN A C 1
ATOM 4634 O O . ASN A 1 578 ? 6.467 -20.021 9.511 1.00 90.94 578 ASN A O 1
ATOM 4638 N N . GLU A 1 579 ? 4.363 -19.608 10.183 1.00 89.19 579 GLU A N 1
ATOM 4639 C CA . GLU A 1 579 ? 3.758 -19.646 8.850 1.00 89.19 579 GLU A CA 1
ATOM 4640 C C . GLU A 1 579 ? 4.265 -18.492 7.978 1.00 89.19 579 GLU A C 1
ATOM 4642 O O . GLU A 1 579 ? 4.736 -18.719 6.864 1.00 89.19 579 GLU A O 1
ATOM 4647 N N . LYS A 1 580 ? 4.329 -17.273 8.526 1.00 90.19 580 LYS A N 1
ATOM 4648 C CA . LYS A 1 580 ? 4.938 -16.108 7.871 1.00 90.19 580 LYS A CA 1
ATOM 4649 C C . LYS A 1 580 ? 6.381 -16.386 7.447 1.00 90.19 580 LYS A C 1
ATOM 4651 O O . LYS A 1 580 ? 6.755 -16.110 6.308 1.00 90.19 580 LYS A O 1
ATOM 4656 N N . LYS A 1 581 ? 7.203 -16.968 8.330 1.00 90.75 581 LYS A N 1
ATOM 4657 C CA . LYS A 1 581 ? 8.579 -17.376 7.990 1.00 90.75 581 LYS A CA 1
ATOM 4658 C C . LYS A 1 581 ? 8.612 -18.457 6.911 1.00 90.75 581 LYS A C 1
ATOM 4660 O O . LYS A 1 581 ? 9.471 -18.396 6.037 1.00 90.75 581 LYS A O 1
ATOM 4665 N N . SER A 1 582 ? 7.694 -19.421 6.954 1.00 94.19 582 SER A N 1
ATOM 4666 C CA . SER A 1 582 ? 7.583 -20.472 5.939 1.00 94.19 582 SER A CA 1
ATOM 4667 C C . SER A 1 582 ? 7.255 -19.893 4.559 1.00 94.19 582 SER A C 1
ATOM 4669 O O . SER A 1 582 ? 7.947 -20.216 3.596 1.00 94.19 582 SER A O 1
ATOM 4671 N N . ILE A 1 583 ? 6.295 -18.966 4.473 1.00 87.56 583 ILE A N 1
ATOM 4672 C CA . ILE A 1 583 ? 5.920 -18.280 3.228 1.00 87.56 583 ILE A CA 1
ATOM 4673 C C . ILE A 1 583 ? 7.083 -17.439 2.694 1.00 87.56 583 ILE A C 1
ATOM 4675 O O . ILE A 1 583 ? 7.389 -17.516 1.507 1.00 87.56 583 ILE A O 1
ATOM 4679 N N . ILE A 1 584 ? 7.779 -16.686 3.554 1.00 87.38 584 ILE A N 1
ATOM 4680 C CA . ILE A 1 584 ? 8.956 -15.898 3.147 1.00 87.38 584 ILE A CA 1
ATOM 4681 C C . ILE A 1 584 ? 10.065 -16.809 2.613 1.00 87.38 584 ILE A C 1
ATOM 4683 O O . ILE A 1 584 ? 10.666 -16.507 1.585 1.00 87.38 584 ILE A O 1
ATOM 4687 N N . ASN A 1 585 ? 10.341 -17.927 3.286 1.00 91.81 585 ASN A N 1
ATOM 4688 C CA . ASN A 1 585 ? 11.360 -18.874 2.839 1.00 91.81 585 ASN A CA 1
ATOM 4689 C C . ASN A 1 585 ? 10.972 -19.546 1.518 1.00 91.81 585 ASN A C 1
ATOM 4691 O O . ASN A 1 585 ? 11.829 -19.695 0.653 1.00 91.81 585 ASN A O 1
ATOM 4695 N N . LYS A 1 586 ? 9.692 -19.889 1.335 1.00 92.81 586 LYS A N 1
ATOM 4696 C CA . LYS A 1 586 ? 9.181 -20.412 0.066 1.00 92.81 586 LYS A CA 1
ATOM 4697 C C . LYS A 1 586 ? 9.316 -19.379 -1.054 1.00 92.81 586 LYS A C 1
ATOM 4699 O O . LYS A 1 586 ? 9.880 -19.698 -2.087 1.00 92.81 586 LYS A O 1
ATOM 4704 N N . GLY A 1 587 ? 8.913 -18.131 -0.813 1.00 86.25 587 GLY A N 1
ATOM 4705 C CA . GLY A 1 587 ? 9.067 -17.047 -1.787 1.00 86.25 587 GLY A CA 1
ATOM 4706 C C . GLY A 1 587 ? 10.528 -16.771 -2.154 1.00 86.25 587 GLY A C 1
ATOM 4707 O O . GLY A 1 587 ? 10.827 -16.510 -3.313 1.00 86.25 587 GLY A O 1
ATOM 4708 N N . ARG A 1 588 ? 11.459 -16.885 -1.196 1.00 90.75 588 ARG A N 1
ATOM 4709 C CA . ARG A 1 588 ? 12.903 -16.811 -1.476 1.00 90.75 588 ARG A CA 1
ATOM 4710 C C . ARG A 1 588 ? 13.390 -17.977 -2.331 1.00 90.75 588 ARG A C 1
ATOM 4712 O O . ARG A 1 588 ? 14.178 -17.745 -3.237 1.00 90.75 588 ARG A O 1
ATOM 4719 N N . GLN A 1 589 ? 12.933 -19.198 -2.052 1.00 92.62 589 GLN A N 1
ATOM 4720 C CA . GLN A 1 589 ? 13.294 -20.369 -2.849 1.00 92.62 589 GLN A CA 1
ATOM 4721 C C . GLN A 1 589 ? 12.759 -20.252 -4.280 1.00 92.62 589 GLN A C 1
ATOM 4723 O O . GLN A 1 589 ? 13.519 -20.441 -5.219 1.00 92.62 589 GLN A O 1
ATOM 4728 N N . ASP A 1 590 ? 11.495 -19.859 -4.446 1.00 88.75 590 ASP A N 1
ATOM 4729 C CA . ASP A 1 590 ? 10.879 -19.677 -5.763 1.00 88.75 590 ASP A CA 1
ATOM 4730 C C . ASP A 1 590 ? 11.620 -18.605 -6.587 1.00 88.75 590 ASP A C 1
ATOM 4732 O O . ASP A 1 590 ? 11.770 -18.747 -7.800 1.00 88.75 590 ASP A O 1
ATOM 4736 N N . LEU A 1 591 ? 12.121 -17.547 -5.934 1.00 89.62 591 LEU A N 1
ATOM 4737 C CA . LEU A 1 591 ? 12.918 -16.497 -6.574 1.00 89.62 591 LEU A CA 1
ATOM 4738 C C . LEU A 1 591 ? 14.293 -17.020 -7.017 1.00 89.62 591 LEU A C 1
ATOM 4740 O O . LEU A 1 591 ? 14.680 -16.779 -8.157 1.00 89.62 591 LEU A O 1
ATOM 4744 N N . ILE A 1 592 ? 14.981 -17.794 -6.169 1.00 91.12 592 ILE A N 1
ATOM 4745 C CA . ILE A 1 592 ? 16.247 -18.463 -6.521 1.00 91.12 592 ILE A CA 1
ATOM 4746 C C . ILE A 1 592 ? 16.041 -19.421 -7.703 1.00 91.12 592 ILE A C 1
ATOM 4748 O O . ILE A 1 592 ? 16.807 -19.386 -8.662 1.00 91.12 592 ILE A O 1
ATOM 4752 N N . ASP A 1 593 ? 14.980 -20.230 -7.683 1.00 90.94 593 ASP A N 1
ATOM 4753 C CA . ASP A 1 593 ? 14.663 -21.167 -8.765 1.00 90.94 593 ASP A CA 1
ATOM 4754 C C . ASP A 1 593 ? 14.358 -20.429 -10.086 1.00 90.94 593 ASP A C 1
ATOM 4756 O O . ASP A 1 593 ? 14.659 -20.924 -11.177 1.00 90.94 593 ASP A O 1
ATOM 4760 N N . LEU A 1 594 ? 13.746 -19.239 -10.014 1.00 90.38 594 LEU A N 1
ATOM 4761 C CA . LEU A 1 594 ? 13.473 -18.396 -11.179 1.00 90.38 594 LEU A CA 1
ATOM 4762 C C . LEU A 1 594 ? 14.757 -17.758 -11.731 1.00 90.38 594 LEU A C 1
ATOM 4764 O O . LEU A 1 594 ? 14.962 -17.761 -12.946 1.00 90.38 594 LEU A O 1
ATOM 4768 N N . GLU A 1 595 ? 15.623 -17.246 -10.853 1.00 88.25 595 GLU A N 1
ATOM 4769 C CA . GLU A 1 595 ? 16.945 -16.717 -11.207 1.00 88.25 595 GLU A CA 1
ATOM 4770 C C . GLU A 1 595 ? 17.819 -17.798 -11.849 1.00 88.25 595 GLU A C 1
ATOM 4772 O O . GLU A 1 595 ? 18.460 -17.547 -12.874 1.00 88.25 595 GLU A O 1
ATOM 4777 N N . GLU A 1 596 ? 17.799 -19.023 -11.316 1.00 92.00 596 GLU A N 1
ATOM 4778 C CA . GLU A 1 596 ? 18.527 -20.156 -11.883 1.00 92.00 596 GLU A CA 1
ATOM 4779 C C . GLU A 1 596 ? 17.994 -20.510 -13.278 1.00 92.00 596 GLU A C 1
ATOM 4781 O O . GLU A 1 596 ? 18.774 -20.636 -14.223 1.00 92.00 596 GLU A O 1
ATOM 4786 N N . LYS A 1 597 ? 16.668 -20.579 -13.460 1.00 91.06 597 LYS A N 1
ATOM 4787 C CA . LYS A 1 597 ? 16.053 -20.810 -14.781 1.00 91.06 597 LYS A CA 1
ATOM 4788 C C . LYS A 1 597 ? 16.391 -19.713 -15.788 1.00 91.06 597 LYS A C 1
ATOM 4790 O O . LYS A 1 597 ? 16.653 -20.017 -16.954 1.00 91.06 597 LYS A O 1
ATOM 4795 N N . LEU A 1 598 ? 16.383 -18.448 -15.367 1.00 88.56 598 LEU A N 1
ATOM 4796 C CA . LEU A 1 598 ? 16.742 -17.324 -16.231 1.00 88.56 598 LEU A CA 1
ATOM 4797 C C . LEU A 1 598 ? 18.220 -17.396 -16.629 1.00 88.56 598 LEU A C 1
ATOM 4799 O O . LEU A 1 598 ? 18.546 -17.253 -17.806 1.00 88.56 598 LEU A O 1
ATOM 4803 N N . THR A 1 599 ? 19.098 -17.698 -15.673 1.00 89.62 599 THR A N 1
ATOM 4804 C CA . THR A 1 599 ? 20.536 -17.872 -15.910 1.00 89.62 599 THR A CA 1
ATOM 4805 C C . THR A 1 599 ? 20.796 -19.029 -16.875 1.00 89.62 599 THR A C 1
ATOM 4807 O O . THR A 1 599 ? 21.507 -18.846 -17.861 1.00 89.62 599 THR A O 1
ATOM 4810 N N . GLN A 1 600 ? 20.138 -20.177 -16.680 1.00 91.56 600 GLN A N 1
ATOM 4811 C CA . GLN A 1 600 ? 20.209 -21.320 -17.598 1.00 91.56 600 GLN A CA 1
ATOM 4812 C C . GLN A 1 600 ? 19.735 -20.954 -19.013 1.00 91.56 600 GLN A C 1
ATOM 4814 O O . GLN A 1 600 ? 20.343 -21.379 -19.997 1.00 91.56 600 GLN A O 1
ATOM 4819 N N . LYS A 1 601 ? 18.676 -20.141 -19.147 1.00 90.25 601 LYS A N 1
ATOM 4820 C CA . LYS A 1 601 ? 18.185 -19.682 -20.455 1.00 90.25 601 LYS A CA 1
ATOM 4821 C C . LYS A 1 601 ? 19.181 -18.739 -21.139 1.00 90.25 601 LYS A C 1
ATOM 4823 O O . LYS A 1 601 ? 19.470 -18.928 -22.318 1.00 90.25 601 LYS A O 1
ATOM 4828 N N . ILE A 1 602 ? 19.759 -17.790 -20.400 1.00 88.56 602 ILE A N 1
ATOM 4829 C CA . ILE A 1 602 ? 20.808 -16.886 -20.903 1.00 88.56 602 ILE A CA 1
ATOM 4830 C C . ILE A 1 602 ? 22.046 -17.684 -21.335 1.00 88.56 602 ILE A C 1
ATOM 4832 O O . ILE A 1 602 ? 22.623 -17.417 -22.388 1.00 88.56 602 ILE A O 1
ATOM 4836 N N . GLU A 1 603 ? 22.463 -18.685 -20.559 1.00 91.81 603 GLU A N 1
ATOM 4837 C CA . GLU A 1 603 ? 23.582 -19.562 -20.918 1.00 91.81 603 GLU A CA 1
ATOM 4838 C C . GLU A 1 603 ? 23.283 -20.407 -22.162 1.00 91.81 603 GLU A C 1
ATOM 4840 O O . GLU A 1 603 ? 24.149 -20.542 -23.031 1.00 91.81 603 GLU A O 1
ATOM 4845 N N . ALA A 1 604 ? 22.059 -20.925 -22.296 1.00 89.94 604 ALA A N 1
ATOM 4846 C CA . ALA A 1 604 ? 21.626 -21.651 -23.485 1.00 89.94 604 ALA A CA 1
ATOM 4847 C C . ALA A 1 604 ? 21.623 -20.758 -24.738 1.00 89.94 604 ALA A C 1
ATOM 4849 O O . ALA A 1 604 ? 22.111 -21.184 -25.786 1.00 89.94 604 ALA A O 1
ATOM 4850 N N . GLU A 1 605 ? 21.150 -19.513 -24.634 1.00 87.06 605 GLU A N 1
ATOM 4851 C CA . GLU A 1 605 ? 21.182 -18.533 -25.728 1.00 87.06 605 GLU A CA 1
ATOM 4852 C C . GLU A 1 605 ? 22.617 -18.132 -26.093 1.00 87.06 605 GLU A C 1
ATOM 4854 O O . GLU A 1 605 ? 22.973 -18.119 -27.273 1.00 87.06 605 GLU A O 1
ATOM 4859 N N . ARG A 1 606 ? 23.488 -17.898 -25.102 1.00 88.50 606 ARG A N 1
ATOM 4860 C CA . ARG A 1 606 ? 24.924 -17.648 -25.328 1.00 88.50 606 ARG A CA 1
ATOM 4861 C C . ARG A 1 606 ? 25.599 -18.820 -26.031 1.00 88.50 606 ARG A C 1
ATOM 4863 O O . ARG A 1 606 ? 26.378 -18.607 -26.959 1.00 88.50 606 ARG A O 1
ATOM 4870 N N . LYS A 1 607 ? 25.288 -20.054 -25.625 1.00 92.69 607 LYS A N 1
ATOM 4871 C CA . LYS A 1 607 ? 25.790 -21.268 -26.277 1.00 92.69 607 LYS A CA 1
ATOM 4872 C C . LYS A 1 607 ? 25.280 -21.375 -27.713 1.00 92.69 607 LYS A C 1
ATOM 4874 O O . LYS A 1 607 ? 26.075 -21.588 -28.617 1.00 92.69 607 LYS A O 1
ATOM 4879 N N . GLN A 1 608 ? 23.989 -21.143 -27.944 1.00 90.94 608 GLN A N 1
ATOM 4880 C CA . GLN A 1 608 ? 23.409 -21.150 -29.287 1.00 90.94 608 GLN A CA 1
ATOM 4881 C C . GLN A 1 608 ? 24.038 -20.077 -30.189 1.00 90.94 608 GLN A C 1
ATOM 4883 O O . GLN A 1 608 ? 24.291 -20.335 -31.366 1.00 90.94 608 GLN A O 1
ATOM 4888 N N . HIS A 1 609 ? 24.293 -18.879 -29.657 1.00 86.88 609 HIS A N 1
ATOM 4889 C CA . HIS A 1 609 ? 24.964 -17.802 -30.381 1.00 86.88 609 HIS A CA 1
ATOM 4890 C C . HIS A 1 609 ? 26.410 -18.174 -30.718 1.00 86.88 609 HIS A C 1
ATOM 4892 O O . HIS A 1 609 ? 26.842 -17.986 -31.853 1.00 86.88 609 HIS A O 1
ATOM 4898 N N . LYS A 1 610 ? 27.138 -18.770 -29.767 1.00 93.12 610 LYS A N 1
ATOM 4899 C CA . LYS A 1 610 ? 28.479 -19.306 -30.009 1.00 93.12 610 LYS A CA 1
ATOM 4900 C C . LYS A 1 610 ? 28.469 -20.367 -31.112 1.00 93.12 610 LYS A C 1
ATOM 4902 O O . LYS A 1 610 ? 29.207 -20.232 -32.075 1.00 93.12 610 LYS A O 1
ATOM 4907 N N . ASP A 1 611 ? 27.552 -21.331 -31.058 1.00 90.88 611 ASP A N 1
ATOM 4908 C CA . ASP A 1 611 ? 27.422 -22.369 -32.087 1.00 90.88 611 ASP A CA 1
ATOM 4909 C C . ASP A 1 611 ? 27.045 -21.793 -33.469 1.00 90.88 611 ASP A C 1
ATOM 4911 O O . ASP A 1 611 ? 27.315 -22.410 -34.501 1.00 90.88 611 ASP A O 1
ATOM 4915 N N . LYS A 1 612 ? 26.363 -20.638 -33.527 1.00 88.69 612 LYS A N 1
ATOM 4916 C CA . LYS A 1 612 ? 26.099 -19.910 -34.783 1.00 88.69 612 LYS A CA 1
ATOM 4917 C C . LYS A 1 612 ? 27.357 -19.205 -35.298 1.00 88.69 612 LYS A C 1
ATOM 4919 O O . LYS A 1 612 ? 27.631 -19.298 -36.490 1.00 88.69 612 LYS A O 1
ATOM 4924 N N . MET A 1 613 ? 28.114 -18.552 -34.416 1.00 87.31 613 MET A N 1
ATOM 4925 C CA . MET A 1 613 ? 29.395 -17.917 -34.747 1.00 87.31 613 MET A CA 1
ATOM 4926 C C . MET A 1 613 ? 30.415 -18.939 -35.252 1.00 87.31 613 MET A C 1
ATOM 4928 O O . MET A 1 613 ? 30.985 -18.739 -36.319 1.00 87.31 613 MET A O 1
ATOM 4932 N N . ASP A 1 614 ? 30.564 -20.068 -34.558 1.00 90.69 614 ASP A N 1
ATOM 4933 C CA . ASP A 1 614 ? 31.484 -21.142 -34.942 1.00 90.69 614 ASP A CA 1
ATOM 4934 C C . ASP A 1 614 ? 31.098 -21.740 -36.312 1.00 90.69 614 ASP A C 1
ATOM 4936 O O . ASP A 1 614 ? 31.961 -22.036 -37.138 1.00 90.69 614 ASP A O 1
ATOM 4940 N N . ARG A 1 615 ? 29.793 -21.857 -36.613 1.00 90.00 615 ARG A N 1
ATOM 4941 C CA . ARG A 1 615 ? 29.306 -22.271 -37.943 1.00 90.00 615 ARG A CA 1
ATOM 4942 C C . ARG A 1 615 ? 29.597 -21.239 -39.032 1.00 90.00 615 ARG A C 1
ATOM 4944 O O . ARG A 1 615 ? 30.008 -21.627 -40.122 1.00 90.00 615 ARG A O 1
ATOM 4951 N N . ALA A 1 616 ? 29.388 -19.954 -38.756 1.00 86.56 616 ALA A N 1
ATOM 4952 C CA . ALA A 1 616 ? 29.697 -18.883 -39.701 1.00 86.56 616 ALA A CA 1
ATOM 4953 C C . ALA A 1 616 ? 31.208 -18.794 -39.973 1.00 86.56 616 ALA A C 1
ATOM 4955 O O . ALA A 1 616 ? 31.626 -18.600 -41.113 1.00 86.56 616 ALA A O 1
ATOM 4956 N N . GLU A 1 617 ? 32.038 -18.998 -38.949 1.00 90.69 617 GLU A N 1
ATOM 4957 C CA . GLU A 1 617 ? 33.491 -19.054 -39.096 1.00 90.69 617 GLU A CA 1
ATOM 4958 C C . GLU A 1 617 ? 33.943 -20.288 -39.884 1.00 90.69 617 GLU A C 1
ATOM 4960 O O . GLU A 1 617 ? 34.782 -20.161 -40.775 1.00 90.69 617 GLU A O 1
ATOM 4965 N N . ALA A 1 618 ? 33.342 -21.458 -39.644 1.00 89.56 618 ALA A N 1
ATOM 4966 C CA . ALA A 1 618 ? 33.591 -22.649 -40.454 1.00 89.56 618 ALA A CA 1
ATOM 4967 C C . ALA A 1 618 ? 33.234 -22.420 -41.935 1.00 89.56 618 ALA A C 1
ATOM 4969 O O . ALA A 1 618 ? 34.034 -22.747 -42.809 1.00 89.56 618 ALA A O 1
ATOM 4970 N N . GLN A 1 619 ? 32.092 -21.782 -42.221 1.00 89.25 619 GLN A N 1
ATOM 4971 C CA . GLN A 1 619 ? 31.707 -21.397 -43.586 1.00 89.25 619 GLN A CA 1
ATOM 4972 C C . GLN A 1 619 ? 32.684 -20.388 -44.203 1.00 89.25 619 GLN A C 1
ATOM 4974 O O . GLN A 1 619 ? 33.030 -20.505 -45.379 1.00 89.25 619 GLN A O 1
ATOM 4979 N N . ARG A 1 620 ? 33.168 -19.409 -43.423 1.00 89.56 620 ARG A N 1
ATOM 4980 C CA . ARG A 1 620 ? 34.194 -18.458 -43.877 1.00 89.56 620 ARG A CA 1
ATOM 4981 C C . ARG A 1 620 ? 35.484 -19.184 -44.254 1.00 89.56 620 ARG A C 1
ATOM 4983 O O . ARG A 1 620 ? 36.016 -18.926 -45.329 1.00 89.56 620 ARG A O 1
ATOM 4990 N N . MET A 1 621 ? 35.957 -20.098 -43.405 1.00 88.06 621 MET A N 1
ATOM 4991 C CA . MET A 1 621 ? 37.158 -20.895 -43.674 1.00 88.06 621 MET A CA 1
ATOM 4992 C C . MET A 1 621 ? 36.991 -21.797 -44.902 1.00 88.06 621 MET A C 1
ATOM 4994 O O . MET A 1 621 ? 37.924 -21.922 -45.689 1.00 88.06 621 MET A O 1
ATOM 4998 N N . GLU A 1 622 ? 35.814 -22.393 -45.105 1.00 90.00 622 GLU A N 1
ATOM 4999 C CA . GLU A 1 622 ? 35.520 -23.195 -46.298 1.00 90.00 622 GLU A CA 1
ATOM 5000 C C . GLU A 1 622 ? 35.551 -22.341 -47.576 1.00 90.00 622 GLU A C 1
ATOM 5002 O O . GLU A 1 622 ? 36.199 -22.712 -48.554 1.00 90.00 622 GLU A O 1
ATOM 5007 N N . MET A 1 623 ? 34.932 -21.155 -47.564 1.00 86.25 623 MET A N 1
ATOM 5008 C CA . MET A 1 623 ? 34.992 -20.220 -48.695 1.00 86.25 623 MET A CA 1
ATOM 5009 C C . MET A 1 623 ? 36.416 -19.725 -48.971 1.00 86.25 623 MET A C 1
ATOM 5011 O O . MET A 1 623 ? 36.817 -19.638 -50.131 1.00 86.25 623 MET A O 1
ATOM 5015 N N . GLU A 1 624 ? 37.189 -19.421 -47.928 1.00 86.12 624 GLU A N 1
ATOM 5016 C CA . GLU A 1 624 ? 38.590 -19.008 -48.047 1.00 86.12 624 GLU A CA 1
ATOM 5017 C C . GLU A 1 624 ? 39.463 -20.138 -48.608 1.00 86.12 624 GLU A C 1
ATOM 5019 O O . GLU A 1 624 ? 40.276 -19.905 -49.503 1.00 86.12 624 GLU A O 1
ATOM 5024 N N . SER A 1 625 ? 39.240 -21.376 -48.157 1.00 89.94 625 SER A N 1
ATOM 5025 C CA . SER A 1 625 ? 39.886 -22.572 -48.702 1.00 89.94 625 SER A CA 1
ATOM 5026 C C . SER A 1 625 ? 39.560 -22.753 -50.187 1.00 89.94 625 SER A C 1
ATOM 5028 O O . SER A 1 625 ? 40.472 -22.913 -50.997 1.00 89.94 625 SER A O 1
ATOM 5030 N N . ASN A 1 626 ? 38.282 -22.647 -50.564 1.00 88.75 626 ASN A N 1
ATOM 5031 C CA . ASN A 1 626 ? 37.835 -22.761 -51.954 1.00 88.75 626 ASN A CA 1
ATOM 5032 C C . ASN A 1 626 ? 38.420 -21.650 -52.840 1.00 88.75 626 ASN A C 1
ATOM 5034 O O . ASN A 1 626 ? 38.851 -21.913 -53.961 1.00 88.75 626 ASN A O 1
ATOM 5038 N N . LEU A 1 627 ? 38.477 -20.406 -52.351 1.00 85.31 627 LEU A N 1
ATOM 5039 C CA . LEU A 1 627 ? 39.106 -19.288 -53.065 1.00 85.31 627 LEU A CA 1
ATOM 5040 C C . LEU A 1 627 ? 40.616 -19.486 -53.215 1.00 85.31 627 LEU A C 1
ATOM 5042 O O . LEU A 1 627 ? 41.173 -19.204 -54.275 1.00 85.31 627 LEU A O 1
ATOM 5046 N N . SER A 1 628 ? 41.283 -19.991 -52.177 1.00 85.88 628 SER A N 1
ATOM 5047 C CA . SER A 1 628 ? 42.704 -20.332 -52.227 1.00 85.88 628 SER A CA 1
ATOM 5048 C C . SER A 1 628 ? 42.975 -21.420 -53.271 1.00 85.88 628 SER A C 1
ATOM 5050 O O . SER A 1 628 ? 43.881 -21.265 -54.088 1.00 85.88 628 SER A O 1
ATOM 5052 N N . GLU A 1 629 ? 42.141 -22.462 -53.326 1.00 88.62 629 GLU A N 1
ATOM 5053 C CA . GLU A 1 629 ? 42.213 -23.522 -54.340 1.00 88.62 629 GLU A CA 1
ATOM 5054 C C . GLU A 1 629 ? 41.925 -22.997 -55.762 1.00 88.62 629 GLU A C 1
ATOM 5056 O O . GLU A 1 629 ? 42.611 -23.338 -56.729 1.00 88.62 629 GLU A O 1
ATOM 5061 N N . GLN A 1 630 ? 40.966 -22.081 -55.918 1.00 83.38 630 GLN A N 1
ATOM 5062 C CA . GLN A 1 630 ? 40.744 -21.395 -57.194 1.00 83.38 630 GLN A CA 1
ATOM 5063 C C . GLN A 1 630 ? 41.958 -20.555 -57.610 1.00 83.38 630 GLN A C 1
ATOM 5065 O O . GLN A 1 630 ? 42.337 -20.546 -58.779 1.00 83.38 630 GLN A O 1
ATOM 5070 N N . LEU A 1 631 ? 42.621 -19.876 -56.671 1.00 82.69 631 LEU A N 1
ATOM 5071 C CA . LEU A 1 631 ? 43.833 -19.108 -56.953 1.00 82.69 631 LEU A CA 1
ATOM 5072 C C . LEU A 1 631 ? 45.028 -20.003 -57.298 1.00 82.69 631 LEU A C 1
ATOM 5074 O O . LEU A 1 631 ? 45.821 -19.633 -58.169 1.00 82.69 631 LEU A O 1
ATOM 5078 N N . THR A 1 632 ? 45.191 -21.161 -56.652 1.00 83.19 632 THR A N 1
ATOM 5079 C CA . THR A 1 632 ? 46.262 -22.111 -56.993 1.00 83.19 632 THR A CA 1
ATOM 5080 C C . THR A 1 632 ? 46.028 -22.733 -58.363 1.00 83.19 632 THR A C 1
ATOM 5082 O O . THR A 1 632 ? 46.949 -22.724 -59.177 1.00 83.19 632 THR A O 1
ATOM 5085 N N . THR A 1 633 ? 44.804 -23.156 -58.678 1.00 83.12 633 THR A N 1
ATOM 5086 C CA . THR A 1 633 ? 44.452 -23.678 -60.009 1.00 83.12 633 THR A CA 1
ATOM 5087 C C . THR A 1 633 ? 44.624 -22.622 -61.105 1.00 83.12 633 THR A C 1
ATOM 5089 O O . THR A 1 633 ? 45.176 -22.929 -62.162 1.00 83.12 633 THR A O 1
ATOM 5092 N N . LEU A 1 634 ? 44.272 -21.353 -60.856 1.00 80.81 634 LEU A N 1
ATOM 5093 C CA . LEU A 1 634 ? 44.548 -20.251 -61.791 1.00 80.81 634 LEU A CA 1
ATOM 5094 C C . LEU A 1 634 ? 46.050 -20.009 -61.978 1.00 80.81 634 LEU A C 1
ATOM 5096 O O . LEU A 1 634 ? 46.506 -19.775 -63.100 1.00 80.81 634 LEU A O 1
ATOM 5100 N N . ARG A 1 635 ? 46.837 -20.072 -60.895 1.00 79.50 635 ARG A N 1
ATOM 5101 C CA . ARG A 1 635 ? 48.304 -19.958 -60.956 1.00 79.50 635 ARG A CA 1
ATOM 5102 C C . ARG A 1 635 ? 48.922 -21.114 -61.732 1.00 79.50 635 ARG A C 1
ATOM 5104 O O . ARG A 1 635 ? 49.812 -20.875 -62.544 1.00 79.50 635 ARG A O 1
ATOM 5111 N N . GLU A 1 636 ? 48.455 -22.340 -61.527 1.00 80.38 636 GLU A N 1
ATOM 5112 C CA . GLU A 1 636 ? 48.899 -23.515 -62.278 1.00 80.38 636 GLU A CA 1
ATOM 5113 C C . GLU A 1 636 ? 48.502 -23.427 -63.749 1.00 80.38 636 GLU A C 1
ATOM 5115 O O . GLU A 1 636 ? 49.337 -23.676 -64.617 1.00 80.38 636 GLU A O 1
ATOM 5120 N N . HIS A 1 637 ? 47.275 -22.995 -64.051 1.00 79.62 637 HIS A N 1
ATOM 5121 C CA . HIS A 1 637 ? 46.817 -22.774 -65.418 1.00 79.62 637 HIS A CA 1
ATOM 5122 C C . HIS A 1 637 ? 47.666 -21.709 -66.124 1.00 79.62 637 HIS A C 1
ATOM 5124 O O . HIS A 1 637 ? 48.202 -21.964 -67.200 1.00 79.62 637 HIS A O 1
ATOM 5130 N N . SER A 1 638 ? 47.884 -20.557 -65.484 1.00 75.62 638 SER A N 1
ATOM 5131 C CA . SER A 1 638 ? 48.757 -19.488 -65.988 1.00 75.62 638 SER A CA 1
ATOM 5132 C C . SER A 1 638 ? 50.202 -19.966 -66.183 1.00 75.62 638 SER A C 1
ATOM 5134 O O . SER A 1 638 ? 50.808 -19.719 -67.225 1.00 75.62 638 SER A O 1
ATOM 5136 N N . SER A 1 639 ? 50.739 -20.731 -65.229 1.00 80.94 639 SER A N 1
ATOM 5137 C CA . SER A 1 639 ? 52.076 -21.333 -65.309 1.00 80.94 639 SER A CA 1
ATOM 5138 C C . SER A 1 639 ? 52.191 -22.336 -66.461 1.00 80.94 639 SER A C 1
ATOM 5140 O O . SER A 1 639 ? 53.178 -22.321 -67.196 1.00 80.94 639 SER A O 1
ATOM 5142 N N . ASN A 1 640 ? 51.172 -23.168 -66.683 1.00 76.94 640 ASN A N 1
ATOM 5143 C CA . ASN A 1 640 ? 51.125 -24.124 -67.789 1.00 76.94 640 ASN A CA 1
ATOM 5144 C C . ASN A 1 640 ? 50.975 -23.426 -69.149 1.00 76.94 640 ASN A C 1
ATOM 5146 O O . ASN A 1 640 ? 51.634 -23.826 -70.111 1.00 76.94 640 ASN A O 1
ATOM 5150 N N . VAL A 1 641 ? 50.182 -22.352 -69.233 1.00 75.06 641 VAL A N 1
ATOM 5151 C CA . VAL A 1 641 ? 50.073 -21.507 -70.433 1.00 75.06 641 VAL A CA 1
ATOM 5152 C C . VAL A 1 641 ? 51.409 -20.832 -70.735 1.00 75.06 641 VAL A C 1
ATOM 5154 O O . VAL A 1 641 ? 51.858 -20.881 -71.880 1.00 75.06 641 VAL A O 1
ATOM 5157 N N . LEU A 1 642 ? 52.088 -20.280 -69.722 1.00 69.94 642 LEU A N 1
ATOM 5158 C CA . LEU A 1 642 ? 53.433 -19.702 -69.839 1.00 69.94 642 LEU A CA 1
ATOM 5159 C C . LEU A 1 642 ? 54.474 -20.738 -70.271 1.00 69.94 642 LEU A C 1
ATOM 5161 O O . LEU A 1 642 ? 55.326 -20.444 -71.106 1.00 69.94 642 LEU A O 1
ATOM 5165 N N . ARG A 1 643 ? 54.410 -21.962 -69.738 1.00 72.75 643 ARG A N 1
ATOM 5166 C CA . ARG A 1 643 ? 55.312 -23.054 -70.126 1.00 72.75 643 ARG A CA 1
ATOM 5167 C C . ARG A 1 643 ? 55.071 -23.479 -71.576 1.00 72.75 643 ARG A C 1
ATOM 5169 O O . ARG A 1 643 ? 56.027 -23.568 -72.334 1.00 72.75 643 ARG A O 1
ATOM 5176 N N . SER A 1 644 ? 53.809 -23.600 -71.988 1.00 71.19 644 SER A N 1
ATOM 5177 C CA . SER A 1 644 ? 53.424 -23.953 -73.363 1.00 71.19 644 SER A CA 1
ATOM 5178 C C . SER A 1 644 ? 53.802 -22.865 -74.375 1.00 71.19 644 SER A C 1
ATOM 5180 O O . SER A 1 644 ? 54.308 -23.163 -75.453 1.00 71.19 644 SER A O 1
ATOM 5182 N N . THR A 1 645 ? 53.616 -21.585 -74.032 1.00 69.19 645 THR A N 1
ATOM 5183 C CA . THR A 1 645 ? 54.063 -20.463 -74.880 1.00 69.19 645 THR A CA 1
ATOM 5184 C C . THR A 1 645 ? 55.582 -20.354 -74.930 1.00 69.19 645 THR A C 1
ATOM 5186 O O . THR A 1 645 ? 56.130 -20.046 -75.987 1.00 69.19 645 THR A O 1
ATOM 5189 N N . LYS A 1 646 ? 56.280 -20.661 -73.831 1.00 72.12 646 LYS A N 1
ATOM 5190 C CA . LYS A 1 646 ? 57.744 -20.740 -73.812 1.00 72.12 646 LYS A CA 1
ATOM 5191 C C . LYS A 1 646 ? 58.264 -21.896 -74.669 1.00 72.12 646 LYS A C 1
ATOM 5193 O O . LYS A 1 646 ? 59.220 -21.695 -75.404 1.00 72.12 646 LYS A O 1
ATOM 5198 N N . GLU A 1 647 ? 57.639 -23.069 -74.619 1.00 72.31 647 GLU A N 1
ATOM 5199 C CA . GLU A 1 647 ? 57.989 -24.225 -75.458 1.00 72.31 647 GLU A CA 1
ATOM 5200 C C . GLU A 1 647 ? 57.717 -23.956 -76.945 1.00 72.31 647 GLU A C 1
ATOM 5202 O O . GLU A 1 647 ? 58.553 -24.273 -77.789 1.00 72.31 647 GLU A O 1
ATOM 5207 N N . LEU A 1 648 ? 56.604 -23.290 -77.275 1.00 71.06 648 LEU A N 1
ATOM 5208 C CA . LEU A 1 648 ? 56.301 -22.847 -78.639 1.00 71.06 648 LEU A CA 1
ATOM 5209 C C . LEU A 1 648 ? 57.323 -21.811 -79.141 1.00 71.06 648 LEU A C 1
ATOM 5211 O O . LEU A 1 648 ? 57.811 -21.912 -80.266 1.00 71.06 648 LEU A O 1
ATOM 5215 N N . GLY A 1 649 ? 57.679 -20.841 -78.293 1.00 68.38 649 GLY A N 1
ATOM 5216 C CA . GLY A 1 649 ? 58.698 -19.836 -78.591 1.00 68.38 649 GLY A CA 1
ATOM 5217 C C . GLY A 1 649 ? 60.098 -20.434 -78.745 1.00 68.38 649 GLY A C 1
ATOM 5218 O O . GLY A 1 649 ? 60.831 -20.035 -79.646 1.00 68.38 649 GLY A O 1
ATOM 5219 N N . GLN A 1 650 ? 60.450 -21.426 -77.924 1.00 71.38 650 GLN A N 1
ATOM 5220 C CA . GLN A 1 650 ? 61.722 -22.141 -78.025 1.00 71.38 650 GLN A CA 1
ATOM 5221 C C . GLN A 1 650 ? 61.800 -22.945 -79.324 1.00 71.38 650 GLN A C 1
ATOM 5223 O O . GLN A 1 650 ? 62.810 -22.891 -80.012 1.00 71.38 650 GLN A O 1
ATOM 5228 N N . LYS A 1 651 ? 60.706 -23.600 -79.725 1.00 70.94 651 LYS A N 1
ATOM 5229 C CA . LYS A 1 651 ? 60.639 -24.338 -80.990 1.00 70.94 651 LYS A CA 1
ATOM 5230 C C . LYS A 1 651 ? 60.808 -23.421 -82.210 1.00 70.94 651 LYS A C 1
ATOM 5232 O O . LYS A 1 651 ? 61.557 -23.748 -83.120 1.00 70.94 651 LYS A O 1
ATOM 5237 N N . MET A 1 652 ? 60.193 -22.234 -82.193 1.00 66.50 652 MET A N 1
ATOM 5238 C CA . MET A 1 652 ? 60.401 -21.221 -83.240 1.00 66.50 652 MET A CA 1
ATOM 5239 C C . MET A 1 652 ? 61.827 -20.647 -83.253 1.00 66.50 652 MET A C 1
ATOM 5241 O O . MET A 1 652 ? 62.329 -20.283 -84.316 1.00 66.50 652 MET A O 1
ATOM 5245 N N . LEU A 1 653 ? 62.473 -20.541 -82.086 1.00 64.69 653 LEU A N 1
ATOM 5246 C CA . LEU A 1 653 ? 63.873 -20.128 -81.973 1.00 64.69 653 LEU A CA 1
ATOM 5247 C C . LEU A 1 653 ? 64.819 -21.188 -82.534 1.00 64.69 653 LEU A C 1
ATOM 5249 O O . LEU A 1 653 ? 65.702 -20.830 -83.307 1.00 64.69 653 LEU A O 1
ATOM 5253 N N . ASP A 1 654 ? 64.598 -22.462 -82.218 1.00 70.00 654 ASP A N 1
ATOM 5254 C CA . ASP A 1 654 ? 65.420 -23.574 -82.701 1.00 70.00 654 ASP A CA 1
ATOM 5255 C C . ASP A 1 654 ? 65.300 -23.731 -84.236 1.00 70.00 654 ASP A C 1
ATOM 5257 O O . ASP A 1 654 ? 66.306 -23.945 -84.920 1.00 70.00 654 ASP A O 1
ATOM 5261 N N . ASP A 1 655 ? 64.104 -23.515 -84.802 1.00 65.56 655 ASP A N 1
ATOM 5262 C CA . ASP A 1 655 ? 63.865 -23.495 -86.255 1.00 65.56 655 ASP A CA 1
ATOM 5263 C C . ASP A 1 655 ? 64.558 -22.292 -86.940 1.00 65.56 655 ASP A C 1
ATOM 5265 O O . ASP A 1 655 ? 65.152 -22.422 -88.017 1.00 65.56 655 ASP A O 1
ATOM 5269 N N . MET A 1 656 ? 64.554 -21.113 -86.302 1.00 61.19 656 MET A N 1
ATOM 5270 C CA . MET A 1 656 ? 65.295 -19.936 -86.783 1.00 61.19 656 MET A CA 1
ATOM 5271 C C . MET A 1 656 ? 66.814 -20.097 -86.660 1.00 61.19 656 MET A C 1
ATOM 5273 O O . MET A 1 656 ? 67.556 -19.612 -87.517 1.00 61.19 656 MET A O 1
ATOM 5277 N N . GLU A 1 657 ? 67.296 -20.740 -85.599 1.00 63.31 657 GLU A N 1
ATOM 5278 C CA . GLU A 1 657 ? 68.720 -20.926 -85.334 1.00 63.31 657 GLU A CA 1
ATOM 5279 C C . GLU A 1 657 ? 69.332 -21.924 -86.322 1.00 63.31 657 GLU A C 1
ATOM 5281 O O . GLU A 1 657 ? 70.412 -21.665 -86.853 1.00 63.31 657 GLU A O 1
ATOM 5286 N N . GLN A 1 658 ? 68.609 -22.987 -86.689 1.00 62.06 658 GLN A N 1
ATOM 5287 C CA . GLN A 1 658 ? 69.009 -23.884 -87.780 1.00 62.06 658 GLN A CA 1
ATOM 5288 C C . GLN A 1 658 ? 69.038 -23.172 -89.143 1.00 62.06 658 GLN A C 1
ATOM 5290 O O . GLN A 1 658 ? 69.964 -23.397 -89.925 1.00 62.06 658 GLN A O 1
ATOM 5295 N N . SER A 1 659 ? 68.098 -22.253 -89.403 1.00 56.75 659 SER A N 1
ATOM 5296 C CA . SER A 1 659 ? 68.083 -21.441 -90.629 1.00 56.75 659 SER A CA 1
ATOM 5297 C C . SER A 1 659 ? 69.230 -20.423 -90.684 1.00 56.75 659 SER A C 1
ATOM 5299 O O . SER A 1 659 ? 69.813 -20.216 -91.746 1.00 56.75 659 SER A O 1
ATOM 5301 N N . LYS A 1 660 ? 69.596 -19.799 -89.554 1.00 57.22 660 LYS A N 1
ATOM 5302 C CA . LYS A 1 660 ? 70.686 -18.807 -89.488 1.00 57.22 660 LYS A CA 1
ATOM 5303 C C . LYS A 1 660 ? 72.079 -19.425 -89.437 1.00 57.22 660 LYS A C 1
ATOM 5305 O O . LYS A 1 660 ? 73.021 -18.819 -89.943 1.00 57.22 660 LYS A O 1
ATOM 5310 N N . LYS A 1 661 ? 72.243 -20.625 -88.876 1.00 54.28 661 LYS A N 1
ATOM 5311 C CA . LYS A 1 661 ? 73.547 -21.308 -88.808 1.00 54.28 661 LYS A CA 1
ATOM 5312 C C . LYS A 1 661 ? 74.100 -21.659 -90.199 1.00 54.28 661 LYS A C 1
ATOM 5314 O O . LYS A 1 661 ? 75.313 -21.676 -90.365 1.00 54.28 661 LYS A O 1
ATOM 5319 N N . ALA A 1 662 ? 73.231 -21.829 -91.200 1.00 55.88 662 ALA A N 1
ATOM 5320 C CA . ALA A 1 662 ? 73.609 -21.999 -92.608 1.00 55.88 662 ALA A CA 1
ATOM 5321 C C . ALA A 1 662 ? 73.990 -20.680 -93.322 1.00 55.88 662 ALA A C 1
ATOM 5323 O O . ALA A 1 662 ? 74.680 -20.699 -94.339 1.00 55.88 662 ALA A O 1
ATOM 5324 N N . GLU A 1 663 ? 73.560 -19.529 -92.799 1.00 51.56 663 GLU A N 1
ATOM 5325 C CA . GLU A 1 663 ? 73.776 -18.209 -93.411 1.00 51.56 663 GLU A CA 1
ATOM 5326 C C . GLU A 1 663 ? 74.976 -17.466 -92.785 1.00 51.56 663 GLU A C 1
ATOM 5328 O O . GLU A 1 663 ? 75.699 -16.733 -93.464 1.00 51.56 663 GLU A O 1
ATOM 5333 N N . VAL A 1 664 ? 75.258 -17.722 -91.502 1.00 53.09 664 VAL A N 1
ATOM 5334 C CA . VAL A 1 664 ? 76.355 -17.100 -90.738 1.00 53.09 664 VAL A CA 1
ATOM 5335 C C . VAL A 1 664 ? 77.741 -17.641 -91.124 1.00 53.09 664 VAL A C 1
ATOM 5337 O O . VAL A 1 664 ? 78.717 -16.894 -91.047 1.00 53.09 664 VAL A O 1
ATOM 5340 N N . GLU A 1 665 ? 77.851 -18.868 -91.646 1.00 51.38 665 GLU A N 1
ATOM 5341 C CA . GLU A 1 665 ? 79.128 -19.434 -92.129 1.00 51.38 665 GLU A CA 1
ATOM 5342 C C . GLU A 1 665 ? 79.666 -18.712 -93.388 1.00 51.38 665 GLU A C 1
ATOM 5344 O O . GLU A 1 665 ? 80.848 -18.808 -93.713 1.00 51.38 665 GLU A O 1
ATOM 5349 N N . LYS A 1 666 ? 78.831 -17.905 -94.065 1.00 53.44 666 LYS A N 1
ATOM 5350 C CA . LYS A 1 666 ? 79.205 -17.146 -95.271 1.00 53.44 666 LYS A CA 1
ATOM 5351 C C . LYS A 1 666 ? 79.603 -15.685 -95.004 1.00 53.44 666 LYS A C 1
ATOM 5353 O O . LYS A 1 666 ? 80.249 -15.076 -95.850 1.00 53.44 666 LYS A O 1
ATOM 5358 N N . LEU A 1 667 ? 79.236 -15.112 -93.853 1.00 48.91 667 LEU A N 1
ATOM 5359 C CA . LEU A 1 667 ? 79.364 -13.668 -93.570 1.00 48.91 667 LEU A CA 1
ATOM 5360 C C . LEU A 1 667 ? 80.288 -13.329 -92.385 1.00 48.91 667 LEU A C 1
ATOM 5362 O O . LEU A 1 667 ? 80.386 -12.165 -91.998 1.00 48.91 667 LEU A O 1
ATOM 5366 N N . SER A 1 668 ? 80.992 -14.309 -91.807 1.00 45.88 668 SER A N 1
ATOM 5367 C CA . SER A 1 668 ? 81.791 -14.104 -90.587 1.00 45.88 668 SER A CA 1
ATOM 5368 C C . SER A 1 668 ? 83.219 -13.578 -90.804 1.00 45.88 668 SER A C 1
ATOM 5370 O O . SER A 1 668 ? 83.969 -13.507 -89.831 1.00 45.88 668 SER A O 1
ATOM 5372 N N . LYS A 1 669 ? 83.636 -13.240 -92.035 1.00 51.78 669 LYS A N 1
ATOM 5373 C CA . LYS A 1 669 ? 85.032 -12.839 -92.305 1.00 51.78 669 LYS A CA 1
ATOM 5374 C C . LYS A 1 669 ? 85.272 -11.324 -92.398 1.00 51.78 669 LYS A C 1
ATOM 5376 O O . LYS A 1 669 ? 86.386 -10.904 -92.117 1.00 51.78 669 LYS A O 1
ATOM 5381 N N . ASP A 1 670 ? 84.241 -10.506 -92.641 1.00 48.41 670 ASP A N 1
ATOM 5382 C CA . ASP A 1 670 ? 84.448 -9.091 -93.018 1.00 48.41 670 ASP A CA 1
ATOM 5383 C C . ASP A 1 670 ? 83.857 -8.042 -92.041 1.00 48.41 670 ASP A C 1
ATOM 5385 O O . ASP A 1 670 ? 83.871 -6.854 -92.347 1.00 48.41 670 ASP A O 1
ATOM 5389 N N . LYS A 1 671 ? 83.343 -8.424 -90.856 1.00 55.78 671 LYS A N 1
ATOM 5390 C CA . LYS A 1 671 ? 82.676 -7.482 -89.911 1.00 55.78 671 LYS A CA 1
ATOM 5391 C C . LYS A 1 671 ? 83.292 -7.360 -88.508 1.00 55.78 671 LYS A C 1
ATOM 5393 O O . LYS A 1 671 ? 82.700 -6.721 -87.640 1.00 55.78 671 LYS A O 1
ATOM 5398 N N . ALA A 1 672 ? 84.463 -7.948 -88.264 1.00 50.06 672 ALA A N 1
ATOM 5399 C CA . ALA A 1 672 ? 85.069 -7.964 -86.927 1.00 50.06 672 ALA A CA 1
ATOM 5400 C C . ALA A 1 672 ? 85.480 -6.563 -86.419 1.00 50.06 672 ALA A C 1
ATOM 5402 O O . ALA A 1 672 ? 85.300 -6.276 -85.237 1.00 50.06 672 ALA A O 1
ATOM 5403 N N . ASP A 1 673 ? 85.907 -5.660 -87.305 1.00 51.97 673 ASP A N 1
ATOM 5404 C CA . ASP A 1 673 ? 86.519 -4.386 -86.888 1.00 51.97 673 ASP A CA 1
ATOM 5405 C C . ASP A 1 673 ? 85.510 -3.223 -86.729 1.00 51.97 673 ASP A C 1
ATOM 5407 O O . ASP A 1 673 ? 85.808 -2.206 -86.104 1.00 51.97 673 ASP A O 1
ATOM 5411 N N . GLU A 1 674 ? 84.270 -3.371 -87.213 1.00 51.34 674 GLU A N 1
ATOM 5412 C CA . GLU A 1 674 ? 83.205 -2.354 -87.087 1.00 51.34 674 GLU A CA 1
ATOM 5413 C C . GLU A 1 674 ? 82.431 -2.474 -85.752 1.00 51.34 674 GLU A C 1
ATOM 5415 O O . GLU A 1 674 ? 81.892 -1.502 -85.214 1.00 51.34 674 GLU A O 1
ATOM 5420 N N . ILE A 1 675 ? 82.427 -3.673 -85.159 1.00 56.06 675 ILE A N 1
ATOM 5421 C CA . ILE A 1 675 ? 81.714 -3.984 -83.912 1.00 56.06 675 ILE A CA 1
ATOM 5422 C C . ILE A 1 675 ? 82.411 -3.355 -82.695 1.00 56.06 675 ILE A C 1
ATOM 5424 O O . ILE A 1 675 ? 81.749 -2.921 -81.746 1.00 56.06 675 ILE A O 1
ATOM 5428 N N . GLU A 1 676 ? 83.739 -3.234 -82.719 1.00 55.00 676 GLU A N 1
ATOM 5429 C CA . GLU A 1 676 ? 84.507 -2.757 -81.567 1.00 55.00 676 GLU A CA 1
ATOM 5430 C C . GLU A 1 676 ? 84.332 -1.240 -81.324 1.00 55.00 676 GLU A C 1
ATOM 5432 O O . GLU A 1 676 ? 84.247 -0.793 -80.174 1.00 55.00 676 GLU A O 1
ATOM 5437 N N . ALA A 1 677 ? 84.117 -0.454 -82.387 1.00 58.28 677 ALA A N 1
ATOM 5438 C CA . ALA A 1 677 ? 83.842 0.985 -82.299 1.00 58.28 677 ALA A CA 1
ATOM 5439 C C . ALA A 1 677 ? 82.434 1.304 -81.744 1.00 58.28 677 ALA A C 1
ATOM 5441 O O . ALA A 1 677 ? 82.259 2.243 -80.956 1.00 58.28 677 ALA A O 1
ATOM 5442 N N . LEU A 1 678 ? 81.421 0.496 -82.081 1.00 56.34 678 LEU A N 1
ATOM 5443 C CA . LEU A 1 678 ? 80.041 0.664 -81.596 1.00 56.34 678 LEU A CA 1
ATOM 5444 C C . LEU A 1 678 ? 79.878 0.262 -80.120 1.00 56.34 678 LEU A C 1
ATOM 5446 O O . LEU A 1 678 ? 79.114 0.894 -79.380 1.00 56.34 678 LEU A O 1
ATOM 5450 N N . ILE A 1 679 ? 80.652 -0.720 -79.646 1.00 60.34 679 ILE A N 1
ATOM 5451 C CA . ILE A 1 679 ? 80.649 -1.147 -78.238 1.00 60.34 679 ILE A CA 1
ATOM 5452 C C . ILE A 1 679 ? 81.172 -0.035 -77.312 1.00 60.34 679 ILE A C 1
ATOM 5454 O O . ILE A 1 679 ? 80.649 0.144 -76.206 1.00 60.34 679 ILE A O 1
ATOM 5458 N N . ALA A 1 680 ? 82.161 0.751 -77.748 1.00 62.28 680 ALA A N 1
ATOM 5459 C CA . ALA A 1 680 ? 82.694 1.865 -76.962 1.00 62.28 680 ALA A CA 1
ATOM 5460 C C . ALA A 1 680 ? 81.665 3.002 -76.786 1.00 62.28 680 ALA A C 1
ATOM 5462 O O . ALA A 1 680 ? 81.483 3.504 -75.671 1.00 62.28 680 ALA A O 1
ATOM 5463 N N . LYS A 1 681 ? 80.921 3.345 -77.848 1.00 63.19 681 LYS A N 1
ATOM 5464 C CA . LYS A 1 681 ? 79.864 4.375 -77.824 1.00 63.19 681 LYS A CA 1
ATOM 5465 C C . LYS A 1 681 ? 78.632 3.926 -77.020 1.00 63.19 681 LYS A C 1
ATOM 5467 O O . LYS A 1 681 ? 78.086 4.706 -76.238 1.00 63.19 681 LYS A O 1
ATOM 5472 N N . GLY A 1 682 ? 78.253 2.648 -77.110 1.00 66.69 682 GLY A N 1
ATOM 5473 C CA . GLY A 1 682 ? 77.179 2.060 -76.299 1.00 66.69 682 GLY A CA 1
ATOM 5474 C C . GLY A 1 682 ? 77.496 2.031 -74.797 1.00 66.69 682 GLY A C 1
ATOM 5475 O O . GLY A 1 682 ? 76.648 2.375 -73.971 1.00 66.69 682 GLY A O 1
ATOM 5476 N N . LYS A 1 683 ? 78.741 1.712 -74.417 1.00 66.25 683 LYS A N 1
ATOM 5477 C CA . LYS A 1 683 ? 79.176 1.722 -73.007 1.00 66.25 683 LYS A CA 1
ATOM 5478 C C . LYS A 1 683 ? 79.140 3.124 -72.384 1.00 66.25 683 LYS A C 1
ATOM 5480 O O . LYS A 1 683 ? 78.853 3.234 -71.193 1.00 66.25 683 LYS A O 1
ATOM 5485 N N . ALA A 1 684 ? 79.395 4.184 -73.157 1.00 66.81 684 ALA A N 1
ATOM 5486 C CA . ALA A 1 684 ? 79.304 5.565 -72.678 1.00 66.81 684 ALA A CA 1
ATOM 5487 C C . ALA A 1 684 ? 77.849 5.989 -72.393 1.00 66.81 684 ALA A C 1
ATOM 5489 O O . ALA A 1 684 ? 77.562 6.453 -71.289 1.00 66.81 684 ALA A O 1
ATOM 5490 N N . MET A 1 685 ? 76.912 5.716 -73.311 1.00 60.50 685 MET A N 1
ATOM 5491 C CA . MET A 1 685 ? 75.483 6.010 -73.097 1.00 60.50 685 MET A CA 1
ATOM 5492 C C . MET A 1 685 ? 74.876 5.222 -71.930 1.00 60.50 685 MET A C 1
ATOM 5494 O O . MET A 1 685 ? 74.055 5.754 -71.186 1.00 60.50 685 MET A O 1
ATOM 5498 N N . ILE A 1 686 ? 75.290 3.968 -71.722 1.00 68.19 686 ILE A N 1
ATOM 5499 C CA . ILE A 1 686 ? 74.801 3.160 -70.594 1.00 68.19 686 ILE A CA 1
ATOM 5500 C C . ILE A 1 686 ? 75.267 3.744 -69.252 1.00 68.19 686 ILE A C 1
ATOM 5502 O O . ILE A 1 686 ? 74.520 3.697 -68.274 1.00 68.19 686 ILE A O 1
ATOM 5506 N N . ARG A 1 687 ? 76.474 4.325 -69.177 1.00 72.44 687 ARG A N 1
ATOM 5507 C CA . ARG A 1 687 ? 76.946 4.993 -67.950 1.00 72.44 687 ARG A CA 1
ATOM 5508 C C . ARG A 1 687 ? 76.167 6.277 -67.667 1.00 72.44 687 ARG A C 1
ATOM 5510 O O . ARG A 1 687 ? 75.762 6.476 -66.525 1.00 72.44 687 ARG A O 1
ATOM 5517 N N . GLU A 1 688 ? 75.890 7.081 -68.690 1.00 71.56 688 GLU A N 1
ATOM 5518 C CA . GLU A 1 688 ? 75.097 8.310 -68.557 1.00 71.56 688 GLU A CA 1
ATOM 5519 C C . GLU A 1 688 ? 73.633 8.011 -68.181 1.00 71.56 688 GLU A C 1
ATOM 5521 O O . GLU A 1 688 ? 73.074 8.625 -67.272 1.00 71.56 688 GLU A O 1
ATOM 5526 N N . SER A 1 689 ? 73.029 6.993 -68.803 1.00 69.75 689 SER A N 1
ATOM 5527 C CA . SER A 1 689 ? 71.696 6.484 -68.456 1.00 69.75 689 SER A CA 1
ATOM 5528 C C . SER A 1 689 ? 71.633 5.966 -67.016 1.00 69.75 689 SER A C 1
ATOM 5530 O O . SER A 1 689 ? 70.697 6.296 -66.289 1.00 69.75 689 SER A O 1
ATOM 5532 N N . ARG A 1 690 ? 72.643 5.210 -66.562 1.00 71.81 690 ARG A N 1
ATOM 5533 C CA . ARG A 1 690 ? 72.716 4.719 -65.176 1.00 71.81 690 ARG A CA 1
ATOM 5534 C C . ARG A 1 690 ? 72.910 5.845 -64.165 1.00 71.81 690 ARG A C 1
ATOM 5536 O O . ARG A 1 690 ? 72.342 5.761 -63.082 1.00 71.81 690 ARG A O 1
ATOM 5543 N N . GLN A 1 691 ? 73.673 6.889 -64.493 1.00 73.69 691 GLN A N 1
ATOM 5544 C CA . GLN A 1 691 ? 73.790 8.072 -63.634 1.00 73.69 691 GLN A CA 1
ATOM 5545 C C . GLN A 1 691 ? 72.464 8.835 -63.540 1.00 73.69 691 GLN A C 1
ATOM 5547 O O . GLN A 1 691 ? 72.047 9.163 -62.433 1.00 73.69 691 GLN A O 1
ATOM 5552 N N . LYS A 1 692 ? 71.754 9.035 -64.658 1.00 75.88 692 LYS A N 1
ATOM 5553 C CA . LYS A 1 692 ? 70.425 9.674 -64.664 1.00 75.88 692 LYS A CA 1
ATOM 5554 C C . LYS A 1 692 ? 69.377 8.848 -63.911 1.00 75.88 692 LYS A C 1
ATOM 5556 O O . LYS A 1 692 ? 68.602 9.412 -63.148 1.00 75.88 692 LYS A O 1
ATOM 5561 N N . ALA A 1 693 ? 69.391 7.521 -64.056 1.00 72.94 693 ALA A N 1
ATOM 5562 C CA . ALA A 1 693 ? 68.506 6.624 -63.312 1.00 72.94 693 ALA A CA 1
ATOM 5563 C C . ALA A 1 693 ? 68.800 6.635 -61.804 1.00 72.94 693 ALA A C 1
ATOM 5565 O O . ALA A 1 693 ? 67.868 6.687 -61.011 1.00 72.94 693 ALA A O 1
ATOM 5566 N N . LYS A 1 694 ? 70.079 6.656 -61.399 1.00 77.81 694 LYS A N 1
ATOM 5567 C CA . LYS A 1 694 ? 70.462 6.793 -59.984 1.00 77.81 694 LYS A CA 1
ATOM 5568 C C . LYS A 1 694 ? 70.069 8.150 -59.402 1.00 77.81 694 LY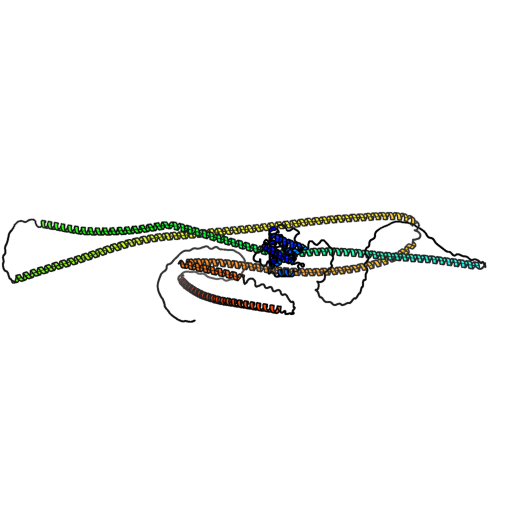S A C 1
ATOM 5570 O O . LYS A 1 694 ? 69.589 8.189 -58.278 1.00 77.81 694 LYS A O 1
ATOM 5575 N N . ALA A 1 695 ? 70.219 9.235 -60.160 1.00 74.69 695 ALA A N 1
ATOM 5576 C CA . ALA A 1 695 ? 69.786 10.565 -59.729 1.00 74.69 695 ALA A CA 1
ATOM 5577 C C . ALA A 1 695 ? 68.257 10.647 -59.559 1.00 74.69 695 ALA A C 1
ATOM 5579 O O . ALA A 1 695 ? 67.776 11.196 -58.574 1.00 74.69 695 ALA A O 1
ATOM 5580 N N . LEU A 1 696 ? 67.489 10.046 -60.475 1.00 77.38 696 LEU A N 1
ATOM 5581 C CA . LEU A 1 696 ? 66.033 9.918 -60.343 1.00 77.38 696 LEU A CA 1
ATOM 5582 C C . LEU A 1 696 ? 65.634 9.036 -59.159 1.00 77.38 696 LEU A C 1
ATOM 5584 O O . LEU A 1 696 ? 64.711 9.383 -58.433 1.00 77.38 696 LEU A O 1
ATOM 5588 N N . GLN A 1 697 ? 66.337 7.924 -58.941 1.00 75.81 697 GLN A N 1
ATOM 5589 C CA . GLN A 1 697 ? 66.094 7.047 -57.802 1.00 75.81 697 GLN A CA 1
ATOM 5590 C C . GLN A 1 697 ? 66.350 7.773 -56.477 1.00 75.81 697 GLN A C 1
ATOM 5592 O O . GLN A 1 697 ? 65.510 7.672 -55.594 1.00 75.81 697 GLN A O 1
ATOM 5597 N N . MET A 1 698 ? 67.439 8.546 -56.371 1.00 76.81 698 MET A N 1
ATOM 5598 C CA . MET A 1 698 ? 67.723 9.373 -55.192 1.00 76.81 698 MET A CA 1
ATOM 5599 C C . MET A 1 698 ? 66.646 10.433 -54.951 1.00 76.81 698 MET A C 1
ATOM 5601 O O . MET A 1 698 ? 66.175 10.577 -53.829 1.00 76.81 698 MET A O 1
ATOM 5605 N N . LYS A 1 699 ? 66.198 11.121 -56.008 1.00 81.00 699 LYS A N 1
ATOM 5606 C CA . LYS A 1 699 ? 65.140 12.130 -55.894 1.00 81.00 699 LYS A CA 1
ATOM 5607 C C . LYS A 1 699 ? 63.809 11.523 -55.437 1.00 81.00 699 LYS A C 1
ATOM 5609 O O . LYS A 1 699 ? 63.127 12.088 -54.593 1.00 81.00 699 LYS A O 1
ATOM 5614 N N . ILE A 1 700 ? 63.465 10.344 -55.958 1.00 78.94 700 ILE A N 1
ATOM 5615 C CA . ILE A 1 700 ? 62.268 9.603 -55.547 1.00 78.94 700 ILE A CA 1
ATOM 5616 C C . ILE A 1 700 ? 62.384 9.157 -54.084 1.00 78.94 700 ILE A C 1
ATOM 5618 O O . ILE A 1 700 ? 61.424 9.304 -53.333 1.00 78.94 700 ILE A O 1
ATOM 5622 N N . THR A 1 701 ? 63.537 8.632 -53.657 1.00 79.12 701 THR A N 1
ATOM 5623 C CA . THR A 1 701 ? 63.724 8.223 -52.258 1.00 79.12 701 THR A CA 1
ATOM 5624 C C . THR A 1 701 ? 63.660 9.409 -51.304 1.00 79.12 701 THR A C 1
ATOM 5626 O O . THR A 1 701 ? 62.969 9.300 -50.302 1.00 79.12 701 THR A O 1
ATOM 5629 N N . GLU A 1 702 ? 64.269 10.549 -51.642 1.00 83.50 702 GLU A N 1
ATOM 5630 C CA . GLU A 1 702 ? 64.187 11.772 -50.829 1.00 83.50 702 GLU A CA 1
ATOM 5631 C C . GLU A 1 702 ? 62.741 12.286 -50.717 1.00 83.50 702 GLU A C 1
ATOM 5633 O O . GLU A 1 702 ? 62.286 12.617 -49.625 1.00 83.50 702 GLU A O 1
ATOM 5638 N N . GLU A 1 703 ? 61.975 12.300 -51.815 1.00 81.12 703 GLU A N 1
ATOM 5639 C CA . GLU A 1 703 ? 60.566 12.720 -51.793 1.00 81.12 703 GLU A CA 1
ATOM 5640 C C . GLU A 1 703 ? 59.682 11.791 -50.942 1.00 81.12 703 GLU A C 1
ATOM 5642 O O . GLU A 1 703 ? 58.798 12.265 -50.223 1.00 81.12 703 GLU A O 1
ATOM 5647 N N . TYR A 1 704 ? 59.903 10.473 -50.999 1.00 84.56 704 TYR A N 1
ATOM 5648 C CA . TYR A 1 704 ? 59.164 9.524 -50.163 1.00 84.56 704 TYR A CA 1
ATOM 5649 C C . TYR A 1 704 ? 59.603 9.567 -48.701 1.00 84.56 704 TYR A C 1
ATOM 5651 O O . TYR A 1 704 ? 58.749 9.453 -47.829 1.00 84.56 704 TYR A O 1
ATOM 5659 N N . GLU A 1 705 ? 60.886 9.777 -48.416 1.00 86.75 705 GLU A N 1
ATOM 5660 C CA . GLU A 1 705 ? 61.403 9.888 -47.051 1.00 86.75 705 GLU A CA 1
ATOM 5661 C C . GLU A 1 705 ? 60.840 11.132 -46.352 1.00 86.75 705 GLU A C 1
ATOM 5663 O O . GLU A 1 705 ? 60.325 11.025 -45.243 1.00 86.75 705 GLU A O 1
ATOM 5668 N N . VAL A 1 706 ? 60.765 12.274 -47.048 1.00 87.25 706 VAL A N 1
ATOM 5669 C CA . VAL A 1 706 ? 60.091 13.484 -46.538 1.00 87.25 706 VAL A CA 1
ATOM 5670 C C . VAL A 1 706 ? 58.599 13.241 -46.276 1.00 87.25 706 VAL A C 1
ATOM 5672 O O . VAL A 1 706 ? 58.072 13.679 -45.251 1.00 87.25 706 VAL A O 1
ATOM 5675 N N . LYS A 1 707 ? 57.896 12.527 -47.167 1.00 86.00 707 LYS A N 1
ATOM 5676 C CA . LYS A 1 707 ? 56.478 12.177 -46.955 1.00 86.00 707 LYS A CA 1
ATOM 5677 C C . LYS A 1 707 ? 56.286 11.221 -45.780 1.00 86.00 707 LYS A C 1
ATOM 5679 O O . LYS A 1 707 ? 55.340 11.402 -45.020 1.00 86.00 707 LYS A O 1
ATOM 5684 N N . ILE A 1 708 ? 57.167 10.234 -45.620 1.00 84.25 708 ILE A N 1
ATOM 5685 C CA . ILE A 1 708 ? 57.142 9.300 -44.489 1.00 84.25 708 ILE A CA 1
ATOM 5686 C C . ILE A 1 708 ? 57.363 10.069 -43.187 1.00 84.25 708 ILE A C 1
ATOM 5688 O O . ILE A 1 708 ? 56.528 9.958 -42.295 1.00 84.25 708 ILE A O 1
ATOM 5692 N N . SER A 1 709 ? 58.381 10.932 -43.107 1.00 89.19 709 SER A N 1
ATOM 5693 C CA . SER A 1 709 ? 58.614 11.763 -41.919 1.00 89.19 709 SER A CA 1
ATOM 5694 C C . SER A 1 709 ? 57.429 12.684 -41.607 1.00 89.19 709 SER A C 1
ATOM 5696 O O . SER A 1 709 ? 57.036 12.816 -40.452 1.00 89.19 709 SER A O 1
ATOM 5698 N N . SER A 1 710 ? 56.790 13.271 -42.625 1.00 89.81 710 SER A N 1
ATOM 5699 C CA . SER A 1 710 ? 55.587 14.093 -42.435 1.00 89.81 710 SER A CA 1
ATOM 5700 C C . SER A 1 710 ? 54.392 13.287 -41.904 1.00 89.81 710 SER A C 1
ATOM 5702 O O . SER A 1 710 ? 53.670 13.761 -41.020 1.00 89.81 710 SER A O 1
ATOM 5704 N N . LEU A 1 711 ? 54.185 12.064 -42.402 1.00 86.31 711 LEU A N 1
ATOM 5705 C CA . LEU A 1 711 ? 53.130 11.174 -41.916 1.00 86.31 711 LEU A CA 1
ATOM 5706 C C . LEU A 1 711 ? 53.417 10.682 -40.494 1.00 86.31 711 LEU A C 1
ATOM 5708 O O . LEU A 1 711 ? 52.503 10.666 -39.670 1.00 86.31 711 LEU A O 1
ATOM 5712 N N . GLU A 1 712 ? 54.666 10.353 -40.172 1.00 89.25 712 GLU A N 1
ATOM 5713 C CA . GLU A 1 712 ? 55.092 9.982 -38.820 1.00 89.25 712 GLU A CA 1
ATOM 5714 C C . GLU A 1 712 ? 54.850 11.122 -37.820 1.00 89.25 712 GLU A C 1
ATOM 5716 O O . GLU A 1 712 ? 54.269 10.889 -36.759 1.00 89.25 712 GLU A O 1
ATOM 5721 N N . GLU A 1 713 ? 55.183 12.367 -38.176 1.00 89.94 713 GLU A N 1
ATOM 5722 C CA . GLU A 1 713 ? 54.860 13.539 -37.353 1.00 89.94 713 GLU A CA 1
ATOM 5723 C C . GLU A 1 713 ? 53.348 13.709 -37.149 1.00 89.94 713 GLU A C 1
ATOM 5725 O O . GLU A 1 713 ? 52.899 14.019 -36.041 1.00 89.94 713 GLU A O 1
ATOM 5730 N N . SER A 1 714 ? 52.541 13.494 -38.194 1.00 87.31 714 SER A N 1
ATOM 5731 C CA . SER A 1 714 ? 51.079 13.567 -38.084 1.00 87.31 714 SER A CA 1
ATOM 5732 C C . SER A 1 714 ? 50.514 12.475 -37.166 1.00 87.31 714 SER A C 1
ATOM 5734 O O . SER A 1 714 ? 49.658 12.757 -36.326 1.00 87.31 714 SER A O 1
ATOM 5736 N N . LEU A 1 715 ? 51.060 11.257 -37.238 1.00 87.88 715 LEU A N 1
ATOM 5737 C CA . LEU A 1 715 ? 50.679 10.131 -36.388 1.00 87.88 715 LEU A CA 1
ATOM 5738 C C . LEU A 1 715 ? 51.025 10.403 -34.918 1.00 87.88 715 LEU A C 1
ATOM 5740 O O . LEU A 1 715 ? 50.224 10.111 -34.030 1.00 87.88 715 LEU A O 1
ATOM 5744 N N . VAL A 1 716 ? 52.192 10.997 -34.648 1.00 92.25 716 VAL A N 1
ATOM 5745 C CA . VAL A 1 716 ? 52.593 11.411 -33.294 1.00 92.25 716 VAL A CA 1
ATOM 5746 C C . VAL A 1 716 ? 51.651 12.487 -32.745 1.00 92.25 716 VAL A C 1
ATOM 5748 O O . VAL A 1 716 ? 51.226 12.386 -31.594 1.00 92.25 716 VAL A O 1
ATOM 5751 N N . LYS A 1 717 ? 51.254 13.474 -33.560 1.00 88.62 717 LYS A N 1
ATOM 5752 C CA . LYS A 1 717 ? 50.279 14.503 -33.151 1.00 88.62 717 LYS A CA 1
ATOM 5753 C C . LYS A 1 717 ? 48.917 13.899 -32.809 1.00 88.62 717 LYS A C 1
ATOM 5755 O O . LYS A 1 717 ? 48.360 14.231 -31.766 1.00 88.62 717 LYS A O 1
ATOM 5760 N N . VAL A 1 718 ? 48.403 12.986 -33.635 1.00 86.94 718 VAL A N 1
ATOM 5761 C CA . VAL A 1 718 ? 47.118 12.310 -33.376 1.00 86.94 718 VAL A CA 1
ATOM 5762 C C . VAL A 1 718 ? 47.177 11.483 -32.090 1.00 86.94 718 VAL A C 1
ATOM 5764 O O . VAL A 1 718 ? 46.267 11.582 -31.271 1.00 86.94 718 VAL A O 1
ATOM 5767 N N . LYS A 1 719 ? 48.268 10.741 -31.855 1.00 90.00 719 LYS A N 1
ATOM 5768 C CA . LYS A 1 719 ? 48.468 9.997 -30.600 1.00 90.00 719 LYS A CA 1
ATOM 5769 C C . LYS A 1 719 ? 48.508 10.916 -29.380 1.00 90.00 719 LYS A C 1
ATOM 5771 O O . LYS A 1 719 ? 47.850 10.627 -28.388 1.00 90.00 719 LYS A O 1
ATOM 5776 N N . SER A 1 720 ? 49.210 12.047 -29.469 1.00 92.31 720 SER A N 1
ATOM 5777 C CA . SER A 1 720 ? 49.252 13.038 -28.385 1.00 92.31 720 SER A CA 1
ATOM 5778 C C . SER A 1 720 ? 47.865 13.600 -28.062 1.00 92.31 720 SER A C 1
ATOM 5780 O O . SER A 1 720 ? 47.528 13.753 -26.891 1.00 92.31 720 SER A O 1
ATOM 5782 N N . ILE A 1 721 ? 47.058 13.899 -29.085 1.00 88.12 721 ILE A N 1
ATOM 5783 C CA . ILE A 1 721 ? 45.685 14.393 -28.912 1.00 88.12 721 ILE A CA 1
ATOM 5784 C C . ILE A 1 721 ? 44.809 13.310 -28.269 1.00 88.12 721 ILE A C 1
ATOM 5786 O O . ILE A 1 721 ? 44.064 13.597 -27.333 1.00 88.12 721 ILE A O 1
ATOM 5790 N N . GLN A 1 722 ? 44.920 12.060 -28.725 1.00 90.19 722 GLN A N 1
ATOM 5791 C CA . GLN A 1 722 ? 44.186 10.935 -28.149 1.00 90.19 722 GLN A CA 1
ATOM 5792 C C . GLN A 1 722 ? 44.521 10.739 -26.661 1.00 90.19 722 GLN A C 1
ATOM 5794 O O . GLN A 1 722 ? 43.609 10.646 -25.841 1.00 90.19 722 GLN A O 1
ATOM 5799 N N . GLU A 1 723 ? 45.805 10.748 -26.292 1.00 90.31 723 GLU A N 1
ATOM 5800 C CA . GLU A 1 723 ? 46.238 10.629 -24.893 1.00 90.31 723 GLU A CA 1
ATOM 5801 C C . GLU A 1 723 ? 45.705 11.772 -24.011 1.00 90.31 723 GLU A C 1
ATOM 5803 O O . GLU A 1 723 ? 45.385 11.564 -22.838 1.00 90.31 723 GLU A O 1
ATOM 5808 N N . GLU A 1 724 ? 45.598 12.990 -24.548 1.00 89.75 724 GLU A N 1
ATOM 5809 C CA . GLU A 1 724 ? 45.028 14.133 -23.832 1.00 89.75 724 GLU A CA 1
ATOM 5810 C C . GLU A 1 724 ? 43.516 13.968 -23.608 1.00 89.75 724 GLU A C 1
ATOM 5812 O O . GLU A 1 724 ? 43.033 14.162 -22.488 1.00 89.75 724 GLU A O 1
ATOM 5817 N N . TYR A 1 725 ? 42.774 13.521 -24.626 1.00 90.06 725 TYR A N 1
ATOM 5818 C CA . TYR A 1 725 ? 41.350 13.207 -24.487 1.00 90.06 725 TYR A CA 1
ATOM 5819 C C . TYR A 1 725 ? 41.099 12.079 -23.482 1.00 90.06 725 TYR A C 1
ATOM 5821 O O . TYR A 1 725 ? 40.203 12.204 -22.643 1.00 90.06 725 TYR A O 1
ATOM 5829 N N . GLU A 1 726 ? 41.904 11.015 -23.504 1.00 88.75 726 GLU A N 1
ATOM 5830 C CA . GLU A 1 726 ? 41.812 9.912 -22.543 1.00 88.75 726 GLU A CA 1
ATOM 5831 C C . GLU A 1 726 ? 42.101 10.389 -21.110 1.00 88.75 726 GLU A C 1
ATOM 5833 O O . GLU A 1 726 ? 41.364 10.045 -20.180 1.00 88.75 726 GLU A O 1
ATOM 5838 N N . LYS A 1 727 ? 43.098 11.262 -20.911 1.00 92.56 727 LYS A N 1
ATOM 5839 C CA . LYS A 1 727 ? 43.370 11.891 -19.604 1.00 92.56 727 LYS A CA 1
ATOM 5840 C C . LYS A 1 727 ? 42.205 12.756 -19.119 1.00 92.56 727 LYS A C 1
ATOM 5842 O O . LYS A 1 727 ? 41.835 12.685 -17.947 1.00 92.56 727 LYS A O 1
ATOM 5847 N N . ILE A 1 728 ? 41.588 13.552 -19.995 1.00 89.75 728 ILE A N 1
ATOM 5848 C CA . ILE A 1 728 ? 40.436 14.394 -19.630 1.00 89.75 728 ILE A CA 1
ATOM 5849 C C . ILE A 1 728 ? 39.208 13.532 -19.308 1.00 89.75 728 ILE A C 1
ATOM 5851 O O . ILE A 1 728 ? 38.505 13.799 -18.329 1.00 89.75 728 ILE A O 1
ATOM 5855 N N . ALA A 1 729 ? 38.943 12.496 -20.105 1.00 85.25 729 ALA A N 1
ATOM 5856 C CA . ALA A 1 729 ? 37.827 11.581 -19.893 1.00 85.25 729 ALA A CA 1
ATOM 5857 C C . ALA A 1 729 ? 37.977 10.809 -18.573 1.00 85.25 729 ALA A C 1
ATOM 5859 O O . ALA A 1 729 ? 37.057 10.815 -17.754 1.00 85.25 729 ALA A O 1
ATOM 5860 N N . THR A 1 730 ? 39.151 10.231 -18.313 1.00 89.44 730 THR A N 1
ATOM 5861 C CA . THR A 1 730 ? 39.438 9.507 -17.061 1.00 89.44 730 THR A CA 1
ATOM 5862 C C . THR A 1 730 ? 39.361 10.417 -15.833 1.00 89.44 730 THR A C 1
ATOM 5864 O O . THR A 1 730 ? 38.783 10.022 -14.820 1.00 89.44 730 THR A O 1
ATOM 5867 N N . ALA A 1 731 ? 39.829 11.667 -15.921 1.00 89.31 731 ALA A N 1
ATOM 5868 C CA . ALA A 1 731 ? 39.674 12.649 -14.846 1.00 89.31 731 ALA A CA 1
ATOM 5869 C C . ALA A 1 731 ? 38.200 13.021 -14.583 1.00 89.31 731 ALA A C 1
ATOM 5871 O O . ALA A 1 731 ? 37.791 13.164 -13.427 1.00 89.31 731 ALA A O 1
ATOM 5872 N N . LYS A 1 732 ? 37.375 13.155 -15.634 1.00 89.69 732 LYS A N 1
ATOM 5873 C CA . LYS A 1 732 ? 35.928 13.399 -15.493 1.00 89.69 732 LYS A CA 1
ATOM 5874 C C . LYS A 1 732 ? 35.210 12.208 -14.857 1.00 89.69 732 LYS A C 1
ATOM 5876 O O . LYS A 1 732 ? 34.391 12.432 -13.966 1.00 89.69 732 LYS A O 1
ATOM 5881 N N . ILE A 1 733 ? 35.534 10.981 -15.270 1.00 86.75 733 ILE A N 1
ATOM 5882 C CA . ILE A 1 733 ? 34.990 9.747 -14.682 1.00 86.75 733 ILE A CA 1
ATOM 5883 C C . ILE A 1 733 ? 35.349 9.683 -13.192 1.00 86.75 733 ILE A C 1
ATOM 5885 O O . ILE A 1 733 ? 34.451 9.620 -12.358 1.00 86.75 733 ILE A O 1
ATOM 5889 N N . ALA A 1 734 ? 36.625 9.867 -12.837 1.00 89.94 734 ALA A N 1
ATOM 5890 C CA . ALA A 1 734 ? 37.071 9.862 -11.442 1.00 89.94 734 ALA A CA 1
ATOM 5891 C C . ALA A 1 734 ? 36.358 10.921 -10.575 1.00 89.94 734 ALA A C 1
ATOM 5893 O O . ALA A 1 734 ? 36.004 10.659 -9.424 1.00 89.94 734 ALA A O 1
ATOM 5894 N N . LYS A 1 735 ? 36.094 12.115 -11.128 1.00 90.19 735 LYS A N 1
ATOM 5895 C CA . LYS A 1 735 ? 35.330 13.168 -10.439 1.00 90.19 735 LYS A CA 1
ATOM 5896 C C . LYS A 1 735 ? 33.867 12.769 -10.212 1.00 90.19 735 LYS A C 1
ATOM 5898 O O . LYS A 1 735 ? 33.326 13.065 -9.147 1.00 90.19 735 LYS A O 1
ATOM 5903 N N . ARG A 1 736 ? 33.220 12.115 -11.183 1.00 86.50 736 ARG A N 1
ATOM 5904 C CA . ARG A 1 736 ? 31.836 11.626 -11.046 1.00 86.50 736 ARG A CA 1
ATOM 5905 C C . ARG A 1 736 ? 31.746 10.475 -10.049 1.00 86.50 736 ARG A C 1
ATOM 5907 O O . ARG A 1 736 ? 30.881 10.521 -9.181 1.00 86.50 736 ARG A O 1
ATOM 5914 N N . ASP A 1 737 ? 32.696 9.547 -10.068 1.00 87.56 737 ASP A N 1
ATOM 5915 C CA . ASP A 1 737 ? 32.779 8.467 -9.078 1.00 87.56 737 ASP A CA 1
ATOM 5916 C C . ASP A 1 737 ? 32.955 9.010 -7.655 1.00 87.56 737 ASP A C 1
ATOM 5918 O O . ASP A 1 737 ? 32.356 8.509 -6.702 1.00 87.56 737 ASP A O 1
ATOM 5922 N N . GLN A 1 738 ? 33.746 10.076 -7.489 1.00 90.94 738 GLN A N 1
ATOM 5923 C CA . GLN A 1 738 ? 33.883 10.751 -6.201 1.00 90.94 738 GLN A CA 1
ATOM 5924 C C . GLN A 1 738 ? 32.564 11.400 -5.749 1.00 90.94 738 GLN A C 1
ATOM 5926 O O . GLN A 1 738 ? 32.212 11.296 -4.575 1.00 90.94 738 GLN A O 1
ATOM 5931 N N . GLN A 1 739 ? 31.818 12.039 -6.657 1.00 87.50 739 GLN A N 1
ATOM 5932 C CA . GLN A 1 739 ? 30.501 12.612 -6.349 1.00 87.50 739 GLN A CA 1
ATOM 5933 C C . GLN A 1 739 ? 29.485 11.533 -5.957 1.00 87.50 739 GLN A C 1
ATOM 5935 O O . GLN A 1 739 ? 28.785 11.702 -4.959 1.00 87.50 739 GLN A O 1
ATOM 5940 N N . ILE A 1 740 ? 29.456 10.410 -6.681 1.00 84.12 740 ILE A N 1
ATOM 5941 C CA . ILE A 1 740 ? 28.605 9.257 -6.363 1.00 84.12 740 ILE A CA 1
ATOM 5942 C C . ILE A 1 740 ? 28.931 8.737 -4.960 1.00 84.12 740 ILE A C 1
ATOM 5944 O O . ILE A 1 740 ? 28.033 8.646 -4.130 1.00 84.12 740 ILE A O 1
ATOM 5948 N N . LYS A 1 741 ? 30.211 8.524 -4.626 1.00 92.12 741 LYS A N 1
ATOM 5949 C CA . LYS A 1 741 ? 30.624 8.071 -3.282 1.00 92.12 741 LYS A CA 1
ATOM 5950 C C . LYS A 1 741 ? 30.193 9.015 -2.155 1.00 92.12 741 LYS A C 1
ATOM 5952 O O . LYS A 1 741 ? 29.845 8.555 -1.063 1.00 92.12 741 LYS A O 1
ATOM 5957 N N . VAL A 1 742 ? 30.224 10.330 -2.386 1.00 87.94 742 VAL A N 1
ATOM 5958 C CA . VAL A 1 742 ? 29.746 11.323 -1.407 1.00 87.94 742 VAL A CA 1
ATOM 5959 C C . VAL A 1 742 ? 28.229 11.221 -1.232 1.00 87.94 742 VAL A C 1
ATOM 5961 O O . VAL A 1 742 ? 27.751 11.193 -0.098 1.00 87.94 742 VAL A O 1
ATOM 5964 N N . LEU A 1 743 ? 27.475 11.100 -2.328 1.00 86.38 743 LEU A N 1
ATOM 5965 C CA . LEU A 1 743 ? 26.019 10.934 -2.285 1.00 86.38 743 LEU A CA 1
ATOM 5966 C C . LEU A 1 743 ? 25.607 9.612 -1.625 1.00 86.38 743 LEU A C 1
ATOM 5968 O O . LEU A 1 743 ? 24.744 9.618 -0.754 1.00 86.38 743 LEU A O 1
ATOM 5972 N N . GLU A 1 744 ? 26.269 8.500 -1.943 1.00 87.75 744 GLU A N 1
ATOM 5973 C CA . GLU A 1 744 ? 26.047 7.199 -1.297 1.00 87.75 744 GLU A CA 1
ATOM 5974 C C . GLU A 1 744 ? 26.316 7.249 0.211 1.00 87.75 744 GLU A C 1
ATOM 5976 O O . GLU A 1 744 ? 25.608 6.631 1.008 1.00 87.75 744 GLU A O 1
ATOM 5981 N N . SER A 1 745 ? 27.342 7.991 0.633 1.00 87.50 745 SER A N 1
ATOM 5982 C CA . SER A 1 745 ? 27.643 8.182 2.055 1.00 87.50 745 SER A CA 1
ATOM 5983 C C . SER A 1 745 ? 26.553 9.009 2.744 1.00 87.50 745 SER A C 1
ATOM 5985 O O . SER A 1 745 ? 26.075 8.609 3.803 1.00 87.50 745 SER A O 1
ATOM 5987 N N . ARG A 1 746 ? 26.060 10.071 2.093 1.00 89.19 746 ARG A N 1
ATOM 5988 C CA . ARG A 1 746 ? 24.935 10.883 2.585 1.00 89.19 746 ARG A CA 1
ATOM 5989 C C . ARG A 1 746 ? 23.626 10.088 2.672 1.00 89.19 746 ARG A C 1
ATOM 5991 O O . ARG A 1 746 ? 22.890 10.228 3.645 1.00 89.19 746 ARG A O 1
ATOM 5998 N N . ILE A 1 747 ? 23.348 9.224 1.694 1.00 84.00 747 ILE A N 1
ATOM 5999 C CA . ILE A 1 747 ? 22.183 8.326 1.706 1.00 84.00 747 ILE A CA 1
ATOM 6000 C C . ILE A 1 747 ? 22.292 7.338 2.871 1.00 84.00 747 ILE A C 1
ATOM 6002 O O . ILE A 1 747 ? 21.332 7.171 3.619 1.00 84.00 747 ILE A O 1
ATOM 6006 N N . ARG A 1 748 ? 23.465 6.726 3.088 1.00 89.00 748 ARG A N 1
ATOM 6007 C CA . ARG A 1 748 ? 23.685 5.820 4.229 1.00 89.00 748 ARG A CA 1
ATOM 6008 C C . ARG A 1 748 ? 23.490 6.519 5.573 1.00 89.00 748 ARG A C 1
ATOM 6010 O O . ARG A 1 748 ? 22.830 5.962 6.446 1.00 89.00 748 ARG A O 1
ATOM 6017 N N . GLU A 1 749 ? 24.005 7.735 5.736 1.00 88.19 749 GLU A N 1
ATOM 6018 C CA . GLU A 1 749 ? 23.777 8.541 6.943 1.00 88.19 749 GLU A CA 1
ATOM 6019 C C . GLU A 1 749 ? 22.293 8.869 7.147 1.00 88.19 749 GLU A C 1
ATOM 6021 O O . GLU A 1 749 ? 21.786 8.745 8.263 1.00 88.19 749 GLU A O 1
ATOM 6026 N N . SER A 1 750 ? 21.571 9.215 6.076 1.00 87.00 750 SER A N 1
ATOM 6027 C CA . SER A 1 750 ? 20.125 9.454 6.127 1.00 87.00 750 SER A CA 1
ATOM 6028 C C . SER A 1 750 ? 19.343 8.198 6.525 1.00 87.00 750 SER A C 1
ATOM 6030 O O . SER A 1 750 ? 18.468 8.281 7.385 1.00 87.00 750 SER A O 1
ATOM 6032 N N . ILE A 1 751 ? 19.702 7.022 5.998 1.00 86.44 751 ILE A N 1
ATOM 6033 C CA . ILE A 1 751 ? 19.096 5.736 6.384 1.00 86.44 751 ILE A CA 1
ATOM 6034 C C . ILE A 1 751 ? 19.339 5.442 7.871 1.00 86.44 751 ILE A C 1
ATOM 6036 O O . ILE A 1 751 ? 18.410 5.061 8.583 1.00 86.44 751 ILE A O 1
ATOM 6040 N N . ILE A 1 752 ? 20.564 5.657 8.363 1.00 90.81 752 ILE A N 1
ATOM 6041 C CA . ILE A 1 752 ? 20.895 5.480 9.786 1.00 90.81 752 ILE A CA 1
ATOM 6042 C C . ILE A 1 752 ? 20.079 6.451 10.650 1.00 90.81 752 ILE A C 1
ATOM 6044 O O . ILE A 1 752 ? 19.527 6.047 11.674 1.00 90.81 752 ILE A O 1
ATOM 6048 N N . SER A 1 753 ? 19.967 7.715 10.238 1.00 88.00 753 SER A N 1
ATOM 6049 C CA . SER A 1 753 ? 19.176 8.723 10.949 1.00 88.00 753 SER A CA 1
ATOM 6050 C C . SER A 1 753 ? 17.687 8.357 10.997 1.00 88.00 753 SER A C 1
ATOM 6052 O O . SER A 1 753 ? 17.081 8.402 12.068 1.00 88.00 753 SER A O 1
ATOM 6054 N N . ASN A 1 754 ? 17.120 7.893 9.880 1.00 81.94 754 ASN A N 1
ATOM 6055 C CA . ASN A 1 754 ? 15.734 7.431 9.809 1.00 81.94 754 ASN A CA 1
ATOM 6056 C C . ASN A 1 754 ? 15.490 6.210 10.700 1.00 81.94 754 ASN A C 1
ATOM 6058 O O . ASN A 1 754 ? 14.509 6.190 11.437 1.00 81.94 754 ASN A O 1
ATOM 6062 N N . SER A 1 755 ? 16.407 5.238 10.717 1.00 89.88 755 SER A N 1
ATOM 6063 C CA . SER A 1 755 ? 16.316 4.083 11.620 1.00 89.88 755 SER A CA 1
ATOM 6064 C C . SER A 1 755 ? 16.338 4.506 13.096 1.00 89.88 755 SER A C 1
ATOM 6066 O O . SER A 1 755 ? 15.541 4.010 13.891 1.00 89.88 755 SER A O 1
ATOM 6068 N N . GLN A 1 756 ? 17.180 5.476 13.470 1.00 88.81 756 GLN A N 1
ATOM 6069 C CA . GLN A 1 756 ? 17.197 6.022 14.832 1.00 88.81 756 GLN A CA 1
ATOM 6070 C C . GLN A 1 756 ? 15.906 6.774 15.186 1.00 88.81 756 GLN A C 1
ATOM 6072 O O . GLN A 1 756 ? 15.464 6.728 16.338 1.00 88.81 756 GLN A O 1
ATOM 6077 N N . LEU A 1 757 ? 15.311 7.495 14.232 1.00 86.12 757 LEU A N 1
ATOM 6078 C CA . LEU A 1 757 ? 14.019 8.156 14.420 1.00 86.12 757 LEU A CA 1
ATOM 6079 C C . LEU A 1 757 ? 12.895 7.132 14.583 1.00 86.12 757 LEU A C 1
ATOM 6081 O O . LEU A 1 757 ? 12.090 7.270 15.500 1.00 86.12 757 LEU A O 1
ATOM 6085 N N . GLU A 1 758 ? 12.885 6.072 13.780 1.00 85.94 758 GLU A N 1
ATOM 6086 C CA . GLU A 1 758 ? 11.910 4.986 13.881 1.00 85.94 758 GLU A CA 1
ATOM 6087 C C . GLU A 1 758 ? 11.992 4.274 15.242 1.00 85.94 758 GLU A C 1
ATOM 6089 O O . GLU A 1 758 ? 10.971 4.029 15.889 1.00 85.94 758 GLU A O 1
ATOM 6094 N N . ASP A 1 759 ? 13.202 4.021 15.749 1.00 90.19 759 ASP A N 1
ATOM 6095 C CA . ASP A 1 759 ? 13.401 3.458 17.088 1.00 90.19 759 ASP A CA 1
ATOM 6096 C C . ASP A 1 759 ? 12.912 4.398 18.200 1.00 90.19 759 ASP A C 1
ATOM 6098 O O . ASP A 1 759 ? 12.331 3.944 19.195 1.00 90.19 759 ASP A O 1
ATOM 6102 N N . LYS A 1 760 ? 13.102 5.715 18.041 1.00 87.62 760 LYS A N 1
ATOM 6103 C CA . LYS A 1 760 ? 12.560 6.722 18.968 1.00 87.62 760 LYS A CA 1
ATOM 6104 C C . LYS A 1 760 ? 11.033 6.754 18.933 1.00 87.62 760 LYS A C 1
ATOM 6106 O O . LYS A 1 760 ? 10.431 6.801 20.005 1.00 87.62 760 LYS A O 1
ATOM 6111 N N . VAL A 1 761 ? 10.419 6.670 17.751 1.00 84.50 761 VAL A N 1
ATOM 6112 C CA . VAL A 1 761 ? 8.958 6.585 17.586 1.00 84.50 761 VAL A CA 1
ATOM 6113 C C . VAL A 1 761 ? 8.427 5.325 18.266 1.00 84.50 761 VAL A C 1
ATOM 6115 O O . VAL A 1 761 ? 7.593 5.429 19.162 1.00 84.50 761 VAL A O 1
ATOM 6118 N N . LYS A 1 762 ? 9.004 4.150 17.985 1.00 89.12 762 LYS A N 1
ATOM 6119 C CA . LYS A 1 762 ? 8.622 2.886 18.642 1.00 89.12 762 LYS A CA 1
ATOM 6120 C C . LYS A 1 762 ? 8.767 2.954 20.162 1.00 89.12 762 LYS A C 1
ATOM 6122 O O . LYS A 1 762 ? 7.947 2.401 20.896 1.00 89.12 762 LYS A O 1
ATOM 6127 N N . LYS A 1 763 ? 9.813 3.612 20.672 1.00 91.25 763 LYS A N 1
ATOM 6128 C CA . LYS A 1 763 ? 9.999 3.813 22.117 1.00 91.25 763 LYS A CA 1
ATOM 6129 C C . LYS A 1 763 ? 8.928 4.740 22.703 1.00 91.25 763 LYS A C 1
ATOM 6131 O O . LYS A 1 763 ? 8.402 4.434 23.773 1.00 91.25 763 LYS A O 1
ATOM 6136 N N . ALA A 1 764 ? 8.589 5.827 22.012 1.00 82.56 764 ALA A N 1
ATOM 6137 C CA . ALA A 1 764 ? 7.530 6.745 22.419 1.00 82.56 764 ALA A CA 1
ATOM 6138 C C . ALA A 1 764 ? 6.150 6.063 22.418 1.00 82.56 764 ALA A C 1
ATOM 6140 O O . ALA A 1 764 ? 5.402 6.203 23.381 1.00 82.56 764 ALA A O 1
ATOM 6141 N N . GLU A 1 765 ? 5.846 5.241 21.413 1.00 83.50 765 GLU A N 1
ATOM 6142 C CA . GLU A 1 765 ? 4.606 4.456 21.337 1.00 83.50 765 GLU A CA 1
ATOM 6143 C C . GLU A 1 765 ? 4.478 3.426 22.465 1.00 83.50 765 GLU A C 1
ATOM 6145 O O . GLU A 1 765 ? 3.391 3.234 23.015 1.00 83.50 765 GLU A O 1
ATOM 6150 N N . ARG A 1 766 ? 5.575 2.747 22.831 1.00 89.81 766 ARG A N 1
ATOM 6151 C CA . ARG A 1 766 ? 5.584 1.832 23.987 1.00 89.81 766 ARG A CA 1
ATOM 6152 C C . ARG A 1 766 ? 5.312 2.588 25.285 1.00 89.81 766 ARG A C 1
ATOM 6154 O O . ARG A 1 766 ? 4.441 2.180 26.042 1.00 89.81 766 ARG A O 1
ATOM 6161 N N . SER A 1 767 ? 5.994 3.715 25.496 1.00 88.62 767 SER A N 1
ATOM 6162 C CA . SER A 1 767 ? 5.782 4.557 26.680 1.00 88.62 767 SER A CA 1
ATOM 6163 C C . SER A 1 767 ? 4.356 5.117 26.742 1.00 88.62 767 SER A C 1
ATOM 6165 O O . SER A 1 767 ? 3.749 5.127 27.808 1.00 88.62 767 SER A O 1
ATOM 6167 N N . SER A 1 768 ? 3.780 5.515 25.605 1.00 88.69 768 SER A N 1
ATOM 6168 C CA . SER A 1 768 ? 2.385 5.957 25.518 1.00 88.69 768 SER A CA 1
ATOM 6169 C C . SER A 1 768 ? 1.404 4.846 25.913 1.00 88.69 768 SER A C 1
ATOM 6171 O O . SER A 1 768 ? 0.486 5.093 26.696 1.00 88.69 768 SER A O 1
ATOM 6173 N N . ARG A 1 769 ? 1.629 3.607 25.452 1.00 86.19 769 ARG A N 1
ATOM 6174 C CA . ARG A 1 769 ? 0.824 2.437 25.846 1.00 86.19 769 ARG A CA 1
ATOM 6175 C C . ARG A 1 769 ? 0.936 2.110 27.334 1.00 86.19 769 ARG A C 1
ATOM 6177 O O . ARG A 1 769 ? -0.078 1.809 27.957 1.00 86.19 769 ARG A O 1
ATOM 6184 N N . GLU A 1 770 ? 2.136 2.183 27.904 1.00 89.50 770 GLU A N 1
ATOM 6185 C CA . GLU A 1 770 ? 2.352 1.988 29.345 1.00 89.50 770 GLU A CA 1
ATOM 6186 C C . GLU A 1 770 ? 1.600 3.046 30.167 1.00 89.50 770 GLU A C 1
ATOM 6188 O O . GLU A 1 770 ? 0.836 2.695 31.066 1.00 89.50 770 GLU A O 1
ATOM 6193 N N . LEU A 1 771 ? 1.719 4.327 29.795 1.00 86.50 771 LEU A N 1
ATOM 6194 C CA . LEU A 1 771 ? 1.004 5.427 30.451 1.00 86.50 771 LEU A CA 1
ATOM 6195 C C . LEU A 1 771 ? -0.521 5.302 30.323 1.00 86.50 771 LEU A C 1
ATOM 6197 O O . LEU A 1 771 ? -1.243 5.609 31.273 1.00 86.50 771 LEU A O 1
ATOM 6201 N N . ALA A 1 772 ? -1.027 4.833 29.179 1.00 80.50 772 ALA A N 1
ATOM 6202 C CA . ALA A 1 772 ? -2.449 4.548 29.001 1.00 80.50 772 ALA A CA 1
ATOM 6203 C C . ALA A 1 772 ? -2.919 3.415 29.933 1.00 80.50 772 ALA A C 1
ATOM 6205 O O . ALA A 1 772 ? -3.956 3.543 30.585 1.00 80.50 772 ALA A O 1
ATOM 6206 N N . GLY A 1 773 ? -2.126 2.345 30.060 1.00 87.19 773 GLY A N 1
ATOM 6207 C CA . GLY A 1 773 ? -2.397 1.245 30.989 1.00 87.19 773 GLY A CA 1
ATOM 6208 C C . GLY A 1 773 ? -2.414 1.686 32.458 1.00 87.19 773 GLY A C 1
ATOM 6209 O O . GLY A 1 773 ? -3.294 1.275 33.220 1.00 87.19 773 GLY A O 1
ATOM 6210 N N . ASP A 1 774 ? -1.493 2.566 32.853 1.00 87.38 774 ASP A N 1
ATOM 6211 C CA . ASP A 1 774 ? -1.462 3.145 34.199 1.00 87.38 774 ASP A CA 1
ATOM 6212 C C . ASP A 1 774 ? -2.654 4.077 34.461 1.00 87.38 774 ASP A C 1
ATOM 6214 O O . ASP A 1 774 ? -3.253 4.019 35.539 1.00 87.38 774 ASP A O 1
ATOM 6218 N N . ASN A 1 775 ? -3.058 4.886 33.476 1.00 82.50 775 ASN A N 1
ATOM 6219 C CA . ASN A 1 775 ? -4.247 5.737 33.573 1.00 82.50 775 ASN A CA 1
ATOM 6220 C C . ASN A 1 775 ? -5.516 4.898 33.797 1.00 82.50 775 ASN A C 1
ATOM 6222 O O . ASN A 1 775 ? -6.291 5.166 34.718 1.00 82.50 775 ASN A O 1
ATOM 6226 N N . ASP A 1 776 ? -5.679 3.816 33.036 1.00 81.69 776 ASP A N 1
ATOM 6227 C CA . ASP A 1 776 ? -6.781 2.867 33.209 1.00 81.69 776 ASP A CA 1
ATOM 6228 C C . ASP A 1 776 ? -6.767 2.205 34.589 1.00 81.69 776 ASP A C 1
ATOM 6230 O O . ASP A 1 776 ? -7.811 2.045 35.232 1.00 81.69 776 ASP A O 1
ATOM 6234 N N . ARG A 1 777 ? -5.582 1.832 35.081 1.00 85.88 777 ARG A N 1
ATOM 6235 C CA . ARG A 1 777 ? -5.423 1.262 36.420 1.00 85.88 777 ARG A CA 1
ATOM 6236 C C . ARG A 1 777 ? -5.837 2.261 37.503 1.00 85.88 777 ARG A C 1
ATOM 6238 O O . ARG A 1 777 ? -6.556 1.874 38.426 1.00 85.88 777 ARG A O 1
ATOM 6245 N N . LEU A 1 778 ? -5.435 3.526 37.382 1.00 82.25 778 LEU A N 1
ATOM 6246 C CA . LEU A 1 778 ? -5.825 4.602 38.299 1.00 82.25 778 LEU A CA 1
ATOM 6247 C C . LEU A 1 778 ? -7.332 4.875 38.243 1.00 82.25 778 LEU A C 1
ATOM 6249 O O . LEU A 1 778 ? -7.962 4.982 39.295 1.00 82.25 778 LEU A O 1
ATOM 6253 N N . ARG A 1 779 ? -7.939 4.891 37.049 1.00 74.69 779 ARG A N 1
ATOM 6254 C CA . ARG A 1 779 ? -9.397 5.010 36.882 1.00 74.69 779 ARG A CA 1
ATOM 6255 C C . ARG A 1 779 ? -10.149 3.902 37.612 1.00 74.69 779 ARG A C 1
ATOM 6257 O O . ARG A 1 779 ? -11.093 4.194 38.342 1.00 74.69 779 ARG A O 1
ATOM 6264 N N . ARG A 1 780 ? -9.704 2.646 37.495 1.00 77.44 780 ARG A N 1
ATOM 6265 C CA . ARG A 1 780 ? -10.309 1.518 38.231 1.00 77.44 780 ARG A CA 1
ATOM 6266 C C . ARG A 1 780 ? -10.135 1.651 39.745 1.00 77.44 780 ARG A C 1
ATOM 6268 O O . ARG A 1 780 ? -11.062 1.360 40.494 1.00 77.44 780 ARG A O 1
ATOM 6275 N N . GLN A 1 781 ? -8.971 2.110 40.208 1.00 77.38 781 GLN A N 1
ATOM 6276 C CA . GLN A 1 781 ? -8.728 2.331 41.639 1.00 77.38 781 GLN A CA 1
ATOM 6277 C C . GLN A 1 781 ? -9.583 3.465 42.216 1.00 77.38 781 GLN A C 1
ATOM 6279 O O . GLN A 1 781 ? -10.072 3.338 43.339 1.00 77.38 781 GLN A O 1
ATOM 6284 N N . LEU A 1 782 ? -9.791 4.546 41.458 1.00 72.62 782 LEU A N 1
ATOM 6285 C CA . LEU A 1 782 ? -10.660 5.655 41.852 1.00 72.62 782 LEU A CA 1
ATOM 6286 C C . LEU A 1 782 ? -12.135 5.238 41.832 1.00 72.62 782 LEU A C 1
ATOM 6288 O O . LEU A 1 782 ? -12.830 5.460 42.821 1.00 72.62 782 LEU A O 1
ATOM 6292 N N . GLY A 1 783 ? -12.588 4.539 40.786 1.00 66.88 783 GLY A N 1
ATOM 6293 C CA . GLY A 1 783 ? -13.954 4.009 40.703 1.00 66.88 783 GLY A CA 1
ATOM 6294 C C . GLY A 1 783 ? -14.301 3.018 41.822 1.00 66.88 783 GLY A C 1
ATOM 6295 O O . GLY A 1 783 ? -15.439 2.962 42.264 1.00 66.88 783 GLY A O 1
ATOM 6296 N N . SER A 1 784 ? -13.314 2.287 42.353 1.00 62.00 784 SER A N 1
ATOM 6297 C CA . SER A 1 784 ? -13.522 1.360 43.474 1.00 62.00 784 SER A CA 1
ATOM 6298 C C . SER A 1 784 ? -13.603 2.037 44.851 1.00 62.00 784 SER A C 1
ATOM 6300 O O . SER A 1 784 ? -14.044 1.387 45.800 1.00 62.00 784 SER A O 1
ATOM 6302 N N . ARG A 1 785 ? -13.146 3.289 45.012 1.00 55.56 785 ARG A N 1
ATOM 6303 C CA . ARG A 1 785 ? -13.104 3.972 46.324 1.00 55.56 785 ARG A CA 1
ATOM 6304 C C . ARG A 1 785 ? -14.300 4.882 46.593 1.00 55.56 785 ARG A C 1
ATOM 6306 O O . ARG A 1 785 ? -14.575 5.161 47.757 1.00 55.56 785 ARG A O 1
ATOM 6313 N N . PHE A 1 786 ? -15.017 5.310 45.559 1.00 54.47 786 PHE A N 1
ATOM 6314 C CA . PHE A 1 786 ? -16.235 6.104 45.706 1.00 54.47 786 PHE A CA 1
ATOM 6315 C C . PHE A 1 786 ? -17.457 5.183 45.633 1.00 54.47 786 PHE A C 1
ATOM 6317 O O . PHE A 1 786 ? -17.951 4.857 44.561 1.00 54.47 786 PHE A O 1
ATOM 6324 N N . GLY A 1 787 ? -17.913 4.718 46.798 1.00 49.91 787 GLY A N 1
ATOM 6325 C CA . GLY A 1 787 ? -19.117 3.901 46.934 1.00 49.91 787 GLY A CA 1
ATOM 6326 C C . GLY A 1 787 ? -20.365 4.618 46.404 1.00 49.91 787 GLY A C 1
ATOM 6327 O O . GLY A 1 787 ? -20.823 5.598 46.982 1.00 49.91 787 GLY A O 1
ATOM 6328 N N . LEU A 1 788 ? -20.871 4.086 45.294 1.00 46.88 788 LEU A N 1
ATOM 6329 C CA . LEU A 1 788 ? -22.141 4.294 44.595 1.00 46.88 788 LEU A CA 1
ATOM 6330 C C . LEU A 1 788 ? -23.315 4.880 45.408 1.00 46.88 788 LEU A C 1
ATOM 6332 O O . LEU A 1 788 ? -24.016 4.170 46.128 1.00 46.88 788 LEU A O 1
ATOM 6336 N N . GLY A 1 789 ? -23.646 6.141 45.122 1.00 52.28 789 GLY A N 1
ATOM 6337 C CA . GLY A 1 789 ? -25.038 6.523 44.878 1.00 52.28 789 GLY A CA 1
ATOM 6338 C C . GLY A 1 789 ? -25.308 6.380 43.378 1.00 52.28 789 GLY A C 1
ATOM 6339 O O . GLY A 1 789 ? -24.575 6.959 42.579 1.00 52.28 789 GLY A O 1
ATOM 6340 N N . ALA A 1 790 ? -26.324 5.610 42.979 1.00 60.00 790 ALA A N 1
ATOM 6341 C CA . ALA A 1 790 ? -26.599 5.271 41.574 1.00 60.00 790 ALA A CA 1
ATOM 6342 C C . ALA A 1 790 ? -26.762 6.493 40.638 1.00 60.00 790 ALA A C 1
ATOM 6344 O O . ALA A 1 790 ? -26.514 6.386 39.443 1.00 60.00 790 ALA A O 1
ATOM 6345 N N . SER A 1 791 ? -27.109 7.672 41.167 1.00 65.62 791 SER A N 1
ATOM 6346 C CA . SER A 1 791 ? -27.178 8.911 40.379 1.00 65.62 791 SER A CA 1
ATOM 6347 C C . SER A 1 791 ? -25.807 9.524 40.072 1.00 65.62 791 SER A C 1
ATOM 6349 O O . SER A 1 791 ? -25.614 10.083 38.998 1.00 65.62 791 SER A O 1
ATOM 6351 N N . ALA A 1 792 ? -24.834 9.399 40.979 1.00 64.38 792 ALA A N 1
ATOM 6352 C CA . ALA A 1 792 ? -23.486 9.922 40.765 1.00 64.38 792 ALA A CA 1
ATOM 6353 C C . ALA A 1 792 ? -22.720 9.097 39.720 1.00 64.38 792 ALA A C 1
ATOM 6355 O O . ALA A 1 792 ? -21.927 9.653 38.968 1.00 64.38 792 ALA A O 1
ATOM 6356 N N . GLN A 1 793 ? -23.002 7.793 39.640 1.00 67.31 793 GLN A N 1
ATOM 6357 C CA . GLN A 1 793 ? -22.448 6.898 38.623 1.00 67.31 793 GLN A CA 1
ATOM 6358 C C . GLN A 1 793 ? -22.932 7.278 37.220 1.00 67.31 793 GLN A C 1
ATOM 6360 O O . GLN A 1 793 ? -22.111 7.456 36.328 1.00 67.31 793 GLN A O 1
ATOM 6365 N N . ASN A 1 794 ? -24.243 7.484 37.054 1.00 75.12 794 ASN A N 1
ATOM 6366 C CA . ASN A 1 794 ? -24.819 7.880 35.769 1.00 75.12 794 ASN A CA 1
ATOM 6367 C C . ASN A 1 794 ? -24.296 9.251 35.319 1.00 75.12 794 ASN A C 1
ATOM 6369 O O . ASN A 1 794 ? -23.901 9.403 34.168 1.00 75.12 794 ASN A O 1
ATOM 6373 N N . ASN A 1 795 ? -24.195 10.223 36.235 1.00 74.69 795 ASN A N 1
ATOM 6374 C CA . ASN A 1 795 ? -23.632 11.539 35.916 1.00 74.69 795 ASN A CA 1
ATOM 6375 C C . ASN A 1 795 ? -22.138 11.460 35.553 1.00 74.69 795 ASN A C 1
ATOM 6377 O O . ASN A 1 795 ? -21.671 12.191 34.682 1.00 74.69 795 ASN A O 1
ATOM 6381 N N . LEU A 1 796 ? -21.372 10.579 36.206 1.00 74.88 796 LEU A N 1
ATOM 6382 C CA . LEU A 1 796 ? -19.965 10.346 35.881 1.00 74.88 796 LEU A CA 1
ATOM 6383 C C . LEU A 1 796 ? -19.815 9.665 34.514 1.00 74.88 796 LEU A C 1
ATOM 6385 O O . LEU A 1 796 ? -18.907 10.014 33.762 1.00 74.88 796 LEU A O 1
ATOM 6389 N N . GLU A 1 797 ? -20.690 8.718 34.177 1.00 77.00 797 GLU A N 1
ATOM 6390 C CA . GLU A 1 797 ? -20.717 8.054 32.871 1.00 77.00 797 GLU A CA 1
ATOM 6391 C C . GLU A 1 797 ? -21.120 9.020 31.751 1.00 77.00 797 GLU A C 1
ATOM 6393 O O . GLU A 1 797 ? -20.445 9.044 30.721 1.00 77.00 797 GLU A O 1
ATOM 6398 N N . GLU A 1 798 ? -22.111 9.890 31.971 1.00 82.00 798 GLU A N 1
ATOM 6399 C CA . GLU A 1 798 ? -22.466 10.969 31.039 1.00 82.00 798 GLU A CA 1
ATOM 6400 C C . GLU A 1 798 ? -21.316 11.961 30.842 1.00 82.00 798 GLU A C 1
ATOM 6402 O O . GLU A 1 798 ? -20.943 12.239 29.703 1.00 82.00 798 GLU A O 1
ATOM 6407 N N . LEU A 1 799 ? -20.682 12.447 31.918 1.00 80.06 799 LEU A N 1
ATOM 6408 C CA . LEU A 1 799 ? -19.514 13.328 31.794 1.00 80.06 799 LEU A CA 1
ATOM 6409 C C . LEU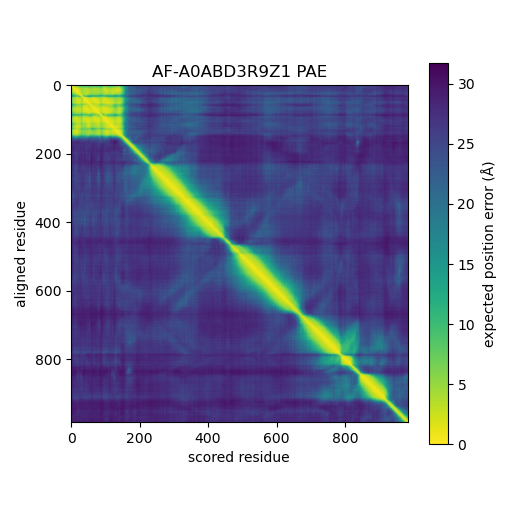 A 1 799 ? -18.339 12.626 31.105 1.00 80.06 799 LEU A C 1
ATOM 6411 O O . LEU A 1 799 ? -17.619 13.241 30.323 1.00 80.06 799 LEU A O 1
ATOM 6415 N N . THR A 1 800 ? -18.134 11.336 31.371 1.00 77.75 800 THR A N 1
ATOM 6416 C CA . THR A 1 800 ? -17.065 10.555 30.737 1.00 77.75 800 THR A CA 1
ATOM 6417 C C . THR A 1 800 ? -17.343 10.349 29.249 1.00 77.75 800 THR A C 1
ATOM 6419 O O . THR A 1 800 ? -16.417 10.443 28.443 1.00 77.75 800 THR A O 1
ATOM 6422 N N . SER A 1 801 ? -18.599 10.102 28.878 1.00 83.50 801 SER A N 1
ATOM 6423 C CA . SER A 1 801 ? -19.072 10.031 27.493 1.00 83.50 801 SER A CA 1
ATOM 6424 C C . SER A 1 801 ? -18.861 11.363 26.768 1.00 83.50 801 SER A C 1
ATOM 6426 O O . SER A 1 801 ? -18.219 11.401 25.717 1.00 83.50 801 SER A O 1
ATOM 6428 N N . LEU A 1 802 ? -19.289 12.470 27.380 1.00 85.31 802 LEU A N 1
ATOM 6429 C CA . LEU A 1 802 ? -19.138 13.814 26.828 1.00 85.31 802 LEU A CA 1
ATOM 6430 C C . LEU A 1 802 ? -17.660 14.190 26.643 1.00 85.31 802 LEU A C 1
ATOM 6432 O O . LEU A 1 802 ? -17.269 14.661 25.577 1.00 85.31 802 LEU A O 1
ATOM 6436 N N . CYS A 1 803 ? -16.811 13.916 27.638 1.00 79.50 803 CYS A N 1
ATOM 6437 C CA . CYS A 1 803 ? -15.367 14.133 27.540 1.00 79.50 803 CYS A CA 1
ATOM 6438 C C . CYS A 1 803 ? -14.728 13.296 26.425 1.00 79.50 803 CYS A C 1
ATOM 6440 O O . CYS A 1 803 ? -13.860 13.802 25.718 1.00 79.50 803 CYS A O 1
ATOM 6442 N N . LYS A 1 804 ? -15.155 12.038 26.236 1.00 79.88 804 LYS A N 1
ATOM 6443 C CA . LYS A 1 804 ? -14.688 11.207 25.115 1.00 79.88 804 LYS A CA 1
ATOM 6444 C C . LYS A 1 804 ? -15.123 11.794 23.772 1.00 79.88 804 LYS A C 1
ATOM 6446 O O . LYS A 1 804 ? -14.287 11.905 22.884 1.00 79.88 804 LYS A O 1
ATOM 6451 N N . SER A 1 805 ? -16.376 12.234 23.648 1.00 85.56 805 SER A N 1
ATOM 6452 C CA . SER A 1 805 ? -16.886 12.884 22.434 1.00 85.56 805 SER A CA 1
ATOM 6453 C C . SER A 1 805 ? -16.089 14.144 22.084 1.00 85.56 805 SER A C 1
ATOM 6455 O O . SER A 1 805 ? -15.650 14.297 20.948 1.00 85.56 805 SER A O 1
ATOM 6457 N N . LEU A 1 806 ? -15.826 15.014 23.065 1.00 83.81 806 LEU A N 1
ATOM 6458 C CA . LEU A 1 806 ? -15.044 16.243 22.874 1.00 83.81 806 LEU A CA 1
ATOM 6459 C C . LEU A 1 806 ? -13.562 15.975 22.564 1.00 83.81 806 LEU A C 1
ATOM 6461 O O . LEU A 1 806 ? -12.919 16.762 21.865 1.00 83.81 806 LEU A O 1
ATOM 6465 N N . GLN A 1 807 ? -12.993 14.883 23.082 1.00 77.06 807 GLN A N 1
ATOM 6466 C CA . GLN A 1 807 ? -11.636 14.450 22.740 1.00 77.06 807 GLN A CA 1
ATOM 6467 C C . GLN A 1 807 ? -11.555 13.889 21.317 1.00 77.06 807 GLN A C 1
ATOM 6469 O O . GLN A 1 807 ? -10.600 14.200 20.608 1.00 77.06 807 GLN A O 1
ATOM 6474 N N . GLU A 1 808 ? -12.545 13.103 20.894 1.00 79.50 808 GLU A N 1
ATOM 6475 C CA . GLU A 1 808 ? -12.647 12.563 19.534 1.00 79.50 808 GLU A CA 1
ATOM 6476 C C . GLU A 1 808 ? -12.847 13.694 18.511 1.00 79.50 808 GLU A C 1
ATOM 6478 O O . GLU A 1 808 ? -12.179 13.732 17.480 1.00 79.50 808 GLU A O 1
ATOM 6483 N N . GLU A 1 809 ? -13.687 14.680 18.837 1.00 80.56 809 GLU A N 1
ATOM 6484 C CA . GLU A 1 809 ? -13.870 15.891 18.036 1.00 80.56 809 GLU A CA 1
ATOM 6485 C C . GLU A 1 809 ? -12.578 16.718 17.953 1.00 80.56 809 GLU A C 1
ATOM 6487 O O . GLU A 1 809 ? -12.172 17.109 16.862 1.00 80.56 809 GLU A O 1
ATOM 6492 N N . ASN A 1 810 ? -11.856 16.912 19.065 1.00 77.50 810 ASN A N 1
ATOM 6493 C CA . ASN A 1 810 ? -10.538 17.561 19.044 1.00 77.50 810 ASN A CA 1
ATOM 6494 C C . ASN A 1 810 ? -9.502 16.781 18.227 1.00 77.50 810 ASN A C 1
ATOM 6496 O O . ASN A 1 810 ? -8.653 17.395 17.582 1.00 77.50 810 ASN A O 1
ATOM 6500 N N . ARG A 1 811 ? -9.536 15.443 18.263 1.00 80.69 811 ARG A N 1
ATOM 6501 C CA . ARG A 1 811 ? -8.663 14.598 17.441 1.00 80.69 811 ARG A CA 1
ATOM 6502 C C . ARG A 1 811 ? -8.980 14.801 15.961 1.00 80.69 811 ARG A C 1
ATOM 6504 O O . ARG A 1 811 ? -8.064 15.111 15.209 1.00 80.69 811 ARG A O 1
ATOM 6511 N N . ARG A 1 812 ? -10.260 14.758 15.577 1.00 79.25 812 ARG A N 1
ATOM 6512 C CA . ARG A 1 812 ? -10.719 15.062 14.211 1.00 79.25 812 ARG A CA 1
ATOM 6513 C C . ARG A 1 812 ? -10.317 16.458 13.754 1.00 79.25 812 ARG A C 1
ATOM 6515 O O . ARG A 1 812 ? -9.799 16.614 12.657 1.00 79.25 812 ARG A O 1
ATOM 6522 N N . LEU A 1 813 ? -10.520 17.475 14.590 1.00 74.25 813 LEU A N 1
ATOM 6523 C CA . LEU A 1 813 ? -10.129 18.849 14.268 1.00 74.25 813 LEU A CA 1
ATOM 6524 C C . LEU A 1 813 ? -8.609 18.984 14.106 1.00 74.25 813 LEU A C 1
ATOM 6526 O O . LEU A 1 813 ? -8.156 19.739 13.251 1.00 74.25 813 LEU A O 1
ATOM 6530 N N . LYS A 1 814 ? -7.814 18.235 14.883 1.00 76.44 814 LYS A N 1
ATOM 6531 C CA . LYS A 1 814 ? -6.355 18.180 14.724 1.00 76.44 814 LYS A CA 1
ATOM 6532 C C . LYS A 1 814 ? -5.919 17.426 13.473 1.00 76.44 814 LYS A C 1
ATOM 6534 O O . LYS A 1 814 ? -4.989 17.896 12.837 1.00 76.44 814 LYS A O 1
ATOM 6539 N N . GLU A 1 815 ? -6.568 16.327 13.101 1.00 74.12 815 GLU A N 1
ATOM 6540 C CA . GLU A 1 815 ? -6.308 15.630 11.829 1.00 74.12 815 GLU A CA 1
ATOM 6541 C C . GLU A 1 815 ? -6.623 16.539 10.635 1.00 74.12 815 GLU A C 1
ATOM 6543 O O . GLU A 1 815 ? -5.781 16.731 9.762 1.00 74.12 815 GLU A O 1
ATOM 6548 N N . ILE A 1 816 ? -7.774 17.217 10.660 1.00 71.44 816 ILE A N 1
ATOM 6549 C CA . ILE A 1 816 ? -8.193 18.143 9.597 1.00 71.44 816 ILE A CA 1
ATOM 6550 C C . ILE A 1 816 ? -7.253 19.363 9.488 1.00 71.44 816 ILE A C 1
ATOM 6552 O O . ILE A 1 816 ? -7.034 19.863 8.384 1.00 71.44 816 ILE A O 1
ATOM 6556 N N . ASN A 1 817 ? -6.665 19.835 10.597 1.00 59.72 817 ASN A N 1
ATOM 6557 C CA . ASN A 1 817 ? -5.686 20.935 10.582 1.00 59.72 817 ASN A CA 1
ATOM 6558 C C . ASN A 1 817 ? -4.237 20.489 10.314 1.00 59.72 817 ASN A C 1
ATOM 6560 O O . ASN A 1 817 ? -3.459 21.271 9.770 1.00 59.72 817 ASN A O 1
ATOM 6564 N N . SER A 1 818 ? -3.863 19.265 10.691 1.00 52.62 818 SER A N 1
ATOM 6565 C CA . SER A 1 818 ? -2.528 18.685 10.481 1.00 52.62 818 SER A CA 1
ATOM 6566 C C . SER A 1 818 ? -2.229 18.509 8.994 1.00 52.62 818 SER A C 1
ATOM 6568 O O . SER A 1 818 ? -1.149 18.875 8.528 1.00 52.62 818 SER A O 1
ATOM 6570 N N . ASP A 1 819 ? -3.216 18.036 8.233 1.00 47.75 819 ASP A N 1
ATOM 6571 C CA . ASP A 1 819 ? -3.018 17.673 6.828 1.00 47.75 819 ASP A CA 1
ATOM 6572 C C . ASP A 1 819 ? -3.042 18.870 5.871 1.00 47.75 819 ASP A C 1
ATOM 6574 O O . ASP A 1 819 ? -2.681 18.733 4.702 1.00 47.75 819 ASP A O 1
ATOM 6578 N N . ARG A 1 820 ? -3.425 20.066 6.343 1.00 47.12 820 ARG A N 1
ATOM 6579 C CA . ARG A 1 820 ? -3.653 21.216 5.456 1.00 47.12 820 ARG A CA 1
ATOM 6580 C C . ARG A 1 820 ? -2.598 22.316 5.479 1.00 47.12 820 ARG A C 1
ATOM 6582 O O . ARG A 1 820 ? -2.677 23.181 4.614 1.00 47.12 820 ARG A O 1
ATOM 6589 N N . LEU A 1 821 ? -1.637 22.327 6.411 1.00 47.66 821 LEU A N 1
ATOM 6590 C CA . LEU A 1 821 ? -0.846 23.555 6.613 1.00 47.66 821 LEU A CA 1
ATOM 6591 C C . LEU A 1 821 ? 0.667 23.448 6.821 1.00 47.66 821 LEU A C 1
ATOM 6593 O O . LEU A 1 821 ? 1.293 24.503 6.829 1.00 47.66 821 LEU A O 1
ATOM 6597 N N . ILE A 1 822 ? 1.297 22.271 6.962 1.00 48.59 822 ILE A N 1
ATOM 6598 C CA . ILE A 1 822 ? 2.737 22.263 7.331 1.00 48.59 822 ILE A CA 1
ATOM 6599 C C . ILE A 1 822 ? 3.654 21.372 6.471 1.00 48.59 822 ILE A C 1
ATOM 6601 O O . ILE A 1 822 ? 4.861 21.586 6.486 1.00 48.59 822 ILE A O 1
ATOM 6605 N N . SER A 1 823 ? 3.166 20.456 5.626 1.00 44.09 823 SER A N 1
ATOM 6606 C CA . SER A 1 823 ? 4.087 19.486 4.991 1.00 44.09 823 SER A CA 1
ATOM 6607 C C . SER A 1 823 ? 4.562 19.785 3.555 1.00 44.09 823 SER A C 1
ATOM 6609 O O . SER A 1 823 ? 5.257 18.945 2.988 1.00 44.09 823 SER A O 1
ATOM 6611 N N . ALA A 1 824 ? 4.249 20.937 2.944 1.00 40.56 824 ALA A N 1
ATOM 6612 C CA . ALA A 1 824 ? 4.596 21.172 1.528 1.00 40.56 824 ALA A CA 1
ATOM 6613 C C . ALA A 1 824 ? 4.991 22.615 1.152 1.00 40.56 824 ALA A C 1
ATOM 6615 O O . ALA A 1 824 ? 4.701 23.064 0.047 1.00 40.56 824 ALA A O 1
ATOM 6616 N N . MET A 1 825 ? 5.648 23.358 2.047 1.00 38.12 825 MET A N 1
ATOM 6617 C CA . MET A 1 825 ? 6.052 24.750 1.770 1.00 38.12 825 MET A CA 1
ATOM 6618 C C . MET A 1 825 ? 7.553 25.024 1.906 1.00 38.12 825 MET A C 1
ATOM 6620 O O . MET A 1 825 ? 7.936 26.180 2.027 1.00 38.12 825 MET A O 1
ATOM 6624 N N . ASP A 1 826 ? 8.416 24.003 1.836 1.00 41.97 826 ASP A N 1
ATOM 6625 C CA . ASP A 1 826 ? 9.859 24.253 1.953 1.00 41.97 826 ASP A CA 1
ATOM 6626 C C . ASP A 1 826 ? 10.741 23.291 1.138 1.00 41.97 826 ASP A C 1
ATOM 6628 O O . ASP A 1 826 ? 11.511 22.516 1.690 1.00 41.97 826 ASP A O 1
ATOM 6632 N N . VAL A 1 827 ? 10.636 23.351 -0.198 1.00 38.78 827 VAL A N 1
ATOM 6633 C CA . VAL A 1 827 ? 11.779 23.174 -1.122 1.00 38.78 827 VAL A CA 1
ATOM 6634 C C . VAL A 1 827 ? 11.524 24.044 -2.358 1.00 38.78 827 VAL A C 1
ATOM 6636 O O . VAL A 1 827 ? 11.001 23.593 -3.375 1.00 38.78 827 VAL A O 1
ATOM 6639 N N . ARG A 1 828 ? 11.862 25.332 -2.265 1.00 35.81 828 ARG A N 1
ATOM 6640 C CA . ARG A 1 828 ? 11.941 26.232 -3.422 1.00 35.81 828 ARG A CA 1
ATOM 6641 C C . ARG A 1 828 ? 13.390 26.242 -3.913 1.00 35.81 828 ARG A C 1
ATOM 6643 O O . ARG A 1 828 ? 14.180 27.085 -3.503 1.00 35.81 828 ARG A O 1
ATOM 6650 N N . GLU A 1 829 ? 13.746 25.290 -4.774 1.00 34.50 829 GLU A N 1
ATOM 6651 C CA . GLU A 1 829 ? 14.966 25.380 -5.587 1.00 34.50 829 GLU A CA 1
ATOM 6652 C C . GLU A 1 829 ? 14.726 26.377 -6.724 1.00 34.50 829 GLU A C 1
ATOM 6654 O O . GLU A 1 829 ? 14.222 26.064 -7.798 1.00 34.50 829 GLU A O 1
ATOM 6659 N N . SER A 1 830 ? 15.057 27.634 -6.455 1.00 36.47 830 SER A N 1
ATOM 6660 C CA . SER A 1 830 ? 15.179 28.680 -7.464 1.00 36.47 830 SER A CA 1
ATOM 6661 C C . SER A 1 830 ? 16.430 28.454 -8.322 1.00 36.47 830 SER A C 1
ATOM 6663 O O . SER A 1 830 ? 17.549 28.685 -7.861 1.00 36.47 830 SER A O 1
ATOM 6665 N N . ILE A 1 831 ? 16.229 28.046 -9.577 1.00 33.84 831 ILE A N 1
ATOM 6666 C CA . ILE A 1 831 ? 17.212 28.150 -10.667 1.00 33.84 831 ILE A CA 1
ATOM 6667 C C . ILE A 1 831 ? 17.082 29.550 -11.305 1.00 33.84 831 ILE A C 1
ATOM 6669 O O . ILE A 1 831 ? 15.958 30.018 -11.500 1.00 33.84 831 ILE A O 1
ATOM 6673 N N . PRO A 1 832 ? 18.192 30.243 -11.631 1.00 39.94 832 PRO A N 1
ATOM 6674 C CA . PRO A 1 832 ? 18.164 31.571 -12.232 1.00 39.94 832 PRO A CA 1
ATOM 6675 C C . PRO A 1 832 ? 18.042 31.471 -13.760 1.00 39.94 832 PRO A C 1
ATOM 6677 O O . PRO A 1 832 ? 18.913 30.890 -14.405 1.00 39.94 832 PRO A O 1
ATOM 6680 N N . SER A 1 833 ? 17.011 32.076 -14.356 1.00 31.19 833 SER A N 1
ATOM 6681 C CA . SER A 1 833 ? 16.982 32.345 -15.800 1.00 31.19 833 SER A CA 1
ATOM 6682 C C . SER A 1 833 ? 17.021 33.849 -16.054 1.00 31.19 833 SER A C 1
ATOM 6684 O O . SER A 1 833 ? 16.128 34.596 -15.655 1.00 31.19 833 SER A O 1
ATOM 6686 N N . SER A 1 834 ? 18.108 34.262 -16.690 1.00 32.88 834 SER A N 1
ATOM 6687 C CA . SER A 1 834 ? 18.431 35.598 -17.176 1.00 32.88 834 SER A CA 1
ATOM 6688 C C . SER A 1 834 ? 17.504 36.088 -18.289 1.00 32.88 834 SER A C 1
ATOM 6690 O O . SER A 1 834 ? 17.093 35.290 -19.124 1.00 32.88 834 SER A O 1
ATOM 6692 N N . ASP A 1 835 ? 17.318 37.413 -18.307 1.00 33.09 835 ASP A N 1
ATOM 6693 C CA . ASP A 1 835 ? 17.175 38.322 -19.456 1.00 33.09 835 ASP A CA 1
ATOM 6694 C C . ASP A 1 835 ? 16.349 37.879 -20.671 1.00 33.09 835 ASP A C 1
ATOM 6696 O O . ASP A 1 835 ? 16.733 36.966 -21.391 1.00 33.09 835 ASP A O 1
ATOM 6700 N N . THR A 1 836 ? 15.342 38.684 -21.033 1.00 31.30 836 THR A N 1
ATOM 6701 C CA . THR A 1 836 ? 15.312 39.370 -22.343 1.00 31.30 836 THR A CA 1
ATOM 6702 C C . THR A 1 836 ? 14.287 40.512 -22.328 1.00 31.30 836 THR A C 1
ATOM 6704 O O . THR A 1 836 ? 13.107 40.354 -22.034 1.00 31.30 836 THR A O 1
ATOM 6707 N N . THR A 1 837 ? 14.808 41.693 -22.635 1.00 37.09 837 THR A N 1
ATOM 6708 C CA . THR A 1 837 ? 14.169 42.973 -22.943 1.00 37.09 837 THR A CA 1
ATOM 6709 C C . THR A 1 837 ? 13.181 42.897 -24.114 1.00 37.09 837 THR A C 1
ATOM 6711 O O . THR A 1 837 ? 13.503 42.285 -25.122 1.00 37.09 837 THR A O 1
ATOM 6714 N N . GLN A 1 838 ? 12.061 43.635 -24.054 1.00 30.69 838 GLN A N 1
ATOM 6715 C CA . GLN A 1 838 ? 11.719 44.713 -25.010 1.00 30.69 838 GLN A CA 1
ATOM 6716 C C . GLN A 1 838 ? 10.430 45.477 -24.602 1.00 30.69 838 GLN A C 1
ATOM 6718 O O . GLN A 1 838 ? 9.481 44.861 -24.122 1.00 30.69 838 GLN A O 1
ATOM 6723 N N . PRO A 1 839 ? 10.382 46.815 -24.788 1.00 46.44 839 PRO A N 1
ATOM 6724 C CA . PRO A 1 839 ? 9.204 47.662 -24.579 1.00 46.44 839 PRO A CA 1
ATOM 6725 C C . PRO A 1 839 ? 8.508 48.060 -25.904 1.00 46.44 839 PRO A C 1
ATOM 6727 O O . PRO A 1 839 ? 9.037 47.807 -26.980 1.00 46.44 839 PRO A O 1
ATOM 6730 N N . VAL A 1 840 ? 7.393 48.802 -25.778 1.00 31.55 840 VAL A N 1
ATOM 6731 C CA . VAL A 1 840 ? 6.761 49.762 -26.731 1.00 31.55 840 VAL A CA 1
ATOM 6732 C C . VAL A 1 840 ? 5.287 49.462 -27.086 1.00 31.55 840 VAL A C 1
ATOM 6734 O O . VAL A 1 840 ? 4.942 48.861 -28.093 1.00 31.55 840 VAL A O 1
ATOM 6737 N N . THR A 1 841 ? 4.418 49.968 -26.204 1.00 43.34 841 THR A N 1
ATOM 6738 C CA . THR A 1 841 ? 3.258 50.859 -26.436 1.00 43.34 841 THR A CA 1
ATOM 6739 C C . THR A 1 841 ? 2.399 50.728 -27.708 1.00 43.34 841 THR A C 1
ATOM 6741 O O . THR A 1 841 ? 2.768 51.227 -28.769 1.00 43.34 841 THR A O 1
ATOM 6744 N N . SER A 1 842 ? 1.129 50.342 -27.526 1.00 37.75 842 SER A N 1
ATOM 6745 C CA . SER A 1 842 ? -0.016 51.094 -28.076 1.00 37.75 842 SER A CA 1
ATOM 6746 C C . SER A 1 842 ? -1.275 50.841 -27.225 1.00 37.75 842 SER A C 1
ATOM 6748 O O . SER A 1 842 ? -1.801 49.736 -27.174 1.00 37.75 842 SER A O 1
ATOM 6750 N N . PHE A 1 843 ? -1.717 51.858 -26.475 1.00 40.62 843 PHE A N 1
ATOM 6751 C CA . PHE A 1 843 ? -2.874 51.771 -25.572 1.00 40.62 843 PHE A CA 1
ATOM 6752 C C . PHE A 1 843 ? -4.174 51.836 -26.386 1.00 40.62 843 PHE A C 1
ATOM 6754 O O . PHE A 1 843 ? -4.585 52.908 -26.837 1.00 40.62 843 PHE A O 1
ATOM 6761 N N . SER A 1 844 ? -4.812 50.683 -26.587 1.00 46.75 844 SER A N 1
ATOM 6762 C CA . SER A 1 844 ? -6.162 50.590 -27.140 1.00 46.75 844 SER A CA 1
ATOM 6763 C C . SER A 1 844 ? -7.194 50.950 -26.060 1.00 46.75 844 SER A C 1
ATOM 6765 O O . SER A 1 844 ? -6.969 50.791 -24.862 1.00 46.75 844 SER A O 1
ATOM 6767 N N . LYS A 1 845 ? -8.356 51.462 -26.468 1.00 49.53 845 LYS A N 1
ATOM 6768 C CA . LYS A 1 845 ? -9.465 51.799 -25.555 1.00 49.53 845 LYS A CA 1
ATOM 6769 C C . LYS A 1 845 ? -9.998 50.563 -24.803 1.00 49.53 845 LYS A C 1
ATOM 6771 O O . LYS A 1 845 ? -10.568 50.705 -23.726 1.00 49.53 845 LYS A O 1
ATOM 6776 N N . THR A 1 846 ? -9.759 49.376 -25.357 1.00 54.09 846 THR A N 1
ATOM 6777 C CA . THR A 1 846 ? -10.008 48.064 -24.751 1.00 54.09 846 THR A CA 1
ATOM 6778 C C . THR A 1 846 ? -9.082 47.824 -23.564 1.00 54.09 846 THR A C 1
ATOM 6780 O O . THR A 1 846 ? -9.581 47.532 -22.487 1.00 54.09 846 THR A O 1
ATOM 6783 N N . ALA A 1 847 ? -7.787 48.135 -23.698 1.00 54.47 847 ALA A N 1
ATOM 6784 C CA . ALA A 1 847 ? -6.831 48.029 -22.596 1.00 54.47 847 ALA A CA 1
ATOM 6785 C C . ALA A 1 847 ? -7.225 48.913 -21.403 1.00 54.47 847 ALA A C 1
ATOM 6787 O O . ALA A 1 847 ? -7.052 48.524 -20.263 1.00 54.47 847 ALA A O 1
ATOM 6788 N N . LEU A 1 848 ? -7.820 50.093 -21.622 1.00 62.91 848 LEU A N 1
ATOM 6789 C CA . LEU A 1 848 ? -8.298 50.936 -20.513 1.00 62.91 848 LEU A CA 1
ATOM 6790 C C . LEU A 1 848 ? -9.525 50.347 -19.785 1.00 62.91 848 LEU A C 1
ATOM 6792 O O . LEU A 1 848 ? -9.794 50.721 -18.644 1.00 62.91 848 LEU A O 1
ATOM 6796 N N . THR A 1 849 ? -10.289 49.488 -20.460 1.00 67.94 849 THR A N 1
ATOM 6797 C CA . THR A 1 849 ? -11.455 48.804 -19.883 1.00 67.94 849 THR A CA 1
ATOM 6798 C C . THR A 1 849 ? -10.993 47.557 -19.137 1.00 67.94 849 THR A C 1
ATOM 6800 O O . THR A 1 849 ? -11.354 47.399 -17.980 1.00 67.94 849 THR A O 1
ATOM 6803 N N . GLU A 1 850 ? -10.066 46.797 -19.725 1.00 69.25 850 GLU A N 1
ATOM 6804 C CA . GLU A 1 850 ? -9.345 45.703 -19.061 1.00 69.25 850 GLU A CA 1
ATOM 6805 C C . GLU A 1 850 ? -8.599 46.200 -17.820 1.00 69.25 850 GLU A C 1
ATOM 6807 O O . GLU A 1 850 ? -8.782 45.647 -16.752 1.00 69.25 850 GLU A O 1
ATOM 6812 N N . PHE A 1 851 ? -7.871 47.321 -17.885 1.00 76.06 851 PHE A N 1
ATOM 6813 C CA . PHE A 1 851 ? -7.232 47.889 -16.694 1.00 76.06 851 PHE A CA 1
ATOM 6814 C C . PHE A 1 851 ? -8.250 48.292 -15.627 1.00 76.06 851 PHE A C 1
ATOM 6816 O O . PHE A 1 851 ? -7.948 48.206 -14.444 1.00 76.06 851 PHE A O 1
ATOM 6823 N N . ARG A 1 852 ? -9.448 48.758 -16.004 1.00 79.31 852 ARG A N 1
ATOM 6824 C CA . ARG A 1 852 ? -10.493 49.063 -15.015 1.00 79.31 852 ARG A CA 1
ATOM 6825 C C . ARG A 1 852 ? -11.031 47.802 -14.362 1.00 79.31 852 ARG A C 1
ATOM 6827 O O . ARG A 1 852 ? -11.148 47.808 -13.145 1.00 79.31 852 ARG A O 1
ATOM 6834 N N . GLU A 1 853 ? -11.314 46.767 -15.142 1.00 78.38 853 GLU A N 1
ATOM 6835 C CA . GLU A 1 853 ? -11.748 45.468 -14.624 1.00 78.38 853 GLU A CA 1
ATOM 6836 C C . GLU A 1 853 ? -10.657 44.841 -13.750 1.00 78.38 853 GLU A C 1
ATOM 6838 O O . GLU A 1 853 ? -10.943 44.465 -12.622 1.00 78.38 853 GLU A O 1
ATOM 6843 N N . GLU A 1 854 ? -9.392 44.874 -14.174 1.00 79.62 854 GLU A N 1
ATOM 6844 C CA . GLU A 1 854 ? -8.246 44.436 -13.370 1.00 79.62 854 GLU A CA 1
ATOM 6845 C C . GLU A 1 854 ? -8.111 45.244 -12.071 1.00 79.62 854 GLU A C 1
ATOM 6847 O O . GLU A 1 854 ? -7.802 44.685 -11.022 1.00 79.62 854 GLU A O 1
ATOM 6852 N N . TYR A 1 855 ? -8.329 46.565 -12.095 1.00 90.56 855 TYR A N 1
ATOM 6853 C CA . TYR A 1 855 ? -8.294 47.375 -10.875 1.00 90.56 855 TYR A CA 1
ATOM 6854 C C . TYR A 1 855 ? -9.496 47.110 -9.965 1.00 90.56 855 TYR A C 1
ATOM 6856 O O . TYR A 1 855 ? -9.323 47.130 -8.749 1.00 90.56 855 TYR A O 1
ATOM 6864 N N . GLU A 1 856 ? -10.686 46.875 -10.513 1.00 84.06 856 GLU A N 1
ATOM 6865 C CA . GLU A 1 856 ? -11.883 46.523 -9.742 1.00 84.06 856 GLU A CA 1
ATOM 6866 C C . GLU A 1 856 ? -11.743 45.131 -9.115 1.00 84.06 856 GLU A C 1
ATOM 6868 O O . GLU A 1 856 ? -11.959 44.993 -7.911 1.00 84.06 856 GLU A O 1
ATOM 6873 N N . GLU A 1 857 ? -11.256 44.147 -9.870 1.00 85.88 857 GLU A N 1
ATOM 6874 C CA . GLU A 1 857 ? -10.921 42.809 -9.378 1.00 85.88 857 GLU A CA 1
ATOM 6875 C C . GLU A 1 857 ? -9.839 42.883 -8.296 1.00 85.88 857 GLU A C 1
ATOM 6877 O O . GLU A 1 857 ? -9.968 42.275 -7.236 1.00 85.88 857 GLU A O 1
ATOM 6882 N N . LYS A 1 858 ? -8.811 43.717 -8.486 1.00 89.88 858 LYS A N 1
ATOM 6883 C CA . LYS A 1 858 ? -7.761 43.920 -7.481 1.00 89.88 858 LYS A CA 1
ATOM 6884 C C . LYS A 1 858 ? -8.261 44.627 -6.227 1.00 89.88 858 LYS A C 1
ATOM 6886 O O . LYS A 1 858 ? -7.773 44.358 -5.131 1.00 89.88 858 LYS A O 1
ATOM 6891 N N . ILE A 1 859 ? -9.214 45.546 -6.361 1.00 88.12 859 ILE A N 1
ATOM 6892 C CA . ILE A 1 859 ? -9.873 46.174 -5.213 1.00 88.12 859 ILE A CA 1
ATOM 6893 C C . ILE A 1 859 ? -10.703 45.128 -4.465 1.00 88.12 859 ILE A C 1
ATOM 6895 O O . ILE A 1 859 ? -10.610 45.065 -3.240 1.00 88.12 859 ILE A O 1
ATOM 6899 N N . GLU A 1 860 ? -11.451 44.277 -5.168 1.00 89.38 860 GLU A N 1
ATOM 6900 C CA . GLU A 1 860 ? -12.225 43.195 -4.557 1.00 89.38 860 GLU A CA 1
ATOM 6901 C C . GLU A 1 860 ? -11.322 42.153 -3.875 1.00 89.38 860 GLU A C 1
ATOM 6903 O O . GLU A 1 860 ? -11.600 41.732 -2.749 1.00 89.38 860 GLU A O 1
ATOM 6908 N N . GLU A 1 861 ? -10.194 41.796 -4.493 1.00 88.75 861 GLU A N 1
ATOM 6909 C CA . GLU A 1 861 ? -9.166 40.929 -3.915 1.00 88.75 861 GLU A CA 1
ATOM 6910 C C . GLU A 1 861 ? -8.599 41.533 -2.623 1.00 88.75 861 GLU A C 1
ATOM 6912 O O . GLU A 1 861 ? -8.550 40.859 -1.595 1.00 88.75 861 GLU A O 1
ATOM 6917 N N . LEU A 1 862 ? -8.262 42.827 -2.625 1.00 89.81 862 LEU A N 1
ATOM 6918 C CA . LEU A 1 862 ? -7.775 43.533 -1.436 1.00 89.81 862 LEU A CA 1
ATOM 6919 C C . LEU A 1 862 ? -8.848 43.666 -0.344 1.00 89.81 862 LEU A C 1
ATOM 6921 O O . LEU A 1 862 ? -8.532 43.630 0.849 1.00 89.81 862 LEU A O 1
ATOM 6925 N N . GLU A 1 863 ? -10.122 43.815 -0.704 1.00 88.38 863 GLU A N 1
ATOM 6926 C CA . GLU A 1 863 ? -11.226 43.811 0.259 1.00 88.38 863 GLU A CA 1
ATOM 6927 C C . GLU A 1 863 ? -11.455 42.423 0.867 1.00 88.38 863 GLU A C 1
ATOM 6929 O O . GLU A 1 863 ? -11.694 42.315 2.075 1.00 88.38 863 GLU A O 1
ATOM 6934 N N . ASN A 1 864 ? -11.334 41.363 0.067 1.00 87.12 864 ASN A N 1
ATOM 6935 C CA . ASN A 1 864 ? -11.348 39.979 0.534 1.00 87.12 864 ASN A CA 1
ATOM 6936 C C . ASN A 1 864 ? -10.162 39.693 1.455 1.00 87.12 864 ASN A C 1
ATOM 6938 O O . ASN A 1 864 ? -10.364 39.209 2.569 1.00 87.12 864 ASN A O 1
ATOM 6942 N N . GLU A 1 865 ? -8.951 40.090 1.066 1.00 89.81 865 GLU A N 1
ATOM 6943 C CA . GLU A 1 865 ? -7.751 39.963 1.891 1.00 89.81 865 GLU A CA 1
ATOM 6944 C C . GLU A 1 865 ? -7.911 40.726 3.212 1.00 89.81 865 GLU A C 1
ATOM 6946 O O . GLU A 1 865 ? -7.604 40.205 4.285 1.00 89.81 865 GLU A O 1
ATOM 6951 N N . LYS A 1 866 ? -8.477 41.937 3.179 1.00 91.62 866 LYS A N 1
ATOM 6952 C CA . LYS A 1 866 ? -8.793 42.706 4.387 1.00 91.62 866 LYS A CA 1
ATOM 6953 C C . LYS A 1 866 ? -9.812 41.987 5.275 1.00 91.62 866 LYS A C 1
ATOM 6955 O O . LYS A 1 866 ? -9.623 41.963 6.493 1.00 91.62 866 LYS A O 1
ATOM 6960 N N . ARG A 1 867 ? -10.886 41.415 4.715 1.00 90.50 867 ARG A N 1
ATOM 6961 C CA . ARG A 1 867 ? -11.872 40.618 5.474 1.00 90.50 867 ARG A CA 1
ATOM 6962 C C . ARG A 1 867 ? -11.212 39.405 6.126 1.00 90.50 867 ARG A C 1
ATOM 6964 O O . ARG A 1 867 ? -11.414 39.173 7.319 1.00 90.50 867 ARG A O 1
ATOM 6971 N N . ASP A 1 868 ? -10.364 38.704 5.387 1.00 88.56 868 ASP A N 1
ATOM 6972 C CA . ASP A 1 868 ? -9.598 37.563 5.879 1.00 88.56 868 ASP A CA 1
ATOM 6973 C C . ASP A 1 868 ? -8.612 37.957 6.975 1.00 88.56 868 ASP A C 1
ATOM 6975 O O . ASP A 1 868 ? -8.519 37.277 7.996 1.00 88.56 868 ASP A O 1
ATOM 6979 N N . LEU A 1 869 ? -7.903 39.075 6.821 1.00 88.44 869 LEU A N 1
ATOM 6980 C CA . LEU A 1 869 ? -7.003 39.603 7.844 1.00 88.44 869 LEU A CA 1
ATOM 6981 C C . LEU A 1 869 ? -7.763 40.016 9.107 1.00 88.44 869 LEU A C 1
ATOM 6983 O O . LEU A 1 869 ? -7.282 39.758 10.209 1.00 88.44 869 LEU A O 1
ATOM 6987 N N . ILE A 1 870 ? -8.961 40.593 8.980 1.00 87.38 870 ILE A N 1
ATOM 6988 C CA . ILE A 1 870 ? -9.827 40.898 10.126 1.00 87.38 870 ILE A CA 1
ATOM 6989 C C . ILE A 1 870 ? -10.278 39.606 10.814 1.00 87.38 870 ILE A C 1
ATOM 6991 O O . ILE A 1 870 ? -10.201 39.521 12.041 1.00 87.38 870 ILE A O 1
ATOM 6995 N N . MET A 1 871 ? -10.696 38.579 10.069 1.00 87.06 871 MET A N 1
ATOM 6996 C CA . MET A 1 871 ? -11.060 37.279 10.646 1.00 87.06 871 MET A CA 1
ATOM 6997 C C . MET A 1 871 ? -9.868 36.608 11.333 1.00 87.06 871 MET A C 1
ATOM 6999 O O . MET A 1 871 ? -9.999 36.158 12.470 1.00 87.06 871 MET A O 1
ATOM 7003 N N . LYS A 1 872 ? -8.690 36.605 10.701 1.00 86.38 872 LYS A N 1
ATOM 7004 C CA . LYS A 1 872 ? -7.441 36.083 11.278 1.00 86.38 872 LYS A CA 1
ATOM 7005 C C . LYS A 1 872 ? -7.030 36.857 12.526 1.00 86.38 872 LYS A C 1
ATOM 7007 O O . LYS A 1 872 ? -6.672 36.242 13.522 1.00 86.38 872 LYS A O 1
ATOM 7012 N N . SER A 1 873 ? -7.132 38.186 12.514 1.00 87.38 873 SER A N 1
ATOM 7013 C CA . SER A 1 873 ? -6.861 39.036 13.680 1.00 87.38 873 SER A CA 1
ATOM 7014 C C . SER A 1 873 ? -7.843 38.761 14.823 1.00 87.38 873 SER A C 1
ATOM 7016 O O . SER A 1 873 ? -7.431 38.639 15.976 1.00 87.38 873 SER A O 1
ATOM 7018 N N . SER A 1 874 ? -9.126 38.576 14.505 1.00 84.50 874 SER A N 1
ATOM 7019 C CA . SER A 1 874 ? -10.165 38.216 15.476 1.00 84.50 874 SER A CA 1
ATOM 7020 C C . SER A 1 874 ? -9.905 36.834 16.081 1.00 84.50 874 SER A C 1
ATOM 7022 O O . SER A 1 874 ? -9.955 36.673 17.300 1.00 84.50 874 SER A O 1
ATOM 7024 N N . ALA A 1 875 ? -9.566 35.849 15.246 1.00 85.00 875 ALA A N 1
ATOM 7025 C CA . ALA A 1 875 ? -9.200 34.505 15.674 1.00 85.00 875 ALA A CA 1
ATOM 7026 C C . ALA A 1 875 ? -7.949 34.529 16.563 1.00 85.00 875 ALA A C 1
ATOM 7028 O O . ALA A 1 875 ? -7.988 33.993 17.670 1.00 85.00 875 ALA A O 1
ATOM 7029 N N . ALA A 1 876 ? -6.898 35.240 16.144 1.00 85.75 876 ALA A N 1
ATOM 7030 C CA . ALA A 1 876 ? -5.685 35.429 16.930 1.00 85.75 876 ALA A CA 1
ATOM 7031 C C . ALA A 1 876 ? -6.005 36.051 18.295 1.00 85.75 876 ALA A C 1
ATOM 7033 O O . ALA A 1 876 ? -5.602 35.497 19.306 1.00 85.75 876 ALA A O 1
ATOM 7034 N N . ALA A 1 877 ? -6.817 37.112 18.357 1.00 85.38 877 ALA A N 1
ATOM 7035 C CA . ALA A 1 877 ? -7.223 37.730 19.622 1.00 85.38 877 ALA A CA 1
ATOM 7036 C C . ALA A 1 877 ? -7.993 36.765 20.546 1.00 85.38 877 ALA A C 1
ATOM 7038 O O . ALA A 1 877 ? -7.795 36.773 21.765 1.00 85.38 877 ALA A O 1
ATOM 7039 N N . THR A 1 878 ? -8.864 35.912 19.993 1.00 88.50 878 THR A N 1
ATOM 7040 C CA . THR A 1 878 ? -9.530 34.866 20.789 1.00 88.50 878 THR A CA 1
ATOM 7041 C C . THR A 1 878 ? -8.560 33.791 21.266 1.00 88.50 878 THR A C 1
ATOM 7043 O O . THR A 1 878 ? -8.711 33.280 22.376 1.00 88.50 878 THR A O 1
ATOM 7046 N N . GLU A 1 879 ? -7.547 33.462 20.468 1.00 87.81 879 GLU A N 1
ATOM 7047 C CA . GLU A 1 879 ? -6.503 32.517 20.839 1.00 87.81 879 GLU A CA 1
ATOM 7048 C C . GLU A 1 879 ? -5.601 33.080 21.940 1.00 87.81 879 GLU A C 1
ATOM 7050 O O . GLU A 1 879 ? -5.321 32.357 22.896 1.00 87.81 879 GLU A O 1
ATOM 7055 N N . THR A 1 880 ? -5.247 34.371 21.889 1.00 86.94 880 THR A N 1
ATOM 7056 C CA . THR A 1 880 ? -4.506 35.047 22.962 1.00 86.94 880 THR A CA 1
ATOM 7057 C C . THR A 1 880 ? -5.281 34.995 24.274 1.00 86.94 880 THR A C 1
ATOM 7059 O O . THR A 1 880 ? -4.723 34.577 25.280 1.00 86.94 880 THR A O 1
ATOM 7062 N N . ARG A 1 881 ? -6.592 35.288 24.267 1.00 86.81 881 ARG A N 1
ATOM 7063 C CA . ARG A 1 881 ? -7.437 35.158 25.473 1.00 86.81 881 ARG A CA 1
ATOM 7064 C C . ARG A 1 881 ? -7.486 33.726 26.007 1.00 86.81 881 ARG A C 1
ATOM 7066 O O . ARG A 1 881 ? -7.397 33.511 27.211 1.00 86.81 881 ARG A O 1
ATOM 7073 N N . LYS A 1 882 ? -7.597 32.727 25.124 1.00 88.62 882 LYS A N 1
ATOM 7074 C CA . LYS A 1 882 ? -7.538 31.308 25.522 1.00 88.62 882 LYS A CA 1
ATOM 7075 C C . LYS A 1 882 ? -6.162 30.916 26.061 1.00 88.62 882 LYS A C 1
ATOM 7077 O O . LYS A 1 882 ? -6.068 30.009 26.882 1.00 88.62 882 LYS A O 1
ATOM 7082 N N . ALA A 1 883 ? -5.085 31.516 25.560 1.00 83.94 883 ALA A N 1
ATOM 7083 C CA . ALA A 1 883 ? -3.734 31.289 26.058 1.00 83.94 883 ALA A CA 1
ATOM 7084 C C . ALA A 1 883 ? -3.534 31.937 27.435 1.00 83.94 883 ALA A C 1
ATOM 7086 O O . ALA A 1 883 ? -2.993 31.291 28.324 1.00 83.94 883 ALA A O 1
ATOM 7087 N N . GLU A 1 884 ? -4.041 33.154 27.640 1.00 88.00 884 GLU A N 1
ATOM 7088 C CA . GLU A 1 884 ? -4.066 33.833 28.940 1.00 88.00 884 GLU A CA 1
ATOM 7089 C C . GLU A 1 884 ? -4.866 33.032 29.972 1.00 88.00 884 GLU A C 1
ATOM 7091 O O . GLU A 1 884 ? -4.371 32.787 31.069 1.00 88.00 884 GLU A O 1
ATOM 7096 N N . GLN A 1 885 ? -6.050 32.532 29.602 1.00 89.56 885 GLN A N 1
ATOM 7097 C CA . GLN A 1 885 ? -6.846 31.661 30.468 1.00 89.56 885 GLN A CA 1
ATOM 7098 C C . GLN A 1 885 ? -6.088 30.376 30.834 1.00 89.56 885 GLN A C 1
ATOM 7100 O O . GLN A 1 885 ? -5.982 30.044 32.011 1.00 89.56 885 GLN A O 1
ATOM 7105 N N . ARG A 1 886 ? -5.498 29.681 29.850 1.00 87.94 886 ARG A N 1
ATOM 7106 C CA . ARG A 1 886 ? -4.674 28.485 30.102 1.00 87.94 886 ARG A CA 1
ATOM 7107 C C . ARG A 1 886 ? -3.464 28.790 30.986 1.00 87.94 886 ARG A C 1
ATOM 7109 O O . ARG A 1 886 ? -3.095 27.971 31.819 1.00 87.94 886 ARG A O 1
ATOM 7116 N N . SER A 1 887 ? -2.838 29.953 30.808 1.00 88.12 887 SER A N 1
ATOM 7117 C CA . SER A 1 887 ? -1.724 30.399 31.648 1.00 88.12 887 SER A CA 1
ATOM 7118 C C . SER A 1 887 ? -2.169 30.619 33.091 1.00 88.12 887 SER A C 1
ATOM 7120 O O . SER A 1 887 ? -1.446 30.241 34.007 1.00 88.12 887 SER A O 1
ATOM 7122 N N . TRP A 1 888 ? -3.353 31.198 33.293 1.00 95.31 888 TRP A N 1
ATOM 7123 C CA . TRP A 1 888 ? -3.930 31.414 34.616 1.00 95.31 888 TRP A CA 1
ATOM 7124 C C . TRP A 1 888 ? -4.286 30.089 35.312 1.00 95.31 888 TRP A C 1
ATOM 7126 O O . TRP A 1 888 ? -3.900 29.881 36.459 1.00 95.31 888 TRP A O 1
ATOM 7136 N N . GLU A 1 889 ? -4.919 29.152 34.598 1.00 89.12 889 GLU A N 1
ATOM 7137 C CA . GLU A 1 889 ? -5.220 27.799 35.099 1.00 89.12 889 GLU A CA 1
ATOM 7138 C C . GLU A 1 889 ? -3.935 27.035 35.484 1.00 89.12 889 GLU A C 1
ATOM 7140 O O . GLU A 1 889 ? -3.861 26.421 36.549 1.00 89.12 889 GLU A O 1
ATOM 7145 N N . LEU A 1 890 ? -2.878 27.121 34.665 1.00 88.75 890 LEU A N 1
ATOM 7146 C CA . LEU A 1 890 ? -1.570 26.529 34.979 1.00 88.75 890 LEU A CA 1
ATOM 7147 C C . LEU A 1 890 ? -0.901 27.179 36.195 1.00 88.75 890 LEU A C 1
ATOM 7149 O O . LEU A 1 890 ? -0.210 26.498 36.955 1.00 88.75 890 LEU A O 1
ATOM 7153 N N . GLU A 1 891 ? -1.068 28.487 36.385 1.00 90.44 891 GLU A N 1
ATOM 7154 C CA . GLU A 1 891 ? -0.554 29.189 37.558 1.00 90.44 891 GLU A CA 1
ATOM 7155 C C . GLU A 1 891 ? -1.294 28.749 38.832 1.00 90.44 891 GLU A C 1
ATOM 7157 O O . GLU A 1 891 ? -0.658 28.482 39.857 1.00 90.44 891 GLU A O 1
ATOM 7162 N N . GLU A 1 892 ? -2.612 28.549 38.753 1.00 94.56 892 GLU A N 1
ATOM 7163 C CA . GLU A 1 892 ? -3.415 27.967 39.831 1.00 94.56 892 GLU A CA 1
ATOM 7164 C C . GLU A 1 892 ? -2.959 26.532 40.160 1.00 94.56 892 GLU A C 1
ATOM 7166 O O . GLU A 1 892 ? -2.667 26.222 41.320 1.00 94.56 892 GLU A O 1
ATOM 7171 N N . GLU A 1 893 ? -2.767 25.667 39.161 1.00 88.38 893 GLU A N 1
ATOM 7172 C CA . GLU A 1 893 ? -2.223 24.321 39.381 1.00 88.38 893 GLU A CA 1
ATOM 7173 C C . GLU A 1 893 ? -0.810 24.353 39.979 1.00 88.38 893 GLU A C 1
ATOM 7175 O O . GLU A 1 893 ? -0.511 23.600 40.909 1.00 88.38 893 GLU A O 1
ATOM 7180 N N . LEU A 1 894 ? 0.062 25.254 39.519 1.00 88.56 894 LEU A N 1
ATOM 7181 C CA . LEU A 1 894 ? 1.401 25.428 40.084 1.00 88.56 894 LEU A CA 1
ATOM 7182 C C . LEU A 1 894 ? 1.353 25.860 41.548 1.00 88.56 894 LEU A C 1
ATOM 7184 O O . LEU A 1 894 ? 2.144 25.365 42.357 1.00 88.56 894 LEU A O 1
ATOM 7188 N N . THR A 1 895 ? 0.450 26.770 41.919 1.00 91.19 895 THR A N 1
ATOM 7189 C CA . THR A 1 895 ? 0.275 27.163 43.326 1.00 91.19 895 THR A CA 1
ATOM 7190 C C . THR A 1 895 ? -0.240 26.000 44.170 1.00 91.19 895 THR A C 1
ATOM 7192 O O . THR A 1 895 ? 0.295 25.756 45.258 1.00 91.19 895 THR A O 1
ATOM 7195 N N . LYS A 1 896 ? -1.171 25.201 43.640 1.00 92.56 896 LYS A N 1
ATOM 7196 C CA . LYS A 1 896 ? -1.652 23.978 44.285 1.00 92.56 896 LYS A CA 1
ATOM 7197 C C . LYS A 1 896 ? -0.531 22.958 44.480 1.00 92.56 896 LYS A C 1
ATOM 7199 O O . LYS A 1 896 ? -0.289 22.548 45.614 1.00 92.56 896 LYS A O 1
ATOM 7204 N N . VAL A 1 897 ? 0.233 22.628 43.439 1.00 88.25 897 VAL A N 1
ATOM 7205 C CA . VAL A 1 897 ? 1.378 21.703 43.519 1.00 88.25 897 VAL A CA 1
ATOM 7206 C C . VAL A 1 897 ? 2.445 22.224 44.482 1.00 88.25 897 VAL A C 1
ATOM 7208 O O . VAL A 1 897 ? 2.997 21.454 45.265 1.00 88.25 897 VAL A O 1
ATOM 7211 N N . ARG A 1 898 ? 2.720 23.535 44.509 1.00 91.50 898 ARG A N 1
ATOM 7212 C CA . ARG A 1 898 ? 3.623 24.137 45.509 1.00 91.50 898 ARG A CA 1
ATOM 7213 C C . ARG A 1 898 ? 3.099 23.948 46.935 1.00 91.50 898 ARG A C 1
ATOM 7215 O O . ARG A 1 898 ? 3.893 23.652 47.834 1.00 91.50 898 ARG A O 1
ATOM 7222 N N . SER A 1 899 ? 1.792 24.082 47.156 1.00 91.88 899 SER A N 1
ATOM 7223 C CA . SER A 1 899 ? 1.165 23.859 48.466 1.00 91.88 899 SER A CA 1
ATOM 7224 C C . SER A 1 899 ? 1.203 22.381 48.888 1.00 91.88 899 SER A C 1
ATOM 7226 O O . SER A 1 899 ? 1.536 22.072 50.037 1.00 91.88 899 SER A O 1
ATOM 7228 N N . GLU A 1 900 ? 0.975 21.456 47.951 1.00 90.19 900 GLU A N 1
ATOM 7229 C CA . GLU A 1 900 ? 1.065 20.010 48.166 1.00 90.19 900 GLU A CA 1
ATOM 7230 C C . GLU A 1 900 ? 2.509 19.583 48.440 1.00 90.19 900 GLU A C 1
ATOM 7232 O O . GLU A 1 900 ? 2.766 18.869 49.408 1.00 90.19 900 GLU A O 1
ATOM 7237 N N . LEU A 1 901 ? 3.477 20.093 47.672 1.00 92.69 901 LEU A N 1
ATOM 7238 C CA . LEU A 1 901 ? 4.905 19.871 47.897 1.00 92.69 901 LEU A CA 1
ATOM 7239 C C . LEU A 1 901 ? 5.338 20.382 49.274 1.00 92.69 901 LEU A C 1
ATOM 7241 O O . LEU A 1 901 ? 6.094 19.712 49.975 1.00 92.69 901 LEU A O 1
ATOM 7245 N N . THR A 1 902 ? 4.858 21.558 49.681 1.00 93.25 902 THR A N 1
ATOM 7246 C CA . THR A 1 902 ? 5.123 22.108 51.018 1.00 93.25 902 THR A CA 1
ATOM 7247 C C . THR A 1 902 ? 4.519 21.215 52.101 1.00 93.25 902 THR A C 1
ATOM 7249 O O . THR A 1 902 ? 5.190 20.890 53.082 1.00 93.25 902 THR A O 1
ATOM 7252 N N . SER A 1 903 ? 3.292 20.734 51.896 1.00 92.12 903 SER A N 1
ATOM 7253 C CA . SER A 1 903 ? 2.621 19.802 52.808 1.00 92.12 903 SER A CA 1
ATOM 7254 C C . SER A 1 903 ? 3.357 18.462 52.909 1.00 92.12 903 SER A C 1
ATOM 7256 O O . SER A 1 903 ? 3.563 17.957 54.014 1.00 92.12 903 SER A O 1
ATOM 7258 N N . ALA A 1 904 ? 3.831 17.917 51.786 1.00 88.62 904 ALA A N 1
ATOM 7259 C CA . ALA A 1 904 ? 4.622 16.692 51.727 1.00 88.62 904 ALA A CA 1
ATOM 7260 C C . ALA A 1 904 ? 5.991 16.860 52.401 1.00 88.62 904 ALA A C 1
ATOM 7262 O O . ALA A 1 904 ? 6.395 15.999 53.181 1.00 88.62 904 ALA A O 1
ATOM 7263 N N . LYS A 1 905 ? 6.680 17.991 52.186 1.00 90.75 905 LYS A N 1
ATOM 7264 C CA . LYS A 1 905 ? 7.930 18.328 52.891 1.00 90.75 905 LYS A CA 1
ATOM 7265 C C . LYS A 1 905 ? 7.724 18.396 54.404 1.00 90.75 905 LYS A C 1
ATOM 7267 O O . LYS A 1 905 ? 8.517 17.829 55.149 1.00 90.75 905 LYS A O 1
ATOM 7272 N N . LEU A 1 906 ? 6.646 19.030 54.869 1.00 90.88 906 LEU A N 1
ATOM 7273 C CA . LEU A 1 906 ? 6.304 19.067 56.295 1.00 90.88 906 LEU A CA 1
ATOM 7274 C C . LEU A 1 906 ? 5.955 17.675 56.840 1.00 90.88 906 LEU A C 1
ATOM 7276 O O . LEU A 1 906 ? 6.327 17.348 57.967 1.00 90.88 906 LEU A O 1
ATOM 7280 N N . ALA A 1 907 ? 5.261 16.839 56.064 1.00 86.81 907 ALA A N 1
ATOM 7281 C CA . ALA A 1 907 ? 4.958 15.460 56.442 1.00 86.81 907 ALA A CA 1
ATOM 7282 C C . ALA A 1 907 ? 6.230 14.603 56.558 1.00 86.81 907 ALA A C 1
ATOM 7284 O O . ALA A 1 907 ? 6.397 13.899 57.555 1.00 86.81 907 ALA A O 1
ATOM 7285 N N . LEU A 1 908 ? 7.155 14.722 55.600 1.00 87.88 908 LEU A N 1
ATOM 7286 C CA . LEU A 1 908 ? 8.473 14.090 55.658 1.00 87.88 908 LEU A CA 1
ATOM 7287 C C . LEU A 1 908 ? 9.261 14.574 56.873 1.00 87.88 908 LEU A C 1
ATOM 7289 O O . LEU A 1 908 ? 9.721 13.747 57.648 1.00 87.88 908 LEU A O 1
ATOM 7293 N N . GLN A 1 909 ? 9.309 15.883 57.130 1.00 89.88 909 GLN A N 1
ATOM 7294 C CA . GLN A 1 909 ? 9.991 16.431 58.303 1.00 89.88 909 GLN A CA 1
ATOM 7295 C C . GLN A 1 909 ? 9.386 15.918 59.624 1.00 89.88 909 GLN A C 1
ATOM 7297 O O . GLN A 1 909 ? 10.107 15.635 60.582 1.00 89.88 909 GLN A O 1
ATOM 7302 N N . ARG A 1 910 ? 8.056 15.765 59.705 1.00 88.88 910 ARG A N 1
ATOM 7303 C CA . ARG A 1 910 ? 7.384 15.145 60.863 1.00 88.88 910 ARG A CA 1
ATOM 7304 C C . ARG A 1 910 ? 7.757 13.668 61.006 1.00 88.88 910 ARG A C 1
ATOM 7306 O O . ARG A 1 910 ? 7.985 13.221 62.128 1.00 88.88 910 ARG A O 1
ATOM 7313 N N . ASN A 1 911 ? 7.845 12.926 59.903 1.00 82.06 911 ASN A N 1
ATOM 7314 C CA . ASN A 1 911 ? 8.262 11.524 59.906 1.00 82.06 911 ASN A CA 1
ATOM 7315 C C . ASN A 1 911 ? 9.743 11.354 60.257 1.00 82.06 911 ASN A C 1
ATOM 7317 O O . ASN A 1 911 ? 10.061 10.481 61.054 1.00 82.06 911 ASN A O 1
ATOM 7321 N N . GLU A 1 912 ? 10.632 12.212 59.764 1.00 85.44 912 GLU A N 1
ATOM 7322 C CA . GLU A 1 912 ? 12.046 12.243 60.151 1.00 85.44 912 GLU A CA 1
ATOM 7323 C C . GLU A 1 912 ? 12.199 12.535 61.644 1.00 85.44 912 GLU A C 1
ATOM 7325 O O . GLU A 1 912 ? 12.938 11.841 62.336 1.00 85.44 912 GLU A O 1
ATOM 7330 N N . ARG A 1 913 ? 11.433 13.491 62.189 1.00 80.88 913 ARG A N 1
ATOM 7331 C CA . ARG A 1 913 ? 11.410 13.739 63.639 1.00 80.88 913 ARG A CA 1
ATOM 7332 C C . ARG A 1 913 ? 10.909 12.526 64.427 1.00 80.88 913 ARG A C 1
ATOM 7334 O O . ARG A 1 913 ? 11.475 12.235 65.473 1.00 80.88 913 ARG A O 1
ATOM 7341 N N . ARG A 1 914 ? 9.904 11.793 63.932 1.00 78.75 914 ARG A N 1
ATOM 7342 C CA . ARG A 1 914 ? 9.423 10.540 64.554 1.00 78.75 914 ARG A CA 1
ATOM 7343 C C . ARG A 1 914 ? 10.453 9.407 64.458 1.00 78.75 914 ARG A C 1
ATOM 7345 O O . ARG A 1 914 ? 10.667 8.703 65.439 1.00 78.75 914 ARG A O 1
ATOM 7352 N N . SER A 1 915 ? 11.120 9.269 63.315 1.00 73.19 915 SER A N 1
ATOM 7353 C CA . SER A 1 915 ? 12.181 8.285 63.067 1.00 73.19 915 SER A CA 1
ATOM 7354 C C . SER A 1 915 ? 13.392 8.526 63.970 1.00 73.19 915 SER A C 1
ATOM 7356 O O . SER A 1 915 ? 13.866 7.611 64.639 1.00 73.19 915 SER A O 1
ATOM 7358 N N . ASN A 1 916 ? 13.836 9.779 64.080 1.00 69.94 916 ASN A N 1
ATOM 7359 C CA . ASN A 1 916 ? 14.960 10.158 64.936 1.00 69.94 916 ASN A CA 1
ATOM 7360 C C . ASN A 1 916 ? 14.633 10.004 66.430 1.00 69.94 916 ASN A C 1
ATOM 7362 O O . ASN A 1 916 ? 15.526 9.723 67.223 1.00 69.94 916 ASN A O 1
ATOM 7366 N N . PHE A 1 917 ? 13.357 10.113 66.820 1.00 63.09 917 PHE A N 1
ATOM 7367 C CA . PHE A 1 917 ? 12.915 9.814 68.187 1.00 63.09 917 PHE A CA 1
ATOM 7368 C C . PHE A 1 917 ? 12.869 8.302 68.475 1.00 63.09 917 PHE A C 1
ATOM 7370 O O . PHE A 1 917 ? 13.108 7.884 69.605 1.00 63.09 917 PHE A O 1
ATOM 7377 N N . SER A 1 918 ? 12.610 7.471 67.458 1.00 51.19 918 SER A N 1
ATOM 7378 C CA . SER A 1 918 ? 12.570 6.007 67.587 1.00 51.19 918 SER A CA 1
ATOM 7379 C C . SER A 1 918 ? 13.959 5.357 67.623 1.00 51.19 918 SER A C 1
ATOM 7381 O O . SER A 1 918 ? 14.109 4.294 68.219 1.00 51.19 918 SER A O 1
ATOM 7383 N N . LEU A 1 919 ? 14.976 5.975 67.014 1.00 52.44 919 LEU A N 1
ATOM 7384 C CA . LEU A 1 919 ? 16.358 5.468 66.997 1.00 52.44 919 LEU A CA 1
ATOM 7385 C C . LEU A 1 919 ? 17.160 5.804 68.269 1.00 52.44 919 LEU A C 1
ATOM 7387 O O . LEU A 1 919 ? 18.182 5.177 68.530 1.00 52.44 919 LEU A O 1
ATOM 7391 N N . GLY A 1 920 ? 16.689 6.741 69.098 1.00 48.16 920 GLY A N 1
ATOM 7392 C CA . GLY A 1 920 ? 17.373 7.155 70.330 1.00 48.16 920 GLY A CA 1
ATOM 7393 C C . GLY A 1 920 ? 17.233 6.203 71.528 1.00 48.16 920 GLY A C 1
ATOM 7394 O O . GLY A 1 920 ? 17.856 6.449 72.557 1.00 48.16 920 GLY A O 1
ATOM 7395 N N . LEU A 1 921 ? 16.433 5.132 71.429 1.00 50.47 921 LEU A N 1
ATOM 7396 C CA . LEU A 1 921 ? 16.137 4.235 72.561 1.00 50.47 921 LEU A CA 1
ATOM 7397 C C . LEU A 1 921 ? 16.607 2.780 72.383 1.00 50.47 921 LEU A C 1
ATOM 7399 O O . LEU A 1 921 ? 16.366 1.964 73.270 1.00 50.47 921 LEU A O 1
ATOM 7403 N N . SER A 1 922 ? 17.320 2.431 71.304 1.00 43.19 922 SER A N 1
ATOM 7404 C CA . SER A 1 922 ? 17.781 1.049 71.089 1.00 43.19 922 SER A CA 1
ATOM 7405 C C . SER A 1 922 ? 19.225 0.928 70.587 1.00 43.19 922 SER A C 1
ATOM 7407 O O . SER A 1 922 ? 19.462 0.444 69.486 1.00 43.19 922 SER A O 1
ATOM 7409 N N . SER A 1 923 ? 20.217 1.295 71.400 1.00 40.12 923 SER A N 1
ATOM 7410 C CA . SER A 1 923 ? 21.559 0.698 71.264 1.00 40.12 923 SER A CA 1
ATOM 7411 C C . SER A 1 923 ? 22.411 0.905 72.516 1.00 40.12 923 SER A C 1
ATOM 7413 O O . SER A 1 923 ? 23.349 1.699 72.545 1.00 40.12 923 SER A O 1
ATOM 7415 N N . SER A 1 924 ? 22.098 0.137 73.559 1.00 37.88 924 SER A N 1
ATOM 7416 C CA . SER A 1 924 ? 23.103 -0.330 74.511 1.00 37.88 924 SER A CA 1
ATOM 7417 C C . SER A 1 924 ? 23.537 -1.726 74.069 1.00 37.88 924 SER A C 1
ATOM 7419 O O . SER A 1 924 ? 22.730 -2.653 74.061 1.00 37.88 924 SER A O 1
ATOM 7421 N N . SER A 1 925 ? 24.806 -1.858 73.683 1.00 39.12 925 SER A N 1
ATOM 7422 C CA . SER A 1 925 ? 25.710 -2.968 74.025 1.00 39.12 925 SER A CA 1
ATOM 7423 C C . SER A 1 925 ? 26.611 -3.427 72.868 1.00 39.12 925 SER A C 1
ATOM 7425 O O . SER A 1 925 ? 26.138 -3.884 71.834 1.00 39.12 925 SER A O 1
ATOM 7427 N N . LYS A 1 926 ? 27.919 -3.391 73.182 1.00 38.72 926 LYS A N 1
ATOM 7428 C CA . LYS A 1 926 ? 29.028 -4.244 72.704 1.00 38.72 926 LYS A CA 1
ATOM 7429 C C . LYS A 1 926 ? 29.496 -4.064 71.250 1.00 38.72 926 LYS A C 1
ATOM 7431 O O . LYS A 1 926 ? 28.693 -3.863 70.362 1.00 38.72 926 LYS A O 1
ATOM 7436 N N . GLN A 1 927 ? 30.759 -4.263 70.875 1.00 37.44 927 GLN A N 1
ATOM 7437 C CA . GLN A 1 927 ? 32.104 -4.294 71.477 1.00 37.44 927 GLN A CA 1
ATOM 7438 C C . GLN A 1 927 ? 33.041 -4.674 70.298 1.00 37.44 927 GLN A C 1
ATOM 7440 O O . GLN A 1 927 ? 32.601 -5.428 69.435 1.00 37.44 927 GLN A O 1
ATOM 7445 N N . LYS A 1 928 ? 34.320 -4.263 70.352 1.00 35.19 928 LYS A N 1
ATOM 7446 C CA . LYS A 1 928 ? 35.491 -4.693 69.535 1.00 35.19 928 LYS A CA 1
ATOM 7447 C C . LYS A 1 928 ? 35.675 -4.029 68.163 1.00 35.19 928 LYS A C 1
ATOM 7449 O O . LYS A 1 928 ? 34.821 -4.123 67.297 1.00 35.19 928 LYS A O 1
ATOM 7454 N N . GLU A 1 929 ? 36.703 -3.189 67.994 1.00 37.69 929 GLU A N 1
ATOM 7455 C CA . GLU A 1 929 ? 38.154 -3.493 67.836 1.00 37.69 929 GLU A CA 1
ATOM 7456 C C . GLU A 1 929 ? 38.497 -4.121 66.476 1.00 37.69 929 GLU A C 1
ATOM 7458 O O . GLU A 1 929 ? 38.357 -5.326 66.297 1.00 37.69 929 GLU A O 1
ATOM 7463 N N . ASN A 1 930 ? 38.997 -3.313 65.533 1.00 36.94 930 ASN A N 1
ATOM 7464 C CA . ASN A 1 930 ? 40.416 -3.291 65.131 1.00 36.94 930 ASN A CA 1
ATOM 7465 C C . ASN A 1 930 ? 40.619 -2.481 63.835 1.00 36.94 930 ASN A C 1
ATOM 7467 O O . ASN A 1 930 ? 39.905 -2.649 62.851 1.00 36.94 930 ASN A O 1
ATOM 7471 N N . ALA A 1 931 ? 41.622 -1.605 63.864 1.00 36.56 931 ALA A N 1
ATOM 7472 C CA . ALA A 1 931 ? 42.206 -0.880 62.728 1.00 36.56 931 ALA A CA 1
ATOM 7473 C C . ALA A 1 931 ? 43.490 -1.625 62.250 1.00 36.56 931 ALA A C 1
ATOM 7475 O O . ALA A 1 931 ? 43.747 -2.703 62.792 1.00 36.56 931 ALA A O 1
ATOM 7476 N N . PRO A 1 932 ? 44.402 -1.075 61.406 1.00 54.12 932 PRO A N 1
ATOM 7477 C CA . PRO A 1 932 ? 44.320 0.022 60.416 1.00 54.12 932 PRO A CA 1
ATOM 7478 C C . PRO A 1 932 ? 45.041 -0.265 59.053 1.00 54.12 932 PRO A C 1
ATOM 7480 O O . PRO A 1 932 ? 45.776 -1.233 58.920 1.00 54.12 932 PRO A O 1
ATOM 7483 N N . ASN A 1 933 ? 44.906 0.687 58.109 1.00 37.00 933 ASN A N 1
ATOM 7484 C CA . ASN A 1 933 ? 45.855 1.133 57.055 1.00 37.00 933 ASN A CA 1
ATOM 7485 C C . ASN A 1 933 ? 46.434 0.150 56.004 1.00 37.00 933 ASN A C 1
ATOM 7487 O O . ASN A 1 933 ? 47.135 -0.790 56.349 1.00 37.00 933 ASN A O 1
ATOM 7491 N N . ILE A 1 934 ? 46.353 0.523 54.712 1.00 35.12 934 ILE A N 1
ATOM 7492 C CA . ILE A 1 934 ? 47.499 1.002 53.895 1.00 35.12 934 ILE A CA 1
ATOM 7493 C C . ILE A 1 934 ? 47.051 1.426 52.473 1.00 35.12 934 ILE A C 1
ATOM 7495 O O . ILE A 1 934 ? 46.247 0.777 51.815 1.00 35.12 934 ILE A O 1
ATOM 7499 N N . LEU A 1 935 ? 47.622 2.564 52.072 1.00 39.91 935 LEU A N 1
ATOM 7500 C CA . LEU A 1 935 ? 47.762 3.234 50.772 1.00 39.91 935 LEU A CA 1
ATOM 7501 C C . LEU A 1 935 ? 48.088 2.322 49.559 1.00 39.91 935 LEU A C 1
ATOM 7503 O O . LEU A 1 935 ? 48.993 1.506 49.680 1.00 39.91 935 LEU A O 1
ATOM 7507 N N . GLN A 1 936 ? 47.479 2.576 48.387 1.00 33.47 936 GLN A N 1
ATOM 7508 C CA . GLN A 1 936 ? 48.116 2.966 47.097 1.00 33.47 936 GLN A CA 1
ATOM 7509 C C . GLN A 1 936 ? 47.278 2.585 45.856 1.00 33.47 936 GLN A C 1
ATOM 7511 O O . GLN A 1 936 ? 47.055 1.417 45.562 1.00 33.47 936 GLN A O 1
ATOM 7516 N N . ASP A 1 937 ? 46.896 3.617 45.106 1.00 36.50 937 ASP A N 1
ATOM 7517 C CA . ASP A 1 937 ? 46.639 3.635 43.652 1.00 36.50 937 ASP A CA 1
ATOM 7518 C C . ASP A 1 937 ? 47.991 3.650 42.875 1.00 36.50 937 ASP A C 1
ATOM 7520 O O . ASP A 1 937 ? 49.011 3.899 43.534 1.00 36.50 937 ASP A O 1
ATOM 7524 N N . PRO A 1 938 ? 48.078 3.547 41.517 1.00 54.88 938 PRO A N 1
ATOM 7525 C CA . PRO A 1 938 ? 47.014 3.387 40.502 1.00 54.88 938 PRO A CA 1
ATOM 7526 C C . PRO A 1 938 ? 47.329 2.429 39.302 1.00 54.88 938 PRO A C 1
ATOM 7528 O O . PRO A 1 938 ? 48.464 2.013 39.077 1.00 54.88 938 PRO A O 1
ATOM 7531 N N . SER A 1 939 ? 46.337 2.309 38.399 1.00 32.38 939 SER A N 1
ATOM 7532 C CA . SER A 1 939 ? 46.479 2.225 36.917 1.00 32.38 939 SER A CA 1
ATOM 7533 C C . SER A 1 939 ? 46.630 0.831 36.246 1.00 32.38 939 SER A C 1
ATOM 7535 O O . SER A 1 939 ? 46.908 -0.150 36.924 1.00 32.38 939 SER A O 1
ATOM 7537 N N . PRO A 1 940 ? 46.385 0.688 34.920 1.00 54.78 940 PRO A N 1
ATOM 7538 C CA . PRO A 1 940 ? 45.064 0.355 34.381 1.00 54.78 940 PRO A CA 1
ATOM 7539 C C . PRO A 1 940 ? 45.118 -0.799 33.348 1.00 54.78 940 PRO A C 1
ATOM 7541 O O . PRO A 1 940 ? 46.177 -1.324 33.022 1.00 54.78 940 PRO A O 1
ATOM 7544 N N . ALA A 1 941 ? 43.956 -1.062 32.744 1.00 33.34 941 ALA A N 1
ATOM 7545 C CA . ALA A 1 941 ? 43.748 -1.638 31.412 1.00 33.34 941 ALA A CA 1
ATOM 7546 C C . ALA A 1 941 ? 43.295 -3.105 31.311 1.00 33.34 941 ALA A C 1
ATOM 7548 O O . ALA A 1 941 ? 43.993 -4.044 31.672 1.00 33.34 941 ALA A O 1
ATOM 7549 N N . ALA A 1 942 ? 42.173 -3.197 30.592 1.00 36.62 942 ALA A N 1
ATOM 7550 C CA . ALA A 1 942 ? 41.842 -4.179 29.569 1.00 36.62 942 ALA A CA 1
ATOM 7551 C C . ALA A 1 942 ? 41.282 -5.537 29.997 1.00 36.62 942 ALA A C 1
ATOM 7553 O O . ALA A 1 942 ? 41.691 -6.139 30.982 1.00 36.62 942 ALA A O 1
ATOM 7554 N N . ALA A 1 943 ? 40.395 -6.003 29.108 1.00 35.94 943 ALA A N 1
ATOM 7555 C CA . ALA A 1 943 ? 39.703 -7.284 29.091 1.00 35.94 943 ALA A CA 1
ATOM 7556 C C . ALA A 1 943 ? 38.629 -7.414 30.186 1.00 35.94 943 ALA A C 1
ATOM 7558 O O . ALA A 1 943 ? 38.768 -6.907 31.286 1.00 35.94 943 ALA A O 1
ATOM 7559 N N . GLU A 1 944 ? 37.496 -8.068 30.016 1.00 33.78 944 GLU A N 1
ATOM 7560 C CA . GLU A 1 944 ? 36.817 -8.764 28.928 1.00 33.78 944 GLU A CA 1
ATOM 7561 C C . GLU A 1 944 ? 35.572 -9.327 29.622 1.00 33.78 944 GLU A C 1
ATOM 7563 O O . GLU A 1 944 ? 35.679 -9.720 30.783 1.00 33.78 944 GLU A O 1
ATOM 7568 N N . THR A 1 945 ? 34.463 -9.524 28.898 1.00 37.53 945 THR A N 1
ATOM 7569 C CA . THR A 1 945 ? 33.371 -10.447 29.289 1.00 37.53 945 THR A CA 1
ATOM 7570 C C . THR A 1 945 ? 32.625 -10.069 30.598 1.00 37.53 945 THR A C 1
ATOM 7572 O O . THR A 1 945 ? 33.124 -9.392 31.472 1.00 37.53 945 THR A O 1
ATOM 7575 N N . GLN A 1 946 ? 31.358 -10.367 30.850 1.00 36.38 946 GLN A N 1
ATOM 7576 C CA . GLN A 1 946 ? 30.544 -11.507 30.489 1.00 36.38 946 GLN A CA 1
ATOM 7577 C C . GLN A 1 946 ? 29.099 -11.181 30.911 1.00 36.38 946 GLN A C 1
ATOM 7579 O O . GLN A 1 946 ? 28.859 -10.473 31.889 1.00 36.38 946 GLN A O 1
ATOM 7584 N N . ASN A 1 947 ? 28.143 -11.733 30.169 1.00 42.34 947 ASN A N 1
ATOM 7585 C CA . ASN A 1 947 ? 26.722 -11.786 30.500 1.00 42.34 947 ASN A CA 1
ATOM 7586 C C . ASN A 1 947 ? 26.464 -12.255 31.938 1.00 42.34 947 ASN A C 1
ATOM 7588 O O . ASN A 1 947 ? 26.961 -13.315 32.294 1.00 42.34 947 ASN A O 1
ATOM 7592 N N . PHE A 1 948 ? 25.581 -11.582 32.684 1.00 35.06 948 PHE A N 1
ATOM 7593 C CA . PHE A 1 948 ? 24.786 -12.212 33.746 1.00 35.06 948 PHE A CA 1
ATOM 7594 C C . PHE A 1 948 ? 23.492 -11.426 34.012 1.00 35.06 948 PHE A C 1
ATOM 7596 O O . PHE A 1 948 ? 23.490 -10.358 34.616 1.00 35.06 948 PHE A O 1
ATOM 7603 N N . THR A 1 949 ? 22.362 -11.990 33.587 1.00 47.31 949 THR A N 1
ATOM 7604 C CA . THR A 1 949 ? 21.053 -11.773 34.223 1.00 47.31 949 THR A CA 1
ATOM 7605 C C . THR A 1 949 ? 21.052 -12.355 35.636 1.00 47.31 949 THR A C 1
ATOM 7607 O O . THR A 1 949 ? 21.581 -13.455 35.819 1.00 47.31 949 THR A O 1
ATOM 7610 N N . PRO A 1 950 ? 20.312 -11.744 36.579 1.00 52.06 950 PRO A N 1
ATOM 7611 C CA . PRO A 1 950 ? 19.606 -12.572 37.545 1.00 52.06 950 PRO A CA 1
ATOM 7612 C C . PRO A 1 950 ? 18.134 -12.197 37.769 1.00 52.06 950 PRO A C 1
ATOM 7614 O O . PRO A 1 950 ? 17.702 -11.048 37.771 1.00 52.06 950 PRO A O 1
ATOM 7617 N N . LYS A 1 951 ? 17.411 -13.291 37.986 1.00 45.00 951 LYS A N 1
ATOM 7618 C CA . LYS A 1 951 ? 16.038 -13.528 38.429 1.00 45.00 951 LYS A CA 1
ATOM 7619 C C . LYS A 1 951 ? 15.927 -13.213 39.933 1.00 45.00 951 LYS A C 1
ATOM 7621 O O . LYS A 1 951 ? 16.763 -13.707 40.681 1.00 45.00 951 LYS A O 1
ATOM 7626 N N . ILE A 1 952 ? 14.905 -12.478 40.384 1.00 37.97 952 ILE A N 1
ATOM 7627 C CA . ILE A 1 952 ? 14.478 -12.394 41.804 1.00 37.97 952 ILE A CA 1
ATOM 7628 C C . ILE A 1 952 ? 12.945 -12.245 41.787 1.00 37.97 952 ILE A C 1
ATOM 7630 O O . ILE A 1 952 ? 12.432 -11.255 41.283 1.00 37.97 952 ILE A O 1
ATOM 7634 N N . GLU A 1 953 ? 12.171 -13.318 41.950 1.00 32.47 953 GLU A N 1
ATOM 7635 C CA . GLU A 1 953 ? 11.661 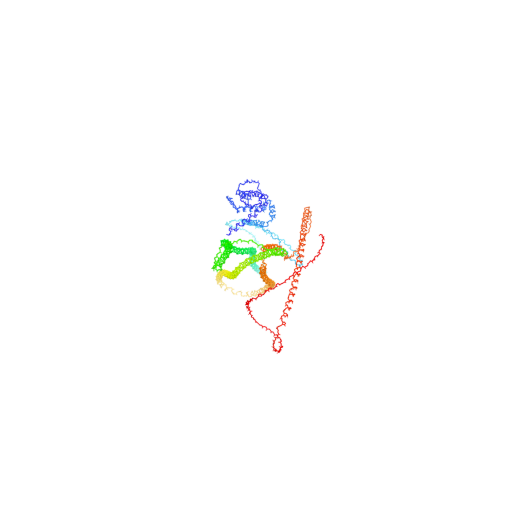-13.911 43.203 1.00 32.47 953 GLU A CA 1
ATOM 7636 C C . GLU A 1 953 ? 10.768 -13.001 44.063 1.00 32.47 953 GLU A C 1
ATOM 7638 O O . GLU A 1 953 ? 11.175 -11.987 44.623 1.00 32.47 953 GLU A O 1
ATOM 7643 N N . ALA A 1 954 ? 9.514 -13.444 44.164 1.00 42.59 954 ALA A N 1
ATOM 7644 C CA . ALA A 1 954 ? 8.432 -12.891 44.952 1.00 42.59 954 ALA A CA 1
ATOM 7645 C C . ALA A 1 954 ? 8.604 -13.180 46.451 1.00 42.59 954 ALA A C 1
ATOM 7647 O O . ALA A 1 954 ? 8.991 -14.281 46.838 1.00 42.59 954 ALA A O 1
ATOM 7648 N N . LYS A 1 955 ? 8.191 -12.231 47.298 1.00 39.44 955 LYS A N 1
ATOM 7649 C CA . LYS A 1 955 ? 7.811 -12.498 48.692 1.00 39.44 955 LYS A CA 1
ATOM 7650 C C . LYS A 1 955 ? 6.517 -11.769 49.040 1.00 39.44 955 LYS A C 1
ATOM 7652 O O . LYS A 1 955 ? 6.467 -10.548 49.138 1.00 39.44 955 LYS A O 1
ATOM 7657 N N . THR A 1 956 ? 5.480 -12.570 49.235 1.00 45.66 956 THR A N 1
ATOM 7658 C CA . THR A 1 956 ? 4.261 -12.271 49.986 1.00 45.66 956 THR A CA 1
ATOM 7659 C C . THR A 1 956 ? 4.591 -12.043 51.461 1.00 45.66 956 THR A C 1
ATOM 7661 O O . THR A 1 956 ? 5.371 -12.809 52.024 1.00 45.66 956 THR A O 1
ATOM 7664 N N . ASN A 1 957 ? 3.950 -11.069 52.111 1.00 35.88 957 ASN A N 1
ATOM 7665 C CA . ASN A 1 957 ? 3.680 -11.169 53.544 1.00 35.88 957 ASN A CA 1
ATOM 7666 C C . ASN A 1 957 ? 2.464 -10.338 53.977 1.00 35.88 957 ASN A C 1
ATOM 7668 O O . ASN A 1 957 ? 2.179 -9.267 53.447 1.00 35.88 957 ASN A O 1
ATOM 7672 N N . SER A 1 958 ? 1.744 -10.925 54.923 1.00 43.06 958 SER A N 1
ATOM 7673 C CA . SER A 1 958 ? 0.402 -10.639 55.422 1.00 43.06 958 SER A CA 1
ATOM 7674 C C . SER A 1 958 ? 0.372 -9.796 56.709 1.00 43.06 958 SER A C 1
ATOM 7676 O O . SER A 1 958 ? 1.368 -9.750 57.421 1.00 43.06 958 SER A O 1
ATOM 7678 N N . GLN A 1 959 ? -0.836 -9.301 57.048 1.00 37.66 959 GLN A N 1
ATOM 7679 C CA . GLN A 1 959 ? -1.307 -8.782 58.359 1.00 37.66 959 GLN A CA 1
ATOM 7680 C C . GLN A 1 959 ? -0.719 -7.408 58.775 1.00 37.66 959 GLN A C 1
ATOM 7682 O O . GLN A 1 959 ? 0.452 -7.137 58.581 1.00 37.66 959 GLN A O 1
ATOM 7687 N N . THR A 1 960 ? -1.445 -6.432 59.344 1.00 32.75 960 THR A N 1
ATOM 7688 C CA . THR A 1 960 ? -2.429 -6.495 60.445 1.00 32.75 960 THR A CA 1
ATOM 7689 C C . THR A 1 960 ? -3.160 -5.132 60.579 1.00 32.75 960 THR A C 1
ATOM 7691 O O . THR A 1 960 ? -2.557 -4.092 60.322 1.00 32.75 960 THR A O 1
ATOM 7694 N N . ARG A 1 961 ? -4.440 -5.121 60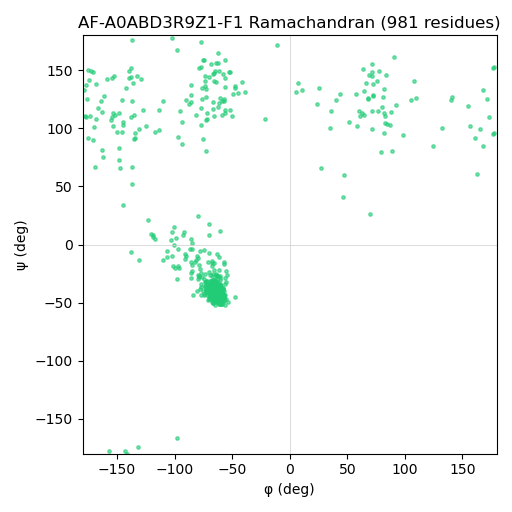.999 1.00 41.97 961 ARG A N 1
ATOM 7695 C CA . ARG A 1 961 ? -5.228 -3.930 61.433 1.00 41.97 961 ARG A CA 1
ATOM 7696 C C . ARG A 1 961 ? -4.624 -3.256 62.686 1.00 41.97 961 ARG A C 1
ATOM 7698 O O . ARG A 1 961 ? -3.990 -3.953 63.474 1.00 41.97 961 ARG A O 1
ATOM 7705 N N . PRO A 1 962 ? -4.894 -1.954 62.927 1.00 49.88 962 PRO A N 1
ATOM 7706 C CA . PRO A 1 962 ? -5.796 -1.571 64.042 1.00 49.88 962 PRO A CA 1
ATOM 7707 C C . PRO A 1 962 ? -6.720 -0.371 63.691 1.00 49.88 962 PRO A C 1
ATOM 7709 O O . PRO A 1 962 ? -6.346 0.500 62.917 1.00 49.88 962 PRO A O 1
ATOM 7712 N N . VAL A 1 963 ? -8.026 -0.410 63.992 1.00 35.09 963 VAL A N 1
ATOM 7713 C CA . VAL A 1 963 ? -8.727 0.049 65.223 1.00 35.09 963 VAL A CA 1
ATOM 7714 C C . VAL A 1 963 ? -8.574 1.558 65.511 1.00 35.09 963 VAL A C 1
ATOM 7716 O O . VAL A 1 963 ? -7.502 2.036 65.865 1.00 35.09 963 VAL A O 1
ATOM 7719 N N . LEU A 1 964 ? -9.702 2.269 65.351 1.00 41.41 964 LEU A N 1
ATOM 7720 C CA . LEU A 1 964 ? -9.995 3.667 65.713 1.00 41.41 964 LEU A CA 1
ATOM 7721 C C . LEU A 1 964 ? -9.898 3.929 67.228 1.00 41.41 964 LEU A C 1
ATOM 7723 O O . LEU A 1 964 ? -10.033 2.998 68.023 1.00 41.41 964 LEU A O 1
ATOM 7727 N N . PRO A 1 965 ? -9.831 5.212 67.627 1.00 54.12 965 PRO A N 1
ATOM 7728 C CA . PRO A 1 965 ? -10.937 5.714 68.451 1.00 54.12 965 PRO A CA 1
ATOM 7729 C C . PRO A 1 965 ? -11.439 7.132 68.102 1.00 54.12 965 PRO A C 1
ATOM 7731 O O . PRO A 1 965 ? -10.698 7.989 67.624 1.00 54.12 965 PRO A O 1
ATOM 7734 N N . LEU A 1 966 ? -12.732 7.332 68.393 1.00 42.00 966 LEU A N 1
ATOM 7735 C CA . LEU A 1 966 ? -13.483 8.593 68.498 1.00 42.00 966 LEU A CA 1
ATOM 7736 C C . LEU A 1 966 ? -12.808 9.627 69.427 1.00 42.00 966 LEU A C 1
ATOM 7738 O O . LEU A 1 966 ? -12.307 9.220 70.472 1.00 42.00 966 LEU A O 1
ATOM 7742 N N . LEU A 1 967 ? -12.966 10.935 69.146 1.00 33.06 967 LEU A N 1
ATOM 7743 C CA . LEU A 1 967 ? -13.647 11.908 70.036 1.00 33.06 967 LEU A CA 1
ATOM 7744 C C . LEU A 1 967 ? -13.710 13.352 69.454 1.00 33.06 967 LEU A C 1
ATOM 7746 O O . LEU A 1 967 ? -12.688 13.900 69.060 1.00 33.06 967 LEU A O 1
ATOM 7750 N N . MET A 1 968 ? -14.918 13.932 69.537 1.00 34.59 968 MET A N 1
ATOM 7751 C CA . MET A 1 968 ? -15.317 15.312 69.913 1.00 34.59 968 MET A CA 1
ATOM 7752 C C . MET A 1 968 ? -15.001 16.571 69.060 1.00 34.59 968 MET A C 1
ATOM 7754 O O . MET A 1 968 ? -13.860 16.943 68.814 1.00 34.59 968 MET A O 1
ATOM 7758 N N . ASP A 1 969 ? -16.119 17.265 68.798 1.00 31.58 969 ASP A N 1
ATOM 7759 C CA . ASP A 1 969 ? -16.449 18.679 69.059 1.00 31.58 969 ASP A CA 1
ATOM 7760 C C . ASP A 1 969 ? -16.217 19.828 68.056 1.00 31.58 969 ASP A C 1
ATOM 7762 O O . ASP A 1 969 ? -15.115 20.177 67.646 1.00 31.58 969 ASP A O 1
ATOM 7766 N N . HIS A 1 970 ? -17.376 20.440 67.756 1.00 40.91 970 HIS A N 1
ATOM 7767 C CA . HIS A 1 970 ? -17.722 21.841 67.507 1.00 40.91 970 HIS A CA 1
ATOM 7768 C C . HIS A 1 970 ? -16.597 22.880 67.451 1.00 40.91 970 HIS A C 1
ATOM 7770 O O . HIS A 1 970 ? -15.890 23.052 68.428 1.00 40.91 970 HIS A O 1
ATOM 7776 N N . PHE A 1 971 ? -16.600 23.717 66.404 1.00 33.09 971 PHE A N 1
ATOM 7777 C CA . PHE A 1 971 ? -16.563 25.187 66.523 1.00 33.09 971 PHE A CA 1
ATOM 7778 C C . PHE A 1 971 ? -16.906 25.845 65.171 1.00 33.09 971 PHE A C 1
ATOM 7780 O O . PHE A 1 971 ? -16.195 25.693 64.183 1.00 33.09 971 PHE A O 1
ATOM 7787 N N . THR A 1 972 ? -18.005 26.603 65.136 1.00 44.38 972 THR A N 1
ATOM 7788 C CA . THR A 1 972 ? -18.222 27.711 64.187 1.00 44.38 972 THR A CA 1
ATOM 7789 C C . THR A 1 972 ? -17.196 28.821 64.433 1.00 44.38 972 THR A C 1
ATOM 7791 O O . THR A 1 972 ? -16.806 29.023 65.586 1.00 44.38 972 THR A O 1
ATOM 7794 N N . PRO A 1 973 ? -16.898 29.653 63.422 1.00 48.19 973 PRO A N 1
ATOM 7795 C CA . PRO A 1 973 ? -17.287 31.051 63.610 1.00 48.19 973 PRO A CA 1
ATOM 7796 C C . PRO A 1 973 ? -17.871 31.740 62.368 1.00 48.19 973 PRO A C 1
ATOM 7798 O O . PRO A 1 973 ? -17.528 31.458 61.224 1.00 48.19 973 PRO A O 1
ATOM 7801 N N . LYS A 1 974 ? -18.763 32.684 62.686 1.00 36.88 974 LYS A N 1
ATOM 7802 C CA . LYS A 1 974 ? -19.228 33.823 61.889 1.00 36.88 974 LYS A CA 1
ATOM 7803 C C . LYS A 1 974 ? -18.081 34.779 61.543 1.00 36.88 974 LYS A C 1
ATOM 7805 O O . LYS A 1 974 ? -17.234 35.001 62.403 1.00 36.88 974 LYS A O 1
ATOM 7810 N N . SER A 1 975 ? -18.195 35.435 60.390 1.00 34.69 975 SER A N 1
ATOM 7811 C CA . SER A 1 975 ? -17.962 36.880 60.156 1.00 34.69 975 SER A CA 1
ATOM 7812 C C . SER A 1 975 ? -18.056 37.101 58.639 1.00 34.69 975 SER A C 1
ATOM 7814 O O . SER A 1 975 ? -17.335 36.435 57.904 1.00 34.69 975 SER A O 1
ATOM 7816 N N . ASP A 1 976 ? -19.083 37.768 58.117 1.00 34.06 976 ASP A N 1
ATOM 7817 C CA . ASP A 1 976 ? -19.285 39.231 58.065 1.00 34.06 976 ASP A CA 1
ATOM 7818 C C . ASP A 1 976 ? -18.455 39.924 56.974 1.00 34.06 976 ASP A C 1
ATOM 7820 O O . ASP A 1 976 ? -17.334 39.523 56.669 1.00 34.06 976 ASP A O 1
ATOM 7824 N N . SER A 1 977 ? -19.036 41.019 56.478 1.00 37.22 977 SER A N 1
ATOM 7825 C CA . SER A 1 977 ? -18.631 41.963 55.425 1.00 37.22 977 SER A CA 1
ATOM 7826 C C . SER A 1 977 ? -18.930 41.507 53.991 1.00 37.22 977 SER A C 1
ATOM 7828 O O . SER A 1 977 ? -18.458 40.465 53.553 1.00 37.22 977 SER A O 1
ATOM 7830 N N . ASP A 1 978 ? -19.824 42.118 53.216 1.00 36.19 978 ASP A N 1
ATOM 7831 C CA . ASP A 1 978 ? -20.254 43.511 52.981 1.00 36.19 978 ASP A CA 1
ATOM 7832 C C . ASP A 1 978 ? -19.803 43.981 51.592 1.00 36.19 978 ASP A C 1
ATOM 7834 O O . ASP A 1 978 ? -18.627 43.977 51.250 1.00 36.19 978 ASP A O 1
ATOM 7838 N N . GLU A 1 979 ? -20.819 44.447 50.869 1.00 38.16 979 GLU A N 1
ATOM 7839 C CA . GLU A 1 979 ? -20.839 45.632 50.014 1.00 38.16 979 GLU A CA 1
ATOM 7840 C C . GLU A 1 979 ? -20.182 45.703 48.622 1.00 38.16 979 GLU A C 1
ATOM 7842 O O . GLU A 1 979 ? -19.036 45.357 48.365 1.00 38.16 979 GLU A O 1
ATOM 7847 N N . CYS A 1 980 ? -20.976 46.401 47.796 1.00 33.03 980 CYS A N 1
ATOM 7848 C CA . CYS A 1 980 ? -20.678 47.231 46.627 1.00 33.03 980 CYS A CA 1
ATOM 7849 C C . CYS A 1 980 ? -20.489 46.533 45.271 1.00 33.03 980 CYS A C 1
ATOM 7851 O O . CYS A 1 980 ? -19.534 45.811 45.041 1.00 33.03 980 CYS A O 1
ATOM 7853 N N . ARG A 1 981 ? -21.478 46.606 44.364 1.00 39.09 981 ARG A N 1
ATOM 7854 C CA . ARG A 1 981 ? -21.941 47.742 43.516 1.00 39.09 981 ARG A CA 1
ATOM 7855 C C . ARG A 1 981 ? -20.988 48.101 42.370 1.00 39.09 981 ARG A C 1
ATOM 7857 O O . ARG A 1 981 ? -19.862 48.503 42.617 1.00 39.09 981 ARG A O 1
ATOM 7864 N N . GLN A 1 982 ? -21.616 48.165 41.185 1.00 41.78 982 GLN A N 1
ATOM 7865 C CA . GLN A 1 982 ? -21.227 48.853 39.940 1.00 41.78 982 GLN A CA 1
ATOM 7866 C C . GLN A 1 982 ? -20.051 48.182 39.204 1.00 41.78 982 GLN A C 1
ATOM 7868 O O . GLN A 1 982 ? -19.018 47.920 39.795 1.00 41.78 982 GLN A O 1
ATOM 7873 N N . SER A 1 983 ? -20.122 47.851 37.915 1.00 40.12 983 SER A N 1
ATOM 7874 C CA . SER A 1 983 ? -20.855 48.429 36.779 1.00 40.12 983 SER A CA 1
ATOM 7875 C C . SER A 1 983 ? -21.173 47.351 35.748 1.00 40.12 983 SER A C 1
ATOM 7877 O O . SER A 1 983 ? -20.435 46.341 35.744 1.00 40.12 983 SER A O 1
#